Protein AF-0000000083109106 (afdb_homodimer)

Structure (mmCIF, N/CA/C/O backbone):
data_AF-0000000083109106-model_v1
#
loop_
_entity.id
_entity.type
_entity.pdbx_description
1 polymer 'Acyl-CoA dehydrogenase'
#
loop_
_atom_site.group_PDB
_atom_site.id
_atom_site.type_symbol
_atom_site.label_atom_id
_atom_site.label_alt_id
_atom_site.label_comp_id
_atom_site.label_asym_id
_atom_site.label_entity_id
_atom_site.label_seq_id
_atom_site.pdbx_PDB_ins_code
_atom_site.Cartn_x
_atom_site.Cartn_y
_atom_site.Cartn_z
_atom_site.occupancy
_atom_site.B_iso_or_equiv
_atom_site.auth_seq_id
_atom_site.auth_comp_id
_atom_site.auth_asym_id
_atom_site.auth_atom_id
_atom_site.pdbx_PDB_model_num
ATOM 1 N N . MET A 1 1 ? 17.859 1.208 2.102 1 24.28 1 MET A N 1
ATOM 2 C CA . MET A 1 1 ? 17.531 -0.133 1.628 1 24.28 1 MET A CA 1
ATOM 3 C C . MET A 1 1 ? 16.375 -0.721 2.428 1 24.28 1 MET A C 1
ATOM 5 O O . MET A 1 1 ? 16.453 -0.825 3.654 1 24.28 1 MET A O 1
ATOM 9 N N . THR A 1 2 ? 15.258 -0.453 2.025 1 29.8 2 THR A N 1
ATOM 10 C CA . THR A 1 2 ? 14.125 -1.027 2.746 1 29.8 2 THR A CA 1
ATOM 11 C C . THR A 1 2 ? 14.359 -2.508 3.031 1 29.8 2 THR A C 1
ATOM 13 O O . THR A 1 2 ? 14.359 -3.33 2.111 1 29.8 2 THR A O 1
ATOM 16 N N . SER A 1 3 ? 15.141 -2.771 3.959 1 32.44 3 SER A N 1
ATOM 17 C CA . SER A 1 3 ? 15.352 -4.176 4.289 1 32.44 3 SER A CA 1
ATOM 18 C C . SER A 1 3 ? 14.023 -4.922 4.402 1 32.44 3 SER A C 1
ATOM 20 O O . SER A 1 3 ? 13.055 -4.398 4.961 1 32.44 3 SER A O 1
ATOM 22 N N . ILE A 1 4 ? 13.758 -5.617 3.451 1 40.22 4 ILE A N 1
ATOM 23 C CA . ILE A 1 4 ? 12.703 -6.598 3.688 1 40.22 4 ILE A CA 1
ATOM 24 C C . ILE A 1 4 ? 12.711 -7.02 5.156 1 40.22 4 ILE A C 1
ATOM 26 O O . ILE A 1 4 ? 13.766 -7.32 5.719 1 40.22 4 ILE A O 1
ATOM 30 N N . ALA A 1 5 ? 11.781 -6.551 5.816 1 38.44 5 ALA A N 1
ATOM 31 C CA . ALA A 1 5 ? 11.609 -6.961 7.207 1 38.44 5 ALA A CA 1
ATOM 32 C C . ALA A 1 5 ? 12.25 -8.328 7.457 1 38.44 5 ALA A C 1
ATOM 34 O O . ALA A 1 5 ? 12.016 -9.273 6.707 1 38.44 5 ALA A O 1
ATOM 35 N N . ASP A 1 6 ? 13.461 -8.438 8.086 1 45.75 6 ASP A N 1
ATOM 36 C CA . ASP A 1 6 ? 14.047 -9.688 8.57 1 45.75 6 ASP A CA 1
ATOM 37 C C . ASP A 1 6 ? 12.969 -10.625 9.109 1 45.75 6 ASP A C 1
ATOM 39 O O . ASP A 1 6 ? 12.57 -10.523 10.266 1 45.75 6 ASP A O 1
ATOM 43 N N . THR A 1 7 ? 12.016 -10.852 8.305 1 52.62 7 THR A N 1
ATOM 44 C CA . THR A 1 7 ? 11.195 -11.938 8.812 1 52.62 7 THR A CA 1
ATOM 45 C C . THR A 1 7 ? 12.062 -13.109 9.273 1 52.62 7 THR A C 1
ATOM 47 O O . THR A 1 7 ? 12.844 -13.648 8.484 1 52.62 7 THR A O 1
ATOM 50 N N . ASP A 1 8 ? 12.391 -13.055 10.453 1 64.06 8 ASP A N 1
ATOM 51 C CA . ASP A 1 8 ? 13.094 -14.18 11.062 1 64.06 8 ASP A CA 1
ATOM 52 C C . ASP A 1 8 ? 12.406 -15.508 10.727 1 64.06 8 ASP A C 1
ATOM 54 O O . ASP A 1 8 ? 12.508 -16.469 11.484 1 64.06 8 ASP A O 1
ATOM 58 N N . SER A 1 9 ? 11.758 -15.406 9.5 1 84.94 9 SER A N 1
ATOM 59 C CA . SER A 1 9 ? 11.078 -16.641 9.141 1 84.94 9 SER A CA 1
ATOM 60 C C . SER A 1 9 ? 12.062 -17.688 8.609 1 84.94 9 SER A C 1
ATOM 62 O O . SER A 1 9 ? 12.93 -17.359 7.793 1 84.94 9 SER A O 1
ATOM 64 N N . ARG A 1 10 ? 12 -18.781 9.094 1 87.88 10 ARG A N 1
ATOM 65 C CA . ARG A 1 10 ? 12.836 -19.906 8.688 1 87.88 10 ARG A CA 1
ATOM 66 C C . ARG A 1 10 ? 12.789 -20.109 7.18 1 87.88 10 ARG A C 1
ATOM 68 O O . ARG A 1 10 ? 13.828 -20.297 6.539 1 87.88 10 ARG A O 1
ATOM 75 N N . VAL A 1 11 ? 11.641 -19.969 6.492 1 95.69 11 VAL A N 1
ATOM 76 C CA . VAL A 1 11 ? 11.492 -20.25 5.07 1 95.69 11 VAL A CA 1
ATOM 77 C C . VAL A 1 11 ? 12.133 -19.141 4.246 1 95.69 11 VAL A C 1
ATOM 79 O O . VAL A 1 11 ? 12.758 -19.406 3.215 1 95.69 11 VAL A O 1
ATOM 82 N N . VAL A 1 12 ? 12.016 -17.891 4.641 1 97 12 VAL A N 1
ATOM 83 C CA . VAL A 1 12 ? 12.656 -16.781 3.949 1 97 12 VAL A CA 1
ATOM 84 C C . VAL A 1 12 ? 14.172 -16.938 4.004 1 97 12 VAL A C 1
ATOM 86 O O . VAL A 1 12 ? 14.867 -16.641 3.029 1 97 12 VAL A O 1
ATOM 89 N N . ALA A 1 13 ? 14.672 -17.438 5.141 1 97 13 ALA A N 1
ATOM 90 C CA . ALA A 1 13 ? 16.109 -17.656 5.312 1 97 13 ALA A CA 1
ATOM 91 C C . ALA A 1 13 ? 16.625 -18.719 4.344 1 97 13 ALA A C 1
ATOM 93 O O . ALA A 1 13 ? 17.75 -18.641 3.863 1 97 13 ALA A O 1
ATOM 94 N N . LEU A 1 14 ? 15.844 -19.734 4.105 1 97.5 14 LEU A N 1
ATOM 95 C CA . LEU A 1 14 ? 16.219 -20.75 3.129 1 97.5 14 LEU A CA 1
ATOM 96 C C . LEU A 1 14 ? 16.453 -20.109 1.756 1 97.5 14 LEU A C 1
ATOM 98 O O . LEU A 1 14 ? 17.438 -20.406 1.09 1 97.5 14 LEU A O 1
ATOM 102 N N . ALA A 1 15 ? 15.492 -19.25 1.32 1 98.19 15 ALA A N 1
ATOM 103 C CA . ALA A 1 15 ? 15.609 -18.562 0.034 1 98.19 15 ALA A CA 1
ATOM 104 C C . ALA A 1 15 ? 16.828 -17.656 0.009 1 98.19 15 ALA A C 1
ATOM 106 O O . ALA A 1 15 ? 17.547 -17.594 -0.99 1 98.19 15 ALA A O 1
ATOM 107 N N . ARG A 1 16 ? 17.062 -16.938 1.106 1 97.88 16 ARG A N 1
ATOM 108 C CA . ARG A 1 16 ? 18.203 -16.031 1.196 1 97.88 16 ARG A CA 1
ATOM 109 C C . ARG A 1 16 ? 19.516 -16.781 1.058 1 97.88 16 ARG A C 1
ATOM 111 O O . ARG A 1 16 ? 20.484 -16.266 0.489 1 97.88 16 ARG A O 1
ATOM 118 N N . GLY A 1 17 ? 19.562 -17.969 1.567 1 97.62 17 GLY A N 1
ATOM 119 C CA . GLY A 1 17 ? 20.75 -18.797 1.516 1 97.62 17 GLY A CA 1
ATOM 120 C C . GLY A 1 17 ? 21.141 -19.188 0.105 1 97.62 17 GLY A C 1
ATOM 121 O O . GLY A 1 17 ? 22.266 -19.641 -0.13 1 97.62 17 GLY A O 1
ATOM 122 N N . MET A 1 18 ? 20.266 -18.953 -0.868 1 98.5 18 MET A N 1
ATOM 123 C CA . MET A 1 18 ? 20.5 -19.344 -2.256 1 98.5 18 MET A CA 1
ATOM 124 C C . MET A 1 18 ? 21.219 -18.25 -3.025 1 98.5 18 MET A C 1
ATOM 126 O O . MET A 1 18 ? 21.641 -18.453 -4.164 1 98.5 18 MET A O 1
ATOM 130 N N . ARG A 1 19 ? 21.406 -17.062 -2.482 1 98.19 19 ARG A N 1
ATOM 131 C CA . ARG A 1 19 ? 21.766 -15.836 -3.182 1 98.19 19 ARG A CA 1
ATOM 132 C C . ARG A 1 19 ? 23.047 -16.016 -3.99 1 98.19 19 ARG A C 1
ATOM 134 O O . ARG A 1 19 ? 23.078 -15.758 -5.195 1 98.19 19 ARG A O 1
ATOM 141 N N . ASP A 1 20 ? 24.109 -16.531 -3.385 1 98.25 20 ASP A N 1
ATOM 142 C CA . ASP A 1 20 ? 25.391 -16.641 -4.055 1 98.25 20 ASP A CA 1
ATOM 143 C C . ASP A 1 20 ? 25.344 -17.641 -5.207 1 98.25 20 ASP A C 1
ATOM 145 O O . ASP A 1 20 ? 25.844 -17.375 -6.297 1 98.25 20 ASP A O 1
ATOM 149 N N . LEU A 1 21 ? 24.719 -18.719 -4.926 1 98.62 21 LEU A N 1
ATOM 150 C CA . LEU A 1 21 ? 24.625 -19.766 -5.934 1 98.62 21 LEU A CA 1
ATOM 151 C C . LEU A 1 21 ? 23.781 -19.312 -7.121 1 98.62 21 LEU A C 1
ATOM 153 O O . LEU A 1 21 ? 24.156 -19.531 -8.273 1 98.62 21 LEU A O 1
ATOM 157 N N . VAL A 1 22 ? 22.641 -18.688 -6.871 1 98.56 22 VAL A N 1
ATOM 158 C CA . VAL A 1 22 ? 21.734 -18.234 -7.922 1 98.56 22 VAL A CA 1
ATOM 159 C C . VAL A 1 22 ? 22.422 -17.172 -8.766 1 98.56 22 VAL A C 1
ATOM 161 O O . VAL A 1 22 ? 22.312 -17.172 -9.992 1 98.56 22 VAL A O 1
ATOM 164 N N . GLN A 1 23 ? 23.109 -16.297 -8.109 1 97 23 GLN A N 1
ATOM 165 C CA . GLN A 1 23 ? 23.844 -15.273 -8.836 1 97 23 GLN A CA 1
ATOM 166 C C . GLN A 1 23 ? 24.891 -15.891 -9.75 1 97 23 GLN A C 1
ATOM 168 O O . GLN A 1 23 ? 25.031 -15.492 -10.906 1 97 23 GLN A O 1
ATOM 173 N N . ALA A 1 24 ? 25.609 -16.859 -9.25 1 97.38 24 ALA A N 1
ATOM 174 C CA . ALA A 1 24 ? 26.688 -17.5 -9.992 1 97.38 24 ALA A CA 1
ATOM 175 C C . ALA A 1 24 ? 26.156 -18.281 -11.188 1 97.38 24 ALA A C 1
ATOM 177 O O . ALA A 1 24 ? 26.797 -18.359 -12.234 1 97.38 24 ALA A O 1
ATOM 178 N N . GLU A 1 25 ? 24.953 -18.828 -11.023 1 97.62 25 GLU A N 1
ATOM 179 C CA . GLU A 1 25 ? 24.422 -19.766 -12.008 1 97.62 25 GLU A CA 1
ATOM 180 C C . GLU A 1 25 ? 23.469 -19.078 -12.977 1 97.62 25 GLU A C 1
ATOM 182 O O . GLU A 1 25 ? 23.031 -19.688 -13.953 1 97.62 25 GLU A O 1
ATOM 187 N N . ALA A 1 26 ? 23.125 -17.828 -12.75 1 96.31 26 ALA A N 1
ATOM 188 C CA . ALA A 1 26 ? 22.078 -17.141 -13.508 1 96.31 26 ALA A CA 1
ATOM 189 C C . ALA A 1 26 ? 22.359 -17.203 -15.008 1 96.31 26 ALA A C 1
ATOM 191 O O . ALA A 1 26 ? 21.453 -17.5 -15.797 1 96.31 26 ALA A O 1
ATOM 192 N N . GLY A 1 27 ? 23.594 -16.891 -15.391 1 94.88 27 GLY A N 1
ATOM 193 C CA . GLY A 1 27 ? 23.953 -16.938 -16.797 1 94.88 27 GLY A CA 1
ATOM 194 C C . GLY A 1 27 ? 23.797 -18.328 -17.391 1 94.88 27 GLY A C 1
ATOM 195 O O . GLY A 1 27 ? 23.312 -18.469 -18.516 1 94.88 27 GLY A O 1
ATOM 196 N N . GLU A 1 28 ? 24.219 -19.328 -16.672 1 96.69 28 GLU A N 1
ATOM 197 C CA . GLU A 1 28 ? 24.125 -20.703 -17.156 1 96.69 28 GLU A CA 1
ATOM 198 C C . GLU A 1 28 ? 22.672 -21.156 -17.25 1 96.69 28 GLU A C 1
ATOM 200 O O . GLU A 1 28 ? 22.312 -21.938 -18.141 1 96.69 28 GLU A O 1
ATOM 205 N N . CYS A 1 29 ? 21.812 -20.734 -16.344 1 96.31 29 CYS A N 1
ATOM 206 C CA . CYS A 1 29 ? 20.391 -21.031 -16.422 1 96.31 29 CYS A CA 1
ATOM 207 C C . CYS A 1 29 ? 19.797 -20.516 -17.734 1 96.31 29 CYS A C 1
ATOM 209 O O . CYS A 1 29 ? 19 -21.203 -18.375 1 96.31 29 CYS A O 1
ATOM 211 N N . GLU A 1 30 ? 20.203 -19.312 -18.125 1 94.44 30 GLU A N 1
ATOM 212 C CA . GLU A 1 30 ? 19.719 -18.734 -19.375 1 94.44 30 GLU A CA 1
ATOM 213 C C . GLU A 1 30 ? 20.188 -19.547 -20.578 1 94.44 30 GLU A C 1
ATOM 215 O O . GLU A 1 30 ? 19.406 -19.844 -21.484 1 94.44 30 GLU A O 1
ATOM 220 N N . ARG A 1 31 ? 21.422 -19.844 -20.531 1 93.94 31 ARG A N 1
ATOM 221 C CA . ARG A 1 31 ? 22 -20.594 -21.641 1 93.94 31 ARG A CA 1
ATOM 222 C C . ARG A 1 31 ? 21.344 -21.969 -21.781 1 93.94 31 ARG A C 1
ATOM 224 O O . ARG A 1 31 ? 21.016 -22.406 -22.891 1 93.94 31 ARG A O 1
ATOM 231 N N . ALA A 1 32 ? 21.094 -22.578 -20.672 1 94.25 32 ALA A N 1
ATOM 232 C CA . ALA A 1 32 ? 20.516 -23.922 -20.625 1 94.25 32 ALA A CA 1
ATOM 233 C C . ALA A 1 32 ? 19 -23.891 -20.797 1 94.25 32 ALA A C 1
ATOM 235 O O . ALA A 1 32 ? 18.375 -24.922 -21.047 1 94.25 32 ALA A O 1
ATOM 236 N N . ARG A 1 33 ? 18.344 -22.719 -20.625 1 94.88 33 ARG A N 1
ATOM 237 C CA . ARG A 1 33 ? 16.906 -22.484 -20.688 1 94.88 33 ARG A CA 1
ATOM 238 C C . ARG A 1 33 ? 16.156 -23.328 -19.672 1 94.88 33 ARG A C 1
ATOM 240 O O . ARG A 1 33 ? 15.117 -23.906 -19.969 1 94.88 33 ARG A O 1
ATOM 247 N N . THR A 1 34 ? 16.781 -23.531 -18.578 1 95.19 34 THR A N 1
ATOM 248 C CA . THR A 1 34 ? 16.234 -24.203 -17.391 1 95.19 34 THR A CA 1
ATOM 249 C C . THR A 1 34 ? 17.125 -23.938 -16.172 1 95.19 34 THR A C 1
ATOM 251 O O . THR A 1 34 ? 18.203 -23.359 -16.297 1 95.19 34 THR A O 1
ATOM 254 N N . LEU A 1 35 ? 16.641 -24.219 -14.977 1 96.88 35 LEU A N 1
ATOM 255 C CA . LEU A 1 35 ? 17.5 -24.125 -13.812 1 96.88 35 LEU A CA 1
ATOM 256 C C . LEU A 1 35 ? 18.625 -25.156 -13.875 1 96.88 35 LEU A C 1
ATOM 258 O O . LEU A 1 35 ? 18.406 -26.297 -14.312 1 96.88 35 LEU A O 1
ATOM 262 N N . THR A 1 36 ? 19.766 -24.766 -13.438 1 97.44 36 THR A N 1
ATOM 263 C CA . THR A 1 36 ? 20.891 -25.688 -13.391 1 97.44 36 THR A CA 1
ATOM 264 C C . THR A 1 36 ? 20.719 -26.703 -12.258 1 97.44 36 THR A C 1
ATOM 266 O O . THR A 1 36 ? 20.031 -26.422 -11.273 1 97.44 36 THR A O 1
ATOM 269 N N . ALA A 1 37 ? 21.375 -27.844 -12.383 1 97.12 37 ALA A N 1
ATOM 270 C CA . ALA A 1 37 ? 21.297 -28.922 -11.398 1 97.12 37 ALA A CA 1
ATOM 271 C C . ALA A 1 37 ? 21.766 -28.453 -10.023 1 97.12 37 ALA A C 1
ATOM 273 O O . ALA A 1 37 ? 21.156 -28.781 -9.008 1 97.12 37 ALA A O 1
ATOM 274 N N . PRO A 1 38 ? 22.812 -27.625 -9.977 1 98.19 38 PRO A N 1
ATOM 275 C CA . PRO A 1 38 ? 23.266 -27.172 -8.656 1 98.19 38 PRO A CA 1
ATOM 276 C C . PRO A 1 38 ? 22.188 -26.391 -7.902 1 98.19 38 PRO A C 1
ATOM 278 O O . PRO A 1 38 ? 22.062 -26.547 -6.688 1 98.19 38 PRO A O 1
ATOM 281 N N . ILE A 1 39 ? 21.406 -25.562 -8.586 1 98.38 39 ILE A N 1
ATOM 282 C CA . ILE A 1 39 ? 20.359 -24.781 -7.93 1 98.38 39 ILE A CA 1
ATOM 283 C C . ILE A 1 39 ? 19.266 -25.703 -7.418 1 98.38 39 ILE A C 1
ATOM 285 O O . ILE A 1 39 ? 18.859 -25.609 -6.262 1 98.38 39 ILE A O 1
ATOM 289 N N . VAL A 1 40 ? 18.859 -26.672 -8.227 1 98 40 VAL A N 1
ATOM 290 C CA . VAL A 1 40 ? 17.797 -27.594 -7.844 1 98 40 VAL A CA 1
ATOM 291 C C . VAL A 1 40 ? 18.266 -28.453 -6.664 1 98 40 VAL A C 1
ATOM 293 O O . VAL A 1 40 ? 17.516 -28.641 -5.699 1 98 40 VAL A O 1
ATOM 296 N N . ASP A 1 41 ? 19.5 -28.922 -6.762 1 97.94 41 ASP A N 1
ATOM 297 C CA . ASP A 1 41 ? 20.062 -29.734 -5.699 1 97.94 41 ASP A CA 1
ATOM 298 C C . ASP A 1 41 ? 20.125 -28.969 -4.379 1 97.94 41 ASP A C 1
ATOM 300 O O . ASP A 1 41 ? 19.812 -29.516 -3.32 1 97.94 41 ASP A O 1
ATOM 304 N N . GLU A 1 42 ? 20.516 -27.719 -4.492 1 98.31 42 GLU A N 1
ATOM 305 C CA . GLU A 1 42 ? 20.609 -26.906 -3.277 1 98.31 42 GLU A CA 1
ATOM 306 C C . GLU A 1 42 ? 19.234 -26.594 -2.709 1 98.31 42 GLU A C 1
ATOM 308 O O . GLU A 1 42 ? 19.062 -26.5 -1.491 1 98.31 42 GLU A O 1
ATOM 313 N N . MET A 1 43 ? 18.203 -26.391 -3.561 1 98.25 43 MET A N 1
ATOM 314 C CA . MET A 1 43 ? 16.844 -26.188 -3.08 1 98.25 43 MET A CA 1
ATOM 315 C C . MET A 1 43 ? 16.375 -27.406 -2.281 1 98.25 43 MET A C 1
ATOM 317 O O . MET A 1 43 ? 15.688 -27.25 -1.266 1 98.25 43 MET A O 1
ATOM 321 N N . TRP A 1 44 ? 16.766 -28.578 -2.684 1 97.5 44 TRP A N 1
ATOM 322 C CA . TRP A 1 44 ? 16.406 -29.781 -1.955 1 97.5 44 TRP A CA 1
ATOM 323 C C . TRP A 1 44 ? 17.203 -29.906 -0.668 1 97.5 44 TRP A C 1
ATOM 325 O O . TRP A 1 44 ? 16.656 -30.219 0.39 1 97.5 44 TRP A O 1
ATOM 335 N N . ALA A 1 45 ? 18.5 -29.625 -0.801 1 97.62 45 ALA A N 1
ATOM 336 C CA . ALA A 1 45 ? 19.391 -29.766 0.347 1 97.62 45 ALA A CA 1
ATOM 337 C C . ALA A 1 45 ? 18.984 -28.844 1.479 1 97.62 45 ALA A C 1
ATOM 339 O O . ALA A 1 45 ? 19.078 -29.188 2.656 1 97.62 45 ALA A O 1
ATOM 340 N N . SER A 1 46 ? 18.562 -27.672 1.137 1 96.81 46 SER A N 1
ATOM 341 C CA . SER A 1 46 ? 18.203 -26.672 2.137 1 96.81 46 SER A CA 1
ATOM 342 C C . SER A 1 46 ? 16.781 -26.875 2.654 1 96.81 46 SER A C 1
ATOM 344 O O . SER A 1 46 ? 16.422 -26.375 3.719 1 96.81 46 SER A O 1
ATOM 346 N N . GLY A 1 47 ? 15.938 -27.578 1.851 1 97.06 47 GLY A N 1
ATOM 347 C CA . GLY A 1 47 ? 14.539 -27.766 2.205 1 97.06 47 GLY A CA 1
ATOM 348 C C . GLY A 1 47 ? 13.617 -26.766 1.532 1 97.06 47 GLY A C 1
ATOM 349 O O . GLY A 1 47 ? 12.398 -26.828 1.715 1 97.06 47 GLY A O 1
ATOM 350 N N . LEU A 1 48 ? 14.117 -25.891 0.708 1 98.12 48 LEU A N 1
ATOM 351 C CA . LEU A 1 48 ? 13.336 -24.844 0.062 1 98.12 48 LEU A CA 1
ATOM 352 C C . LEU A 1 48 ? 12.32 -25.453 -0.909 1 98.12 48 LEU A C 1
ATOM 354 O O . LEU A 1 48 ? 11.18 -24.984 -0.991 1 98.12 48 LEU A O 1
ATOM 358 N N . MET A 1 49 ? 12.68 -26.516 -1.581 1 97.88 49 MET A N 1
ATOM 359 C CA . MET A 1 49 ? 11.852 -27.094 -2.635 1 97.88 49 MET A CA 1
ATOM 360 C C . MET A 1 49 ? 10.523 -27.578 -2.072 1 97.88 49 MET A C 1
ATOM 362 O O . MET A 1 49 ? 9.484 -27.484 -2.73 1 97.88 49 MET A O 1
ATOM 366 N N . SER A 1 50 ? 10.562 -28.094 -0.83 1 97.25 50 SER A N 1
ATOM 367 C CA . SER A 1 50 ? 9.359 -28.688 -0.251 1 97.25 50 SER A CA 1
ATOM 368 C C . SER A 1 50 ? 8.758 -27.781 0.817 1 97.25 50 SER A C 1
ATOM 370 O O . SER A 1 50 ? 7.77 -28.125 1.459 1 97.25 50 SER A O 1
ATOM 372 N N . ALA A 1 51 ? 9.266 -26.609 0.972 1 97.62 51 ALA A N 1
ATOM 373 C CA . ALA A 1 51 ? 8.992 -25.781 2.148 1 97.62 51 ALA A CA 1
ATOM 374 C C . ALA A 1 51 ? 7.508 -25.469 2.271 1 97.62 51 ALA A C 1
ATOM 376 O O . ALA A 1 51 ? 6.98 -25.359 3.379 1 97.62 51 ALA A O 1
ATOM 377 N N . PHE A 1 52 ? 6.793 -25.375 1.169 1 97.81 52 PHE A N 1
ATOM 378 C CA . PHE A 1 52 ? 5.41 -24.906 1.206 1 97.81 52 PHE A CA 1
ATOM 379 C C . PHE A 1 52 ? 4.453 -26.078 1.37 1 97.81 52 PHE A C 1
ATOM 381 O O . PHE A 1 52 ? 3.268 -25.891 1.645 1 97.81 52 PHE A O 1
ATOM 388 N N . ASN A 1 53 ? 4.945 -27.328 1.288 1 97.81 53 ASN A N 1
ATOM 389 C CA . ASN A 1 53 ? 4.109 -28.531 1.376 1 97.81 53 ASN A CA 1
ATOM 390 C C . ASN A 1 53 ? 3.559 -28.719 2.785 1 97.81 53 ASN A C 1
ATOM 392 O O . ASN A 1 53 ? 4.109 -28.188 3.752 1 97.81 53 ASN A O 1
ATOM 396 N N . PRO A 1 54 ? 2.43 -29.484 2.857 1 97.75 54 PRO A N 1
ATOM 397 C CA . PRO A 1 54 ? 2.053 -30.016 4.168 1 97.75 54 PRO A CA 1
ATOM 398 C C . PRO A 1 54 ? 3.193 -30.781 4.848 1 97.75 54 PRO A C 1
ATOM 400 O O . PRO A 1 54 ? 4.055 -31.344 4.168 1 97.75 54 PRO A O 1
ATOM 403 N N . VAL A 1 55 ? 3.135 -30.859 6.125 1 97.38 55 VAL A N 1
ATOM 404 C CA . VAL A 1 55 ? 4.172 -31.516 6.914 1 97.38 55 VAL A CA 1
ATOM 405 C C . VAL A 1 55 ? 4.301 -32.969 6.48 1 97.38 55 VAL A C 1
ATOM 407 O O . VAL A 1 55 ? 5.414 -33.5 6.375 1 97.38 55 VAL A O 1
ATOM 410 N N . ALA A 1 56 ? 3.244 -33.656 6.188 1 97.31 56 ALA A N 1
ATOM 411 C CA . ALA A 1 56 ? 3.242 -35.062 5.754 1 97.31 56 ALA A CA 1
ATOM 412 C C . ALA A 1 56 ? 4.051 -35.219 4.473 1 97.31 56 ALA A C 1
ATOM 414 O O . ALA A 1 56 ? 4.531 -36.344 4.184 1 97.31 56 ALA A O 1
ATOM 415 N N . ALA A 1 57 ? 4.23 -34.156 3.73 1 97.69 57 ALA A N 1
ATOM 416 C CA . ALA A 1 57 ? 4.969 -34.219 2.471 1 97.69 57 ALA A CA 1
ATOM 417 C C . ALA A 1 57 ? 6.324 -33.5 2.604 1 97.69 57 ALA A C 1
ATOM 419 O O . ALA A 1 57 ? 6.926 -33.125 1.603 1 97.69 57 ALA A O 1
ATOM 420 N N . GLY A 1 58 ? 6.715 -33.281 3.83 1 96.25 58 GLY A N 1
ATOM 421 C CA . GLY A 1 58 ? 8.07 -32.812 4.082 1 96.25 58 GLY A CA 1
ATOM 422 C C . GLY A 1 58 ? 8.164 -31.281 4.156 1 96.25 58 GLY A C 1
ATOM 423 O O . GLY A 1 58 ? 9.266 -30.734 4.223 1 96.25 58 GLY A O 1
ATOM 424 N N . GLY A 1 59 ? 7.074 -30.562 4.094 1 97 59 GLY A N 1
ATOM 425 C CA . GLY A 1 59 ? 7.102 -29.109 4.168 1 97 59 GLY A CA 1
ATOM 426 C C . GLY A 1 59 ? 6.91 -28.578 5.574 1 97 59 GLY A C 1
ATOM 427 O O . GLY A 1 59 ? 6.992 -29.344 6.547 1 97 59 GLY A O 1
ATOM 428 N N . VAL A 1 60 ? 6.785 -27.219 5.672 1 96.62 60 VAL A N 1
ATOM 429 C CA . VAL A 1 60 ? 6.672 -26.594 6.992 1 96.62 60 VAL A CA 1
ATOM 430 C C . VAL A 1 60 ? 5.406 -25.75 7.062 1 96.62 60 VAL A C 1
ATOM 432 O O . VAL A 1 60 ? 5.184 -25.031 8.039 1 96.62 60 VAL A O 1
ATOM 435 N N . GLU A 1 61 ? 4.602 -25.75 6.035 1 96.94 61 GLU A N 1
ATOM 436 C CA . GLU A 1 61 ? 3.293 -25.094 5.988 1 96.94 61 GLU A CA 1
ATOM 437 C C . GLU A 1 61 ? 3.383 -23.641 6.418 1 96.94 61 GLU A C 1
ATOM 439 O O . GLU A 1 61 ? 2.707 -23.219 7.359 1 96.94 61 GLU A O 1
ATOM 444 N N . PRO A 1 62 ? 4.09 -22.859 5.652 1 97.38 62 PRO A N 1
ATOM 445 C CA . PRO A 1 62 ? 4.27 -21.453 6.043 1 97.38 62 PRO A CA 1
ATOM 446 C C . PRO A 1 62 ? 2.99 -20.625 5.887 1 97.38 62 PRO A C 1
ATOM 448 O O . PRO A 1 62 ? 2.078 -21.031 5.16 1 97.38 62 PRO A O 1
ATOM 451 N N . SER A 1 63 ? 2.881 -19.531 6.621 1 97.38 63 SER A N 1
ATOM 452 C CA . SER A 1 63 ? 1.812 -18.562 6.441 1 97.38 63 SER A CA 1
ATOM 453 C C . SER A 1 63 ? 1.942 -17.828 5.109 1 97.38 63 SER A C 1
ATOM 455 O O . SER A 1 63 ? 2.982 -17.906 4.453 1 97.38 63 SER A O 1
ATOM 457 N N . PHE A 1 64 ? 0.935 -17.156 4.703 1 98.12 64 PHE A N 1
ATOM 458 C CA . PHE A 1 64 ? 0.995 -16.375 3.479 1 98.12 64 PHE A CA 1
ATOM 459 C C . PHE A 1 64 ? 2.074 -15.297 3.58 1 98.12 64 PHE A C 1
ATOM 461 O O . PHE A 1 64 ? 2.744 -14.992 2.592 1 98.12 64 PHE A O 1
ATOM 468 N N . THR A 1 65 ? 2.191 -14.656 4.746 1 98.12 65 THR A N 1
ATOM 469 C CA . THR A 1 65 ? 3.258 -13.672 4.91 1 98.12 65 THR A CA 1
ATOM 470 C C . THR A 1 65 ? 4.617 -14.289 4.594 1 98.12 65 THR A C 1
ATOM 472 O O . THR A 1 65 ? 5.414 -13.703 3.861 1 98.12 65 THR A O 1
ATOM 475 N N . GLU A 1 66 ? 4.871 -15.469 5.125 1 97.94 66 GLU A N 1
ATOM 476 C CA . GLU A 1 66 ? 6.137 -16.156 4.895 1 97.94 66 GLU A CA 1
ATOM 477 C C . GLU A 1 66 ? 6.297 -16.547 3.43 1 97.94 66 GLU A C 1
ATOM 479 O O . GLU A 1 66 ? 7.379 -16.406 2.859 1 97.94 66 GLU A O 1
ATOM 484 N N . MET A 1 67 ? 5.234 -17.062 2.807 1 98.5 67 MET A N 1
ATOM 485 C CA . MET A 1 67 ? 5.289 -17.438 1.397 1 98.5 67 MET A CA 1
ATOM 486 C C . MET A 1 67 ? 5.602 -16.234 0.523 1 98.5 67 MET A C 1
ATOM 488 O O . MET A 1 67 ? 6.496 -16.297 -0.324 1 98.5 67 MET A O 1
ATOM 492 N N . ILE A 1 68 ? 4.859 -15.141 0.78 1 98.75 68 ILE A N 1
ATOM 493 C CA . ILE A 1 68 ? 4.984 -13.922 -0.01 1 98.75 68 ILE A CA 1
ATOM 494 C C . ILE A 1 68 ? 6.41 -13.383 0.094 1 98.75 68 ILE A C 1
ATOM 496 O O . ILE A 1 68 ? 7.051 -13.102 -0.922 1 98.75 68 ILE A O 1
ATOM 500 N N . GLU A 1 69 ? 6.953 -13.32 1.255 1 98.62 69 GLU A N 1
ATOM 501 C CA . GLU A 1 69 ? 8.297 -12.789 1.45 1 98.62 69 GLU A CA 1
ATOM 502 C C . GLU A 1 69 ? 9.352 -13.719 0.853 1 98.62 69 GLU A C 1
ATOM 504 O O . GLU A 1 69 ? 10.383 -13.258 0.363 1 98.62 69 GLU A O 1
ATOM 509 N N . THR A 1 70 ? 9.109 -15.023 0.958 1 98.75 70 THR A N 1
ATOM 510 C CA . THR A 1 70 ? 10.016 -15.992 0.35 1 98.75 70 THR A CA 1
ATOM 511 C C . THR A 1 70 ? 10.07 -15.797 -1.163 1 98.75 70 THR A C 1
ATOM 513 O O . THR A 1 70 ? 11.156 -15.742 -1.746 1 98.75 70 THR A O 1
ATOM 516 N N . TRP A 1 71 ? 8.93 -15.664 -1.773 1 98.81 71 TRP A N 1
ATOM 517 C CA . TRP A 1 71 ? 8.875 -15.492 -3.221 1 98.81 71 TRP A CA 1
ATOM 518 C C . TRP A 1 71 ? 9.484 -14.164 -3.637 1 98.81 71 TRP A C 1
ATOM 520 O O . TRP A 1 71 ? 10.148 -14.078 -4.676 1 98.81 71 TRP A O 1
ATOM 530 N N . ILE A 1 72 ? 9.25 -13.078 -2.865 1 98.81 72 ILE A N 1
ATOM 531 C CA . ILE A 1 72 ? 9.883 -11.797 -3.15 1 98.81 72 ILE A CA 1
ATOM 532 C C . ILE A 1 72 ? 11.406 -11.953 -3.121 1 98.81 72 ILE A C 1
ATOM 534 O O . ILE A 1 72 ? 12.102 -11.469 -4.016 1 98.81 72 ILE A O 1
ATOM 538 N N . GLU A 1 73 ? 11.906 -12.68 -2.145 1 98.69 73 GLU A N 1
ATOM 539 C CA . GLU A 1 73 ? 13.344 -12.906 -2.018 1 98.69 73 GLU A CA 1
ATOM 540 C C . GLU A 1 73 ? 13.883 -13.688 -3.215 1 98.69 73 GLU A C 1
ATOM 542 O O . GLU A 1 73 ? 14.922 -13.328 -3.777 1 98.69 73 GLU A O 1
ATOM 547 N N . MET A 1 74 ? 13.203 -14.719 -3.578 1 98.81 74 MET A N 1
ATOM 548 C CA . MET A 1 74 ? 13.656 -15.539 -4.703 1 98.81 74 MET A CA 1
ATOM 549 C C . MET A 1 74 ? 13.68 -14.727 -5.992 1 98.81 74 MET A C 1
ATOM 551 O O . MET A 1 74 ? 14.648 -14.781 -6.746 1 98.81 74 MET A O 1
ATOM 555 N N . ALA A 1 75 ? 12.602 -13.961 -6.215 1 98.88 75 ALA A N 1
ATOM 556 C CA . ALA A 1 75 ? 12.484 -13.172 -7.441 1 98.88 75 ALA A CA 1
ATOM 557 C C . ALA A 1 75 ? 13.469 -12.008 -7.449 1 98.88 75 ALA A C 1
ATOM 559 O O . ALA A 1 75 ? 13.93 -11.586 -8.508 1 98.88 75 ALA A O 1
ATOM 560 N N . TRP A 1 76 ? 13.75 -11.484 -6.262 1 98.69 76 TRP A N 1
ATOM 561 C CA . TRP A 1 76 ? 14.766 -10.445 -6.133 1 98.69 76 TRP A CA 1
ATOM 562 C C . TRP A 1 76 ? 16.125 -10.945 -6.613 1 98.69 76 TRP A C 1
ATOM 564 O O . TRP A 1 76 ? 16.891 -10.188 -7.219 1 98.69 76 TRP A O 1
ATOM 574 N N . GLN A 1 77 ? 16.453 -12.195 -6.367 1 98.56 77 GLN A N 1
ATOM 575 C CA . GLN A 1 77 ? 17.734 -12.789 -6.762 1 98.56 77 GLN A CA 1
ATOM 576 C C . GLN A 1 77 ? 17.812 -12.953 -8.273 1 98.56 77 GLN A C 1
ATOM 578 O O . GLN A 1 77 ? 18.828 -12.617 -8.891 1 98.56 77 GLN A O 1
ATOM 583 N N . ASP A 1 78 ? 16.812 -13.492 -8.82 1 98.5 78 ASP A N 1
ATOM 584 C CA . ASP A 1 78 ? 16.734 -13.773 -10.258 1 98.5 78 ASP A CA 1
ATOM 585 C C . ASP A 1 78 ? 15.305 -14.07 -10.688 1 98.5 78 ASP A C 1
ATOM 587 O O . ASP A 1 78 ? 14.57 -14.773 -9.984 1 98.5 78 ASP A O 1
ATOM 591 N N . GLY A 1 79 ? 14.906 -13.508 -11.812 1 98.44 79 GLY A N 1
ATOM 592 C CA . GLY A 1 79 ? 13.539 -13.664 -12.297 1 98.44 79 GLY A CA 1
ATOM 593 C C . GLY A 1 79 ? 13.164 -15.109 -12.555 1 98.44 79 GLY A C 1
ATOM 594 O O . GLY A 1 79 ? 12.078 -15.547 -12.172 1 98.44 79 GLY A O 1
ATOM 595 N N . SER A 1 80 ? 14.031 -15.82 -13.195 1 98.25 80 SER A N 1
ATOM 596 C CA . SER A 1 80 ? 13.742 -17.219 -13.508 1 98.25 80 SER A CA 1
ATOM 597 C C . SER A 1 80 ? 13.688 -18.062 -12.242 1 98.25 80 SER A C 1
ATOM 599 O O . SER A 1 80 ? 12.797 -18.906 -12.078 1 98.25 80 SER A O 1
ATOM 601 N N . PHE A 1 81 ? 14.648 -17.859 -11.32 1 98.56 81 PHE A N 1
ATOM 602 C CA . PHE A 1 81 ? 14.656 -18.562 -10.047 1 98.56 81 PHE A CA 1
ATOM 603 C C . PHE A 1 81 ? 13.367 -18.297 -9.266 1 98.56 81 PHE A C 1
ATOM 605 O O . PHE A 1 81 ? 12.75 -19.219 -8.75 1 98.56 81 PHE A O 1
ATOM 612 N N . GLY A 1 82 ? 12.961 -17.016 -9.219 1 98.75 82 GLY A N 1
ATOM 613 C CA . GLY A 1 82 ? 11.703 -16.656 -8.586 1 98.75 82 GLY A CA 1
ATOM 614 C C . GLY A 1 82 ? 10.5 -17.328 -9.227 1 98.75 82 GLY A C 1
ATOM 615 O O . GLY A 1 82 ? 9.57 -17.734 -8.531 1 98.75 82 GLY A O 1
ATOM 616 N N . TRP A 1 83 ? 10.516 -17.391 -10.555 1 98.56 83 TRP A N 1
ATOM 617 C CA . TRP A 1 83 ? 9.398 -18 -11.281 1 98.56 83 TRP A CA 1
ATOM 618 C C . TRP A 1 83 ? 9.266 -19.469 -10.945 1 98.56 83 TRP A C 1
ATOM 620 O O . TRP A 1 83 ? 8.148 -20 -10.836 1 98.56 83 TRP A O 1
ATOM 630 N N . ILE A 1 84 ? 10.375 -20.141 -10.805 1 98 84 ILE A N 1
ATOM 631 C CA . ILE A 1 84 ? 10.352 -21.531 -10.398 1 98 84 ILE A CA 1
ATOM 632 C C . ILE A 1 84 ? 9.773 -21.656 -8.992 1 98 84 ILE A C 1
ATOM 634 O O . ILE A 1 84 ? 9.062 -22.625 -8.688 1 98 84 ILE A O 1
ATOM 638 N N . GLY A 1 85 ? 10.023 -20.672 -8.188 1 98.38 85 GLY A N 1
ATOM 639 C CA . GLY A 1 85 ? 9.406 -20.609 -6.871 1 98.38 85 GLY A CA 1
ATOM 640 C C . GLY A 1 85 ? 7.895 -20.578 -6.918 1 98.38 85 GLY A C 1
ATOM 641 O O . GLY A 1 85 ? 7.227 -21.172 -6.074 1 98.38 85 GLY A O 1
ATOM 642 N N . ILE A 1 86 ? 7.355 -19.875 -7.926 1 98.31 86 ILE A N 1
ATOM 643 C CA . ILE A 1 86 ? 5.906 -19.734 -7.941 1 98.31 86 ILE A CA 1
ATOM 644 C C . ILE A 1 86 ? 5.293 -20.781 -8.859 1 98.31 86 ILE A C 1
ATOM 646 O O . ILE A 1 86 ? 4.078 -20.812 -9.055 1 98.31 86 ILE A O 1
ATOM 650 N N . ALA A 1 87 ? 6.133 -21.609 -9.477 1 97.88 87 ALA A N 1
ATOM 651 C CA . ALA A 1 87 ? 5.652 -22.719 -10.297 1 97.88 87 ALA A CA 1
ATOM 652 C C . ALA A 1 87 ? 5.754 -24.047 -9.555 1 97.88 87 ALA A C 1
ATOM 654 O O . ALA A 1 87 ? 4.734 -24.656 -9.211 1 97.88 87 ALA A O 1
ATOM 655 N N . ASN A 1 88 ? 6.938 -24.422 -9.133 1 98.38 88 ASN A N 1
ATOM 656 C CA . ASN A 1 88 ? 7.176 -25.734 -8.562 1 98.38 88 ASN A CA 1
ATOM 657 C C . ASN A 1 88 ? 6.617 -25.844 -7.145 1 98.38 88 ASN A C 1
ATOM 659 O O . ASN A 1 88 ? 5.996 -26.844 -6.789 1 98.38 88 ASN A O 1
ATOM 663 N N . LEU A 1 89 ? 6.824 -24.828 -6.332 1 98.31 89 LEU A N 1
ATOM 664 C CA . LEU A 1 89 ? 6.441 -24.938 -4.93 1 98.31 89 LEU A CA 1
ATOM 665 C C . LEU A 1 89 ? 4.926 -25.016 -4.785 1 98.31 89 LEU A C 1
ATOM 667 O O . LEU A 1 89 ? 4.406 -25.922 -4.141 1 98.31 89 LEU A O 1
ATOM 671 N N . PRO A 1 90 ? 4.191 -24.172 -5.461 1 97.88 90 PRO A N 1
ATOM 672 C CA . PRO A 1 90 ? 2.738 -24.312 -5.348 1 97.88 90 PRO A CA 1
ATOM 673 C C . PRO A 1 90 ? 2.219 -25.594 -5.996 1 97.88 90 PRO A C 1
ATOM 675 O O . PRO A 1 90 ? 1.215 -26.156 -5.551 1 97.88 90 PRO A O 1
ATOM 678 N N . SER A 1 91 ? 2.869 -26.062 -7.047 1 98.12 91 SER A N 1
ATOM 679 C CA . SER A 1 91 ? 2.441 -27.297 -7.684 1 98.12 91 SER A CA 1
ATOM 680 C C . SER A 1 91 ? 2.572 -28.484 -6.73 1 98.12 91 SER A C 1
ATOM 682 O O . SER A 1 91 ? 1.65 -29.297 -6.609 1 98.12 91 SER A O 1
ATOM 684 N N . SER A 1 92 ? 3.719 -28.578 -6.098 1 97.94 92 SER A N 1
ATOM 685 C CA . SER A 1 92 ? 3.93 -29.641 -5.117 1 97.94 92 SER A CA 1
ATOM 686 C C . SER A 1 92 ? 2.984 -29.484 -3.93 1 97.94 92 SER A C 1
ATOM 688 O O . SER A 1 92 ? 2.473 -30.484 -3.408 1 97.94 92 SER A O 1
ATOM 690 N N . PHE A 1 93 ? 2.779 -28.281 -3.471 1 97.94 93 PHE A N 1
ATOM 691 C CA . PHE A 1 93 ? 1.834 -27.969 -2.406 1 97.94 93 PHE A CA 1
ATOM 692 C C . PHE A 1 93 ? 0.446 -28.5 -2.738 1 97.94 93 PHE A C 1
ATOM 694 O O . PHE A 1 93 ? -0.171 -29.188 -1.923 1 97.94 93 PHE A O 1
ATOM 701 N N . ALA A 1 94 ? -0.047 -28.203 -3.916 1 98.12 94 ALA A N 1
ATOM 702 C CA . ALA A 1 94 ? -1.396 -28.594 -4.32 1 98.12 94 ALA A CA 1
ATOM 703 C C . ALA A 1 94 ? -1.528 -30.109 -4.398 1 98.12 94 ALA A C 1
ATOM 705 O O . ALA A 1 94 ? -2.473 -30.688 -3.854 1 98.12 94 ALA A O 1
ATOM 706 N N . ALA A 1 95 ? -0.582 -30.734 -5.039 1 98.44 95 ALA A N 1
ATOM 707 C CA . ALA A 1 95 ? -0.637 -32.188 -5.156 1 98.44 95 ALA A CA 1
ATOM 708 C C . ALA A 1 95 ? -0.596 -32.844 -3.783 1 98.44 95 ALA A C 1
ATOM 710 O O . ALA A 1 95 ? -1.366 -33.781 -3.51 1 98.44 95 ALA A O 1
ATOM 711 N N . ALA A 1 96 ? 0.269 -32.375 -2.961 1 98.31 96 ALA A N 1
ATOM 712 C CA . ALA A 1 96 ? 0.419 -32.938 -1.628 1 98.31 96 ALA A CA 1
ATOM 713 C C . ALA A 1 96 ? -0.854 -32.781 -0.806 1 98.31 96 ALA A C 1
ATOM 715 O O . ALA A 1 96 ? -1.23 -33.656 -0.035 1 98.31 96 ALA A O 1
ATOM 716 N N . ALA A 1 97 ? -1.492 -31.656 -0.961 1 98.44 97 ALA A N 1
ATOM 717 C CA . ALA A 1 97 ? -2.652 -31.328 -0.139 1 98.44 97 ALA A CA 1
ATOM 718 C C . ALA A 1 97 ? -3.9 -32.062 -0.636 1 98.44 97 ALA A C 1
ATOM 720 O O . ALA A 1 97 ? -4.746 -32.469 0.162 1 98.44 97 ALA A O 1
ATOM 721 N N . TYR A 1 98 ? -4.02 -32.219 -1.973 1 98.62 98 TYR A N 1
ATOM 722 C CA . TYR A 1 98 ? -5.363 -32.5 -2.471 1 98.62 98 TYR A CA 1
ATOM 723 C C . TYR A 1 98 ? -5.445 -33.906 -3.096 1 98.62 98 TYR A C 1
ATOM 725 O O . TYR A 1 98 ? -6.539 -34.406 -3.326 1 98.62 98 TYR A O 1
ATOM 733 N N . LEU A 1 99 ? -4.336 -34.531 -3.398 1 98.62 99 LEU A N 1
ATOM 734 C CA . LEU A 1 99 ? -4.414 -35.906 -3.861 1 98.62 99 LEU A CA 1
ATOM 735 C C . LEU A 1 99 ? -5.02 -36.812 -2.789 1 98.62 99 LEU A C 1
ATOM 737 O O . LEU A 1 99 ? -4.711 -36.688 -1.604 1 98.62 99 LEU A O 1
ATOM 741 N N . PRO A 1 100 ? -5.836 -37.781 -3.25 1 98.31 100 PRO A N 1
ATOM 742 C CA . PRO A 1 100 ? -6.266 -38.812 -2.305 1 98.31 100 PRO A CA 1
ATOM 743 C C . PRO A 1 100 ? -5.098 -39.594 -1.708 1 98.31 100 PRO A C 1
ATOM 745 O O . PRO A 1 100 ? -3.984 -39.531 -2.238 1 98.31 100 PRO A O 1
ATOM 748 N N . ASP A 1 101 ? -5.355 -40.344 -0.641 1 98.31 101 ASP A N 1
ATOM 749 C CA . ASP A 1 101 ? -4.316 -41.031 0.109 1 98.31 101 ASP A CA 1
ATOM 750 C C . ASP A 1 101 ? -3.523 -41.969 -0.798 1 98.31 101 ASP A C 1
ATOM 752 O O . ASP A 1 101 ? -2.299 -42.062 -0.694 1 98.31 101 ASP A O 1
ATOM 756 N N . GLU A 1 102 ? -4.203 -42.625 -1.608 1 98.38 102 GLU A N 1
ATOM 757 C CA . GLU A 1 102 ? -3.535 -43.562 -2.504 1 98.38 102 GLU A CA 1
ATOM 758 C C . GLU A 1 102 ? -2.59 -42.844 -3.459 1 98.38 102 GLU A C 1
ATOM 760 O O . GLU A 1 102 ? -1.468 -43.312 -3.691 1 98.38 102 GLU A O 1
ATOM 765 N N . GLY A 1 103 ? -3.066 -41.812 -4.066 1 98.5 103 GLY A N 1
ATOM 766 C CA . GLY A 1 103 ? -2.219 -41 -4.93 1 98.5 103 GLY A CA 1
ATOM 767 C C . GLY A 1 103 ? -1.029 -40.406 -4.211 1 98.5 103 GLY A C 1
ATOM 768 O O . GLY A 1 103 ? 0.081 -40.375 -4.742 1 98.5 103 GLY A O 1
ATOM 769 N N . PHE A 1 104 ? -1.286 -39.906 -3 1 98.5 104 PHE A N 1
ATOM 770 C CA . PHE A 1 104 ? -0.217 -39.375 -2.18 1 98.5 104 PHE A CA 1
ATOM 771 C C . PHE A 1 104 ? 0.849 -40.406 -1.891 1 98.5 104 PHE A C 1
ATOM 773 O O . PHE A 1 104 ? 2.045 -40.125 -1.978 1 98.5 104 PHE A O 1
ATOM 780 N N . ALA A 1 105 ? 0.434 -41.594 -1.5 1 98.38 105 ALA A N 1
ATOM 781 C CA . ALA A 1 105 ? 1.37 -42.656 -1.23 1 98.38 105 ALA A CA 1
ATOM 782 C C . ALA A 1 105 ? 2.225 -42.969 -2.457 1 98.38 105 ALA A C 1
ATOM 784 O O . ALA A 1 105 ? 3.438 -43.188 -2.342 1 98.38 105 ALA A O 1
ATOM 785 N N . GLU A 1 106 ? 1.613 -42.938 -3.561 1 98.06 106 GLU A N 1
ATOM 786 C CA . GLU A 1 106 ? 2.303 -43.25 -4.805 1 98.06 106 GLU A CA 1
ATOM 787 C C . GLU A 1 106 ? 3.287 -42.156 -5.191 1 98.06 106 GLU A C 1
ATOM 789 O O . GLU A 1 106 ? 4.414 -42.438 -5.598 1 98.06 106 GLU A O 1
ATOM 794 N N . VAL A 1 107 ? 2.867 -40.938 -5.117 1 98.12 107 VAL A N 1
ATOM 795 C CA . VAL A 1 107 ? 3.625 -39.812 -5.68 1 98.12 107 VAL A CA 1
ATOM 796 C C . VAL A 1 107 ? 4.652 -39.312 -4.664 1 98.12 107 VAL A C 1
ATOM 798 O O . VAL A 1 107 ? 5.805 -39.062 -5.016 1 98.12 107 VAL A O 1
ATOM 801 N N . PHE A 1 108 ? 4.293 -39.188 -3.416 1 97.94 108 PHE A N 1
ATOM 802 C CA . PHE A 1 108 ? 5.145 -38.562 -2.422 1 97.94 108 PHE A CA 1
ATOM 803 C C . PHE A 1 108 ? 5.82 -39.594 -1.538 1 97.94 108 PHE A C 1
ATOM 805 O O . PHE A 1 108 ? 7.047 -39.719 -1.555 1 97.94 108 PHE A O 1
ATOM 812 N N . ALA A 1 109 ? 5.004 -40.438 -0.88 1 97.12 109 ALA A N 1
ATOM 813 C CA . ALA A 1 109 ? 5.555 -41.375 0.084 1 97.12 109 ALA A CA 1
ATOM 814 C C . ALA A 1 109 ? 6.539 -42.344 -0.588 1 97.12 109 ALA A C 1
ATOM 816 O O . ALA A 1 109 ? 7.609 -42.625 -0.046 1 97.12 109 ALA A O 1
ATOM 817 N N . ALA A 1 110 ? 6.203 -42.781 -1.719 1 97.12 110 ALA A N 1
ATOM 818 C CA . ALA A 1 110 ? 7.027 -43.75 -2.436 1 97.12 110 ALA A CA 1
ATOM 819 C C . ALA A 1 110 ? 8.352 -43.125 -2.877 1 97.12 110 ALA A C 1
ATOM 821 O O . ALA A 1 110 ? 9.289 -43.844 -3.246 1 97.12 110 ALA A O 1
ATOM 822 N N . HIS A 1 111 ? 8.438 -41.844 -2.854 1 96.94 111 HIS A N 1
ATOM 823 C CA . HIS A 1 111 ? 9.641 -41.156 -3.293 1 96.94 111 HIS A CA 1
ATOM 824 C C . HIS A 1 111 ? 10.258 -40.344 -2.15 1 96.94 111 HIS A C 1
ATOM 826 O O . HIS A 1 111 ? 10.891 -39.312 -2.381 1 96.94 111 HIS A O 1
ATOM 832 N N . ASP A 1 112 ? 9.992 -40.719 -0.926 1 96.44 112 ASP A N 1
ATOM 833 C CA . ASP A 1 112 ? 10.508 -40.094 0.283 1 96.44 112 ASP A CA 1
ATOM 834 C C . ASP A 1 112 ? 10.219 -38.594 0.287 1 96.44 112 ASP A C 1
ATOM 836 O O . ASP A 1 112 ? 11.055 -37.781 0.719 1 96.44 112 ASP A O 1
ATOM 840 N N . ASN A 1 113 ? 9.133 -38.219 -0.362 1 96.25 113 ASN A N 1
ATOM 841 C CA . ASN A 1 113 ? 8.641 -36.844 -0.429 1 96.25 113 ASN A CA 1
ATOM 842 C C . ASN A 1 113 ? 9.586 -35.938 -1.229 1 96.25 113 ASN A C 1
ATOM 844 O O . ASN A 1 113 ? 9.531 -34.719 -1.114 1 96.25 113 ASN A O 1
ATOM 848 N N . ARG A 1 114 ? 10.461 -36.5 -1.965 1 95.5 114 ARG A N 1
ATOM 849 C CA . ARG A 1 114 ? 11.352 -35.75 -2.852 1 95.5 114 ARG A CA 1
ATOM 850 C C . ARG A 1 114 ? 10.812 -35.75 -4.277 1 95.5 114 ARG A C 1
ATOM 852 O O . ARG A 1 114 ? 11.336 -36.438 -5.152 1 95.5 114 ARG A O 1
ATOM 859 N N . VAL A 1 115 ? 9.82 -34.906 -4.48 1 94.06 115 VAL A N 1
ATOM 860 C CA . VAL A 1 115 ? 9.109 -34.875 -5.754 1 94.06 115 VAL A CA 1
ATOM 861 C C . VAL A 1 115 ? 9.062 -33.438 -6.289 1 94.06 115 VAL A C 1
ATOM 863 O O . VAL A 1 115 ? 8.547 -32.531 -5.625 1 94.06 115 VAL A O 1
ATOM 866 N N . THR A 1 116 ? 9.672 -33.219 -7.402 1 95.75 116 THR A N 1
ATOM 867 C CA . THR A 1 116 ? 9.484 -31.953 -8.109 1 95.75 116 THR A CA 1
ATOM 868 C C . THR A 1 116 ? 8.312 -32.031 -9.078 1 95.75 116 THR A C 1
ATOM 870 O O . THR A 1 116 ? 8.094 -33.094 -9.695 1 95.75 116 THR A O 1
ATOM 873 N N . MET A 1 117 ? 7.602 -31 -9.102 1 96.56 117 MET A N 1
ATOM 874 C CA . MET A 1 117 ? 6.418 -30.969 -9.953 1 96.56 117 MET A CA 1
ATOM 875 C C . MET A 1 117 ? 6.223 -29.594 -10.578 1 96.56 117 MET A C 1
ATOM 877 O O . MET A 1 117 ? 6.523 -28.578 -9.945 1 96.56 117 MET A O 1
ATOM 881 N N . GLY A 1 118 ? 5.781 -29.578 -11.766 1 96.44 118 GLY A N 1
ATOM 882 C CA . GLY A 1 118 ? 5.367 -28.391 -12.5 1 96.44 118 GLY A CA 1
ATOM 883 C C . GLY A 1 118 ? 4.32 -28.688 -13.555 1 96.44 118 GLY A C 1
ATOM 884 O O . GLY A 1 118 ? 3.768 -29.781 -13.609 1 96.44 118 GLY A O 1
ATOM 885 N N . GLY A 1 119 ? 3.99 -27.641 -14.32 1 95.88 119 GLY A N 1
ATOM 886 C CA . GLY A 1 119 ? 3.039 -27.828 -15.406 1 95.88 119 GLY A CA 1
ATOM 887 C C . GLY A 1 119 ? 1.843 -26.906 -15.312 1 95.88 119 GLY A C 1
ATOM 888 O O . GLY A 1 119 ? 1.847 -25.953 -14.531 1 95.88 119 GLY A O 1
ATOM 889 N N . GLN A 1 120 ? 0.918 -27.109 -16.203 1 95.75 120 GLN A N 1
ATOM 890 C CA . GLN A 1 120 ? -0.258 -26.25 -16.328 1 95.75 120 GLN A CA 1
ATOM 891 C C . GLN A 1 120 ? -1.48 -26.906 -15.68 1 95.75 120 GLN A C 1
ATOM 893 O O . GLN A 1 120 ? -1.885 -28 -16.078 1 95.75 120 GLN A O 1
ATOM 898 N N . PHE A 1 121 ? -2.102 -26.219 -14.781 1 95.81 121 PHE A N 1
ATOM 899 C CA . PHE A 1 121 ? -3.242 -26.734 -14.031 1 95.81 121 PHE A CA 1
ATOM 900 C C . PHE A 1 121 ? -4.547 -26.422 -14.758 1 95.81 121 PHE A C 1
ATOM 902 O O . PHE A 1 121 ? -5.531 -27.156 -14.617 1 95.81 121 PHE A O 1
ATOM 909 N N . PHE A 1 122 ? -4.543 -25.406 -15.492 1 92.44 122 PHE A N 1
ATOM 910 C CA . PHE A 1 122 ? -5.738 -25.078 -16.266 1 92.44 122 PHE A CA 1
ATOM 911 C C . PHE A 1 122 ? -5.938 -26.062 -17.406 1 92.44 122 PHE A C 1
ATOM 913 O O . PHE A 1 122 ? -4.973 -26.469 -18.047 1 92.44 122 PHE A O 1
ATOM 920 N N . PRO A 1 123 ? -7.145 -26.359 -17.688 1 95.12 123 PRO A N 1
ATOM 921 C CA . PRO A 1 123 ? -7.418 -27.453 -18.609 1 95.12 123 PRO A CA 1
ATOM 922 C C . PRO A 1 123 ? -7.113 -27.094 -20.062 1 95.12 123 PRO A C 1
ATOM 924 O O . PRO A 1 123 ? -7.648 -26.109 -20.578 1 95.12 123 PRO A O 1
ATOM 927 N N . ASN A 1 124 ? -6.301 -27.875 -20.672 1 96.31 124 ASN A N 1
ATOM 928 C CA . ASN A 1 124 ? -6.082 -27.891 -22.109 1 96.31 124 ASN A CA 1
ATOM 929 C C . ASN A 1 124 ? -6.105 -29.312 -22.672 1 96.31 124 ASN A C 1
ATOM 931 O O . ASN A 1 124 ? -5.691 -29.547 -23.797 1 96.31 124 ASN A O 1
ATOM 935 N N . GLY A 1 125 ? -6.512 -30.25 -21.797 1 97.06 125 GLY A N 1
ATOM 936 C CA . GLY A 1 125 ? -6.707 -31.625 -22.188 1 97.06 125 GLY A CA 1
ATOM 937 C C . GLY A 1 125 ? -8.102 -32.156 -21.891 1 97.06 125 GLY A C 1
ATOM 938 O O . GLY A 1 125 ? -8.922 -31.438 -21.312 1 97.06 125 GLY A O 1
ATOM 939 N N . GLN A 1 126 ? -8.312 -33.312 -22.406 1 97.62 126 GLN A N 1
ATOM 940 C CA . GLN A 1 126 ? -9.531 -34.062 -22.109 1 97.62 126 GLN A CA 1
ATOM 941 C C . GLN A 1 126 ? -9.203 -35.438 -21.516 1 97.62 126 GLN A C 1
ATOM 943 O O . GLN A 1 126 ? -8.172 -36.031 -21.859 1 97.62 126 GLN A O 1
ATOM 948 N N . GLY A 1 127 ? -10.055 -35.844 -20.578 1 98.06 127 GLY A N 1
ATOM 949 C CA . GLY A 1 127 ? -9.875 -37.156 -19.953 1 98.06 127 GLY A CA 1
ATOM 950 C C . GLY A 1 127 ? -11.117 -38.031 -20.016 1 98.06 127 GLY A C 1
ATOM 951 O O . GLY A 1 127 ? -12.078 -37.812 -19.281 1 98.06 127 GLY A O 1
ATOM 952 N N . HIS A 1 128 ? -11.07 -39 -20.812 1 97.19 128 HIS A N 1
ATOM 953 C CA . HIS A 1 128 ? -12.188 -39.938 -20.906 1 97.19 128 HIS A CA 1
ATOM 954 C C . HIS A 1 128 ? -12.242 -40.844 -19.672 1 97.19 128 HIS A C 1
ATOM 956 O O . HIS A 1 128 ? -11.289 -41.594 -19.406 1 97.19 128 HIS A O 1
ATOM 962 N N . ALA A 1 129 ? -13.406 -40.812 -19.016 1 96 129 ALA A N 1
ATOM 963 C CA . ALA A 1 129 ? -13.547 -41.594 -17.797 1 96 129 ALA A CA 1
ATOM 964 C C . ALA A 1 129 ? -13.734 -43.062 -18.109 1 96 129 ALA A C 1
ATOM 966 O O . ALA A 1 129 ? -14.469 -43.438 -19.031 1 96 129 ALA A O 1
ATOM 967 N N . GLY A 1 130 ? -12.977 -43.875 -17.344 1 91.5 130 GLY A N 1
ATOM 968 C CA . GLY A 1 130 ? -13.094 -45.312 -17.469 1 91.5 130 GLY A CA 1
ATOM 969 C C . GLY A 1 130 ? -12.086 -46.062 -16.625 1 91.5 130 GLY A C 1
ATOM 970 O O . GLY A 1 130 ? -11.031 -45.531 -16.281 1 91.5 130 GLY A O 1
ATOM 971 N N . ASP A 1 131 ? -12.477 -47.281 -16.219 1 90.88 131 ASP A N 1
ATOM 972 C CA . ASP A 1 131 ? -11.586 -48.25 -15.594 1 90.88 131 ASP A CA 1
ATOM 973 C C . ASP A 1 131 ? -10.922 -47.656 -14.352 1 90.88 131 ASP A C 1
ATOM 975 O O . ASP A 1 131 ? -9.703 -47.75 -14.18 1 90.88 131 ASP A O 1
ATOM 979 N N . GLY A 1 132 ? -11.578 -46.812 -13.594 1 94.56 132 GLY A N 1
ATOM 980 C CA . GLY A 1 132 ? -11.062 -46.312 -12.32 1 94.56 132 GLY A CA 1
ATOM 981 C C . GLY A 1 132 ? -10.18 -45.094 -12.469 1 94.56 132 GLY A C 1
ATOM 982 O O . GLY A 1 132 ? -9.523 -44.656 -11.516 1 94.56 132 GLY A O 1
ATOM 983 N N . GLY A 1 133 ? -10.25 -44.5 -13.656 1 97.69 133 GLY A N 1
ATOM 984 C CA . GLY A 1 133 ? -9.453 -43.312 -13.914 1 97.69 133 GLY A CA 1
ATOM 985 C C . GLY A 1 133 ? -9.844 -42.594 -15.195 1 97.69 133 GLY A C 1
ATOM 986 O O . GLY A 1 133 ? -11.023 -42.5 -15.508 1 97.69 133 GLY A O 1
ATOM 987 N N . TYR A 1 134 ? -8.828 -41.969 -15.789 1 98.12 134 TYR A N 1
ATOM 988 C CA . TYR A 1 134 ? -9.055 -41.156 -16.984 1 98.12 134 TYR A CA 1
ATOM 989 C C . TYR A 1 134 ? -8.008 -41.469 -18.047 1 98.12 134 TYR A C 1
ATOM 991 O O . TYR A 1 134 ? -6.824 -41.625 -17.734 1 98.12 134 TYR A O 1
ATOM 999 N N . LEU A 1 135 ? -8.414 -41.562 -19.266 1 98.25 135 LEU A N 1
ATOM 1000 C CA . LEU A 1 135 ? -7.5 -41.531 -20.406 1 98.25 135 LEU A CA 1
ATOM 1001 C C . LEU A 1 135 ? -7.301 -40.125 -20.906 1 98.25 135 LEU A C 1
ATOM 1003 O O . LEU A 1 135 ? -8.133 -39.594 -21.641 1 98.25 135 LEU A O 1
ATOM 1007 N N . VAL A 1 136 ? -6.121 -39.531 -20.609 1 98.31 136 VAL A N 1
ATOM 1008 C CA . VAL A 1 136 ? -5.91 -38.094 -20.766 1 98.31 136 VAL A CA 1
ATOM 1009 C C . VAL A 1 136 ? -5.141 -37.844 -22.047 1 98.31 136 VAL A C 1
ATOM 1011 O O . VAL A 1 136 ? -4.109 -38.469 -22.312 1 98.31 136 VAL A O 1
ATOM 1014 N N . SER A 1 137 ? -5.641 -37 -22.844 1 98.19 137 SER A N 1
ATOM 1015 C CA . SER A 1 137 ? -4.977 -36.438 -24.031 1 98.19 137 SER A CA 1
ATOM 1016 C C . SER A 1 137 ? -5.062 -34.938 -24.062 1 98.19 137 SER A C 1
ATOM 1018 O O . SER A 1 137 ? -6.078 -34.344 -23.688 1 98.19 137 SER A O 1
ATOM 1020 N N . GLY A 1 138 ? -4.004 -34.312 -24.438 1 97.62 138 GLY A N 1
ATOM 1021 C CA . GLY A 1 138 ? -3.982 -32.875 -24.547 1 97.62 138 GLY A CA 1
ATOM 1022 C C . GLY A 1 138 ? -2.605 -32.312 -24.844 1 97.62 138 GLY A C 1
ATOM 1023 O O . GLY A 1 138 ? -1.643 -33.062 -25 1 97.62 138 GLY A O 1
ATOM 1024 N N . SER A 1 139 ? -2.539 -31.031 -25.078 1 96.62 139 SER A N 1
ATOM 1025 C CA . SER A 1 139 ? -1.312 -30.266 -25.266 1 96.62 139 SER A CA 1
ATOM 1026 C C . SER A 1 139 ? -1.325 -28.984 -24.438 1 96.62 139 SER A C 1
ATOM 1028 O O . SER A 1 139 ? -2.283 -28.203 -24.5 1 96.62 139 SER A O 1
ATOM 1030 N N . TRP A 1 140 ? -0.354 -28.875 -23.641 1 95.38 140 TRP A N 1
ATOM 1031 C CA . TRP A 1 140 ? -0.218 -27.734 -22.734 1 95.38 140 TRP A CA 1
ATOM 1032 C C . TRP A 1 140 ? 1.017 -26.906 -23.078 1 95.38 140 TRP A C 1
ATOM 1034 O O . TRP A 1 140 ? 1.998 -27.438 -23.609 1 95.38 140 TRP A O 1
ATOM 1044 N N . SER A 1 141 ? 0.926 -25.625 -22.812 1 91.38 141 SER A N 1
ATOM 1045 C CA . SER A 1 141 ? 2.027 -24.719 -23.109 1 91.38 141 SER A CA 1
ATOM 1046 C C . SER A 1 141 ? 2.623 -24.125 -21.844 1 91.38 141 SER A C 1
ATOM 1048 O O . SER A 1 141 ? 1.917 -23.922 -20.844 1 91.38 141 SER A O 1
ATOM 1050 N N . PHE A 1 142 ? 3.955 -23.906 -21.828 1 90.75 142 PHE A N 1
ATOM 1051 C CA . PHE A 1 142 ? 4.672 -23.141 -20.828 1 90.75 142 PHE A CA 1
ATOM 1052 C C . PHE A 1 142 ? 4.641 -23.844 -19.469 1 90.75 142 PHE A C 1
ATOM 1054 O O . PHE A 1 142 ? 4.32 -23.219 -18.453 1 90.75 142 PHE A O 1
ATOM 1061 N N . GLY A 1 143 ? 4.812 -25.109 -19.531 1 94.69 143 GLY A N 1
ATOM 1062 C CA . GLY A 1 143 ? 4.945 -25.797 -18.25 1 94.69 143 GLY A CA 1
ATOM 1063 C C . GLY A 1 143 ? 6.215 -25.438 -17.516 1 94.69 143 GLY A C 1
ATOM 1064 O O . GLY A 1 143 ? 7.246 -26.094 -17.672 1 94.69 143 GLY A O 1
ATOM 1065 N N . SER A 1 144 ? 6.113 -24.422 -16.609 1 94.88 144 SER A N 1
ATOM 1066 C CA . SER A 1 144 ? 7.285 -23.906 -15.914 1 94.88 144 SER A CA 1
ATOM 1067 C C . SER A 1 144 ? 7.848 -24.922 -14.93 1 94.88 144 SER A C 1
ATOM 1069 O O . SER A 1 144 ? 7.09 -25.562 -14.188 1 94.88 144 SER A O 1
ATOM 1071 N N . GLY A 1 145 ? 9.195 -25.094 -14.961 1 93.69 145 GLY A N 1
ATOM 1072 C CA . GLY A 1 145 ? 9.898 -25.953 -14.023 1 93.69 145 GLY A CA 1
ATOM 1073 C C . GLY A 1 145 ? 9.828 -27.422 -14.391 1 93.69 145 GLY A C 1
ATOM 1074 O O . GLY A 1 145 ? 10.289 -28.281 -13.633 1 93.69 145 GLY A O 1
ATOM 1075 N N . ILE A 1 146 ? 9.219 -27.734 -15.516 1 94.12 146 ILE A N 1
ATOM 1076 C CA . ILE A 1 146 ? 9.062 -29.156 -15.859 1 94.12 146 ILE A CA 1
ATOM 1077 C C . ILE A 1 146 ? 10.359 -29.688 -16.453 1 94.12 146 ILE A C 1
ATOM 1079 O O . ILE A 1 146 ? 10.531 -30.906 -16.609 1 94.12 146 ILE A O 1
ATOM 1083 N N . GLY A 1 147 ? 11.336 -28.797 -16.719 1 88.69 147 GLY A N 1
ATOM 1084 C CA . GLY A 1 147 ? 12.656 -29.219 -17.156 1 88.69 147 GLY A CA 1
ATOM 1085 C C . GLY A 1 147 ? 13.352 -30.125 -16.156 1 88.69 147 GLY A C 1
ATOM 1086 O O . GLY A 1 147 ? 14.188 -30.953 -16.531 1 88.69 147 GLY A O 1
ATOM 1087 N N . HIS A 1 148 ? 13.016 -29.938 -14.906 1 92.31 148 HIS A N 1
ATOM 1088 C CA . HIS A 1 148 ? 13.656 -30.75 -13.867 1 92.31 148 HIS A CA 1
ATOM 1089 C C . HIS A 1 148 ? 12.617 -31.469 -13.016 1 92.31 148 HIS A C 1
ATOM 1091 O O . HIS A 1 148 ? 12.93 -31.906 -11.906 1 92.31 148 HIS A O 1
ATOM 1097 N N . SER A 1 149 ? 11.383 -31.562 -13.469 1 95.81 149 SER A N 1
ATOM 1098 C CA . SER A 1 149 ? 10.312 -32.125 -12.648 1 95.81 149 SER A CA 1
ATOM 1099 C C . SER A 1 149 ? 10.148 -33.625 -12.906 1 95.81 149 SER A C 1
ATOM 1101 O O . SER A 1 149 ? 10.234 -34.062 -14.055 1 95.81 149 SER A O 1
ATOM 1103 N N . GLU A 1 150 ? 9.891 -34.344 -11.883 1 95.44 150 GLU A N 1
ATOM 1104 C CA . GLU A 1 150 ? 9.633 -35.781 -11.977 1 95.44 150 GLU A CA 1
ATOM 1105 C C . GLU A 1 150 ? 8.18 -36.062 -12.367 1 95.44 150 GLU A C 1
ATOM 1107 O O . GLU A 1 150 ? 7.883 -37.062 -13.016 1 95.44 150 GLU A O 1
ATOM 1112 N N . TYR A 1 151 ? 7.34 -35.25 -11.922 1 97.94 151 TYR A N 1
ATOM 1113 C CA . TYR A 1 151 ? 5.926 -35.312 -12.281 1 97.94 151 TYR A CA 1
ATOM 1114 C C . TYR A 1 151 ? 5.473 -34.031 -12.953 1 97.94 151 TYR A C 1
ATOM 1116 O O . TYR A 1 151 ? 6.008 -32.938 -12.672 1 97.94 151 TYR A O 1
ATOM 1124 N N . VAL A 1 152 ? 4.52 -34.125 -13.836 1 98.06 152 VAL A N 1
ATOM 1125 C CA . VAL A 1 152 ? 3.998 -33 -14.594 1 98.06 152 VAL A CA 1
ATOM 1126 C C . VAL A 1 152 ? 2.488 -32.875 -14.383 1 98.06 152 VAL A C 1
ATOM 1128 O O . VAL A 1 152 ? 1.762 -33.875 -14.523 1 98.06 152 VAL A O 1
ATOM 1131 N N . ALA A 1 153 ? 2.08 -31.734 -14 1 98.19 153 ALA A N 1
ATOM 1132 C CA . ALA A 1 153 ? 0.653 -31.453 -13.859 1 98.19 153 ALA A CA 1
ATOM 1133 C C . ALA A 1 153 ? 0.012 -31.188 -15.219 1 98.19 153 ALA A C 1
ATOM 1135 O O . ALA A 1 153 ? 0.604 -30.516 -16.062 1 98.19 153 ALA A O 1
ATOM 1136 N N . ALA A 1 154 ? -1.145 -31.734 -15.438 1 98.38 154 ALA A N 1
ATOM 1137 C CA . ALA A 1 154 ? -1.899 -31.594 -16.672 1 98.38 154 ALA A CA 1
ATOM 1138 C C . ALA A 1 154 ? -3.383 -31.375 -16.391 1 98.38 154 ALA A C 1
ATOM 1140 O O . ALA A 1 154 ? -4.113 -32.312 -16.094 1 98.38 154 ALA A O 1
ATOM 1141 N N . GLY A 1 155 ? -3.814 -30.109 -16.516 1 98.25 155 GLY A N 1
ATOM 1142 C CA . GLY A 1 155 ? -5.238 -29.844 -16.359 1 98.25 155 GLY A CA 1
ATOM 1143 C C . GLY A 1 155 ? -6.07 -30.391 -17.516 1 98.25 155 GLY A C 1
ATOM 1144 O O . GLY A 1 155 ? -5.668 -30.312 -18.672 1 98.25 155 GLY A O 1
ATOM 1145 N N . PHE A 1 156 ? -7.242 -30.938 -17.141 1 98.19 156 PHE A N 1
ATOM 1146 C CA . PHE A 1 156 ? -8.055 -31.547 -18.172 1 98.19 156 PHE A CA 1
ATOM 1147 C C . PHE A 1 156 ? -9.539 -31.484 -17.812 1 98.19 156 PHE A C 1
ATOM 1149 O O . PHE A 1 156 ? -9.891 -31.219 -16.672 1 98.19 156 PHE A O 1
ATOM 1156 N N . LEU A 1 157 ? -10.367 -31.641 -18.812 1 97.81 157 LEU A N 1
ATOM 1157 C CA . LEU A 1 157 ? -11.812 -31.766 -18.672 1 97.81 157 LEU A CA 1
ATOM 1158 C C . LEU A 1 157 ? -12.234 -33.219 -18.703 1 97.81 157 LEU A C 1
ATOM 1160 O O . LEU A 1 157 ? -12.062 -33.906 -19.703 1 97.81 157 LEU A O 1
ATOM 1164 N N . PRO A 1 158 ? -12.766 -33.688 -17.578 1 97.44 158 PRO A N 1
ATOM 1165 C CA . PRO A 1 158 ? -13.273 -35.062 -17.609 1 97.44 158 PRO A CA 1
ATOM 1166 C C . PRO A 1 158 ? -14.445 -35.25 -18.578 1 97.44 158 PRO A C 1
ATOM 1168 O O . PRO A 1 158 ? -15.328 -34.375 -18.641 1 97.44 158 PRO A O 1
ATOM 1171 N N . MET A 1 159 ? -14.414 -36.344 -19.281 1 95.94 159 MET A N 1
ATOM 1172 C CA . MET A 1 159 ? -15.43 -36.656 -20.281 1 95.94 159 MET A CA 1
ATOM 1173 C C . MET A 1 159 ? -16.125 -38 -19.953 1 95.94 159 MET A C 1
ATOM 1175 O O . MET A 1 159 ? -15.453 -39 -19.672 1 95.94 159 MET A O 1
ATOM 1179 N N . ASP A 1 160 ? -17.422 -37.969 -19.922 1 93 160 ASP A N 1
ATOM 1180 C CA . ASP A 1 160 ? -18.219 -39.188 -19.828 1 93 160 ASP A CA 1
ATOM 1181 C C . ASP A 1 160 ? -18.875 -39.531 -21.172 1 93 160 ASP A C 1
ATOM 1183 O O . ASP A 1 160 ? -19.734 -38.781 -21.641 1 93 160 ASP A O 1
ATOM 1187 N N . ASP A 1 161 ? -18.5 -40.656 -21.672 1 89.44 161 ASP A N 1
ATOM 1188 C CA . ASP A 1 161 ? -19.062 -41.125 -22.953 1 89.44 161 ASP A CA 1
ATOM 1189 C C . ASP A 1 161 ? -19.047 -40 -23.984 1 89.44 161 ASP A C 1
ATOM 1191 O O . ASP A 1 161 ? -20.062 -39.719 -24.609 1 89.44 161 ASP A O 1
ATOM 1195 N N . GLY A 1 162 ? -17.969 -39.219 -24 1 86.31 162 GLY A N 1
ATOM 1196 C CA . GLY A 1 162 ? -17.75 -38.219 -25.031 1 86.31 162 GLY A CA 1
ATOM 1197 C C . GLY A 1 162 ? -18.312 -36.844 -24.656 1 86.31 162 GLY A C 1
ATOM 1198 O O . GLY A 1 162 ? -18.109 -35.875 -25.375 1 86.31 162 GLY A O 1
ATOM 1199 N N . GLU A 1 163 ? -18.984 -36.781 -23.516 1 91.44 163 GLU A N 1
ATOM 1200 C CA . GLU A 1 163 ? -19.578 -35.5 -23.094 1 91.44 163 GLU A CA 1
ATOM 1201 C C . GLU A 1 163 ? -18.859 -34.938 -21.875 1 91.44 163 GLU A C 1
ATOM 1203 O O . GLU A 1 163 ? -18.469 -35.688 -20.969 1 91.44 163 GLU A O 1
ATOM 1208 N N . MET A 1 164 ? -18.797 -33.688 -21.859 1 91.19 164 MET A N 1
ATOM 1209 C CA . MET A 1 164 ? -18.156 -33 -20.75 1 91.19 164 MET A CA 1
ATOM 1210 C C . MET A 1 164 ? -18.953 -33.156 -19.453 1 91.19 164 MET A C 1
ATOM 1212 O O . MET A 1 164 ? -20.188 -33.156 -19.5 1 91.19 164 MET A O 1
ATOM 1216 N N . ARG A 1 165 ? -18.266 -33.25 -18.375 1 92 165 ARG A N 1
ATOM 1217 C CA . ARG A 1 165 ? -18.891 -33.25 -17.062 1 92 165 ARG A CA 1
ATOM 1218 C C . ARG A 1 165 ? -19.094 -31.844 -16.531 1 92 165 ARG A C 1
ATOM 1220 O O . ARG A 1 165 ? -18.141 -31.062 -16.484 1 92 165 ARG A O 1
ATOM 1227 N N . TRP A 1 166 ? -20.312 -31.578 -16.141 1 88.44 166 TRP A N 1
ATOM 1228 C CA . TRP A 1 166 ? -20.625 -30.234 -15.688 1 88.44 166 TRP A CA 1
ATOM 1229 C C . TRP A 1 166 ? -20.922 -30.219 -14.188 1 88.44 166 TRP A C 1
ATOM 1231 O O . TRP A 1 166 ? -21.578 -31.125 -13.672 1 88.44 166 TRP A O 1
ATOM 1241 N N . ILE A 1 167 ? -20.359 -29.312 -13.43 1 84.44 167 ILE A N 1
ATOM 1242 C CA . ILE A 1 167 ? -20.688 -29.094 -12.023 1 84.44 167 ILE A CA 1
ATOM 1243 C C . ILE A 1 167 ? -22.016 -28.328 -11.93 1 84.44 167 ILE A C 1
ATOM 1245 O O . ILE A 1 167 ? -22.906 -28.719 -11.18 1 84.44 167 ILE A O 1
ATOM 1249 N N . THR A 1 168 ? -22.094 -27.219 -12.578 1 83.31 168 THR A N 1
ATOM 1250 C CA . THR A 1 168 ? -23.312 -26.453 -12.773 1 83.31 168 THR A CA 1
ATOM 1251 C C . THR A 1 168 ? -23.422 -25.984 -14.227 1 83.31 168 THR A C 1
ATOM 1253 O O . THR A 1 168 ? -22.5 -26.156 -15.016 1 83.31 168 THR A O 1
ATOM 1256 N N . GLU A 1 169 ? -24.578 -25.516 -14.477 1 79.44 169 GLU A N 1
ATOM 1257 C CA . GLU A 1 169 ? -24.766 -25.031 -15.844 1 79.44 169 GLU A CA 1
ATOM 1258 C C . GLU A 1 169 ? -23.703 -24 -16.203 1 79.44 169 GLU A C 1
ATOM 1260 O O . GLU A 1 169 ? -23.516 -23 -15.5 1 79.44 169 GLU A O 1
ATOM 1265 N N . GLY A 1 170 ? -22.953 -24.344 -17.219 1 81.06 170 GLY A N 1
ATOM 1266 C CA . GLY A 1 170 ? -21.969 -23.422 -17.75 1 81.06 170 GLY A CA 1
ATOM 1267 C C . GLY A 1 170 ? -20.625 -23.516 -17.047 1 81.06 170 GLY A C 1
ATOM 1268 O O . GLY A 1 170 ? -19.672 -22.797 -17.391 1 81.06 170 GLY A O 1
ATOM 1269 N N . PHE A 1 171 ? -20.547 -24.406 -16.141 1 87.31 171 PHE A N 1
ATOM 1270 C CA . PHE A 1 171 ? -19.297 -24.562 -15.406 1 87.31 171 PHE A CA 1
ATOM 1271 C C . PHE A 1 171 ? -18.875 -26.016 -15.375 1 87.31 171 PHE A C 1
ATOM 1273 O O . PHE A 1 171 ? -19.297 -26.781 -14.5 1 87.31 171 PHE A O 1
ATOM 1280 N N . PRO A 1 172 ? -17.953 -26.344 -16.203 1 91.62 172 PRO A N 1
ATOM 1281 C CA . PRO A 1 172 ? -17.531 -27.734 -16.281 1 91.62 172 PRO A CA 1
ATOM 1282 C C . PRO A 1 172 ? -16.625 -28.141 -15.125 1 91.62 172 PRO A C 1
ATOM 1284 O O . PRO A 1 172 ? -15.992 -27.297 -14.508 1 91.62 172 PRO A O 1
ATOM 1287 N N . GLU A 1 173 ? -16.672 -29.406 -14.875 1 94.44 173 GLU A N 1
ATOM 1288 C CA . GLU A 1 173 ? -15.672 -29.938 -13.953 1 94.44 173 GLU A CA 1
ATOM 1289 C C . GLU A 1 173 ? -14.266 -29.828 -14.531 1 94.44 173 GLU A C 1
ATOM 1291 O O . GLU A 1 173 ? -14.062 -30.062 -15.727 1 94.44 173 GLU A O 1
ATOM 1296 N N . MET A 1 174 ? -13.352 -29.375 -13.742 1 96.69 174 MET A N 1
ATOM 1297 C CA . MET A 1 174 ? -11.945 -29.266 -14.102 1 96.69 174 MET A CA 1
ATOM 1298 C C . MET A 1 174 ? -11.07 -30.047 -13.125 1 96.69 174 MET A C 1
ATOM 1300 O O . MET A 1 174 ? -11.227 -29.906 -11.906 1 96.69 174 MET A O 1
ATOM 1304 N N . ARG A 1 175 ? -10.242 -30.891 -13.695 1 98 175 ARG A N 1
ATOM 1305 C CA . ARG A 1 175 ? -9.375 -31.688 -12.852 1 98 175 ARG A CA 1
ATOM 1306 C C . ARG A 1 175 ? -7.914 -31.547 -13.266 1 98 175 ARG A C 1
ATOM 1308 O O . ARG A 1 175 ? -7.621 -31.094 -14.375 1 98 175 ARG A O 1
ATOM 1315 N N . VAL A 1 176 ? -7.023 -31.859 -12.375 1 98.56 176 VAL A N 1
ATOM 1316 C CA . VAL A 1 176 ? -5.582 -31.859 -12.602 1 98.56 176 VAL A CA 1
ATOM 1317 C C . VAL A 1 176 ? -5.039 -33.281 -12.484 1 98.56 176 VAL A C 1
ATOM 1319 O O . VAL A 1 176 ? -5.273 -33.969 -11.477 1 98.56 176 VAL A O 1
ATOM 1322 N N . ALA A 1 177 ? -4.383 -33.719 -13.492 1 98.75 177 ALA A N 1
ATOM 1323 C CA . ALA A 1 177 ? -3.686 -35 -13.461 1 98.75 177 ALA A CA 1
ATOM 1324 C C . ALA A 1 177 ? -2.219 -34.812 -13.078 1 98.75 177 ALA A C 1
ATOM 1326 O O . ALA A 1 177 ? -1.566 -33.875 -13.531 1 98.75 177 ALA A O 1
ATOM 1327 N N . VAL A 1 178 ? -1.753 -35.594 -12.203 1 98.62 178 VAL A N 1
ATOM 1328 C CA . VAL A 1 178 ? -0.335 -35.688 -11.867 1 98.62 178 VAL A CA 1
ATOM 1329 C C . VAL A 1 178 ? 0.299 -36.844 -12.609 1 98.62 178 VAL A C 1
ATOM 1331 O O . VAL A 1 178 ? 0.083 -38.031 -12.25 1 98.62 178 VAL A O 1
ATOM 1334 N N . VAL A 1 179 ? 1.126 -36.562 -13.594 1 98.5 179 VAL A N 1
ATOM 1335 C CA . VAL A 1 179 ? 1.575 -37.594 -14.539 1 98.5 179 VAL A CA 1
ATOM 1336 C C . VAL A 1 179 ? 3.09 -37.75 -14.453 1 98.5 179 VAL A C 1
ATOM 1338 O O . VAL A 1 179 ? 3.826 -36.75 -14.461 1 98.5 179 VAL A O 1
ATOM 1341 N N . PRO A 1 180 ? 3.572 -39 -14.352 1 97.81 180 PRO A N 1
ATOM 1342 C CA . PRO A 1 180 ? 5.023 -39.188 -14.406 1 97.81 180 PRO A CA 1
ATOM 1343 C C . PRO A 1 180 ? 5.645 -38.625 -15.68 1 97.81 180 PRO A C 1
ATOM 1345 O O . PRO A 1 180 ? 5.062 -38.75 -16.766 1 97.81 180 PRO A O 1
ATOM 1348 N N . ARG A 1 181 ? 6.789 -38.094 -15.547 1 96.31 181 ARG A N 1
ATOM 1349 C CA . ARG A 1 181 ? 7.484 -37.375 -16.625 1 96.31 181 ARG A CA 1
ATOM 1350 C C . ARG A 1 181 ? 7.652 -38.281 -17.844 1 96.31 181 ARG A C 1
ATOM 1352 O O . ARG A 1 181 ? 7.566 -37.812 -18.984 1 96.31 181 ARG A O 1
ATOM 1359 N N . ASP A 1 182 ? 7.891 -39.562 -17.656 1 96.19 182 ASP A N 1
ATOM 1360 C CA . ASP A 1 182 ? 8.211 -40.469 -18.75 1 96.19 182 ASP A CA 1
ATOM 1361 C C . ASP A 1 182 ? 6.977 -40.75 -19.594 1 96.19 182 ASP A C 1
ATOM 1363 O O . ASP A 1 182 ? 7.082 -41.344 -20.672 1 96.19 182 ASP A O 1
ATOM 1367 N N . GLN A 1 183 ? 5.824 -40.344 -19.125 1 97.56 183 GLN A N 1
ATOM 1368 C CA . GLN A 1 183 ? 4.59 -40.562 -19.875 1 97.56 183 GLN A CA 1
ATOM 1369 C C . GLN A 1 183 ? 4.18 -39.312 -20.641 1 97.56 183 GLN A C 1
ATOM 1371 O O . GLN A 1 183 ? 3.135 -39.281 -21.281 1 97.56 183 GLN A O 1
ATOM 1376 N N . ILE A 1 184 ? 4.984 -38.281 -20.578 1 96.81 184 ILE A N 1
ATOM 1377 C CA . ILE A 1 184 ? 4.727 -37 -21.188 1 96.81 184 ILE A CA 1
ATOM 1378 C C . ILE A 1 184 ? 5.676 -36.781 -22.375 1 96.81 184 ILE A C 1
ATOM 1380 O O . ILE A 1 184 ? 6.859 -37.125 -22.281 1 96.81 184 ILE A O 1
ATOM 1384 N N . SER A 1 185 ? 5.195 -36.25 -23.438 1 95.88 185 SER A N 1
ATOM 1385 C CA . SER A 1 185 ? 6.035 -35.812 -24.547 1 95.88 185 SER A CA 1
ATOM 1386 C C . SER A 1 185 ? 6.352 -34.312 -24.453 1 95.88 185 SER A C 1
ATOM 1388 O O . SER A 1 185 ? 5.445 -33.5 -24.359 1 95.88 185 SER A O 1
ATOM 1390 N N . PHE A 1 186 ? 7.633 -34.031 -24.484 1 92.69 186 PHE A N 1
ATOM 1391 C CA . PHE A 1 186 ? 8.07 -32.656 -24.391 1 92.69 186 PHE A CA 1
ATOM 1392 C C . PHE A 1 186 ? 8.422 -32.094 -25.766 1 92.69 186 PHE A C 1
ATOM 1394 O O . PHE A 1 186 ? 9.023 -32.781 -26.578 1 92.69 186 PHE A O 1
ATOM 1401 N N . ASN A 1 187 ? 7.977 -30.938 -26.047 1 84.62 187 ASN A N 1
ATOM 1402 C CA . ASN A 1 187 ? 8.367 -30.219 -27.25 1 84.62 187 ASN A CA 1
ATOM 1403 C C . ASN A 1 187 ? 9.211 -28.984 -26.922 1 84.62 187 ASN A C 1
ATOM 1405 O O . ASN A 1 187 ? 8.906 -28.25 -25.984 1 84.62 187 ASN A O 1
ATOM 1409 N N . ASP A 1 188 ? 10.547 -29.062 -27.172 1 72.56 188 ASP A N 1
ATOM 1410 C CA . ASP A 1 188 ? 11.438 -27.969 -26.812 1 72.56 188 ASP A CA 1
ATOM 1411 C C . ASP A 1 188 ? 11.047 -26.688 -27.531 1 72.56 188 ASP A C 1
ATOM 1413 O O . ASP A 1 188 ? 11.078 -26.625 -28.75 1 72.56 188 ASP A O 1
ATOM 1417 N N . GLY A 1 189 ? 10.203 -25.828 -26.922 1 76 189 GLY A N 1
ATOM 1418 C CA . GLY A 1 189 ? 9.719 -24.609 -27.531 1 76 189 GLY A CA 1
ATOM 1419 C C . GLY A 1 189 ? 9.953 -23.375 -26.672 1 76 189 GLY A C 1
ATOM 1420 O O . GLY A 1 189 ? 9.445 -22.297 -26.984 1 76 189 GLY A O 1
ATOM 1421 N N . TRP A 1 190 ? 10.867 -23.531 -25.75 1 87.94 190 TRP A N 1
ATOM 1422 C CA . TRP A 1 190 ? 10.953 -22.391 -24.844 1 87.94 190 TRP A CA 1
ATOM 1423 C C . TRP A 1 190 ? 12.062 -21.438 -25.281 1 87.94 190 TRP A C 1
ATOM 1425 O O . TRP A 1 190 ? 13.07 -21.281 -24.594 1 87.94 190 TRP A O 1
ATOM 1435 N N . HIS A 1 191 ? 11.883 -20.859 -26.469 1 89.62 191 HIS A N 1
ATOM 1436 C CA . HIS A 1 191 ? 12.719 -19.797 -27.031 1 89.62 191 HIS A CA 1
ATOM 1437 C C . HIS A 1 191 ? 12.047 -18.438 -26.891 1 89.62 191 HIS A C 1
ATOM 1439 O O . HIS A 1 191 ? 11.312 -18.016 -27.781 1 89.62 191 HIS A O 1
ATOM 1445 N N . VAL A 1 192 ? 12.352 -17.797 -25.734 1 90.12 192 VAL A N 1
ATOM 1446 C CA . VAL A 1 192 ? 11.625 -16.578 -25.375 1 90.12 192 VAL A CA 1
ATOM 1447 C C . VAL A 1 192 ? 12.609 -15.484 -24.984 1 90.12 192 VAL A C 1
ATOM 1449 O O . VAL A 1 192 ? 13.812 -15.742 -24.859 1 90.12 192 VAL A O 1
ATOM 1452 N N . GLN A 1 193 ? 12.133 -14.312 -24.828 1 90.75 193 GLN A N 1
ATOM 1453 C CA . GLN A 1 193 ? 12.969 -13.164 -24.516 1 90.75 193 GLN A CA 1
ATOM 1454 C C . GLN A 1 193 ? 13.328 -13.133 -23.031 1 90.75 193 GLN A C 1
ATOM 1456 O O . GLN A 1 193 ? 14.422 -12.703 -22.672 1 90.75 193 GLN A O 1
ATOM 1461 N N . GLY A 1 194 ? 12.453 -13.477 -22.172 1 95.12 194 GLY A N 1
ATOM 1462 C CA . GLY A 1 194 ? 12.633 -13.445 -20.734 1 95.12 194 GLY A CA 1
ATOM 1463 C C . GLY A 1 194 ? 12.172 -14.711 -20.031 1 95.12 194 GLY A C 1
ATOM 1464 O O . GLY A 1 194 ? 11.438 -15.516 -20.625 1 95.12 194 GLY A O 1
ATOM 1465 N N . LEU A 1 195 ? 12.672 -14.867 -18.812 1 97.12 195 LEU A N 1
ATOM 1466 C CA . LEU A 1 195 ? 12.406 -16.078 -18.047 1 97.12 195 LEU A CA 1
ATOM 1467 C C . LEU A 1 195 ? 12.969 -17.312 -18.766 1 97.12 195 LEU A C 1
ATOM 1469 O O . LEU A 1 195 ? 12.359 -18.391 -18.734 1 97.12 195 LEU A O 1
ATOM 1473 N N . LYS A 1 196 ? 14.023 -17.078 -19.359 1 95.31 196 LYS A N 1
ATOM 1474 C CA . LYS A 1 196 ? 14.648 -18.125 -20.172 1 95.31 196 LYS A CA 1
ATOM 1475 C C . LYS A 1 196 ? 15.047 -19.328 -19.328 1 95.31 196 LYS A C 1
ATOM 1477 O O . LYS A 1 196 ? 15.023 -20.469 -19.797 1 95.31 196 LYS A O 1
ATOM 1482 N N . GLY A 1 197 ? 15.398 -19.062 -18.125 1 96.19 197 GLY A N 1
ATOM 1483 C CA . GLY A 1 197 ? 15.938 -20.109 -17.281 1 96.19 197 GLY A CA 1
ATOM 1484 C C . GLY A 1 197 ? 14.867 -20.922 -16.594 1 96.19 197 GLY A C 1
ATOM 1485 O O . GLY A 1 197 ? 15.164 -21.719 -15.695 1 96.19 197 GLY A O 1
ATOM 1486 N N . THR A 1 198 ? 13.57 -20.859 -16.969 1 96.56 198 THR A N 1
ATOM 1487 C CA . THR A 1 198 ? 12.484 -21.469 -16.203 1 96.56 198 THR A CA 1
ATOM 1488 C C . THR A 1 198 ? 12.18 -22.875 -16.703 1 96.56 198 THR A C 1
ATOM 1490 O O . THR A 1 198 ? 11.492 -23.641 -16.031 1 96.56 198 THR A O 1
ATOM 1493 N N . GLY A 1 199 ? 12.734 -23.219 -17.969 1 94.44 199 GLY A N 1
ATOM 1494 C CA . GLY A 1 199 ? 12.375 -24.5 -18.531 1 94.44 199 GLY A CA 1
ATOM 1495 C C . GLY A 1 199 ? 10.883 -24.656 -18.766 1 94.44 199 GLY A C 1
ATOM 1496 O O . GLY A 1 199 ? 10.305 -25.719 -18.484 1 94.44 199 GLY A O 1
ATOM 1497 N N . SER A 1 200 ? 10.203 -23.578 -19.188 1 94.56 200 SER A N 1
ATOM 1498 C CA . SER A 1 200 ? 8.758 -23.578 -19.422 1 94.56 200 SER A CA 1
ATOM 1499 C C . SER A 1 200 ? 8.414 -24.234 -20.75 1 94.56 200 SER A C 1
ATOM 1501 O O . SER A 1 200 ? 7.84 -23.594 -21.625 1 94.56 200 SER A O 1
ATOM 1503 N N . TYR A 1 201 ? 8.594 -25.547 -20.812 1 94.75 201 TYR A N 1
ATOM 1504 C CA . TYR A 1 201 ? 8.445 -26.281 -22.062 1 94.75 201 TYR A CA 1
ATOM 1505 C C . TYR A 1 201 ? 6.973 -26.531 -22.375 1 94.75 201 TYR A C 1
ATOM 1507 O O . TYR A 1 201 ? 6.141 -26.609 -21.469 1 94.75 201 TYR A O 1
ATOM 1515 N N . ASP A 1 202 ? 6.734 -26.625 -23.672 1 94.81 202 ASP A N 1
ATOM 1516 C CA . ASP A 1 202 ? 5.465 -27.203 -24.109 1 94.81 202 ASP A CA 1
ATOM 1517 C C . ASP A 1 202 ? 5.477 -28.719 -23.984 1 94.81 202 ASP A C 1
ATOM 1519 O O . ASP A 1 202 ? 6.531 -29.359 -24.094 1 94.81 202 ASP A O 1
ATOM 1523 N N . TYR A 1 203 ? 4.301 -29.281 -23.734 1 96.06 203 TYR A N 1
ATOM 1524 C CA . TYR A 1 203 ? 4.246 -30.719 -23.562 1 96.06 203 TYR A CA 1
ATOM 1525 C C . TYR A 1 203 ? 2.869 -31.266 -23.938 1 96.06 203 TYR A C 1
ATOM 1527 O O . TYR A 1 203 ? 1.928 -30.5 -24.125 1 96.06 203 TYR A O 1
ATOM 1535 N N . SER A 1 204 ? 2.818 -32.562 -24.125 1 97.25 204 SER A N 1
ATOM 1536 C CA . SER A 1 204 ? 1.571 -33.219 -24.531 1 97.25 204 SER A CA 1
ATOM 1537 C C . SER A 1 204 ? 1.477 -34.625 -23.984 1 97.25 204 SER A C 1
ATOM 1539 O O . SER A 1 204 ? 2.486 -35.219 -23.594 1 97.25 204 SER A O 1
ATOM 1541 N N . ALA A 1 205 ? 0.339 -35.062 -23.812 1 97.38 205 ALA A N 1
ATOM 1542 C CA . ALA A 1 205 ? -0.016 -36.438 -23.484 1 97.38 205 ALA A CA 1
ATOM 1543 C C . ALA A 1 205 ? -1.01 -37 -24.484 1 97.38 205 ALA A C 1
ATOM 1545 O O . ALA A 1 205 ? -1.92 -36.312 -24.938 1 97.38 205 ALA A O 1
ATOM 1546 N N . GLU A 1 206 ? -0.795 -38.25 -24.891 1 97.44 206 GLU A N 1
ATOM 1547 C CA . GLU A 1 206 ? -1.687 -38.938 -25.812 1 97.44 206 GLU A CA 1
ATOM 1548 C C . GLU A 1 206 ? -2.217 -40.219 -25.203 1 97.44 206 GLU A C 1
ATOM 1550 O O . GLU A 1 206 ? -1.531 -41.25 -25.234 1 97.44 206 GLU A O 1
ATOM 1555 N N . GLN A 1 207 ? -3.42 -40.219 -24.828 1 97.25 207 GLN A N 1
ATOM 1556 C CA . GLN A 1 207 ? -4.117 -41.375 -24.281 1 97.25 207 GLN A CA 1
ATOM 1557 C C . GLN A 1 207 ? -3.344 -41.969 -23.125 1 97.25 207 GLN A C 1
ATOM 1559 O O . GLN A 1 207 ? -3.105 -43.188 -23.094 1 97.25 207 GLN A O 1
ATOM 1564 N N . VAL A 1 208 ? -2.928 -41.156 -22.234 1 98.31 208 VAL A N 1
ATOM 1565 C CA . VAL A 1 208 ? -2.219 -41.594 -21.031 1 98.31 208 VAL A CA 1
ATOM 1566 C C . VAL A 1 208 ? -3.223 -41.906 -19.938 1 98.31 208 VAL A C 1
ATOM 1568 O O . VAL A 1 208 ? -4.039 -41.062 -19.562 1 98.31 208 VAL A O 1
ATOM 1571 N N . PHE A 1 209 ? -3.199 -43.125 -19.484 1 98.5 209 PHE A N 1
ATOM 1572 C CA . PHE A 1 209 ? -4.09 -43.469 -18.391 1 98.5 209 PHE A CA 1
ATOM 1573 C C . PHE A 1 209 ? -3.594 -42.906 -17.062 1 98.5 209 PHE A C 1
ATOM 1575 O O . PHE A 1 209 ? -2.447 -43.125 -16.672 1 98.5 209 PHE A O 1
ATOM 1582 N N . VAL A 1 210 ? -4.395 -42.188 -16.391 1 98.62 210 VAL A N 1
ATOM 1583 C CA . VAL A 1 210 ? -4.125 -41.625 -15.062 1 98.62 210 VAL A CA 1
ATOM 1584 C C . VAL A 1 210 ? -5.18 -42.125 -14.078 1 98.62 210 VAL A C 1
ATOM 1586 O O . VAL A 1 210 ? -6.367 -41.812 -14.219 1 98.62 210 VAL A O 1
ATOM 1589 N N . PRO A 1 211 ? -4.785 -42.938 -13.125 1 98.56 211 PRO A N 1
ATOM 1590 C CA . PRO A 1 211 ? -5.766 -43.375 -12.117 1 98.56 211 PRO A CA 1
ATOM 1591 C C . PRO A 1 211 ? -6.414 -42.188 -11.398 1 98.56 211 PRO A C 1
ATOM 1593 O O . PRO A 1 211 ? -5.773 -41.156 -11.211 1 98.56 211 PRO A O 1
ATOM 1596 N N . GLU A 1 212 ? -7.668 -42.312 -10.945 1 98 212 GLU A N 1
ATOM 1597 C CA . GLU A 1 212 ? -8.398 -41.25 -10.25 1 98 212 GLU A CA 1
ATOM 1598 C C . GLU A 1 212 ? -7.625 -40.781 -9.039 1 98 212 GLU A C 1
ATOM 1600 O O . GLU A 1 212 ? -7.688 -39.594 -8.688 1 98 212 GLU A O 1
ATOM 1605 N N . SER A 1 213 ? -6.863 -41.625 -8.43 1 98.31 213 SER A N 1
ATOM 1606 C CA . SER A 1 213 ? -6.113 -41.344 -7.215 1 98.31 213 SER A CA 1
ATOM 1607 C C . SER A 1 213 ? -4.977 -40.344 -7.5 1 98.31 213 SER A C 1
ATOM 1609 O O . SER A 1 213 ? -4.414 -39.75 -6.578 1 98.31 213 SER A O 1
ATOM 1611 N N . ARG A 1 214 ? -4.629 -40.125 -8.758 1 98.62 214 ARG A N 1
ATOM 1612 C CA . ARG A 1 214 ? -3.584 -39.188 -9.117 1 98.62 214 ARG A CA 1
ATOM 1613 C C . ARG A 1 214 ? -4.176 -37.906 -9.742 1 98.62 214 ARG A C 1
ATOM 1615 O O . ARG A 1 214 ? -3.529 -37.25 -10.562 1 98.62 214 ARG A O 1
ATOM 1622 N N . THR A 1 215 ? -5.43 -37.688 -9.445 1 98.62 215 THR A N 1
ATOM 1623 C CA . THR A 1 215 ? -6.094 -36.469 -9.891 1 98.62 215 THR A CA 1
ATOM 1624 C C . THR A 1 215 ? -6.789 -35.781 -8.719 1 98.62 215 THR A C 1
ATOM 1626 O O . THR A 1 215 ? -7.031 -36.375 -7.684 1 98.62 215 THR A O 1
ATOM 1629 N N . PHE A 1 216 ? -7.09 -34.531 -8.836 1 98.12 216 PHE A N 1
ATOM 1630 C CA . PHE A 1 216 ? -7.918 -33.781 -7.906 1 98.12 216 PHE A CA 1
ATOM 1631 C C . PHE A 1 216 ? -8.609 -32.625 -8.625 1 98.12 216 PHE A C 1
ATOM 1633 O O . PHE A 1 216 ? -8.219 -32.25 -9.734 1 98.12 216 PHE A O 1
ATOM 1640 N N . GLU A 1 217 ? -9.68 -32.125 -8.086 1 96.69 217 GLU A N 1
ATOM 1641 C CA . GLU A 1 217 ? -10.43 -31.031 -8.672 1 96.69 217 GLU A CA 1
ATOM 1642 C C . GLU A 1 217 ? -9.656 -29.719 -8.578 1 96.69 217 GLU A C 1
ATOM 1644 O O . GLU A 1 217 ? -9.086 -29.406 -7.535 1 96.69 217 GLU A O 1
ATOM 1649 N N . LEU A 1 218 ? -9.656 -28.922 -9.641 1 96.75 218 LEU A N 1
ATOM 1650 C CA . LEU A 1 218 ? -8.812 -27.734 -9.773 1 96.75 218 LEU A CA 1
ATOM 1651 C C . LEU A 1 218 ? -9.141 -26.719 -8.688 1 96.75 218 LEU A C 1
ATOM 1653 O O . LEU A 1 218 ? -8.234 -26.109 -8.102 1 96.75 218 LEU A O 1
ATOM 1657 N N . PHE A 1 219 ? -10.453 -26.5 -8.367 1 94.25 219 PHE A N 1
ATOM 1658 C CA . PHE A 1 219 ? -10.859 -25.406 -7.477 1 94.25 219 PHE A CA 1
ATOM 1659 C C . PHE A 1 219 ? -11.227 -25.953 -6.102 1 94.25 219 PHE A C 1
ATOM 1661 O O . PHE A 1 219 ? -11.93 -25.281 -5.336 1 94.25 219 PHE A O 1
ATOM 1668 N N . VAL A 1 220 ? -10.758 -27.156 -5.781 1 94.62 220 VAL A N 1
ATOM 1669 C CA . VAL A 1 220 ? -11.078 -27.781 -4.504 1 94.62 220 VAL A CA 1
ATOM 1670 C C . VAL A 1 220 ? -10.43 -27 -3.365 1 94.62 220 VAL A C 1
ATOM 1672 O O . VAL A 1 220 ? -9.328 -26.469 -3.516 1 94.62 220 VAL A O 1
ATOM 1675 N N . ARG A 1 221 ? -11.125 -26.938 -2.188 1 95.5 221 ARG A N 1
ATOM 1676 C CA . ARG A 1 221 ? -10.625 -26.25 -0.999 1 95.5 221 ARG A CA 1
ATOM 1677 C C . ARG A 1 221 ? -10.758 -27.141 0.236 1 95.5 221 ARG A C 1
ATOM 1679 O O . ARG A 1 221 ? -10.781 -26.641 1.363 1 95.5 221 ARG A O 1
ATOM 1686 N N . GLU A 1 222 ? -10.922 -28.422 0.012 1 96.62 222 GLU A N 1
ATOM 1687 C CA . GLU A 1 222 ? -10.961 -29.422 1.066 1 96.62 222 GLU A CA 1
ATOM 1688 C C . GLU A 1 222 ? -9.742 -30.344 1.007 1 96.62 222 GLU A C 1
ATOM 1690 O O . GLU A 1 222 ? -9.758 -31.359 0.321 1 96.62 222 GLU A O 1
ATOM 1695 N N . PRO A 1 223 ? -8.773 -30.031 1.755 1 98.12 223 PRO A N 1
ATOM 1696 C CA . PRO A 1 223 ? -7.516 -30.781 1.687 1 98.12 223 PRO A CA 1
ATOM 1697 C C . PRO A 1 223 ? -7.609 -32.156 2.369 1 98.12 223 PRO A C 1
ATOM 1699 O O . PRO A 1 223 ? -8.383 -32.312 3.314 1 98.12 223 PRO A O 1
ATOM 1702 N N . HIS A 1 224 ? -6.844 -33.094 1.887 1 98.25 224 HIS A N 1
ATOM 1703 C CA . HIS A 1 224 ? -6.676 -34.375 2.549 1 98.25 224 HIS A CA 1
ATOM 1704 C C . HIS A 1 224 ? -5.586 -34.312 3.615 1 98.25 224 HIS A C 1
ATOM 1706 O O . HIS A 1 224 ? -5.551 -35.125 4.527 1 98.25 224 HIS A O 1
ATOM 1712 N N . ARG A 1 225 ? -4.719 -33.312 3.406 1 97.06 225 ARG A N 1
ATOM 1713 C CA . ARG A 1 225 ? -3.555 -33.156 4.277 1 97.06 225 ARG A CA 1
ATOM 1714 C C . ARG A 1 225 ? -3.191 -31.688 4.438 1 97.06 225 ARG A C 1
ATOM 1716 O O . ARG A 1 225 ? -3.43 -30.891 3.537 1 97.06 225 ARG A O 1
ATOM 1723 N N . GLY A 1 226 ? -2.602 -31.406 5.645 1 96.25 226 GLY A N 1
ATOM 1724 C CA . GLY A 1 226 ? -2.172 -30.047 5.953 1 96.25 226 GLY A CA 1
ATOM 1725 C C . GLY A 1 226 ? -3.1 -29.328 6.914 1 96.25 226 GLY A C 1
ATOM 1726 O O . GLY A 1 226 ? -4.32 -29.516 6.855 1 96.25 226 GLY A O 1
ATOM 1727 N N . ALA A 1 227 ? -2.504 -28.516 7.727 1 94.06 227 ALA A N 1
ATOM 1728 C CA . ALA A 1 227 ? -3.26 -27.828 8.766 1 94.06 227 ALA A CA 1
ATOM 1729 C C . ALA A 1 227 ? -3.33 -26.328 8.484 1 94.06 227 ALA A C 1
ATOM 1731 O O . ALA A 1 227 ? -4.156 -25.609 9.062 1 94.06 227 ALA A O 1
ATOM 1732 N N . SER A 1 228 ? -2.539 -25.906 7.586 1 95.5 228 SER A N 1
ATOM 1733 C CA . SER A 1 228 ? -2.479 -24.484 7.289 1 95.5 228 SER A CA 1
ATOM 1734 C C . SER A 1 228 ? -3.771 -24 6.641 1 95.5 228 SER A C 1
ATOM 1736 O O . SER A 1 228 ? -4.363 -24.703 5.82 1 95.5 228 SER A O 1
ATOM 1738 N N . PRO A 1 229 ? -4.227 -22.734 6.93 1 97.56 229 PRO A N 1
ATOM 1739 C CA . PRO A 1 229 ? -5.387 -22.172 6.242 1 97.56 229 PRO A CA 1
ATOM 1740 C C . PRO A 1 229 ? -5.223 -22.141 4.727 1 97.56 229 PRO A C 1
ATOM 1742 O O . PRO A 1 229 ? -6.207 -22.219 3.99 1 97.56 229 PRO A O 1
ATOM 1745 N N . ALA A 1 230 ? -4.004 -22.047 4.266 1 97.44 230 ALA A N 1
ATOM 1746 C CA . ALA A 1 230 ? -3.74 -22 2.83 1 97.44 230 ALA A CA 1
ATOM 1747 C C . ALA A 1 230 ? -4.34 -23.203 2.117 1 97.44 230 ALA A C 1
ATOM 1749 O O . ALA A 1 230 ? -4.844 -23.078 0.998 1 97.44 230 ALA A O 1
ATOM 1750 N N . THR A 1 231 ? -4.27 -24.375 2.75 1 97.75 231 THR A N 1
ATOM 1751 C CA . THR A 1 231 ? -4.793 -25.578 2.129 1 97.75 231 THR A CA 1
ATOM 1752 C C . THR A 1 231 ? -6.316 -25.531 2.027 1 97.75 231 THR A C 1
ATOM 1754 O O . THR A 1 231 ? -6.906 -26.141 1.131 1 97.75 231 THR A O 1
ATOM 1757 N N . ARG A 1 232 ? -6.914 -24.781 2.928 1 97.88 232 ARG A N 1
ATOM 1758 C CA . ARG A 1 232 ? -8.367 -24.641 2.928 1 97.88 232 ARG A CA 1
ATOM 1759 C C . ARG A 1 232 ? -8.797 -23.453 2.066 1 97.88 232 ARG A C 1
ATOM 1761 O O . ARG A 1 232 ? -9.992 -23.219 1.88 1 97.88 232 ARG A O 1
ATOM 1768 N N . MET A 1 233 ? -7.879 -22.703 1.606 1 97.62 233 MET A N 1
ATOM 1769 C CA . MET A 1 233 ? -8.172 -21.594 0.706 1 97.62 233 MET A CA 1
ATOM 1770 C C . MET A 1 233 ? -8.086 -22.047 -0.751 1 97.62 233 MET A C 1
ATOM 1772 O O . MET A 1 233 ? -8.703 -21.438 -1.627 1 97.62 233 MET A O 1
ATOM 1776 N N . GLY A 1 234 ? -7.348 -23.125 -0.975 1 96.31 234 GLY A N 1
ATOM 1777 C CA . GLY A 1 234 ? -7.219 -23.641 -2.328 1 96.31 234 GLY A CA 1
ATOM 1778 C C . GLY A 1 234 ? -5.988 -23.125 -3.051 1 96.31 234 GLY A C 1
ATOM 1779 O O . GLY A 1 234 ? -5.254 -22.297 -2.52 1 96.31 234 GLY A O 1
ATOM 1780 N N . LEU A 1 235 ? -5.805 -23.578 -4.258 1 96.5 235 LEU A N 1
ATOM 1781 C CA . LEU A 1 235 ? -4.602 -23.297 -5.035 1 96.5 235 LEU A CA 1
ATOM 1782 C C . LEU A 1 235 ? -4.625 -21.875 -5.598 1 96.5 235 LEU A C 1
ATOM 1784 O O . LEU A 1 235 ? -3.576 -21.25 -5.754 1 96.5 235 LEU A O 1
ATOM 1788 N N . MET A 1 236 ? -5.793 -21.328 -5.871 1 95.88 236 MET A N 1
ATOM 1789 C CA . MET A 1 236 ? -5.914 -20.062 -6.598 1 95.88 236 MET A CA 1
ATOM 1790 C C . MET A 1 236 ? -5.301 -18.922 -5.805 1 95.88 236 MET A C 1
ATOM 1792 O O . MET A 1 236 ? -4.488 -18.156 -6.332 1 95.88 236 MET A O 1
ATOM 1796 N N . PRO A 1 237 ? -5.613 -18.797 -4.535 1 97.25 237 PRO A N 1
ATOM 1797 C CA . PRO A 1 237 ? -4.965 -17.734 -3.766 1 97.25 237 PRO A CA 1
ATOM 1798 C C . PRO A 1 237 ? -3.451 -17.906 -3.688 1 97.25 237 PRO A C 1
ATOM 1800 O O . PRO A 1 237 ? -2.715 -16.906 -3.727 1 97.25 237 PRO A O 1
ATOM 1803 N N . VAL A 1 238 ? -2.982 -19.125 -3.59 1 97.94 238 VAL A N 1
ATOM 1804 C CA . VAL A 1 238 ? -1.547 -19.375 -3.506 1 97.94 238 VAL A CA 1
ATOM 1805 C C . VAL A 1 238 ? -0.87 -18.938 -4.805 1 97.94 238 VAL A C 1
ATOM 1807 O O . VAL A 1 238 ? 0.179 -18.297 -4.781 1 97.94 238 VAL A O 1
ATOM 1810 N N . THR A 1 239 ? -1.478 -19.25 -5.879 1 97.5 239 THR A N 1
ATOM 1811 C CA . THR A 1 239 ? -0.947 -18.875 -7.188 1 97.5 239 THR A CA 1
ATOM 1812 C C . THR A 1 239 ? -0.979 -17.359 -7.371 1 97.5 239 THR A C 1
ATOM 1814 O O . THR A 1 239 ? -0.024 -16.766 -7.883 1 97.5 239 THR A O 1
ATOM 1817 N N . ALA A 1 240 ? -2.08 -16.75 -6.965 1 97.62 240 ALA A N 1
ATOM 1818 C CA . ALA A 1 240 ? -2.205 -15.289 -7.082 1 97.62 240 ALA A CA 1
ATOM 1819 C C . ALA A 1 240 ? -1.138 -14.578 -6.254 1 97.62 240 ALA A C 1
ATOM 1821 O O . ALA A 1 240 ? -0.504 -13.633 -6.727 1 97.62 240 ALA A O 1
ATOM 1822 N N . ALA A 1 241 ? -0.968 -15.062 -5.051 1 98.44 241 ALA A N 1
ATOM 1823 C CA . ALA A 1 241 ? 0.077 -14.508 -4.191 1 98.44 241 ALA A CA 1
ATOM 1824 C C . ALA A 1 241 ? 1.454 -14.672 -4.828 1 98.44 241 ALA A C 1
ATOM 1826 O O . ALA A 1 241 ? 2.303 -13.781 -4.727 1 98.44 241 ALA A O 1
ATOM 1827 N N . GLY A 1 242 ? 1.617 -15.797 -5.395 1 98.62 242 GLY A N 1
ATOM 1828 C CA . GLY A 1 242 ? 2.885 -16.078 -6.055 1 98.62 242 GLY A CA 1
ATOM 1829 C C . GLY A 1 242 ? 3.207 -15.102 -7.168 1 98.62 242 GLY A C 1
ATOM 1830 O O . GLY A 1 242 ? 4.293 -14.523 -7.199 1 98.62 242 GLY A O 1
ATOM 1831 N N . HIS A 1 243 ? 2.289 -14.898 -8.07 1 98.5 243 HIS A N 1
ATOM 1832 C CA . HIS A 1 243 ? 2.518 -14.008 -9.203 1 98.5 243 HIS A CA 1
ATOM 1833 C C . HIS A 1 243 ? 2.775 -12.578 -8.742 1 98.5 243 HIS A C 1
ATOM 1835 O O . HIS A 1 243 ? 3.639 -11.891 -9.289 1 98.5 243 HIS A O 1
ATOM 1841 N N . ALA A 1 244 ? 2.002 -12.141 -7.773 1 98.62 244 ALA A N 1
ATOM 1842 C CA . ALA A 1 244 ? 2.197 -10.797 -7.227 1 98.62 244 ALA A CA 1
ATOM 1843 C C . ALA A 1 244 ? 3.582 -10.664 -6.598 1 98.62 244 ALA A C 1
ATOM 1845 O O . ALA A 1 244 ? 4.297 -9.688 -6.863 1 98.62 244 ALA A O 1
ATOM 1846 N N . SER A 1 245 ? 3.951 -11.641 -5.777 1 98.81 245 SER A N 1
ATOM 1847 C CA . SER A 1 245 ? 5.219 -11.609 -5.055 1 98.81 245 SER A CA 1
ATOM 1848 C C . SER A 1 245 ? 6.402 -11.672 -6.016 1 98.81 245 SER A C 1
ATOM 1850 O O . SER A 1 245 ? 7.41 -10.992 -5.812 1 98.81 245 SER A O 1
ATOM 1852 N N . TRP A 1 246 ? 6.25 -12.516 -7.004 1 98.81 246 TRP A N 1
ATOM 1853 C CA . TRP A 1 246 ? 7.297 -12.617 -8.016 1 98.81 246 TRP A CA 1
ATOM 1854 C C . TRP A 1 246 ? 7.543 -11.273 -8.68 1 98.81 246 TRP A C 1
ATOM 1856 O O . TRP A 1 246 ? 8.688 -10.812 -8.758 1 98.81 246 TRP A O 1
ATOM 1866 N N . ALA A 1 247 ? 6.465 -10.625 -9.148 1 98.88 247 ALA A N 1
ATOM 1867 C CA . ALA A 1 247 ? 6.598 -9.336 -9.82 1 98.88 247 ALA A CA 1
ATOM 1868 C C . ALA A 1 247 ? 7.234 -8.297 -8.898 1 98.88 247 ALA A C 1
ATOM 1870 O O . ALA A 1 247 ? 8.117 -7.547 -9.312 1 98.88 247 ALA A O 1
ATOM 1871 N N . LEU A 1 248 ? 6.773 -8.273 -7.668 1 98.88 248 LEU A N 1
ATOM 1872 C CA . LEU A 1 248 ? 7.32 -7.352 -6.676 1 98.88 248 LEU A CA 1
ATOM 1873 C C . LEU A 1 248 ? 8.812 -7.598 -6.473 1 98.88 248 LEU A C 1
ATOM 1875 O O . LEU A 1 248 ? 9.594 -6.652 -6.375 1 98.88 248 LEU A O 1
ATOM 1879 N N . GLY A 1 249 ? 9.211 -8.867 -6.406 1 98.94 249 GLY A N 1
ATOM 1880 C CA . GLY A 1 249 ? 10.609 -9.195 -6.203 1 98.94 249 GLY A CA 1
ATOM 1881 C C . GLY A 1 249 ? 11.5 -8.75 -7.352 1 98.94 249 GLY A C 1
ATOM 1882 O O . GLY A 1 249 ? 12.562 -8.172 -7.129 1 98.94 249 GLY A O 1
ATOM 1883 N N . VAL A 1 250 ? 11.078 -9.016 -8.555 1 98.81 250 VAL A N 1
ATOM 1884 C CA . VAL A 1 250 ? 11.852 -8.602 -9.727 1 98.81 250 VAL A CA 1
ATOM 1885 C C . VAL A 1 250 ? 11.977 -7.082 -9.758 1 98.81 250 VAL A C 1
ATOM 1887 O O . VAL A 1 250 ? 13.07 -6.547 -9.961 1 98.81 250 VAL A O 1
ATOM 1890 N N . ALA A 1 251 ? 10.859 -6.398 -9.523 1 98.81 251 ALA A N 1
ATOM 1891 C CA . ALA A 1 251 ? 10.867 -4.938 -9.531 1 98.81 251 ALA A CA 1
ATOM 1892 C C . ALA A 1 251 ? 11.797 -4.387 -8.445 1 98.81 251 ALA A C 1
ATOM 1894 O O . ALA A 1 251 ? 12.516 -3.41 -8.672 1 98.81 251 ALA A O 1
ATOM 1895 N N . LYS A 1 252 ? 11.734 -4.977 -7.328 1 98.75 252 LYS A N 1
ATOM 1896 C CA . LYS A 1 252 ? 12.602 -4.539 -6.242 1 98.75 252 LYS A CA 1
ATOM 1897 C C . LYS A 1 252 ? 14.07 -4.664 -6.629 1 98.75 252 LYS A C 1
ATOM 1899 O O . LYS A 1 252 ? 14.883 -3.803 -6.289 1 98.75 252 LYS A O 1
ATOM 1904 N N . SER A 1 253 ? 14.461 -5.785 -7.219 1 98.5 253 SER A N 1
ATOM 1905 C CA . SER A 1 253 ? 15.852 -5.977 -7.637 1 98.5 253 SER A CA 1
ATOM 1906 C C . SER A 1 253 ? 16.312 -4.852 -8.562 1 98.5 253 SER A C 1
ATOM 1908 O O . SER A 1 253 ? 17.438 -4.363 -8.445 1 98.5 253 SER A O 1
ATOM 1910 N N . MET A 1 254 ? 15.406 -4.445 -9.461 1 98.12 254 MET A N 1
ATOM 1911 C CA . MET A 1 254 ? 15.742 -3.391 -10.414 1 98.12 254 MET A CA 1
ATOM 1912 C C . MET A 1 254 ? 15.852 -2.037 -9.719 1 98.12 254 MET A C 1
ATOM 1914 O O . MET A 1 254 ? 16.75 -1.251 -10.008 1 98.12 254 MET A O 1
ATOM 1918 N N . LEU A 1 255 ? 14.953 -1.727 -8.766 1 97.88 255 LEU A N 1
ATOM 1919 C CA . LEU A 1 255 ? 15.008 -0.487 -7.996 1 97.88 255 LEU A CA 1
ATOM 1920 C C . LEU A 1 255 ? 16.297 -0.419 -7.172 1 97.88 255 LEU A C 1
ATOM 1922 O O . LEU A 1 255 ? 16.938 0.632 -7.102 1 97.88 255 LEU A O 1
ATOM 1926 N N . ASP A 1 256 ? 16.641 -1.521 -6.559 1 96.62 256 ASP A N 1
ATOM 1927 C CA . ASP A 1 256 ? 17.875 -1.582 -5.781 1 96.62 256 ASP A CA 1
ATOM 1928 C C . ASP A 1 256 ? 19.094 -1.359 -6.668 1 96.62 256 ASP A C 1
ATOM 1930 O O . ASP A 1 256 ? 20 -0.61 -6.305 1 96.62 256 ASP A O 1
ATOM 1934 N N . ASP A 1 257 ? 19.125 -2.023 -7.809 1 95.12 257 ASP A N 1
ATOM 1935 C CA . ASP A 1 257 ? 20.25 -1.919 -8.711 1 95.12 257 ASP A CA 1
ATOM 1936 C C . ASP A 1 257 ? 20.438 -0.486 -9.211 1 95.12 257 ASP A C 1
ATOM 1938 O O . ASP A 1 257 ? 21.562 0.012 -9.297 1 95.12 257 ASP A O 1
ATOM 1942 N N . VAL A 1 258 ? 19.344 0.169 -9.539 1 94.94 258 VAL A N 1
ATOM 1943 C CA . VAL A 1 258 ? 19.453 1.519 -10.078 1 94.94 258 VAL A CA 1
ATOM 1944 C C . VAL A 1 258 ? 19.859 2.488 -8.977 1 94.94 258 VAL A C 1
ATOM 1946 O O . VAL A 1 258 ? 20.609 3.441 -9.219 1 94.94 258 VAL A O 1
ATOM 1949 N N . GLN A 1 259 ? 19.375 2.299 -7.777 1 94.12 259 GLN A N 1
ATOM 1950 C CA . GLN A 1 259 ? 19.812 3.127 -6.656 1 94.12 259 GLN A CA 1
ATOM 1951 C C . GLN A 1 259 ? 21.312 2.998 -6.426 1 94.12 259 GLN A C 1
ATOM 1953 O O . GLN A 1 259 ? 22 3.992 -6.18 1 94.12 259 GLN A O 1
ATOM 1958 N N . ASP A 1 260 ? 21.828 1.795 -6.512 1 91.56 260 ASP A N 1
ATOM 1959 C CA . ASP A 1 260 ? 23.266 1.556 -6.371 1 91.56 260 ASP A CA 1
ATOM 1960 C C . ASP A 1 260 ? 24.047 2.201 -7.516 1 91.56 260 ASP A C 1
ATOM 1962 O O . ASP A 1 260 ? 25.109 2.781 -7.301 1 91.56 260 ASP A O 1
ATOM 1966 N N . LEU A 1 261 ? 23.5 2.053 -8.648 1 90.5 261 LEU A N 1
ATOM 1967 C CA . LEU A 1 261 ? 24.125 2.602 -9.852 1 90.5 261 LEU A CA 1
ATOM 1968 C C . LEU A 1 261 ? 24.172 4.125 -9.797 1 90.5 261 LEU A C 1
ATOM 1970 O O . LEU A 1 261 ? 25.109 4.742 -10.312 1 90.5 261 LEU A O 1
ATOM 1974 N N . ALA A 1 262 ? 23.172 4.738 -9.188 1 89.88 262 ALA A N 1
ATOM 1975 C CA . ALA A 1 262 ? 22.984 6.188 -9.211 1 89.88 262 ALA A CA 1
ATOM 1976 C C . ALA A 1 262 ? 24.141 6.891 -8.492 1 89.88 262 ALA A C 1
ATOM 1978 O O . ALA A 1 262 ? 24.484 8.023 -8.82 1 89.88 262 ALA A O 1
ATOM 1979 N N . ALA A 1 263 ? 24.75 6.23 -7.613 1 81 263 ALA A N 1
ATOM 1980 C CA . ALA A 1 263 ? 25.844 6.832 -6.867 1 81 263 ALA A CA 1
ATOM 1981 C C . ALA A 1 263 ? 27.094 6.965 -7.738 1 81 263 ALA A C 1
ATOM 1983 O O . ALA A 1 263 ? 27.906 7.871 -7.539 1 81 263 ALA A O 1
ATOM 1984 N N . THR A 1 264 ? 27.25 6.117 -8.672 1 81.38 264 THR A N 1
ATOM 1985 C CA . THR A 1 264 ? 28.5 6.066 -9.406 1 81.38 264 THR A CA 1
ATOM 1986 C C . THR A 1 264 ? 28.281 6.469 -10.867 1 81.38 264 THR A C 1
ATOM 1988 O O . THR A 1 264 ? 29.25 6.742 -11.586 1 81.38 264 THR A O 1
ATOM 1991 N N . LYS A 1 265 ? 27.125 6.57 -11.234 1 76.81 265 LYS A N 1
ATOM 1992 C CA . LYS A 1 265 ? 26.859 6.832 -12.641 1 76.81 265 LYS A CA 1
ATOM 1993 C C . LYS A 1 265 ? 26.781 8.336 -12.922 1 76.81 265 LYS A C 1
ATOM 1995 O O . LYS A 1 265 ? 26.016 9.047 -12.273 1 76.81 265 LYS A O 1
ATOM 2000 N N . PHE A 1 266 ? 27.641 8.758 -13.836 1 72.44 266 PHE A N 1
ATOM 2001 C CA . PHE A 1 266 ? 27.672 10.148 -14.273 1 72.44 266 PHE A CA 1
ATOM 2002 C C . PHE A 1 266 ? 27.203 10.266 -15.719 1 72.44 266 PHE A C 1
ATOM 2004 O O . PHE A 1 266 ? 27.484 9.398 -16.547 1 72.44 266 PHE A O 1
ATOM 2011 N N . ARG A 1 267 ? 26.234 11.164 -15.852 1 62.41 267 ARG A N 1
ATOM 2012 C CA . ARG A 1 267 ? 25.859 11.391 -17.234 1 62.41 267 ARG A CA 1
ATOM 2013 C C . ARG A 1 267 ? 26.797 12.367 -17.922 1 62.41 267 ARG A C 1
ATOM 2015 O O . ARG A 1 267 ? 27.25 13.328 -17.297 1 62.41 267 ARG A O 1
ATOM 2022 N N . MET A 1 268 ? 27.109 11.938 -19.109 1 56.81 268 MET A N 1
ATOM 2023 C CA . MET A 1 268 ? 28.078 12.688 -19.922 1 56.81 268 MET A CA 1
ATOM 2024 C C . MET A 1 268 ? 27.703 14.164 -19.969 1 56.81 268 MET A C 1
ATOM 2026 O O . MET A 1 268 ? 28.578 15.031 -19.969 1 56.81 268 MET A O 1
ATOM 2030 N N . SER A 1 269 ? 26.344 14.414 -19.953 1 51.75 269 SER A N 1
ATOM 2031 C CA . SER A 1 269 ? 25.938 15.781 -20.219 1 51.75 269 SER A CA 1
ATOM 2032 C C . SER A 1 269 ? 26.094 16.672 -18.984 1 51.75 269 SER A C 1
ATOM 2034 O O . SER A 1 269 ? 26.359 17.859 -19.109 1 51.75 269 SER A O 1
ATOM 2036 N N . ASP A 1 270 ? 25.922 16.203 -17.766 1 56.69 270 ASP A N 1
ATOM 2037 C CA . ASP A 1 270 ? 25.719 17.125 -16.656 1 56.69 270 ASP A CA 1
ATOM 2038 C C . ASP A 1 270 ? 26.828 16.969 -15.617 1 56.69 270 ASP A C 1
ATOM 2040 O O . ASP A 1 270 ? 26.906 17.75 -14.664 1 56.69 270 ASP A O 1
ATOM 2044 N N . MET A 1 271 ? 27.906 16.312 -15.906 1 64.38 271 MET A N 1
ATOM 2045 C CA . MET A 1 271 ? 29.016 16.125 -14.977 1 64.38 271 MET A CA 1
ATOM 2046 C C . MET A 1 271 ? 28.5 15.898 -13.555 1 64.38 271 MET A C 1
ATOM 2048 O O . MET A 1 271 ? 29.172 16.266 -12.586 1 64.38 271 MET A O 1
ATOM 2052 N N . ALA A 1 272 ? 27.234 15.617 -13.328 1 74.25 272 ALA A N 1
ATOM 2053 C CA . ALA A 1 272 ? 26.703 15.266 -12.008 1 74.25 272 ALA A CA 1
ATOM 2054 C C . ALA A 1 272 ? 26.219 13.82 -11.984 1 74.25 272 ALA A C 1
ATOM 2056 O O . ALA A 1 272 ? 25.828 13.266 -13.016 1 74.25 272 ALA A O 1
ATOM 2057 N N . SER A 1 273 ? 26.359 13.328 -10.797 1 85 273 SER A N 1
ATOM 2058 C CA . SER A 1 273 ? 25.906 11.953 -10.633 1 85 273 SER A CA 1
ATOM 2059 C C . SER A 1 273 ? 24.391 11.844 -10.836 1 85 273 SER A C 1
ATOM 2061 O O . SER A 1 273 ? 23.656 12.812 -10.617 1 85 273 SER A O 1
ATOM 2063 N N . LEU A 1 274 ? 23.938 10.719 -11.375 1 87 274 LEU A N 1
ATOM 2064 C CA . LEU A 1 274 ? 22.516 10.445 -11.516 1 87 274 LEU A CA 1
ATOM 2065 C C . LEU A 1 274 ? 21.781 10.672 -10.203 1 87 274 LEU A C 1
ATOM 2067 O O . LEU A 1 274 ? 20.672 11.203 -10.188 1 87 274 LEU A O 1
ATOM 2071 N N . ALA A 1 275 ? 22.391 10.375 -9.117 1 88.75 275 ALA A N 1
ATOM 2072 C CA . ALA A 1 275 ? 21.812 10.492 -7.785 1 88.75 275 ALA A CA 1
ATOM 2073 C C . ALA A 1 275 ? 21.516 11.945 -7.445 1 88.75 275 ALA A C 1
ATOM 2075 O O . ALA A 1 275 ? 20.562 12.234 -6.703 1 88.75 275 ALA A O 1
ATOM 2076 N N . SER A 1 276 ? 22.234 12.852 -7.973 1 89.38 276 SER A N 1
ATOM 2077 C CA . SER A 1 276 ? 22.125 14.258 -7.609 1 89.38 276 SER A CA 1
ATOM 2078 C C . SER A 1 276 ? 21.031 14.945 -8.422 1 89.38 276 SER A C 1
ATOM 2080 O O . SER A 1 276 ? 20.656 16.078 -8.117 1 89.38 276 SER A O 1
ATOM 2082 N N . ARG A 1 277 ? 20.516 14.289 -9.414 1 90.25 277 ARG A N 1
ATOM 2083 C CA . ARG A 1 277 ? 19.484 14.883 -10.258 1 90.25 277 ARG A CA 1
ATOM 2084 C C . ARG A 1 277 ? 18.125 14.852 -9.57 1 90.25 277 ARG A C 1
ATOM 2086 O O . ARG A 1 277 ? 17.641 13.781 -9.188 1 90.25 277 ARG A O 1
ATOM 2093 N N . PRO A 1 278 ? 17.469 15.992 -9.555 1 92.44 278 PRO A N 1
ATOM 2094 C CA . PRO A 1 278 ? 16.172 16.062 -8.891 1 92.44 278 PRO A CA 1
ATOM 2095 C C . PRO A 1 278 ? 15.125 15.148 -9.531 1 92.44 278 PRO A C 1
ATOM 2097 O O . PRO A 1 278 ? 14.266 14.602 -8.836 1 92.44 278 PRO A O 1
ATOM 2100 N N . THR A 1 279 ? 15.188 15 -10.82 1 92.56 279 THR A N 1
ATOM 2101 C CA . THR A 1 279 ? 14.227 14.141 -11.5 1 92.56 279 THR A CA 1
ATOM 2102 C C . THR A 1 279 ? 14.398 12.688 -11.078 1 92.56 279 THR A C 1
ATOM 2104 O O . THR A 1 279 ? 13.422 11.953 -10.922 1 92.56 279 THR A O 1
ATOM 2107 N N . PHE A 1 280 ? 15.719 12.281 -10.914 1 95.12 280 PHE A N 1
ATOM 2108 C CA . PHE A 1 280 ? 15.984 10.938 -10.414 1 95.12 280 PHE A CA 1
ATOM 2109 C C . PHE A 1 280 ? 15.477 10.789 -8.984 1 95.12 280 PHE A C 1
ATOM 2111 O O . PHE A 1 280 ? 14.844 9.789 -8.641 1 95.12 280 PHE A O 1
ATOM 2118 N N . GLN A 1 281 ? 15.766 11.797 -8.18 1 95.88 281 GLN A N 1
ATOM 2119 C CA . GLN A 1 281 ? 15.375 11.773 -6.773 1 95.88 281 GLN A CA 1
ATOM 2120 C C . GLN A 1 281 ? 13.859 11.688 -6.625 1 95.88 281 GLN A C 1
ATOM 2122 O O . GLN A 1 281 ? 13.352 10.867 -5.855 1 95.88 281 GLN A O 1
ATOM 2127 N N . LYS A 1 282 ? 13.141 12.453 -7.359 1 96.5 282 LYS A N 1
ATOM 2128 C CA . LYS A 1 282 ? 11.68 12.43 -7.359 1 96.5 282 LYS A CA 1
ATOM 2129 C C . LYS A 1 282 ? 11.156 11.062 -7.797 1 96.5 282 LYS A C 1
ATOM 2131 O O . LYS A 1 282 ? 10.242 10.516 -7.18 1 96.5 282 LYS A O 1
ATOM 2136 N N . GLY A 1 283 ? 11.719 10.555 -8.891 1 97.31 283 GLY A N 1
ATOM 2137 C CA . GLY A 1 283 ? 11.328 9.242 -9.383 1 97.31 283 GLY A CA 1
ATOM 2138 C C . GLY A 1 283 ? 11.594 8.125 -8.383 1 97.31 283 GLY A C 1
ATOM 2139 O O . GLY A 1 283 ? 10.758 7.238 -8.203 1 97.31 283 GLY A O 1
ATOM 2140 N N . LEU A 1 284 ? 12.766 8.148 -7.742 1 97.31 284 LEU A N 1
ATOM 2141 C CA . LEU A 1 284 ? 13.109 7.145 -6.742 1 97.31 284 LEU A CA 1
ATOM 2142 C C . LEU A 1 284 ? 12.125 7.16 -5.586 1 97.31 284 LEU A C 1
ATOM 2144 O O . LEU A 1 284 ? 11.641 6.109 -5.156 1 97.31 284 LEU A O 1
ATOM 2148 N N . ALA A 1 285 ? 11.781 8.344 -5.094 1 97.5 285 ALA A N 1
ATOM 2149 C CA . ALA A 1 285 ? 10.836 8.477 -3.988 1 97.5 285 ALA A CA 1
ATOM 2150 C C . ALA A 1 285 ? 9.469 7.898 -4.355 1 97.5 285 ALA A C 1
ATOM 2152 O O . ALA A 1 285 ? 8.875 7.148 -3.58 1 97.5 285 ALA A O 1
ATOM 2153 N N . HIS A 1 286 ? 9.039 8.195 -5.527 1 98.12 286 HIS A N 1
ATOM 2154 C CA . HIS A 1 286 ? 7.727 7.75 -5.992 1 98.12 286 HIS A CA 1
ATOM 2155 C C . HIS A 1 286 ? 7.676 6.23 -6.121 1 98.12 286 HIS A C 1
ATOM 2157 O O . HIS A 1 286 ? 6.746 5.59 -5.625 1 98.12 286 HIS A O 1
ATOM 2163 N N . HIS A 1 287 ? 8.664 5.699 -6.805 1 98.56 287 HIS A N 1
ATOM 2164 C CA . HIS A 1 287 ? 8.578 4.289 -7.16 1 98.56 287 HIS A CA 1
ATOM 2165 C C . HIS A 1 287 ? 8.906 3.398 -5.965 1 98.56 287 HIS A C 1
ATOM 2167 O O . HIS A 1 287 ? 8.352 2.305 -5.832 1 98.56 287 HIS A O 1
ATOM 2173 N N . ARG A 1 288 ? 9.734 3.879 -5.07 1 97.88 288 ARG A N 1
ATOM 2174 C CA . ARG A 1 288 ? 9.945 3.137 -3.832 1 97.88 288 ARG A CA 1
ATOM 2175 C C . ARG A 1 288 ? 8.672 3.111 -2.99 1 97.88 288 ARG A C 1
ATOM 2177 O O . ARG A 1 288 ? 8.336 2.086 -2.393 1 97.88 288 ARG A O 1
ATOM 2184 N N . ALA A 1 289 ? 7.984 4.207 -2.92 1 98.5 289 ALA A N 1
ATOM 2185 C CA . ALA A 1 289 ? 6.719 4.266 -2.191 1 98.5 289 ALA A CA 1
ATOM 2186 C C . ALA A 1 289 ? 5.672 3.363 -2.834 1 98.5 289 ALA A C 1
ATOM 2188 O O . ALA A 1 289 ? 4.941 2.654 -2.137 1 98.5 289 ALA A O 1
ATOM 2189 N N . ALA A 1 290 ? 5.602 3.422 -4.164 1 98.75 290 ALA A N 1
ATOM 2190 C CA . ALA A 1 290 ? 4.641 2.605 -4.902 1 98.75 290 ALA A CA 1
ATOM 2191 C C . ALA A 1 290 ? 4.871 1.119 -4.645 1 98.75 290 ALA A C 1
ATOM 2193 O O . ALA A 1 290 ? 3.922 0.37 -4.406 1 98.75 290 ALA A O 1
ATOM 2194 N N . TRP A 1 291 ? 6.145 0.704 -4.695 1 98.75 291 TRP A N 1
ATOM 2195 C CA . TRP A 1 291 ? 6.496 -0.691 -4.445 1 98.75 291 TRP A CA 1
ATOM 2196 C C . TRP A 1 291 ? 6.09 -1.113 -3.037 1 98.75 291 TRP A C 1
ATOM 2198 O O . TRP A 1 291 ? 5.449 -2.15 -2.854 1 98.75 291 TRP A O 1
ATOM 2208 N N . ARG A 1 292 ? 6.469 -0.265 -2.074 1 98.69 292 ARG A N 1
ATOM 2209 C CA . ARG A 1 292 ? 6.156 -0.576 -0.684 1 98.69 292 ARG A CA 1
ATOM 2210 C C . ARG A 1 292 ? 4.648 -0.664 -0.469 1 98.69 292 ARG A C 1
ATOM 2212 O O . ARG A 1 292 ? 4.164 -1.567 0.217 1 98.69 292 ARG A O 1
ATOM 2219 N N . ALA A 1 293 ? 3.91 0.258 -1.055 1 98.88 293 ALA A N 1
ATOM 2220 C CA . ALA A 1 293 ? 2.453 0.274 -0.942 1 98.88 293 ALA A CA 1
ATOM 2221 C C . ALA A 1 293 ? 1.844 -0.993 -1.535 1 98.88 293 ALA A C 1
ATOM 2223 O O . ALA A 1 293 ? 0.958 -1.604 -0.932 1 98.88 293 ALA A O 1
ATOM 2224 N N . ALA A 1 294 ? 2.305 -1.407 -2.703 1 98.88 294 ALA A N 1
ATOM 2225 C CA . ALA A 1 294 ? 1.793 -2.6 -3.373 1 98.88 294 ALA A CA 1
ATOM 2226 C C . ALA A 1 294 ? 2.074 -3.854 -2.551 1 98.88 294 ALA A C 1
ATOM 2228 O O . ALA A 1 294 ? 1.21 -4.723 -2.416 1 98.88 294 ALA A O 1
ATOM 2229 N N . ARG A 1 295 ? 3.287 -3.961 -2.018 1 98.88 295 ARG A N 1
ATOM 2230 C CA . ARG A 1 295 ? 3.637 -5.082 -1.154 1 98.88 295 ARG A CA 1
ATOM 2231 C C . ARG A 1 295 ? 2.707 -5.156 0.052 1 98.88 295 ARG A C 1
ATOM 2233 O O . ARG A 1 295 ? 2.207 -6.23 0.392 1 98.88 295 ARG A O 1
ATOM 2240 N N . LEU A 1 296 ? 2.471 -4 0.67 1 98.81 296 LEU A N 1
ATOM 2241 C CA . LEU A 1 296 ? 1.617 -3.955 1.853 1 98.81 296 LEU A CA 1
ATOM 2242 C C . LEU A 1 296 ? 0.188 -4.355 1.506 1 98.81 296 LEU A C 1
ATOM 2244 O O . LEU A 1 296 ? -0.487 -5.016 2.301 1 98.81 296 LEU A O 1
ATOM 2248 N N . LEU A 1 297 ? -0.269 -3.967 0.335 1 98.88 297 LEU A N 1
ATOM 2249 C CA . LEU A 1 297 ? -1.613 -4.324 -0.105 1 98.88 297 LEU A CA 1
ATOM 2250 C C . LEU A 1 297 ? -1.753 -5.836 -0.252 1 98.88 297 LEU A C 1
ATOM 2252 O O . LEU A 1 297 ? -2.744 -6.418 0.192 1 98.88 297 LEU A O 1
ATOM 2256 N N . VAL A 1 298 ? -0.75 -6.445 -0.881 1 98.88 298 VAL A N 1
ATOM 2257 C CA . VAL A 1 298 ? -0.782 -7.895 -1.068 1 98.88 298 VAL A CA 1
ATOM 2258 C C . VAL A 1 298 ? -0.763 -8.586 0.291 1 98.88 298 VAL A C 1
ATOM 2260 O O . VAL A 1 298 ? -1.584 -9.469 0.555 1 98.88 298 VAL A O 1
ATOM 2263 N N . LEU A 1 299 ? 0.135 -8.172 1.146 1 98.75 299 LEU A N 1
ATOM 2264 C CA . LEU A 1 299 ? 0.212 -8.758 2.48 1 98.75 299 LEU A CA 1
ATOM 2265 C C . LEU A 1 299 ? -1.116 -8.617 3.215 1 98.75 299 LEU A C 1
ATOM 2267 O O . LEU A 1 299 ? -1.611 -9.578 3.809 1 98.75 299 LEU A O 1
ATOM 2271 N N . ASP A 1 300 ? -1.73 -7.465 3.133 1 98.62 300 ASP A N 1
ATOM 2272 C CA . ASP A 1 300 ? -2.973 -7.199 3.852 1 98.62 300 ASP A CA 1
ATOM 2273 C C . ASP A 1 300 ? -4.113 -8.055 3.314 1 98.62 300 ASP A C 1
ATOM 2275 O O . ASP A 1 300 ? -4.859 -8.664 4.086 1 98.62 300 ASP A O 1
ATOM 2279 N N . ALA A 1 301 ? -4.285 -8.094 2.002 1 98.75 301 ALA A N 1
ATOM 2280 C CA . ALA A 1 301 ? -5.391 -8.82 1.391 1 98.75 301 ALA A CA 1
ATOM 2281 C C . ALA A 1 301 ? -5.297 -10.312 1.693 1 98.75 301 ALA A C 1
ATOM 2283 O O . ALA A 1 301 ? -6.285 -10.938 2.082 1 98.75 301 ALA A O 1
ATOM 2284 N N . PHE A 1 302 ? -4.137 -10.867 1.592 1 98.75 302 PHE A N 1
ATOM 2285 C CA . PHE A 1 302 ? -3.984 -12.312 1.722 1 98.75 302 PHE A CA 1
ATOM 2286 C C . PHE A 1 302 ? -4 -12.727 3.188 1 98.75 302 PHE A C 1
ATOM 2288 O O . PHE A 1 302 ? -4.539 -13.781 3.533 1 98.75 302 PHE A O 1
ATOM 2295 N N . THR A 1 303 ? -3.436 -11.945 4.082 1 98.5 303 THR A N 1
ATOM 2296 C CA . THR A 1 303 ? -3.451 -12.312 5.496 1 98.5 303 THR A CA 1
ATOM 2297 C C . THR A 1 303 ? -4.84 -12.109 6.09 1 98.5 303 THR A C 1
ATOM 2299 O O . THR A 1 303 ? -5.242 -12.836 7.008 1 98.5 303 THR A O 1
ATOM 2302 N N . THR A 1 304 ? -5.617 -11.141 5.594 1 98.5 304 THR A N 1
ATOM 2303 C CA . THR A 1 304 ? -7.004 -10.977 6.012 1 98.5 304 THR A CA 1
ATOM 2304 C C . THR A 1 304 ? -7.82 -12.219 5.676 1 98.5 304 THR A C 1
ATOM 2306 O O . THR A 1 304 ? -8.539 -12.75 6.523 1 98.5 304 THR A O 1
ATOM 2309 N N . ALA A 1 305 ? -7.688 -12.68 4.477 1 98.69 305 ALA A N 1
ATOM 2310 C CA . ALA A 1 305 ? -8.391 -13.883 4.055 1 98.69 305 ALA A CA 1
ATOM 2311 C C . ALA A 1 305 ? -7.91 -15.102 4.84 1 98.69 305 ALA A C 1
ATOM 2313 O O . ALA A 1 305 ? -8.719 -15.93 5.266 1 98.69 305 ALA A O 1
ATOM 2314 N N . GLU A 1 306 ? -6.598 -15.203 5.016 1 98.62 306 GLU A N 1
ATOM 2315 C CA . GLU A 1 306 ? -6.008 -16.297 5.766 1 98.62 306 GLU A CA 1
ATOM 2316 C C . GLU A 1 306 ? -6.551 -16.359 7.191 1 98.62 306 GLU A C 1
ATOM 2318 O O . GLU A 1 306 ? -6.863 -17.438 7.703 1 98.62 306 GLU A O 1
ATOM 2323 N N . SER A 1 307 ? -6.668 -15.195 7.805 1 98.44 307 SER A N 1
ATOM 2324 C CA . SER A 1 307 ? -7.168 -15.102 9.172 1 98.44 307 SER A CA 1
ATOM 2325 C C . SER A 1 307 ? -8.633 -15.523 9.258 1 98.44 307 SER A C 1
ATOM 2327 O O . SER A 1 307 ? -9.039 -16.188 10.219 1 98.44 307 SER A O 1
ATOM 2329 N N . ALA A 1 308 ? -9.406 -15.133 8.32 1 98.44 308 ALA A N 1
ATOM 2330 C CA . ALA A 1 308 ? -10.805 -15.531 8.289 1 98.44 308 ALA A CA 1
ATOM 2331 C C . ALA A 1 308 ? -10.945 -17.047 8.188 1 98.44 308 ALA A C 1
ATOM 2333 O O . ALA A 1 308 ? -11.68 -17.656 8.969 1 98.44 308 ALA A O 1
ATOM 2334 N N . VAL A 1 309 ? -10.219 -17.625 7.312 1 98.44 309 VAL A N 1
ATOM 2335 C CA . VAL A 1 309 ? -10.297 -19.062 7.098 1 98.44 309 VAL A CA 1
ATOM 2336 C C . VAL A 1 309 ? -9.742 -19.797 8.32 1 98.44 309 VAL A C 1
ATOM 2338 O O . VAL A 1 309 ? -10.273 -20.828 8.719 1 98.44 309 VAL A O 1
ATOM 2341 N N . ALA A 1 310 ? -8.672 -19.297 8.891 1 98.12 310 ALA A N 1
ATOM 2342 C CA . ALA A 1 310 ? -8.109 -19.875 10.102 1 98.12 310 ALA A CA 1
ATOM 2343 C C . ALA A 1 310 ? -9.133 -19.891 11.234 1 98.12 310 ALA A C 1
ATOM 2345 O O . ALA A 1 310 ? -9.148 -20.812 12.055 1 98.12 310 ALA A O 1
ATOM 2346 N N . ALA A 1 311 ? -10 -18.906 11.258 1 97.75 311 ALA A N 1
ATOM 2347 C CA . ALA A 1 311 ? -11.016 -18.781 12.305 1 97.75 311 ALA A CA 1
ATOM 2348 C C . ALA A 1 311 ? -12.234 -19.641 11.984 1 97.75 311 ALA A C 1
ATOM 2350 O O . ALA A 1 311 ? -13.211 -19.656 12.742 1 97.75 311 ALA A O 1
ATOM 2351 N N . GLY A 1 312 ? -12.234 -20.328 10.898 1 96.75 312 GLY A N 1
ATOM 2352 C CA . GLY A 1 312 ? -13.312 -21.234 10.531 1 96.75 312 GLY A CA 1
ATOM 2353 C C . GLY A 1 312 ? -14.367 -20.578 9.664 1 96.75 312 GLY A C 1
ATOM 2354 O O . GLY A 1 312 ? -15.422 -21.156 9.422 1 96.75 312 GLY A O 1
ATOM 2355 N N . GLU A 1 313 ? -14.023 -19.312 9.195 1 97.38 313 GLU A N 1
ATOM 2356 C CA . GLU A 1 313 ? -14.969 -18.625 8.32 1 97.38 313 GLU A CA 1
ATOM 2357 C C . GLU A 1 313 ? -14.781 -19.047 6.863 1 97.38 313 GLU A C 1
ATOM 2359 O O . GLU A 1 313 ? -13.766 -19.641 6.508 1 97.38 313 GLU A O 1
ATOM 2364 N N . GLU A 1 314 ? -15.773 -18.75 6.09 1 95.81 314 GLU A N 1
ATOM 2365 C CA . GLU A 1 314 ? -15.734 -19.078 4.668 1 95.81 314 GLU A CA 1
ATOM 2366 C C . GLU A 1 314 ? -14.844 -18.094 3.908 1 95.81 314 GLU A C 1
ATOM 2368 O O . GLU A 1 314 ? -14.836 -16.891 4.203 1 95.81 314 GLU A O 1
ATOM 2373 N N . LEU A 1 315 ? -14.141 -18.609 2.941 1 97.31 315 LEU A N 1
ATOM 2374 C CA . LEU A 1 315 ? -13.477 -17.75 1.979 1 97.31 315 LEU A CA 1
ATOM 2375 C C . LEU A 1 315 ? -14.484 -17.156 0.997 1 97.31 315 LEU A C 1
ATOM 2377 O O . LEU A 1 315 ? -14.711 -17.719 -0.078 1 97.31 315 LEU A O 1
ATOM 2381 N N . THR A 1 316 ? -15.023 -16.031 1.295 1 97.25 316 THR A N 1
ATOM 2382 C CA . THR A 1 316 ? -16.125 -15.438 0.546 1 97.25 316 THR A CA 1
ATOM 2383 C C . THR A 1 316 ? -15.648 -14.953 -0.82 1 97.25 316 THR A C 1
ATOM 2385 O O . THR A 1 316 ? -14.453 -14.711 -1.02 1 97.25 316 THR A O 1
ATOM 2388 N N . PRO A 1 317 ? -16.578 -14.789 -1.739 1 97.12 317 PRO A N 1
ATOM 2389 C CA . PRO A 1 317 ? -16.219 -14.195 -3.029 1 97.12 317 PRO A CA 1
ATOM 2390 C C . PRO A 1 317 ? -15.57 -12.82 -2.889 1 97.12 317 PRO A C 1
ATOM 2392 O O . PRO A 1 317 ? -14.664 -12.484 -3.652 1 97.12 317 PRO A O 1
ATOM 2395 N N . ALA A 1 318 ? -15.977 -12.094 -1.937 1 97.25 318 ALA A N 1
ATOM 2396 C CA . ALA A 1 318 ? -15.422 -10.758 -1.717 1 97.25 318 ALA A CA 1
ATOM 2397 C C . ALA A 1 318 ? -13.953 -10.844 -1.296 1 97.25 318 ALA A C 1
ATOM 2399 O O . ALA A 1 318 ? -13.125 -10.055 -1.751 1 97.25 318 ALA A O 1
ATOM 2400 N N . LEU A 1 319 ? -13.656 -11.789 -0.388 1 98.06 319 LEU A N 1
ATOM 2401 C CA . LEU A 1 319 ? -12.273 -11.992 0.028 1 98.06 319 LEU A CA 1
ATOM 2402 C C . LEU A 1 319 ? -11.406 -12.422 -1.151 1 98.06 319 LEU A C 1
ATOM 2404 O O . LEU A 1 319 ? -10.281 -11.945 -1.313 1 98.06 319 LEU A O 1
ATOM 2408 N N . ARG A 1 320 ? -11.945 -13.289 -1.951 1 98 320 ARG A N 1
ATOM 2409 C CA . ARG A 1 320 ? -11.211 -13.742 -3.131 1 98 320 ARG A CA 1
ATOM 2410 C C . ARG A 1 320 ? -10.992 -12.602 -4.113 1 98 320 ARG A C 1
ATOM 2412 O O . ARG A 1 320 ? -9.906 -12.453 -4.676 1 98 320 ARG A O 1
ATOM 2419 N N . ALA A 1 321 ? -12.016 -11.797 -4.301 1 97.81 321 ALA A N 1
ATOM 2420 C CA . ALA A 1 321 ? -11.906 -10.633 -5.176 1 97.81 321 ALA A CA 1
ATOM 2421 C C . ALA A 1 321 ? -10.836 -9.672 -4.676 1 97.81 321 ALA A C 1
ATOM 2423 O O . ALA A 1 321 ? -10.039 -9.156 -5.465 1 97.81 321 ALA A O 1
ATOM 2424 N N . ASP A 1 322 ? -10.766 -9.445 -3.398 1 98.19 322 ASP A N 1
ATOM 2425 C CA . ASP A 1 322 ? -9.781 -8.547 -2.805 1 98.19 322 ASP A CA 1
ATOM 2426 C C . ASP A 1 322 ? -8.359 -9.039 -3.062 1 98.19 322 ASP A C 1
ATOM 2428 O O . ASP A 1 322 ? -7.477 -8.258 -3.41 1 98.19 322 ASP A O 1
ATOM 2432 N N . MET A 1 323 ? -8.164 -10.312 -2.873 1 98.38 323 MET A N 1
ATOM 2433 C CA . MET A 1 323 ? -6.84 -10.898 -3.082 1 98.38 323 MET A CA 1
ATOM 2434 C C . MET A 1 323 ? -6.418 -10.781 -4.543 1 98.38 323 MET A C 1
ATOM 2436 O O . MET A 1 323 ? -5.273 -10.43 -4.836 1 98.38 323 MET A O 1
ATOM 2440 N N . ARG A 1 324 ? -7.348 -11.016 -5.398 1 98.19 324 ARG A N 1
ATOM 2441 C CA . ARG A 1 324 ? -7.016 -11.023 -6.82 1 98.19 324 ARG A CA 1
ATOM 2442 C C . ARG A 1 324 ? -6.727 -9.617 -7.328 1 98.19 324 ARG A C 1
ATOM 2444 O O . ARG A 1 324 ? -5.801 -9.414 -8.117 1 98.19 324 ARG A O 1
ATOM 2451 N N . VAL A 1 325 ? -7.492 -8.648 -6.883 1 98.25 325 VAL A N 1
ATOM 2452 C CA . VAL A 1 325 ? -7.25 -7.266 -7.281 1 98.25 325 VAL A CA 1
ATOM 2453 C C . VAL A 1 325 ? -5.914 -6.789 -6.715 1 98.25 325 VAL A C 1
ATOM 2455 O O . VAL A 1 325 ? -5.172 -6.066 -7.383 1 98.25 325 VAL A O 1
ATOM 2458 N N . ALA A 1 326 ? -5.637 -7.184 -5.488 1 98.62 326 ALA A N 1
ATOM 2459 C CA . ALA A 1 326 ? -4.344 -6.844 -4.902 1 98.62 326 ALA A CA 1
ATOM 2460 C C . ALA A 1 326 ? -3.197 -7.398 -5.742 1 98.62 326 ALA A C 1
ATOM 2462 O O . ALA A 1 326 ? -2.199 -6.711 -5.969 1 98.62 326 ALA A O 1
ATOM 2463 N N . ALA A 1 327 ? -3.344 -8.602 -6.203 1 98.5 327 ALA A N 1
ATOM 2464 C CA . ALA A 1 327 ? -2.303 -9.242 -7.004 1 98.5 327 ALA A CA 1
ATOM 2465 C C . ALA A 1 327 ? -2.131 -8.539 -8.352 1 98.5 327 ALA A C 1
ATOM 2467 O O . ALA A 1 327 ? -1.007 -8.281 -8.781 1 98.5 327 ALA A O 1
ATOM 2468 N N . VAL A 1 328 ? -3.232 -8.211 -9.016 1 98.06 328 VAL A N 1
ATOM 2469 C CA . VAL A 1 328 ? -3.182 -7.527 -10.297 1 98.06 328 VAL A CA 1
ATOM 2470 C C . VAL A 1 328 ? -2.529 -6.156 -10.133 1 98.06 328 VAL A C 1
ATOM 2472 O O . VAL A 1 328 ? -1.649 -5.781 -10.906 1 98.06 328 VAL A O 1
ATOM 2475 N N . TYR A 1 329 ? -2.939 -5.453 -9.102 1 98.38 329 TYR A N 1
ATOM 2476 C CA . TYR A 1 329 ? -2.398 -4.125 -8.836 1 98.38 329 TYR A CA 1
ATOM 2477 C C . TYR A 1 329 ? -0.896 -4.188 -8.586 1 98.38 329 TYR A C 1
ATOM 2479 O O . TYR A 1 329 ? -0.141 -3.361 -9.109 1 98.38 329 TYR A O 1
ATOM 2487 N N . ALA A 1 330 ? -0.485 -5.129 -7.773 1 98.62 330 ALA A N 1
ATOM 2488 C CA . ALA A 1 330 ? 0.934 -5.27 -7.457 1 98.62 330 ALA A CA 1
ATOM 2489 C C . ALA A 1 330 ? 1.747 -5.578 -8.711 1 98.62 330 ALA A C 1
ATOM 2491 O O . ALA A 1 330 ? 2.859 -5.074 -8.875 1 98.62 330 ALA A O 1
ATOM 2492 N N . THR A 1 331 ? 1.225 -6.41 -9.555 1 98.44 331 THR A N 1
ATOM 2493 C CA . THR A 1 331 ? 1.909 -6.77 -10.789 1 98.44 331 THR A CA 1
ATOM 2494 C C . THR A 1 331 ? 2.049 -5.555 -11.711 1 98.44 331 THR A C 1
ATOM 2496 O O . THR A 1 331 ? 3.125 -5.305 -12.258 1 98.44 331 THR A O 1
ATOM 2499 N N . ASP A 1 332 ? 0.993 -4.793 -11.852 1 97.62 332 ASP A N 1
ATOM 2500 C CA . ASP A 1 332 ? 1.021 -3.584 -12.672 1 97.62 332 ASP A CA 1
ATOM 2501 C C . ASP A 1 332 ? 2.004 -2.561 -12.109 1 97.62 332 ASP A C 1
ATOM 2503 O O . ASP A 1 332 ? 2.771 -1.952 -12.852 1 97.62 332 ASP A O 1
ATOM 2507 N N . THR A 1 333 ? 1.928 -2.357 -10.828 1 98.5 333 THR A N 1
ATOM 2508 C CA . THR A 1 333 ? 2.814 -1.413 -10.156 1 98.5 333 THR A CA 1
ATOM 2509 C C . THR A 1 333 ? 4.273 -1.839 -10.312 1 98.5 333 THR A C 1
ATOM 2511 O O . THR A 1 333 ? 5.148 -1.004 -10.555 1 98.5 333 THR A O 1
ATOM 2514 N N . ALA A 1 334 ? 4.523 -3.16 -10.148 1 98.62 334 ALA A N 1
ATOM 2515 C CA . ALA A 1 334 ? 5.875 -3.695 -10.312 1 98.62 334 ALA A CA 1
ATOM 2516 C C . ALA A 1 334 ? 6.406 -3.43 -11.719 1 98.62 334 ALA A C 1
ATOM 2518 O O . ALA A 1 334 ? 7.566 -3.049 -11.883 1 98.62 334 ALA A O 1
ATOM 2519 N N . ARG A 1 335 ? 5.598 -3.613 -12.703 1 97.88 335 ARG A N 1
ATOM 2520 C CA . ARG A 1 335 ? 6 -3.355 -14.078 1 97.88 335 ARG A CA 1
ATOM 2521 C C . ARG A 1 335 ? 6.355 -1.885 -14.281 1 97.88 335 ARG A C 1
ATOM 2523 O O . ARG A 1 335 ? 7.348 -1.563 -14.938 1 97.88 335 ARG A O 1
ATOM 2530 N N . ALA A 1 336 ? 5.562 -0.998 -13.688 1 98.06 336 ALA A N 1
ATOM 2531 C CA . ALA A 1 336 ? 5.832 0.435 -13.789 1 98.06 336 ALA A CA 1
ATOM 2532 C C . ALA A 1 336 ? 7.152 0.795 -13.125 1 98.06 336 ALA A C 1
ATOM 2534 O O . ALA A 1 336 ? 7.918 1.61 -13.641 1 98.06 336 ALA A O 1
ATOM 2535 N N . CYS A 1 337 ? 7.414 0.221 -11.969 1 98.5 337 CYS A N 1
ATOM 2536 C CA . CYS A 1 337 ? 8.68 0.433 -11.281 1 98.5 337 CYS A CA 1
ATOM 2537 C C . CYS A 1 337 ? 9.852 -0.038 -12.141 1 98.5 337 CYS A C 1
ATOM 2539 O O . CYS A 1 337 ? 10.867 0.648 -12.242 1 98.5 337 CYS A O 1
ATOM 2541 N N . ALA A 1 338 ? 9.672 -1.21 -12.734 1 98.19 338 ALA A N 1
ATOM 2542 C CA . ALA A 1 338 ? 10.719 -1.794 -13.57 1 98.19 338 ALA A CA 1
ATOM 2543 C C . ALA A 1 338 ? 10.992 -0.931 -14.797 1 98.19 338 ALA A C 1
ATOM 2545 O O . ALA A 1 338 ? 12.141 -0.728 -15.18 1 98.19 338 ALA A O 1
ATOM 2546 N N . GLU A 1 339 ? 9.961 -0.445 -15.391 1 97.31 339 GLU A N 1
ATOM 2547 C CA . GLU A 1 339 ? 10.094 0.425 -16.562 1 97.31 339 GLU A CA 1
ATOM 2548 C C . GLU A 1 339 ? 10.883 1.688 -16.219 1 97.31 339 GLU A C 1
ATOM 2550 O O . GLU A 1 339 ? 11.789 2.072 -16.953 1 97.31 339 GLU A O 1
ATOM 2555 N N . TRP A 1 340 ? 10.508 2.311 -15.117 1 97.81 340 TRP A N 1
ATOM 2556 C CA . TRP 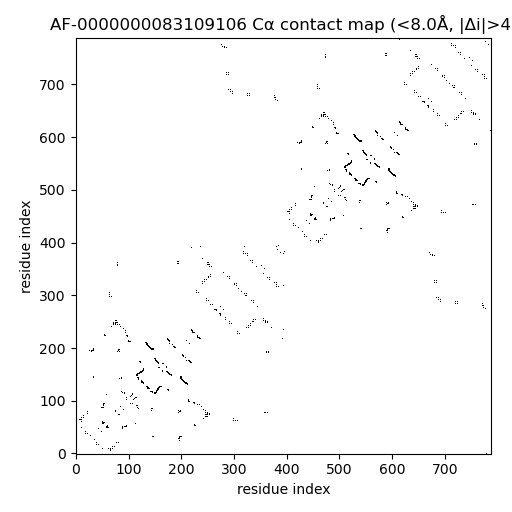A 1 340 ? 11.227 3.512 -14.695 1 97.81 340 TRP A CA 1
ATOM 2557 C C . TRP A 1 340 ? 12.695 3.211 -14.438 1 97.81 340 TRP A C 1
ATOM 2559 O O . TRP A 1 340 ? 13.578 3.947 -14.891 1 97.81 340 TRP A O 1
ATOM 2569 N N . ALA A 1 341 ? 12.977 2.109 -13.711 1 97.31 341 ALA A N 1
ATOM 2570 C CA . ALA A 1 341 ? 14.352 1.728 -13.383 1 97.31 341 ALA A CA 1
ATOM 2571 C C . ALA A 1 341 ? 15.172 1.485 -14.648 1 97.31 341 ALA A C 1
ATOM 2573 O O . ALA A 1 341 ? 16.328 1.899 -14.734 1 97.31 341 ALA A O 1
ATOM 2574 N N . HIS A 1 342 ? 14.57 0.821 -15.609 1 96 342 HIS A N 1
ATOM 2575 C CA . HIS A 1 342 ? 15.25 0.539 -16.875 1 96 342 HIS A CA 1
ATOM 2576 C C . HIS A 1 342 ? 15.617 1.827 -17.609 1 96 342 HIS A C 1
ATOM 2578 O O . HIS A 1 342 ? 16.734 1.974 -18.094 1 96 342 HIS A O 1
ATOM 2584 N N . LEU A 1 343 ? 14.703 2.76 -17.656 1 94.12 343 LEU A N 1
ATOM 2585 C CA . LEU A 1 343 ? 14.875 3.994 -18.406 1 94.12 343 LEU A CA 1
ATOM 2586 C C . LEU A 1 343 ? 15.922 4.887 -17.75 1 94.12 343 LEU A C 1
ATOM 2588 O O . LEU A 1 343 ? 16.766 5.465 -18.438 1 94.12 343 LEU A O 1
ATOM 2592 N N . VAL A 1 344 ? 15.961 4.934 -16.469 1 93.25 344 VAL A N 1
ATOM 2593 C CA . VAL A 1 344 ? 16.875 5.848 -15.797 1 93.25 344 VAL A CA 1
ATOM 2594 C C . VAL A 1 344 ? 18.281 5.258 -15.789 1 93.25 344 VAL A C 1
ATOM 2596 O O . VAL A 1 344 ? 19.266 5.992 -15.719 1 93.25 344 VAL A O 1
ATOM 2599 N N . ALA A 1 345 ? 18.375 3.947 -15.836 1 91.31 345 ALA A N 1
ATOM 2600 C CA . ALA A 1 345 ? 19.688 3.283 -15.859 1 91.31 345 ALA A CA 1
ATOM 2601 C C . ALA A 1 345 ? 20.391 3.518 -17.188 1 91.31 345 ALA A C 1
ATOM 2603 O O . ALA A 1 345 ? 21.625 3.447 -17.266 1 91.31 345 ALA A O 1
ATOM 2604 N N . GLY A 1 346 ? 19.641 3.783 -18.281 1 86.44 346 GLY A N 1
ATOM 2605 C CA . GLY A 1 346 ? 20.234 4.059 -19.578 1 86.44 346 GLY A CA 1
ATOM 2606 C C . GLY A 1 346 ? 20.984 2.875 -20.156 1 86.44 346 GLY A C 1
ATOM 2607 O O . GLY A 1 346 ? 20.469 1.756 -20.172 1 86.44 346 GLY A O 1
ATOM 2608 N N . THR A 1 347 ? 22.156 3.115 -20.578 1 81.06 347 THR A N 1
ATOM 2609 C CA . THR A 1 347 ? 22.906 2.115 -21.344 1 81.06 347 THR A CA 1
ATOM 2610 C C . THR A 1 347 ? 23.344 0.964 -20.422 1 81.06 347 THR A C 1
ATOM 2612 O O . THR A 1 347 ? 23.562 -0.155 -20.891 1 81.06 347 THR A O 1
ATOM 2615 N N . SER A 1 348 ? 23.391 1.203 -19.156 1 80.38 348 SER A N 1
ATOM 2616 C CA . SER A 1 348 ? 23.75 0.147 -18.219 1 80.38 348 SER A CA 1
ATOM 2617 C C . SER A 1 348 ? 22.688 -0.95 -18.203 1 80.38 348 SER A C 1
ATOM 2619 O O . SER A 1 348 ? 22.984 -2.105 -17.891 1 80.38 348 SER A O 1
ATOM 2621 N N . ALA A 1 349 ? 21.531 -0.602 -18.578 1 84.19 349 ALA A N 1
ATOM 2622 C CA . ALA A 1 349 ? 20.422 -1.533 -18.453 1 84.19 349 ALA A CA 1
ATOM 2623 C C . ALA A 1 349 ? 20.328 -2.438 -19.688 1 84.19 349 ALA A C 1
ATOM 2625 O O . ALA A 1 349 ? 19.594 -3.424 -19.688 1 84.19 349 ALA A O 1
ATOM 2626 N N . ILE A 1 350 ? 21.156 -2.184 -20.719 1 85 350 ILE A N 1
ATOM 2627 C CA . ILE A 1 350 ? 20.922 -2.936 -21.938 1 85 350 ILE A CA 1
ATOM 2628 C C . ILE A 1 350 ? 22.094 -3.883 -22.203 1 85 350 ILE A C 1
ATOM 2630 O O . ILE A 1 350 ? 22.094 -4.633 -23.172 1 85 350 ILE A O 1
ATOM 2634 N N . ARG A 1 351 ? 23.031 -3.781 -21.297 1 83.38 351 ARG A N 1
ATOM 2635 C CA . ARG A 1 351 ? 24.172 -4.691 -21.453 1 83.38 351 ARG A CA 1
AT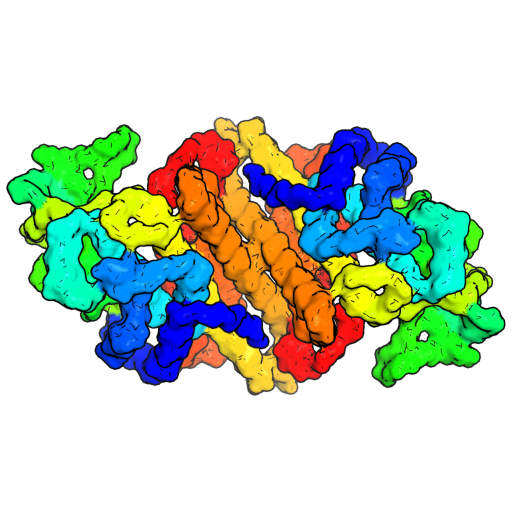OM 2636 C C . ARG A 1 351 ? 23.781 -6.117 -21.094 1 83.38 351 ARG A C 1
ATOM 2638 O O . ARG A 1 351 ? 23.375 -6.383 -19.953 1 83.38 351 ARG A O 1
ATOM 2645 N N . GLU A 1 352 ? 24.016 -6.996 -21.984 1 83.19 352 GLU A N 1
ATOM 2646 C CA . GLU A 1 352 ? 23.625 -8.391 -21.797 1 83.19 352 GLU A CA 1
ATOM 2647 C C . GLU A 1 352 ? 24.375 -9.039 -20.641 1 83.19 352 GLU A C 1
ATOM 2649 O O . GLU A 1 352 ? 25.578 -8.805 -20.469 1 83.19 352 GLU A O 1
ATOM 2654 N N . GLY A 1 353 ? 23.609 -9.719 -19.844 1 81.5 353 GLY A N 1
ATOM 2655 C CA . GLY A 1 353 ? 24.234 -10.508 -18.797 1 81.5 353 GLY A CA 1
ATOM 2656 C C . GLY A 1 353 ? 24.078 -9.898 -17.406 1 81.5 353 GLY A C 1
ATOM 2657 O O . GLY A 1 353 ? 24.234 -10.594 -16.406 1 81.5 353 GLY A O 1
ATOM 2658 N N . SER A 1 354 ? 23.75 -8.609 -17.391 1 88.06 354 SER A N 1
ATOM 2659 C CA . SER A 1 354 ? 23.531 -8.023 -16.062 1 88.06 354 SER A CA 1
ATOM 2660 C C . SER A 1 354 ? 22.188 -8.438 -15.492 1 88.06 354 SER A C 1
ATOM 2662 O O . SER A 1 354 ? 21.281 -8.812 -16.234 1 88.06 354 SER A O 1
ATOM 2664 N N . ARG A 1 355 ? 22.125 -8.43 -14.203 1 92.62 355 ARG A N 1
ATOM 2665 C CA . ARG A 1 355 ? 20.859 -8.742 -13.523 1 92.62 355 ARG A CA 1
ATOM 2666 C C . ARG A 1 355 ? 19.766 -7.762 -13.938 1 92.62 355 ARG A C 1
ATOM 2668 O O . ARG A 1 355 ? 18.609 -8.156 -14.133 1 92.62 355 ARG A O 1
ATOM 2675 N N . LEU A 1 356 ? 20.141 -6.504 -14.078 1 94.12 356 LEU A N 1
ATOM 2676 C CA . LEU A 1 356 ? 19.188 -5.461 -14.438 1 94.12 356 LEU A CA 1
ATOM 2677 C C . LEU A 1 356 ? 18.594 -5.719 -15.812 1 94.12 356 LEU A C 1
ATOM 2679 O O . LEU A 1 356 ? 17.375 -5.586 -16 1 94.12 356 LEU A O 1
ATOM 2683 N N . GLU A 1 357 ? 19.469 -6.031 -16.719 1 94.5 357 GLU A N 1
ATOM 2684 C CA . GLU A 1 357 ? 19.016 -6.32 -18.078 1 94.5 357 GLU A CA 1
ATOM 2685 C C . GLU A 1 357 ? 18.125 -7.555 -18.109 1 94.5 357 GLU A C 1
ATOM 2687 O O . GLU A 1 357 ? 17.062 -7.543 -18.734 1 94.5 357 GLU A O 1
ATOM 2692 N N . ARG A 1 358 ? 18.438 -8.609 -17.469 1 95.5 358 ARG A N 1
ATOM 2693 C CA . ARG A 1 358 ? 17.656 -9.844 -17.406 1 95.5 358 ARG A CA 1
ATOM 2694 C C . ARG A 1 358 ? 16.328 -9.609 -16.719 1 95.5 358 ARG A C 1
ATOM 2696 O O . ARG A 1 358 ? 15.289 -10.102 -17.172 1 95.5 358 ARG A O 1
ATOM 2703 N N . ALA A 1 359 ? 16.375 -8.859 -15.641 1 97.44 359 ALA A N 1
ATOM 2704 C CA . ALA A 1 359 ? 15.164 -8.586 -14.859 1 97.44 359 ALA A CA 1
ATOM 2705 C C . ALA A 1 359 ? 14.125 -7.852 -15.703 1 97.44 359 ALA A C 1
ATOM 2707 O O . ALA A 1 359 ? 12.922 -8.102 -15.57 1 97.44 359 ALA A O 1
ATOM 2708 N N . PHE A 1 360 ? 14.594 -6.965 -16.516 1 96.69 360 PHE A N 1
ATOM 2709 C CA . PHE A 1 360 ? 13.672 -6.211 -17.344 1 96.69 360 PHE A CA 1
ATOM 2710 C C . PHE A 1 360 ? 12.984 -7.125 -18.359 1 96.69 360 PHE A C 1
ATOM 2712 O O . PHE A 1 360 ? 11.766 -7.039 -18.562 1 96.69 360 PHE A O 1
ATOM 2719 N N . ARG A 1 361 ? 13.711 -7.977 -19 1 96.12 361 ARG A N 1
ATOM 2720 C CA . ARG A 1 361 ? 13.102 -8.938 -19.906 1 96.12 361 ARG A CA 1
ATOM 2721 C C . ARG A 1 361 ? 12.148 -9.875 -19.172 1 96.12 361 ARG A C 1
ATOM 2723 O O . ARG A 1 361 ? 11.062 -10.18 -19.672 1 96.12 361 ARG A O 1
ATOM 2730 N N . ASP A 1 362 ? 12.508 -10.266 -18 1 97.69 362 ASP A N 1
ATOM 2731 C CA . ASP A 1 362 ? 11.719 -11.211 -17.219 1 97.69 362 ASP A CA 1
ATOM 2732 C C . ASP A 1 362 ? 10.391 -10.602 -16.797 1 97.69 362 ASP A C 1
ATOM 2734 O O . ASP A 1 362 ? 9.344 -11.25 -16.906 1 97.69 362 ASP A O 1
ATOM 2738 N N . ILE A 1 363 ? 10.414 -9.344 -16.344 1 97.62 363 ILE A N 1
ATOM 2739 C CA . ILE A 1 363 ? 9.195 -8.75 -15.789 1 97.62 363 ILE A CA 1
ATOM 2740 C C . ILE A 1 363 ? 8.164 -8.578 -16.891 1 97.62 363 ILE A C 1
ATOM 2742 O O . ILE A 1 363 ? 6.965 -8.742 -16.656 1 97.62 363 ILE A O 1
ATOM 2746 N N . TYR A 1 364 ? 8.555 -8.25 -18.094 1 94.69 364 TYR A N 1
ATOM 2747 C CA . TYR A 1 364 ? 7.617 -8.07 -19.188 1 94.69 364 TYR A CA 1
ATOM 2748 C C . TYR A 1 364 ? 7.102 -9.414 -19.688 1 94.69 364 TYR A C 1
ATOM 2750 O O . TYR A 1 364 ? 5.973 -9.508 -20.188 1 94.69 364 TYR A O 1
ATOM 2758 N N . THR A 1 365 ? 7.91 -10.414 -19.547 1 95.25 365 THR A N 1
ATOM 2759 C CA . THR A 1 365 ? 7.469 -11.758 -19.922 1 95.25 365 THR A CA 1
ATOM 2760 C C . THR A 1 365 ? 6.477 -12.305 -18.891 1 95.25 365 THR A C 1
ATOM 2762 O O . THR A 1 365 ? 5.391 -12.758 -19.25 1 95.25 365 THR A O 1
ATOM 2765 N N . GLY A 1 366 ? 6.801 -12.148 -17.656 1 95.81 366 GLY A N 1
ATOM 2766 C CA . GLY A 1 366 ? 6.012 -12.773 -16.609 1 95.81 366 GLY A CA 1
ATOM 2767 C C . GLY A 1 366 ? 4.688 -12.07 -16.375 1 95.81 366 GLY A C 1
ATOM 2768 O O . GLY A 1 366 ? 3.695 -12.719 -16.016 1 95.81 366 GLY A O 1
ATOM 2769 N N . THR A 1 367 ? 4.605 -10.773 -16.562 1 93.25 367 THR A N 1
ATOM 2770 C CA . THR A 1 367 ? 3.408 -10.008 -16.219 1 93.25 367 THR A CA 1
ATOM 2771 C C . THR A 1 367 ? 2.365 -10.117 -17.328 1 93.25 367 THR A C 1
ATOM 2773 O O . THR A 1 367 ? 1.274 -9.555 -17.219 1 93.25 367 THR A O 1
ATOM 2776 N N . GLN A 1 368 ? 2.631 -10.93 -18.359 1 88.88 368 GLN A N 1
ATOM 2777 C CA . GLN A 1 368 ? 1.657 -11.219 -19.406 1 88.88 368 GLN A CA 1
ATOM 2778 C C . GLN A 1 368 ? 0.782 -12.414 -19.031 1 88.88 368 GLN A C 1
ATOM 2780 O O . GLN A 1 368 ? -0.178 -12.727 -19.734 1 88.88 368 GLN A O 1
ATOM 2785 N N . HIS A 1 369 ? 1.113 -13.016 -17.984 1 89.88 369 HIS A N 1
ATOM 2786 C CA . HIS A 1 369 ? 0.392 -14.219 -17.594 1 89.88 369 HIS A CA 1
ATOM 2787 C C . HIS A 1 369 ? -1.09 -13.93 -17.375 1 89.88 369 HIS A C 1
ATOM 2789 O O . HIS A 1 369 ? -1.448 -12.914 -16.781 1 89.88 369 HIS A O 1
ATOM 2795 N N . ALA A 1 370 ? -1.902 -14.82 -17.734 1 84.19 370 ALA A N 1
ATOM 2796 C CA . ALA A 1 370 ? -3.354 -14.656 -17.75 1 84.19 370 ALA A CA 1
ATOM 2797 C C . ALA A 1 370 ? -3.916 -14.562 -16.344 1 84.19 370 ALA A C 1
ATOM 2799 O O . ALA A 1 370 ? -4.965 -13.953 -16.125 1 84.19 370 ALA A O 1
ATOM 2800 N N . PHE A 1 371 ? -3.191 -15.133 -15.453 1 87 371 PHE A N 1
ATOM 2801 C CA . PHE A 1 371 ? -3.67 -15.203 -14.078 1 87 371 PHE A CA 1
ATOM 2802 C C . PHE A 1 371 ? -3.754 -13.82 -13.461 1 87 371 PHE A C 1
ATOM 2804 O O . PHE A 1 371 ? -4.426 -13.625 -12.445 1 87 371 PHE A O 1
ATOM 2811 N N . ILE A 1 372 ? -3.076 -12.812 -14.055 1 89.75 372 ILE A N 1
ATOM 2812 C CA . ILE A 1 372 ? -3.066 -11.453 -13.539 1 89.75 372 ILE A CA 1
ATOM 2813 C C . ILE A 1 372 ? -3.543 -10.484 -14.617 1 89.75 372 ILE A C 1
ATOM 2815 O O . ILE A 1 372 ? -3.143 -9.32 -14.633 1 89.75 372 ILE A O 1
ATOM 2819 N N . SER A 1 373 ? -4.387 -10.875 -15.43 1 88.94 373 SER A N 1
ATOM 2820 C CA . SER A 1 373 ? -4.852 -10.062 -16.547 1 88.94 373 SER A CA 1
ATOM 2821 C C . SER A 1 373 ? -5.922 -9.07 -16.109 1 88.94 373 SER A C 1
ATOM 2823 O O . SER A 1 373 ? -6.422 -9.148 -14.984 1 88.94 373 SER A O 1
ATOM 2825 N N . GLU A 1 374 ? -6.242 -8.234 -17 1 90.06 374 GLU A N 1
ATOM 2826 C CA . GLU A 1 374 ? -7.266 -7.211 -16.781 1 90.06 374 GLU A CA 1
ATOM 2827 C C . GLU A 1 374 ? -8.625 -7.844 -16.516 1 90.06 374 GLU A C 1
ATOM 2829 O O . GLU A 1 374 ? -9.43 -7.309 -15.742 1 90.06 374 GLU A O 1
ATOM 2834 N N . LYS A 1 375 ? -8.852 -8.969 -17.094 1 92.12 375 LYS A N 1
ATOM 2835 C CA . LYS A 1 375 ? -10.125 -9.664 -16.906 1 92.12 375 LYS A CA 1
ATOM 2836 C C . LYS A 1 375 ? -10.352 -10 -15.43 1 92.12 375 LYS A C 1
ATOM 2838 O O . LYS A 1 375 ? -11.492 -9.961 -14.953 1 92.12 375 LYS A O 1
ATOM 2843 N N . VAL A 1 376 ? -9.305 -10.297 -14.773 1 93.69 376 VAL A N 1
ATOM 2844 C CA . VAL A 1 376 ? -9.383 -10.656 -13.359 1 93.69 376 VAL A CA 1
ATOM 2845 C C . VAL A 1 376 ? -9.883 -9.453 -12.555 1 93.69 376 VAL A C 1
ATOM 2847 O O . VAL A 1 376 ? -10.734 -9.602 -11.672 1 93.69 376 VAL A O 1
ATOM 2850 N N . ALA A 1 377 ? -9.383 -8.281 -12.867 1 94.12 377 ALA A N 1
ATOM 2851 C CA . ALA A 1 377 ? -9.812 -7.059 -12.195 1 94.12 377 ALA A CA 1
ATOM 2852 C C . ALA A 1 377 ? -11.281 -6.77 -12.477 1 94.12 377 ALA A C 1
ATOM 2854 O O . ALA A 1 377 ? -12.023 -6.367 -11.57 1 94.12 377 ALA A O 1
ATOM 2855 N N . ILE A 1 378 ? -11.711 -7 -13.664 1 95.25 378 ILE A N 1
ATOM 2856 C CA . ILE A 1 378 ? -13.086 -6.77 -14.078 1 95.25 378 ILE A CA 1
ATOM 2857 C C . ILE A 1 378 ? -14.016 -7.734 -13.344 1 95.25 378 ILE A C 1
ATOM 2859 O O . ILE A 1 378 ? -15.039 -7.32 -12.789 1 95.25 378 ILE A O 1
ATOM 2863 N N . ASP A 1 379 ? -13.609 -9.016 -13.258 1 95.06 379 ASP A N 1
ATOM 2864 C CA . ASP A 1 379 ? -14.406 -10.016 -12.547 1 95.06 379 ASP A CA 1
ATOM 2865 C C . ASP A 1 379 ? -14.547 -9.648 -11.07 1 95.06 379 ASP A C 1
ATOM 2867 O O . ASP A 1 379 ? -15.625 -9.781 -10.492 1 95.06 379 ASP A O 1
ATOM 2871 N N . ALA A 1 380 ? -13.5 -9.211 -10.492 1 95.94 380 ALA A N 1
ATOM 2872 C CA . ALA A 1 380 ? -13.508 -8.828 -9.078 1 95.94 380 ALA A CA 1
ATOM 2873 C C . ALA A 1 380 ? -14.438 -7.645 -8.844 1 95.94 380 ALA A C 1
ATOM 2875 O O . ALA A 1 380 ? -15.211 -7.633 -7.879 1 95.94 380 ALA A O 1
ATOM 2876 N N . ALA A 1 381 ? -14.344 -6.664 -9.719 1 96.19 381 ALA A N 1
ATOM 2877 C CA . ALA A 1 381 ? -15.188 -5.477 -9.586 1 96.19 381 ALA A CA 1
ATOM 2878 C C . ALA A 1 381 ? -16.672 -5.84 -9.703 1 96.19 381 ALA A C 1
ATOM 2880 O O . ALA A 1 381 ? -17.516 -5.242 -9.039 1 96.19 381 ALA A O 1
ATOM 2881 N N . GLN A 1 382 ? -16.969 -6.816 -10.539 1 95.44 382 GLN A N 1
ATOM 2882 C CA . GLN A 1 382 ? -18.344 -7.262 -10.688 1 95.44 382 GLN A CA 1
ATOM 2883 C C . GLN A 1 382 ? -18.891 -7.84 -9.375 1 95.44 382 GLN A C 1
ATOM 2885 O O . GLN A 1 382 ? -20.047 -7.648 -9.039 1 95.44 382 GLN A O 1
ATOM 2890 N N . ILE A 1 383 ? -18.078 -8.5 -8.664 1 95.62 383 ILE A N 1
ATOM 2891 C CA . ILE A 1 383 ? -18.453 -9.031 -7.359 1 95.62 383 ILE A CA 1
ATOM 2892 C C . ILE A 1 383 ? -18.719 -7.883 -6.387 1 95.62 383 ILE A C 1
ATOM 2894 O O . ILE A 1 383 ? -19.75 -7.855 -5.707 1 95.62 383 ILE A O 1
ATOM 2898 N N . TRP A 1 384 ? -17.797 -6.883 -6.402 1 94 384 TRP A N 1
ATOM 2899 C CA . TRP A 1 384 ? -17.922 -5.742 -5.504 1 94 384 TRP A CA 1
ATOM 2900 C C . TRP A 1 384 ? -19.203 -4.961 -5.793 1 94 384 TRP A C 1
ATOM 2902 O O . TRP A 1 384 ? -19.812 -4.398 -4.879 1 94 384 TRP A O 1
ATOM 2912 N N . LEU A 1 385 ? -19.578 -4.934 -7.059 1 94.06 385 LEU A N 1
ATOM 2913 C CA . LEU A 1 385 ? -20.719 -4.137 -7.508 1 94.06 385 LEU A CA 1
ATOM 2914 C C . LEU A 1 385 ? -22.016 -4.934 -7.406 1 94.06 385 LEU A C 1
ATOM 2916 O O . LEU A 1 385 ? -23.094 -4.402 -7.668 1 94.06 385 LEU A O 1
ATOM 2920 N N . GLY A 1 386 ? -21.938 -6.25 -7.098 1 92.12 386 GLY A N 1
ATOM 2921 C CA . GLY A 1 386 ? -23.094 -7.102 -6.945 1 92.12 386 GLY A CA 1
ATOM 2922 C C . GLY A 1 386 ? -23.688 -7.547 -8.273 1 92.12 386 GLY A C 1
ATOM 2923 O O . GLY A 1 386 ? -24.844 -7.965 -8.336 1 92.12 386 GLY A O 1
ATOM 2924 N N . ILE A 1 387 ? -22.906 -7.379 -9.312 1 91.88 387 ILE A N 1
ATOM 2925 C CA . ILE A 1 387 ? -23.375 -7.797 -10.633 1 91.88 387 ILE A CA 1
ATOM 2926 C C . ILE A 1 387 ? -23.359 -9.32 -10.727 1 91.88 387 ILE A C 1
ATOM 2928 O O . ILE A 1 387 ? -24.25 -9.914 -11.336 1 91.88 387 ILE A O 1
ATOM 2932 N N . ILE A 1 388 ? -22.328 -9.938 -10.141 1 92.19 388 ILE A N 1
ATOM 2933 C CA . ILE A 1 388 ? -22.281 -11.391 -10.016 1 92.19 388 ILE A CA 1
ATOM 2934 C C . ILE A 1 388 ? -22.047 -11.773 -8.555 1 92.19 388 ILE A C 1
ATOM 2936 O O . ILE A 1 388 ? -21.406 -11.023 -7.809 1 92.19 388 ILE A O 1
ATOM 2940 N N . GLU A 1 389 ? -22.516 -12.906 -8.203 1 92 389 GLU A N 1
ATOM 2941 C CA . GLU A 1 389 ? -22.375 -13.367 -6.824 1 92 389 GLU A CA 1
ATOM 2942 C C . GLU A 1 389 ? -21.016 -14 -6.582 1 92 389 GLU A C 1
ATOM 2944 O O . GLU A 1 389 ? -20.469 -13.922 -5.477 1 92 389 GLU A O 1
ATOM 2949 N N . ASP A 1 390 ? -20.578 -14.688 -7.676 1 92.31 390 ASP A N 1
ATOM 2950 C CA . ASP A 1 390 ? -19.344 -15.453 -7.523 1 92.31 390 ASP A CA 1
ATOM 2951 C C . ASP A 1 390 ? -18.688 -15.703 -8.875 1 92.31 390 ASP A C 1
ATOM 2953 O O . ASP A 1 390 ? -19.328 -15.539 -9.922 1 92.31 390 ASP A O 1
ATOM 2957 N N . GLN A 1 391 ? -17.391 -15.875 -8.836 1 89.25 391 GLN A N 1
ATOM 2958 C CA . GLN A 1 391 ? -16.562 -16.328 -9.953 1 89.25 391 GLN A CA 1
ATOM 2959 C C . GLN A 1 391 ? -15.57 -17.391 -9.508 1 89.25 391 GLN A C 1
ATOM 2961 O O . GLN A 1 391 ? -14.492 -17.078 -9.016 1 89.25 391 GLN A O 1
ATOM 2966 N N . PRO A 1 392 ? -15.82 -18.625 -9.805 1 81.62 392 PRO A N 1
ATOM 2967 C CA . PRO A 1 392 ? -15.023 -19.734 -9.266 1 81.62 392 PRO A CA 1
ATOM 2968 C C . PRO A 1 392 ? -13.539 -19.625 -9.617 1 81.62 392 PRO A C 1
ATOM 2970 O O . PRO A 1 392 ? -12.688 -20.078 -8.859 1 81.62 392 PRO A O 1
ATOM 2973 N N . GLY A 1 393 ? -13.195 -19.047 -10.664 1 84.12 393 GLY A N 1
ATOM 2974 C CA . GLY A 1 393 ? -11.805 -18.953 -11.086 1 84.12 393 GLY A CA 1
ATOM 2975 C C . GLY A 1 393 ? -11.023 -17.891 -10.312 1 84.12 393 GLY A C 1
ATOM 2976 O O . GLY A 1 393 ? -9.805 -17.812 -10.438 1 84.12 393 GLY A O 1
ATOM 2977 N N . LEU A 1 394 ? -11.836 -17.188 -9.445 1 88.38 394 LEU A N 1
ATOM 2978 C CA . LEU A 1 394 ? -11.164 -16.203 -8.625 1 88.38 394 LEU A CA 1
ATOM 2979 C C . LEU A 1 394 ? -10.602 -16.828 -7.352 1 88.38 394 LEU A C 1
ATOM 2981 O O . LEU A 1 394 ? -11.289 -17.594 -6.68 1 88.38 394 LEU A O 1
ATOM 2985 N N . MET B 1 1 ? -17.766 -2.359 0.044 1 24.2 1 MET B N 1
ATOM 2986 C CA . MET B 1 1 ? -17.453 -1.18 0.845 1 24.2 1 MET B CA 1
ATOM 2987 C C . MET B 1 1 ? -16.297 -1.458 1.799 1 24.2 1 MET B C 1
ATOM 2989 O O . MET B 1 1 ? -16.375 -2.375 2.619 1 24.2 1 MET B O 1
ATOM 2993 N N . THR B 1 2 ? -15.172 -1.325 1.33 1 30.64 2 THR B N 1
ATOM 2994 C CA . THR B 1 2 ? -14.039 -1.524 2.234 1 30.64 2 THR B CA 1
ATOM 2995 C C . THR B 1 2 ? -14.297 -0.836 3.574 1 30.64 2 THR B C 1
ATOM 2997 O O . THR B 1 2 ? -14.328 0.394 3.648 1 30.64 2 THR B O 1
ATOM 3000 N N . SER B 1 3 ? -15.062 -1.415 4.348 1 32.84 3 SER B N 1
ATOM 3001 C CA . SER B 1 3 ? -15.32 -0.82 5.652 1 32.84 3 SER B CA 1
ATOM 3002 C C . SER B 1 3 ? -14.016 -0.413 6.34 1 32.84 3 SER B C 1
ATOM 3004 O O . SER B 1 3 ? -13.031 -1.151 6.301 1 32.84 3 SER B O 1
ATOM 3006 N N . ILE B 1 4 ? -13.773 0.778 6.324 1 40.47 4 ILE B N 1
ATOM 3007 C CA . ILE B 1 4 ? -12.742 1.219 7.254 1 40.47 4 ILE B CA 1
ATOM 3008 C C . ILE B 1 4 ? -12.75 0.325 8.492 1 40.47 4 ILE B C 1
ATOM 3010 O O . ILE B 1 4 ? -13.805 0.056 9.07 1 40.47 4 ILE B O 1
ATOM 3014 N N . ALA B 1 5 ? -11.836 -0.493 8.555 1 38.5 5 ALA B N 1
ATOM 3015 C CA . ALA B 1 5 ? -11.664 -1.337 9.734 1 38.5 5 ALA B CA 1
ATOM 3016 C C . ALA B 1 5 ? -12.312 -0.706 10.961 1 38.5 5 ALA B C 1
ATOM 3018 O O . ALA B 1 5 ? -12.086 0.469 11.258 1 38.5 5 ALA B O 1
ATOM 3019 N N . ASP B 1 6 ? -13.508 -1.152 11.422 1 46.12 6 ASP B N 1
ATOM 3020 C CA . ASP B 1 6 ? -14.117 -0.784 12.695 1 46.12 6 ASP B CA 1
ATOM 3021 C C . ASP B 1 6 ? -13.055 -0.613 13.781 1 46.12 6 ASP B C 1
ATOM 3023 O O . ASP B 1 6 ? -12.664 -1.584 14.43 1 46.12 6 ASP B O 1
ATOM 3027 N N . THR B 1 7 ? -12.094 0.159 13.477 1 52.38 7 THR B N 1
ATOM 3028 C CA . THR B 1 7 ? -11.281 0.438 14.648 1 52.38 7 THR B CA 1
ATOM 3029 C C . THR B 1 7 ? -12.156 0.83 15.836 1 52.38 7 THR B C 1
ATOM 3031 O O . THR B 1 7 ? -12.945 1.772 15.742 1 52.38 7 THR B O 1
ATOM 3034 N N . ASP B 1 8 ? -12.5 -0.102 16.547 1 63.84 8 ASP B N 1
ATOM 3035 C CA . ASP B 1 8 ? -13.211 0.138 17.797 1 63.84 8 ASP B CA 1
ATOM 3036 C C . ASP B 1 8 ? -12.523 1.23 18.625 1 63.84 8 ASP B C 1
ATOM 3038 O O . ASP B 1 8 ? -12.641 1.258 19.844 1 63.84 8 ASP B O 1
ATOM 3042 N N . SER B 1 9 ? -11.859 2.121 17.766 1 84.62 9 SER B N 1
ATOM 3043 C CA . SER B 1 9 ? -11.18 3.18 18.5 1 84.62 9 SER B CA 1
ATOM 3044 C C . SER B 1 9 ? -12.164 4.246 18.969 1 84.62 9 SER B C 1
ATOM 3046 O O . SER B 1 9 ? -13.016 4.688 18.203 1 84.62 9 SER B O 1
ATOM 3048 N N . ARG B 1 10 ? -12.125 4.559 20.141 1 87.69 10 ARG B N 1
ATOM 3049 C CA . ARG B 1 10 ? -12.961 5.578 20.75 1 87.69 10 ARG B CA 1
ATOM 3050 C C . ARG B 1 10 ? -12.898 6.887 19.984 1 87.69 10 ARG B C 1
ATOM 3052 O O . ARG B 1 10 ? -13.93 7.512 19.719 1 87.69 10 ARG B O 1
ATOM 3059 N N . VAL B 1 11 ? -11.734 7.332 19.453 1 95.81 11 VAL B N 1
ATOM 3060 C CA . VAL B 1 11 ? -11.57 8.625 18.797 1 95.81 11 VAL B CA 1
ATOM 3061 C C . VAL B 1 11 ? -12.195 8.578 17.406 1 95.81 11 VAL B C 1
ATOM 3063 O O . VAL B 1 11 ? -12.805 9.555 16.953 1 95.81 11 VAL B O 1
ATOM 3066 N N . VAL B 1 12 ? -12.078 7.492 16.672 1 97.06 12 VAL B N 1
ATOM 3067 C CA . VAL B 1 12 ? -12.703 7.34 15.359 1 97.06 12 VAL B CA 1
ATOM 3068 C C . VAL B 1 12 ? -14.219 7.406 15.5 1 97.06 12 VAL B C 1
ATOM 3070 O O . VAL B 1 12 ? -14.898 7.984 14.648 1 97.06 12 VAL B O 1
ATOM 3073 N N . ALA B 1 13 ? -14.734 6.82 16.594 1 97.06 13 ALA B N 1
ATOM 3074 C CA . ALA B 1 13 ? -16.172 6.832 16.844 1 97.06 13 ALA B CA 1
ATOM 3075 C C . ALA B 1 13 ? -16.688 8.25 17.078 1 97.06 13 ALA B C 1
ATOM 3077 O O . ALA B 1 13 ? -17.812 8.586 16.688 1 97.06 13 ALA B O 1
ATOM 3078 N N . LEU B 1 14 ? -15.906 9.062 17.734 1 97.56 14 LEU B N 1
ATOM 3079 C CA . LEU B 1 14 ? -16.281 10.461 17.906 1 97.56 14 LEU B CA 1
ATOM 3080 C C . LEU B 1 14 ? -16.484 11.141 16.562 1 97.56 14 LEU B C 1
ATOM 3082 O O . LEU B 1 14 ? -17.469 11.852 16.359 1 97.56 14 LEU B O 1
ATOM 3086 N N . ALA B 1 15 ? -15.516 10.938 15.625 1 98.19 15 ALA B N 1
ATOM 3087 C CA . ALA B 1 15 ? -15.617 11.516 14.289 1 98.19 15 ALA B CA 1
ATOM 3088 C C . ALA B 1 15 ? -16.828 10.977 13.539 1 98.19 15 ALA B C 1
ATOM 3090 O O . ALA B 1 15 ? -17.547 11.727 12.867 1 98.19 15 ALA B O 1
ATOM 3091 N N . ARG B 1 16 ? -17.078 9.68 13.664 1 97.88 16 ARG B N 1
ATOM 3092 C CA . ARG B 1 16 ? -18.219 9.055 12.992 1 97.88 16 ARG B CA 1
ATOM 3093 C C . ARG B 1 16 ? -19.531 9.641 13.484 1 97.88 16 ARG B C 1
ATOM 3095 O O . ARG B 1 16 ? -20.484 9.766 12.711 1 97.88 16 ARG B O 1
ATOM 3102 N N . GLY B 1 17 ? -19.578 9.969 14.719 1 97.69 17 GLY B N 1
ATOM 3103 C CA . GLY B 1 17 ? -20.781 10.531 15.32 1 97.69 17 GLY B CA 1
ATOM 3104 C C . GLY B 1 17 ? -21.156 11.883 14.742 1 97.69 17 GLY B C 1
ATOM 3105 O O . GLY B 1 17 ? -22.266 12.359 14.938 1 97.69 17 GLY B O 1
ATOM 3106 N N . MET B 1 18 ? -20.266 12.508 13.977 1 98.5 18 MET B N 1
ATOM 3107 C CA . MET B 1 18 ? -20.469 13.836 13.414 1 98.5 18 MET B CA 1
ATOM 3108 C C . MET B 1 18 ? -21.172 13.758 12.062 1 98.5 18 MET B C 1
ATOM 3110 O O . MET B 1 18 ? -21.578 14.773 11.516 1 98.5 18 MET B O 1
ATOM 3114 N N . ARG B 1 19 ? -21.375 12.586 11.469 1 98.19 19 ARG B N 1
ATOM 3115 C CA . ARG B 1 19 ? -21.719 12.375 10.062 1 98.19 19 ARG B CA 1
ATOM 3116 C C . ARG B 1 19 ? -22.984 13.125 9.688 1 98.19 19 ARG B C 1
ATOM 3118 O O . ARG B 1 19 ? -22.984 13.906 8.727 1 98.19 19 ARG B O 1
ATOM 3125 N N . ASP B 1 20 ? -24.047 12.977 10.445 1 98.25 20 ASP B N 1
ATOM 3126 C CA . ASP B 1 20 ? -25.328 13.578 10.102 1 98.25 20 ASP B CA 1
ATOM 3127 C C . ASP B 1 20 ? -25.266 15.102 10.164 1 98.25 20 ASP B C 1
ATOM 3129 O O . ASP B 1 20 ? -25.766 15.789 9.273 1 98.25 20 ASP B O 1
ATOM 3133 N N . LEU B 1 21 ? -24.656 15.555 11.195 1 98.62 21 LEU B N 1
ATOM 3134 C CA . LEU B 1 21 ? -24.562 17 11.391 1 98.62 21 LEU B CA 1
ATOM 3135 C C . LEU B 1 21 ? -23.688 17.625 10.305 1 98.62 21 LEU B C 1
ATOM 3137 O O . LEU B 1 21 ? -24.062 18.672 9.75 1 98.62 21 LEU B O 1
ATOM 3141 N N . VAL B 1 22 ? -22.547 17.047 10 1 98.5 22 VAL B N 1
ATOM 3142 C CA . VAL B 1 22 ? -21.625 17.578 9 1 98.5 22 VAL B CA 1
ATOM 3143 C C . VAL B 1 22 ? -22.297 17.578 7.629 1 98.5 22 VAL B C 1
ATOM 3145 O O . VAL B 1 22 ? -22.172 18.547 6.867 1 98.5 22 VAL B O 1
ATOM 3148 N N . GLN B 1 23 ? -22.984 16.531 7.34 1 97.06 23 GLN B N 1
ATOM 3149 C CA . GLN B 1 23 ? -23.719 16.469 6.074 1 97.06 23 GLN B CA 1
ATOM 3150 C C . GLN B 1 23 ? -24.75 17.578 5.977 1 97.06 23 GLN B C 1
ATOM 3152 O O . GLN B 1 23 ? -24.875 18.234 4.941 1 97.06 23 GLN B O 1
ATOM 3157 N N . ALA B 1 24 ? -25.469 17.781 7.035 1 97.44 24 ALA B N 1
ATOM 3158 C CA . ALA B 1 24 ? -26.547 18.766 7.055 1 97.44 24 ALA B CA 1
ATOM 3159 C C . ALA B 1 24 ? -26 20.188 6.938 1 97.44 24 ALA B C 1
ATOM 3161 O O . ALA B 1 24 ? -26.625 21.062 6.332 1 97.44 24 ALA B O 1
ATOM 3162 N N . GLU B 1 25 ? -24.812 20.391 7.48 1 97.69 25 GLU B N 1
ATOM 3163 C CA . GLU B 1 25 ? -24.281 21.75 7.617 1 97.69 25 GLU B CA 1
ATOM 3164 C C . GLU B 1 25 ? -23.297 22.078 6.488 1 97.69 25 GLU B C 1
ATOM 3166 O O . GLU B 1 25 ? -22.859 23.219 6.363 1 97.69 25 GLU B O 1
ATOM 3171 N N . ALA B 1 26 ? -22.953 21.109 5.645 1 96.38 26 ALA B N 1
ATOM 3172 C CA . ALA B 1 26 ? -21.891 21.281 4.656 1 96.38 26 ALA B CA 1
ATOM 3173 C C . ALA B 1 26 ? -22.156 22.484 3.77 1 96.38 26 ALA B C 1
ATOM 3175 O O . ALA B 1 26 ? -21.25 23.281 3.518 1 96.38 26 ALA B O 1
ATOM 3176 N N . GLY B 1 27 ? -23.391 22.594 3.268 1 94.94 27 GLY B N 1
ATOM 3177 C CA . GLY B 1 27 ? -23.734 23.734 2.432 1 94.94 27 GLY B CA 1
ATOM 3178 C C . GLY B 1 27 ? -23.578 25.062 3.143 1 94.94 27 GLY B C 1
ATOM 3179 O O . GLY B 1 27 ? -23.078 26.031 2.561 1 94.94 27 GLY B O 1
ATOM 3180 N N . GLU B 1 28 ? -24 25.125 4.359 1 96.69 28 GLU B N 1
ATOM 3181 C CA . GLU B 1 28 ? -23.922 26.359 5.137 1 96.69 28 GLU B CA 1
ATOM 3182 C C . GLU B 1 28 ? -22.469 26.719 5.453 1 96.69 28 GLU B C 1
ATOM 3184 O O . GLU B 1 28 ? -22.094 27.891 5.512 1 96.69 28 GLU B O 1
ATOM 3189 N N . CYS B 1 29 ? -21.625 25.734 5.703 1 96.31 29 CYS B N 1
ATOM 3190 C CA . CYS B 1 29 ? -20.188 25.969 5.906 1 96.31 29 CYS B CA 1
ATOM 3191 C C . CYS B 1 29 ? -19.578 26.672 4.695 1 96.31 29 CYS B C 1
ATOM 3193 O O . CYS B 1 29 ? -18.781 27.594 4.848 1 96.31 29 CYS B O 1
ATOM 3195 N N . GLU B 1 30 ? -19.984 26.234 3.51 1 94.5 30 GLU B N 1
ATOM 3196 C CA . GLU B 1 30 ? -19.484 26.844 2.289 1 94.5 30 GLU B CA 1
ATOM 3197 C C . GLU B 1 30 ? -19.938 28.297 2.168 1 94.5 30 GLU B C 1
ATOM 3199 O O . GLU B 1 30 ? -19.141 29.188 1.842 1 94.5 30 GLU B O 1
ATOM 3204 N N . ARG B 1 31 ? -21.172 28.453 2.41 1 94 31 ARG B N 1
ATOM 3205 C CA . ARG B 1 31 ? -21.734 29.797 2.301 1 94 31 ARG B CA 1
ATOM 3206 C C . ARG B 1 31 ? -21.078 30.75 3.295 1 94 31 ARG B C 1
ATOM 3208 O O . ARG B 1 31 ? -20.75 31.875 2.953 1 94 31 ARG B O 1
ATOM 3215 N N . ALA B 1 32 ? -20.844 30.266 4.469 1 94.31 32 ALA B N 1
ATOM 3216 C CA . ALA B 1 32 ? -20.281 31.062 5.551 1 94.31 32 ALA B CA 1
ATOM 3217 C C . ALA B 1 32 ? -18.766 31.156 5.438 1 94.31 32 ALA B C 1
ATOM 3219 O O . ALA B 1 32 ? -18.141 31.984 6.102 1 94.31 32 ALA B O 1
ATOM 3220 N N . ARG B 1 33 ? -18.109 30.281 4.633 1 94.88 33 ARG B N 1
ATOM 3221 C CA . ARG B 1 33 ? -16.672 30.172 4.422 1 94.88 33 ARG B CA 1
ATOM 3222 C C . ARG B 1 33 ? -15.938 29.891 5.73 1 94.88 33 ARG B C 1
ATOM 3224 O O . ARG B 1 33 ? -14.891 30.484 6 1 94.88 33 ARG B O 1
ATOM 3231 N N . THR B 1 34 ? -16.562 29.188 6.562 1 95.25 34 THR B N 1
ATOM 3232 C CA . THR B 1 34 ? -16.047 28.656 7.828 1 95.25 34 THR B CA 1
ATOM 3233 C C . THR B 1 34 ? -16.953 27.562 8.367 1 95.25 34 THR B C 1
ATOM 3235 O O . THR B 1 34 ? -18.031 27.312 7.832 1 95.25 34 THR B O 1
ATOM 3238 N N . LEU B 1 35 ? -16.484 26.797 9.344 1 96.88 35 LEU B N 1
ATOM 3239 C CA . LEU B 1 35 ? -17.359 25.828 9.992 1 96.88 35 LEU B CA 1
ATOM 3240 C C . LEU B 1 35 ? -18.484 26.531 10.742 1 96.88 35 LEU B C 1
ATOM 3242 O O . LEU B 1 35 ? -18.266 27.578 11.359 1 96.88 35 LEU B O 1
ATOM 3246 N N . THR B 1 36 ? -19.641 25.953 10.695 1 97.5 36 THR B N 1
ATOM 3247 C CA . THR B 1 36 ? -20.766 26.5 11.438 1 97.5 36 THR B CA 1
ATOM 3248 C C . THR B 1 36 ? -20.609 26.234 12.93 1 97.5 36 THR B C 1
ATOM 3250 O O . THR B 1 36 ? -19.922 25.297 13.336 1 97.5 36 THR B O 1
ATOM 3253 N N . ALA B 1 37 ? -21.266 27.062 13.742 1 97.06 37 ALA B N 1
ATOM 3254 C CA . ALA B 1 37 ? -21.203 26.953 15.195 1 97.06 37 ALA B CA 1
ATOM 3255 C C . ALA B 1 37 ? -21.688 25.594 15.68 1 97.06 37 ALA B C 1
ATOM 3257 O O . ALA B 1 37 ? -21.094 25 16.578 1 97.06 37 ALA B O 1
ATOM 3258 N N . PRO B 1 38 ? -22.734 25.047 15.047 1 98.19 38 PRO B N 1
ATOM 3259 C CA . PRO B 1 38 ? -23.203 23.734 15.508 1 98.19 38 PRO B CA 1
ATOM 3260 C C . PRO B 1 38 ? -22.141 22.656 15.375 1 98.19 38 PRO B C 1
ATOM 3262 O O . PRO B 1 38 ? -22.031 21.781 16.25 1 98.19 38 PRO B O 1
ATOM 3265 N N . ILE B 1 39 ? -21.344 22.656 14.32 1 98.38 39 ILE B N 1
ATOM 3266 C CA . ILE B 1 39 ? -20.297 21.656 14.125 1 98.38 39 ILE B CA 1
ATOM 3267 C C . ILE B 1 39 ? -19.219 21.828 15.188 1 98.38 39 ILE B C 1
ATOM 3269 O O . ILE B 1 39 ? -18.812 20.859 15.836 1 98.38 39 ILE B O 1
ATOM 3273 N N . VAL B 1 40 ? -18.797 23.047 15.438 1 98 40 VAL B N 1
ATOM 3274 C CA . VAL B 1 40 ? -17.75 23.328 16.422 1 98 40 VAL B CA 1
ATOM 3275 C C . VAL B 1 40 ? -18.234 22.938 17.812 1 98 40 VAL B C 1
ATOM 3277 O O . VAL B 1 40 ? -17.516 22.297 18.578 1 98 40 VAL B O 1
ATOM 3280 N N . ASP B 1 41 ? -19.484 23.297 18.094 1 97.94 41 ASP B N 1
ATOM 3281 C CA . ASP B 1 41 ? -20.062 22.984 19.391 1 97.94 41 ASP B CA 1
ATOM 3282 C C . ASP B 1 41 ? -20.141 21.469 19.609 1 97.94 41 ASP B C 1
ATOM 3284 O O . ASP B 1 41 ? -19.844 20.984 20.703 1 97.94 41 ASP B O 1
ATOM 3288 N N . GLU B 1 42 ? -20.516 20.797 18.562 1 98.31 42 GLU B N 1
ATOM 3289 C CA . GLU B 1 42 ? -20.625 19.344 18.688 1 98.31 42 GLU B CA 1
ATOM 3290 C C . GLU B 1 42 ? -19.25 18.688 18.812 1 98.31 42 GLU B C 1
ATOM 3292 O O . GLU B 1 42 ? -19.109 17.688 19.5 1 98.31 42 GLU B O 1
ATOM 3297 N N . MET B 1 43 ? -18.219 19.219 18.141 1 98.19 43 MET B N 1
ATOM 3298 C CA . MET B 1 43 ? -16.859 18.719 18.297 1 98.19 43 MET B CA 1
ATOM 3299 C C . MET B 1 43 ? -16.406 18.844 19.75 1 98.19 43 MET B C 1
ATOM 3301 O O . MET B 1 43 ? -15.734 17.953 20.281 1 98.19 43 MET B O 1
ATOM 3305 N N . TRP B 1 44 ? -16.797 19.875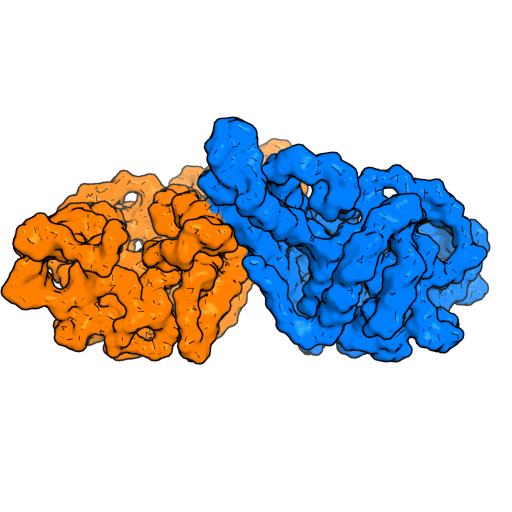 20.422 1 97.38 44 TRP B N 1
ATOM 3306 C CA . TRP B 1 44 ? -16.453 20.062 21.828 1 97.38 44 TRP B CA 1
ATOM 3307 C C . TRP B 1 44 ? -17.281 19.141 22.703 1 97.38 44 TRP B C 1
ATOM 3309 O O . TRP B 1 44 ? -16.75 18.5 23.609 1 97.38 44 TRP B O 1
ATOM 3319 N N . ALA B 1 45 ? -18.562 19.078 22.391 1 97.56 45 ALA B N 1
ATOM 3320 C CA . ALA B 1 45 ? -19.469 18.266 23.203 1 97.56 45 ALA B CA 1
ATOM 3321 C C . ALA B 1 45 ? -19.062 16.797 23.172 1 97.56 45 ALA B C 1
ATOM 3323 O O . ALA B 1 45 ? -19.188 16.094 24.188 1 97.56 45 ALA B O 1
ATOM 3324 N N . SER B 1 46 ? -18.625 16.344 22.047 1 96.81 46 SER B N 1
ATOM 3325 C CA . SER B 1 46 ? -18.281 14.938 21.891 1 96.81 46 SER B CA 1
ATOM 3326 C C . SER B 1 46 ? -16.875 14.656 22.406 1 96.81 46 SER B C 1
ATOM 3328 O O . SER B 1 46 ? -16.516 13.508 22.672 1 96.81 46 SER B O 1
ATOM 3330 N N . GLY B 1 47 ? -16.016 15.719 22.469 1 97 47 GLY B N 1
ATOM 3331 C CA . GLY B 1 47 ? -14.617 15.547 22.859 1 97 47 GLY B CA 1
ATOM 3332 C C . GLY B 1 47 ? -13.68 15.445 21.672 1 97 47 GLY B C 1
ATOM 3333 O O . GLY B 1 47 ? -12.469 15.32 21.844 1 97 47 GLY B O 1
ATOM 3334 N N . LEU B 1 48 ? -14.172 15.547 20.469 1 98.12 48 LEU B N 1
ATOM 3335 C CA . LEU B 1 48 ? -13.367 15.398 19.25 1 98.12 48 LEU B CA 1
ATOM 3336 C C . LEU B 1 48 ? -12.352 16.531 19.141 1 98.12 48 LEU B C 1
ATOM 3338 O O . LEU B 1 48 ? -11.203 16.297 18.734 1 98.12 48 LEU B O 1
ATOM 3342 N N . MET B 1 49 ? -12.703 17.719 19.531 1 97.81 49 MET B N 1
ATOM 3343 C CA . MET B 1 49 ? -11.867 18.906 19.344 1 97.81 49 MET B CA 1
ATOM 3344 C C . MET B 1 49 ? -10.555 18.766 20.094 1 97.81 49 MET B C 1
ATOM 3346 O O . MET B 1 49 ? -9.508 19.203 19.625 1 97.81 49 MET B O 1
ATOM 3350 N N . SER B 1 50 ? -10.609 18.109 21.281 1 97.19 50 SER B N 1
ATOM 3351 C CA . SER B 1 50 ? -9.414 18.016 22.109 1 97.19 50 SER B CA 1
ATOM 3352 C C . SER B 1 50 ? -8.82 16.609 22.078 1 97.19 50 SER B C 1
ATOM 3354 O O . SER B 1 50 ? -7.848 16.312 22.781 1 97.19 50 SER B O 1
ATOM 3356 N N . ALA B 1 51 ? -9.32 15.758 21.25 1 97.62 51 ALA B N 1
ATOM 3357 C CA . ALA B 1 51 ? -9.062 14.328 21.344 1 97.62 51 ALA B CA 1
ATOM 3358 C C . ALA B 1 51 ? -7.574 14.023 21.188 1 97.62 51 ALA B C 1
ATOM 3360 O O . ALA B 1 51 ? -7.059 13.078 21.797 1 97.62 51 ALA B O 1
ATOM 3361 N N . PHE B 1 52 ? -6.848 14.828 20.438 1 97.81 52 PHE B N 1
ATOM 3362 C CA . PHE B 1 52 ? -5.465 14.5 20.109 1 97.81 52 PHE B CA 1
ATOM 3363 C C . PHE B 1 52 ? -4.516 15.094 21.141 1 97.81 52 PHE B C 1
ATOM 3365 O O . PHE B 1 52 ? -3.33 14.75 21.188 1 97.81 52 PHE B O 1
ATOM 3372 N N . ASN B 1 53 ? -5.016 15.945 22.062 1 97.81 53 ASN B N 1
ATOM 3373 C CA . ASN B 1 53 ? -4.188 16.625 23.062 1 97.81 53 ASN B CA 1
ATOM 3374 C C . ASN B 1 53 ? -3.658 15.633 24.109 1 97.81 53 ASN B C 1
ATOM 3376 O O . ASN B 1 53 ? -4.219 14.555 24.281 1 97.81 53 ASN B O 1
ATOM 3380 N N . PRO B 1 54 ? -2.535 16.031 24.766 1 97.69 54 PRO B N 1
ATOM 3381 C CA . PRO B 1 54 ? -2.18 15.344 26 1 97.69 54 PRO B CA 1
ATOM 3382 C C . PRO B 1 54 ? -3.332 15.297 27 1 97.69 54 PRO B C 1
ATOM 3384 O O . PRO B 1 54 ? -4.184 16.188 27.016 1 97.69 54 PRO B O 1
ATOM 3387 N N . VAL B 1 55 ? -3.287 14.344 27.859 1 97.38 55 VAL B N 1
ATOM 3388 C CA . VAL B 1 55 ? -4.336 14.141 28.859 1 97.38 55 VAL B CA 1
ATOM 3389 C C . VAL B 1 55 ? -4.469 15.391 29.734 1 97.38 55 VAL B C 1
ATOM 3391 O O . VAL B 1 55 ? -5.582 15.805 30.062 1 97.38 55 VAL B O 1
ATOM 3394 N N . ALA B 1 56 ? -3.416 16.031 30.078 1 97.31 56 ALA B N 1
ATOM 3395 C CA . ALA B 1 56 ? -3.418 17.234 30.906 1 97.31 56 ALA B CA 1
ATOM 3396 C C . ALA B 1 56 ? -4.207 18.359 30.234 1 97.31 56 ALA B C 1
ATOM 3398 O O . ALA B 1 56 ? -4.691 19.266 30.906 1 97.31 56 ALA B O 1
ATOM 3399 N N . ALA B 1 57 ? -4.371 18.266 28.922 1 97.62 57 ALA B N 1
ATOM 3400 C CA . ALA B 1 57 ? -5.094 19.297 28.172 1 97.62 57 ALA B CA 1
ATOM 3401 C C . ALA B 1 57 ? -6.445 18.766 27.688 1 97.62 57 ALA B C 1
ATOM 3403 O O . ALA B 1 57 ? -7.035 19.312 26.75 1 97.62 57 ALA B O 1
ATOM 3404 N N . GLY B 1 58 ? -6.848 17.656 28.266 1 96.19 58 GLY B N 1
ATOM 3405 C CA . GLY B 1 58 ? -8.203 17.172 28.047 1 96.19 58 GLY B CA 1
ATOM 3406 C C . GLY B 1 58 ? -8.297 16.172 26.906 1 96.19 58 GLY B C 1
ATOM 3407 O O . GLY B 1 58 ? -9.391 15.781 26.5 1 96.19 58 GLY B O 1
ATOM 3408 N N . GLY B 1 59 ? -7.203 15.766 26.312 1 96.94 59 GLY B N 1
ATOM 3409 C CA . GLY B 1 59 ? -7.227 14.805 25.219 1 96.94 59 GLY B CA 1
ATOM 3410 C C . GLY B 1 59 ? -7.047 13.375 25.688 1 96.94 59 GLY B C 1
ATOM 3411 O O . GLY B 1 59 ? -7.137 13.086 26.891 1 96.94 59 GLY B O 1
ATOM 3412 N N . VAL B 1 60 ? -6.906 12.445 24.672 1 96.69 60 VAL B N 1
ATOM 3413 C CA . VAL B 1 60 ? -6.809 11.031 25.016 1 96.69 60 VAL B CA 1
ATOM 3414 C C . VAL B 1 60 ? -5.535 10.445 24.422 1 96.69 60 VAL B C 1
ATOM 3416 O O . VAL B 1 60 ? -5.316 9.227 24.484 1 96.69 60 VAL B O 1
ATOM 3419 N N . GLU B 1 61 ? -4.723 11.234 23.781 1 96.94 61 GLU B N 1
ATOM 3420 C CA . GLU B 1 61 ? -3.408 10.859 23.266 1 96.94 61 GLU B CA 1
ATOM 3421 C C . GLU B 1 61 ? -3.494 9.617 22.375 1 96.94 61 GLU B C 1
ATOM 3423 O O . GLU B 1 61 ? -2.826 8.617 22.641 1 96.94 61 GLU B O 1
ATOM 3428 N N . PRO B 1 62 ? -4.191 9.742 21.281 1 97.38 62 PRO B N 1
ATOM 3429 C CA . PRO B 1 62 ? -4.363 8.562 20.422 1 97.38 62 PRO B CA 1
ATOM 3430 C C . PRO B 1 62 ? -3.08 8.164 19.688 1 97.38 62 PRO B C 1
ATOM 3432 O O . PRO B 1 62 ? -2.16 8.977 19.578 1 97.38 62 PRO B O 1
ATOM 3435 N N . SER B 1 63 ? -2.971 6.906 19.297 1 97.38 63 SER B N 1
ATOM 3436 C CA . SER B 1 63 ? -1.893 6.43 18.438 1 97.38 63 SER B CA 1
ATOM 3437 C C . SER B 1 63 ? -2.002 7.02 17.031 1 97.38 63 SER B C 1
ATOM 3439 O O . SER B 1 63 ? -3.035 7.59 16.672 1 97.38 63 SER B O 1
ATOM 3441 N N . PHE B 1 64 ? -0.993 6.902 16.266 1 98.19 64 PHE B N 1
ATOM 3442 C CA . PHE B 1 64 ? -1.034 7.367 14.891 1 98.19 64 PHE B CA 1
ATOM 3443 C C . PHE B 1 64 ? -2.109 6.629 14.102 1 98.19 64 PHE B C 1
ATOM 3445 O O . PHE B 1 64 ? -2.77 7.219 13.242 1 98.19 64 PHE B O 1
ATOM 3452 N N . THR B 1 65 ? -2.238 5.328 14.32 1 98.19 65 THR B N 1
ATOM 3453 C CA . THR B 1 65 ? -3.301 4.594 13.641 1 98.19 65 THR B CA 1
ATOM 3454 C C . THR B 1 65 ? -4.66 5.234 13.906 1 98.19 65 THR B C 1
ATOM 3456 O O . THR B 1 65 ? -5.445 5.449 12.984 1 98.19 65 THR B O 1
ATOM 3459 N N . GLU B 1 66 ? -4.93 5.551 15.164 1 97.94 66 GLU B N 1
ATOM 3460 C CA . GLU B 1 66 ? -6.199 6.168 15.547 1 97.94 66 GLU B CA 1
ATOM 3461 C C . GLU B 1 66 ? -6.34 7.559 14.938 1 97.94 66 GLU B C 1
ATOM 3463 O O . GLU B 1 66 ? -7.414 7.926 14.461 1 97.94 66 GLU B O 1
ATOM 3468 N N . MET B 1 67 ? -5.27 8.367 14.969 1 98.5 67 MET B N 1
ATOM 3469 C CA . MET B 1 67 ? -5.305 9.703 14.383 1 98.5 67 MET B CA 1
ATOM 3470 C C . MET B 1 67 ? -5.602 9.633 12.891 1 98.5 67 MET B C 1
ATOM 3472 O O . MET B 1 67 ? -6.484 10.336 12.391 1 98.5 67 MET B O 1
ATOM 3476 N N . ILE B 1 68 ? -4.863 8.742 12.203 1 98.75 68 ILE B N 1
ATOM 3477 C CA . ILE B 1 68 ? -4.969 8.594 10.75 1 98.75 68 ILE B CA 1
ATOM 3478 C C . ILE B 1 68 ? -6.395 8.188 10.383 1 98.75 68 ILE B C 1
ATOM 3480 O O . ILE B 1 68 ? -7.02 8.805 9.516 1 98.75 68 ILE B O 1
ATOM 3484 N N . GLU B 1 69 ? -6.945 7.246 11.055 1 98.62 69 GLU B N 1
ATOM 3485 C CA . GLU B 1 69 ? -8.289 6.773 10.742 1 98.62 69 GLU B CA 1
ATOM 3486 C C . GLU B 1 69 ? -9.336 7.828 11.086 1 98.62 69 GLU B C 1
ATOM 3488 O O . GLU B 1 69 ? -10.367 7.934 10.406 1 98.62 69 GLU B O 1
ATOM 3493 N N . THR B 1 70 ? -9.109 8.555 12.172 1 98.75 70 THR B N 1
ATOM 3494 C CA . THR B 1 70 ? -10.008 9.641 12.531 1 98.75 70 THR B CA 1
ATOM 3495 C C . THR B 1 70 ? -10.047 10.703 11.438 1 98.75 70 THR B C 1
ATOM 3497 O O . THR B 1 70 ? -11.117 11.141 11.023 1 98.75 70 THR B O 1
ATOM 3500 N N . TRP B 1 71 ? -8.898 11.094 10.977 1 98.81 71 TRP B N 1
ATOM 3501 C CA . TRP B 1 71 ? -8.812 12.117 9.938 1 98.81 71 TRP B CA 1
ATOM 3502 C C . TRP B 1 71 ? -9.414 11.617 8.625 1 98.81 71 TRP B C 1
ATOM 3504 O O . TRP B 1 71 ? -10.055 12.375 7.902 1 98.81 71 TRP B O 1
ATOM 3514 N N . ILE B 1 72 ? -9.18 10.344 8.273 1 98.88 72 ILE B N 1
ATOM 3515 C CA . ILE B 1 72 ? -9.805 9.773 7.082 1 98.88 72 ILE B CA 1
ATOM 3516 C C . ILE B 1 72 ? -11.32 9.859 7.203 1 98.88 72 ILE B C 1
ATOM 3518 O O . ILE B 1 72 ? -12 10.258 6.258 1 98.88 72 ILE B O 1
ATOM 3522 N N . GLU B 1 73 ? -11.844 9.531 8.359 1 98.69 73 GLU B N 1
ATOM 3523 C CA . GLU B 1 73 ? -13.281 9.594 8.602 1 98.69 73 GLU B CA 1
ATOM 3524 C C . GLU B 1 73 ? -13.812 11.016 8.461 1 98.69 73 GLU B C 1
ATOM 3526 O O . GLU B 1 73 ? -14.844 11.234 7.812 1 98.69 73 GLU B O 1
ATOM 3531 N N . MET B 1 74 ? -13.141 11.938 9.055 1 98.81 74 MET B N 1
ATOM 3532 C CA . MET B 1 74 ? -13.578 13.328 8.992 1 98.81 74 MET B CA 1
ATOM 3533 C C . MET B 1 74 ? -13.586 13.828 7.551 1 98.81 74 MET B C 1
ATOM 3535 O O . MET B 1 74 ? -14.547 14.469 7.113 1 98.81 74 MET B O 1
ATOM 3539 N N . ALA B 1 75 ? -12.5 13.531 6.82 1 98.88 75 ALA B N 1
ATOM 3540 C CA . ALA B 1 75 ? -12.359 14 5.445 1 98.88 75 ALA B CA 1
ATOM 3541 C C . ALA B 1 75 ? -13.336 13.281 4.52 1 98.88 75 ALA B C 1
ATOM 3543 O O . ALA B 1 75 ? -13.781 13.852 3.52 1 98.88 75 ALA B O 1
ATOM 3544 N N . TRP B 1 76 ? -13.633 12.031 4.84 1 98.69 76 TRP B N 1
ATOM 3545 C CA . TRP B 1 76 ? -14.641 11.281 4.094 1 98.69 76 TRP B CA 1
ATOM 3546 C C . TRP B 1 76 ? -15.992 11.977 4.172 1 98.69 76 TRP B C 1
ATOM 3548 O O . TRP B 1 76 ? -16.75 11.992 3.195 1 98.69 76 TRP B O 1
ATOM 3558 N N . GLN B 1 77 ? -16.344 12.57 5.297 1 98.56 77 GLN B N 1
ATOM 3559 C CA . GLN B 1 77 ? -17.609 13.258 5.496 1 98.56 77 GLN B CA 1
ATOM 3560 C C . GLN B 1 77 ? -17.672 14.547 4.684 1 98.56 77 GLN B C 1
ATOM 3562 O O . GLN B 1 77 ? -18.688 14.82 4.027 1 98.56 77 GLN B O 1
ATOM 3567 N N . ASP B 1 78 ? -16.656 15.305 4.777 1 98.5 78 ASP B N 1
ATOM 3568 C CA . ASP B 1 78 ? -16.562 16.594 4.105 1 98.5 78 ASP B CA 1
ATOM 3569 C C . ASP B 1 78 ? -15.133 17.109 4.094 1 98.5 78 ASP B C 1
ATOM 3571 O O . ASP B 1 78 ? -14.414 17 5.09 1 98.5 78 ASP B O 1
ATOM 3575 N N . GLY B 1 79 ? -14.719 17.641 2.955 1 98.5 79 GLY B N 1
ATOM 3576 C CA . GLY B 1 79 ? -13.352 18.094 2.797 1 98.5 79 GLY B CA 1
ATOM 3577 C C . GLY B 1 79 ? -12.977 19.203 3.77 1 98.5 79 GLY B C 1
ATOM 3578 O O . GLY B 1 79 ? -11.898 19.172 4.367 1 98.5 79 GLY B O 1
ATOM 3579 N N . SER B 1 80 ? -13.836 20.156 3.914 1 98.25 80 SER B N 1
ATOM 3580 C CA . SER B 1 80 ? -13.547 21.266 4.816 1 98.25 80 SER B CA 1
ATOM 3581 C C . SER B 1 80 ? -13.523 20.797 6.27 1 98.25 80 SER B C 1
ATOM 3583 O O . SER B 1 80 ? -12.648 21.203 7.035 1 98.25 80 SER B O 1
ATOM 3585 N N . PHE B 1 81 ? -14.492 19.953 6.672 1 98.56 81 PHE B N 1
ATOM 3586 C CA . PHE B 1 81 ? -14.516 19.406 8.023 1 98.56 81 PHE B CA 1
ATOM 3587 C C . PHE B 1 81 ? -13.242 18.609 8.312 1 98.56 81 PHE B C 1
ATOM 3589 O O . PHE B 1 81 ? -12.633 18.781 9.367 1 98.56 81 PHE B O 1
ATOM 3596 N N . GLY B 1 82 ? -12.82 17.781 7.34 1 98.75 82 GLY B N 1
ATOM 3597 C CA . GLY B 1 82 ? -11.57 17.047 7.473 1 98.75 82 GLY B CA 1
ATOM 3598 C C . GLY B 1 82 ? -10.367 17.969 7.609 1 98.75 82 GLY B C 1
ATOM 3599 O O . GLY B 1 82 ? -9.445 17.672 8.383 1 98.75 82 GLY B O 1
ATOM 3600 N N . TRP B 1 83 ? -10.367 19.047 6.84 1 98.56 83 TRP B N 1
ATOM 3601 C CA . TRP B 1 83 ? -9.25 19.984 6.871 1 98.56 83 TRP B CA 1
ATOM 3602 C C . TRP B 1 83 ? -9.125 20.641 8.242 1 98.56 83 TRP B C 1
ATOM 3604 O O . TRP B 1 83 ? -8.016 20.875 8.727 1 98.56 83 TRP B O 1
ATOM 3614 N N . ILE B 1 84 ? -10.242 20.938 8.828 1 98 84 ILE B N 1
ATOM 3615 C CA . ILE B 1 84 ? -10.227 21.5 10.18 1 98 84 ILE B CA 1
ATOM 3616 C C . ILE B 1 84 ? -9.664 20.469 11.156 1 98 84 ILE B C 1
ATOM 3618 O O . ILE B 1 84 ? -8.969 20.828 12.109 1 98 84 ILE B O 1
ATOM 3622 N N . GLY B 1 85 ? -9.922 19.219 10.883 1 98.38 85 GLY B N 1
ATOM 3623 C CA . GLY B 1 85 ? -9.328 18.156 11.672 1 98.38 85 GLY B CA 1
ATOM 3624 C C . GLY B 1 85 ? -7.809 18.156 11.625 1 98.38 85 GLY B C 1
ATOM 3625 O O . GLY B 1 85 ? -7.152 17.875 12.633 1 98.38 85 GLY B O 1
ATOM 3626 N N . ILE B 1 86 ? -7.258 18.516 10.461 1 98.31 86 ILE B N 1
ATOM 3627 C CA . ILE B 1 86 ? -5.805 18.422 10.352 1 98.31 86 ILE B CA 1
ATOM 3628 C C . ILE B 1 86 ? -5.188 19.797 10.609 1 98.31 86 ILE B C 1
ATOM 3630 O O . ILE B 1 86 ? -3.971 19.969 10.531 1 98.31 86 ILE B O 1
ATOM 3634 N N . ALA B 1 87 ? -6.027 20.812 10.875 1 97.94 87 ALA B N 1
ATOM 3635 C CA . ALA B 1 87 ? -5.547 22.141 11.227 1 97.94 87 ALA B CA 1
ATOM 3636 C C . ALA B 1 87 ? -5.664 22.375 12.734 1 97.94 87 ALA B C 1
ATOM 3638 O O . ALA B 1 87 ? -4.652 22.5 13.43 1 97.94 87 ALA B O 1
ATOM 3639 N N . ASN B 1 88 ? -6.855 22.281 13.273 1 98.38 88 ASN B N 1
ATOM 3640 C CA . ASN B 1 88 ? -7.105 22.656 14.664 1 98.38 88 ASN B CA 1
ATOM 3641 C C . ASN B 1 88 ? -6.562 21.609 15.633 1 98.38 88 ASN B C 1
ATOM 3643 O O . ASN B 1 88 ? -5.953 21.953 16.641 1 98.38 88 ASN B O 1
ATOM 3647 N N . LEU B 1 89 ? -6.777 20.344 15.336 1 98.31 89 LEU B N 1
ATOM 3648 C CA . LEU B 1 89 ? -6.414 19.312 16.297 1 98.31 89 LEU B CA 1
ATOM 3649 C C . LEU B 1 89 ? -4.898 19.234 16.469 1 98.31 89 LEU B C 1
ATOM 3651 O O . LEU B 1 89 ? -4.395 19.297 17.594 1 98.31 89 LEU B O 1
ATOM 3655 N N . PRO B 1 90 ? -4.148 19.25 15.398 1 97.88 90 PRO B N 1
ATOM 3656 C CA . PRO B 1 90 ? -2.697 19.234 15.602 1 97.88 90 PRO B CA 1
ATOM 3657 C C . PRO B 1 90 ? -2.176 20.531 16.203 1 97.88 90 PRO B C 1
ATOM 3659 O O . PRO B 1 90 ? -1.182 20.531 16.938 1 97.88 90 PRO B O 1
ATOM 3662 N N . SER B 1 91 ? -2.818 21.656 15.898 1 98.12 91 SER B N 1
ATOM 3663 C CA . SER B 1 91 ? -2.389 22.922 16.484 1 98.12 91 SER B CA 1
ATOM 3664 C C . SER B 1 91 ? -2.535 22.906 18 1 98.12 91 SER B C 1
ATOM 3666 O O . SER B 1 91 ? -1.621 23.312 18.719 1 98.12 91 SER B O 1
ATOM 3668 N N . SER B 1 92 ? -3.686 22.469 18.453 1 97.94 92 SER B N 1
ATOM 3669 C CA . SER B 1 92 ? -3.92 22.375 19.891 1 97.94 92 SER B CA 1
ATOM 3670 C C . SER B 1 92 ? -2.99 21.344 20.531 1 97.94 92 SER B C 1
ATOM 3672 O O . SER B 1 92 ? -2.496 21.547 21.641 1 97.94 92 SER B O 1
ATOM 3674 N N . PHE B 1 93 ? -2.789 20.234 19.875 1 97.88 93 PHE B N 1
ATOM 3675 C CA . PHE B 1 93 ? -1.857 19.203 20.297 1 97.88 93 PHE B CA 1
ATOM 3676 C C . PHE B 1 93 ? -0.467 19.781 20.531 1 97.88 93 PHE B C 1
ATOM 3678 O O . PHE B 1 93 ? 0.136 19.578 21.578 1 97.88 93 PHE B O 1
ATOM 3685 N N . ALA B 1 94 ? 0.035 20.516 19.578 1 98.12 94 ALA B N 1
ATOM 3686 C CA . ALA B 1 94 ? 1.387 21.078 19.641 1 98.12 94 ALA B CA 1
ATOM 3687 C C . ALA B 1 94 ? 1.514 22.078 20.781 1 98.12 94 ALA B C 1
ATOM 3689 O O . ALA B 1 94 ? 2.451 22 21.578 1 98.12 94 ALA B O 1
ATOM 3690 N N . ALA B 1 95 ? 0.575 22.969 20.859 1 98.44 95 ALA B N 1
ATOM 3691 C CA . ALA B 1 95 ? 0.622 23.969 21.922 1 98.44 95 ALA B CA 1
ATOM 3692 C C . ALA B 1 95 ? 0.561 23.297 23.297 1 98.44 95 ALA B C 1
ATOM 3694 O O . ALA B 1 95 ? 1.32 23.656 24.203 1 98.44 95 ALA B O 1
ATOM 3695 N N . ALA B 1 96 ? -0.303 22.359 23.422 1 98.31 96 ALA B N 1
ATOM 3696 C CA . ALA B 1 96 ? -0.474 21.672 24.703 1 98.31 96 ALA B CA 1
ATOM 3697 C C . ALA B 1 96 ? 0.789 20.922 25.094 1 98.31 96 ALA B C 1
ATOM 3699 O O . ALA B 1 96 ? 1.15 20.859 26.266 1 98.31 96 ALA B O 1
ATOM 3700 N N . ALA B 1 97 ? 1.432 20.344 24.125 1 98.44 97 ALA B N 1
ATOM 3701 C CA . ALA B 1 97 ? 2.584 19.484 24.391 1 98.44 97 ALA B CA 1
ATOM 3702 C C . ALA B 1 97 ? 3.834 20.312 24.672 1 98.44 97 ALA B C 1
ATOM 3704 O O . ALA B 1 97 ? 4.668 19.938 25.5 1 98.44 97 ALA B O 1
ATOM 3705 N N . TYR B 1 98 ? 3.973 21.484 23.984 1 98.62 98 TYR B N 1
ATOM 3706 C CA . TYR B 1 98 ? 5.32 22.031 23.891 1 98.62 98 TYR B CA 1
ATOM 3707 C C . TYR B 1 98 ? 5.402 23.391 24.594 1 98.62 98 TYR B C 1
ATOM 3709 O O . TYR B 1 98 ? 6.496 23.891 24.859 1 98.62 98 TYR B O 1
ATOM 3717 N N . LEU B 1 99 ? 4.285 24.031 24.906 1 98.62 99 LEU B N 1
ATOM 3718 C CA . LEU B 1 99 ? 4.363 25.25 25.688 1 98.62 99 LEU B CA 1
ATOM 3719 C C . LEU B 1 99 ? 4.949 24.969 27.078 1 98.62 99 LEU B C 1
ATOM 3721 O O . LEU B 1 99 ? 4.633 23.953 27.688 1 98.62 99 LEU B O 1
ATOM 3725 N N . PRO B 1 100 ? 5.766 25.922 27.547 1 98.31 100 PRO B N 1
ATOM 3726 C CA . PRO B 1 100 ? 6.18 25.828 28.938 1 98.31 100 PRO B CA 1
ATOM 3727 C C . PRO B 1 100 ? 4.996 25.844 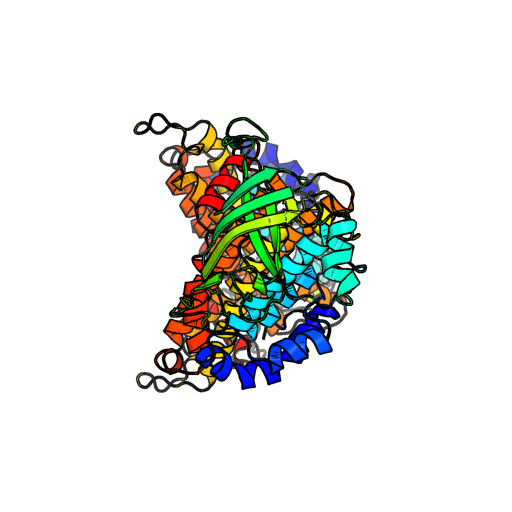29.906 1 98.31 100 PRO B C 1
ATOM 3729 O O . PRO B 1 100 ? 3.893 26.25 29.531 1 98.31 100 PRO B O 1
ATOM 3732 N N . ASP B 1 101 ? 5.238 25.5 31.172 1 98.31 101 ASP B N 1
ATOM 3733 C CA . ASP B 1 101 ? 4.188 25.359 32.188 1 98.31 101 ASP B CA 1
ATOM 3734 C C . ASP B 1 101 ? 3.402 26.656 32.344 1 98.31 101 ASP B C 1
ATOM 3736 O O . ASP B 1 101 ? 2.174 26.625 32.438 1 98.31 101 ASP B O 1
ATOM 3740 N N . GLU B 1 102 ? 4.086 27.688 32.344 1 98.38 102 GLU B N 1
ATOM 3741 C CA . GLU B 1 102 ? 3.424 28.984 32.5 1 98.38 102 GLU B CA 1
ATOM 3742 C C . GLU B 1 102 ? 2.494 29.281 31.344 1 98.38 102 GLU B C 1
ATOM 3744 O O . GLU B 1 102 ? 1.371 29.75 31.531 1 98.38 102 GLU B O 1
ATOM 3749 N N . GLY B 1 103 ? 2.98 29.094 30.141 1 98.5 103 GLY B N 1
ATOM 3750 C CA . GLY B 1 103 ? 2.15 29.266 28.953 1 98.5 103 GLY B CA 1
ATOM 3751 C C . GLY B 1 103 ? 0.955 28.344 28.922 1 98.5 103 GLY B C 1
ATOM 3752 O O . GLY B 1 103 ? -0.149 28.75 28.562 1 98.5 103 GLY B O 1
ATOM 3753 N N . PHE B 1 104 ? 1.203 27.094 29.297 1 98.5 104 PHE B N 1
ATOM 3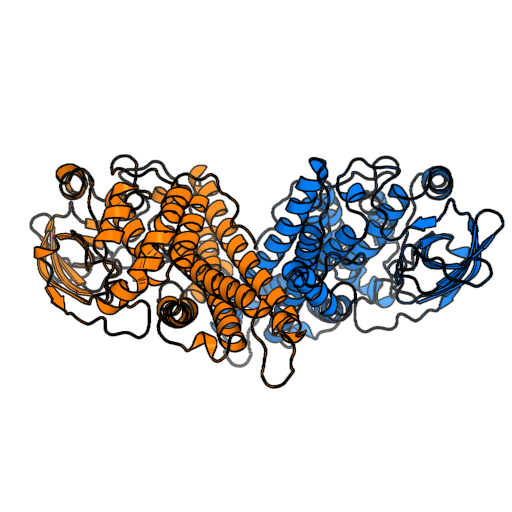754 C CA . PHE B 1 104 ? 0.127 26.109 29.359 1 98.5 104 PHE B CA 1
ATOM 3755 C C . PHE B 1 104 ? -0.947 26.547 30.359 1 98.5 104 PHE B C 1
ATOM 3757 O O . PHE B 1 104 ? -2.141 26.453 30.062 1 98.5 104 PHE B O 1
ATOM 3764 N N . ALA B 1 105 ? -0.544 26.969 31.531 1 98.38 105 ALA B N 1
ATOM 3765 C CA . ALA B 1 105 ? -1.488 27.438 32.531 1 98.38 105 ALA B CA 1
ATOM 3766 C C . ALA B 1 105 ? -2.33 28.594 32 1 98.38 105 ALA B C 1
ATOM 3768 O O . ALA B 1 105 ? -3.543 28.641 32.219 1 98.38 105 ALA B O 1
ATOM 3769 N N . GLU B 1 106 ? -1.707 29.422 31.281 1 98.06 106 GLU B N 1
ATOM 3770 C CA . GLU B 1 106 ? -2.383 30.609 30.75 1 98.06 106 GLU B CA 1
ATOM 3771 C C . GLU B 1 106 ? -3.357 30.234 29.641 1 98.06 106 GLU B C 1
ATOM 3773 O O . GLU B 1 106 ? -4.484 30.734 29.594 1 98.06 106 GLU B O 1
ATOM 3778 N N . VAL B 1 107 ? -2.938 29.406 28.75 1 98.12 107 VAL B N 1
ATOM 3779 C CA . VAL B 1 107 ? -3.686 29.156 27.516 1 98.12 107 VAL B CA 1
ATOM 3780 C C . VAL B 1 107 ? -4.723 28.062 27.75 1 98.12 107 VAL B C 1
ATOM 3782 O O . VAL B 1 107 ? -5.871 28.172 27.328 1 98.12 107 VAL B O 1
ATOM 3785 N N . PHE B 1 108 ? -4.371 27 28.422 1 97.94 108 PHE B N 1
ATOM 3786 C CA . PHE B 1 108 ? -5.234 25.828 28.531 1 97.94 108 PHE B CA 1
ATOM 3787 C C . PHE B 1 108 ? -5.926 25.797 29.891 1 97.94 108 PHE B C 1
ATOM 3789 O O . PHE B 1 108 ? -7.152 25.891 29.969 1 97.94 108 PHE B O 1
ATOM 3796 N N . ALA B 1 109 ? -5.125 25.812 30.984 1 97.12 109 ALA B N 1
ATOM 3797 C CA . ALA B 1 109 ? -5.695 25.656 32.312 1 97.12 109 ALA B CA 1
ATOM 3798 C C . ALA B 1 109 ? -6.672 26.781 32.625 1 97.12 109 ALA B C 1
ATOM 3800 O O . ALA B 1 109 ? -7.75 26.547 33.188 1 97.12 109 ALA B O 1
ATOM 3801 N N . ALA B 1 110 ? -6.32 27.938 32.25 1 97.12 110 ALA B N 1
ATOM 3802 C CA . ALA B 1 110 ? -7.141 29.109 32.562 1 97.12 110 ALA B CA 1
ATOM 3803 C C . ALA B 1 110 ? -8.453 29.062 31.781 1 97.12 110 ALA B C 1
ATOM 3805 O O . ALA B 1 110 ? -9.391 29.812 32.094 1 97.12 110 ALA B O 1
ATOM 3806 N N . HIS B 1 111 ? -8.547 28.25 30.797 1 96.88 111 HIS B N 1
ATOM 3807 C CA . HIS B 1 111 ? -9.734 28.156 29.953 1 96.88 111 HIS B CA 1
ATOM 3808 C C . HIS B 1 111 ? -10.359 26.766 30.031 1 96.88 111 HIS B C 1
ATOM 3810 O O . HIS B 1 111 ? -10.969 26.312 29.062 1 96.88 111 HIS B O 1
ATOM 3816 N N . ASP B 1 112 ? -10.109 26.047 31.094 1 96.31 112 ASP B N 1
ATOM 3817 C CA . ASP B 1 112 ? -10.641 24.719 31.359 1 96.31 112 ASP B CA 1
ATOM 3818 C C . ASP B 1 112 ? -10.344 23.781 30.188 1 96.31 112 ASP B C 1
ATOM 3820 O O . ASP B 1 112 ? -11.18 22.953 29.828 1 96.31 112 ASP B O 1
ATOM 3824 N N . ASN B 1 113 ? -9.25 24.031 29.484 1 96.06 113 ASN B N 1
ATOM 3825 C CA . ASN B 1 113 ? -8.75 23.234 28.375 1 96.06 113 ASN B CA 1
ATOM 3826 C C . ASN B 1 113 ? -9.68 23.297 27.172 1 96.06 113 ASN B C 1
ATOM 3828 O O . ASN B 1 113 ? -9.625 22.438 26.297 1 96.06 113 ASN B O 1
ATOM 3832 N N . ARG B 1 114 ? -10.539 24.234 27.141 1 95.31 114 ARG B N 1
ATOM 3833 C CA . ARG B 1 114 ? -11.414 24.469 26 1 95.31 114 ARG B CA 1
ATOM 3834 C C . ARG B 1 114 ? -10.859 25.578 25.109 1 95.31 114 ARG B C 1
ATOM 3836 O O . ARG B 1 114 ? -11.383 26.703 25.094 1 95.31 114 ARG B O 1
ATOM 3843 N N . VAL B 1 115 ? -9.867 25.203 24.312 1 93.75 115 VAL B N 1
ATOM 3844 C CA . VAL B 1 115 ? -9.141 26.172 23.516 1 93.75 115 VAL B CA 1
ATOM 3845 C C . VAL B 1 115 ? -9.07 25.703 22.062 1 93.75 115 VAL B C 1
ATOM 3847 O O . VAL B 1 115 ? -8.555 24.625 21.781 1 93.75 115 VAL B O 1
ATOM 3850 N N . THR B 1 116 ? -9.664 26.438 21.188 1 95.69 116 THR B N 1
ATOM 3851 C CA . THR B 1 116 ? -9.461 26.203 19.766 1 95.69 116 THR B CA 1
ATOM 3852 C C . THR B 1 116 ? -8.273 27 19.25 1 95.69 116 THR B C 1
ATOM 3854 O O . THR B 1 116 ? -8.047 28.141 19.672 1 95.69 116 THR B O 1
ATOM 3857 N N . MET B 1 117 ? -7.551 26.375 18.422 1 96.56 117 MET B N 1
ATOM 3858 C CA . MET B 1 117 ? -6.352 27 17.891 1 96.56 117 MET B CA 1
ATOM 3859 C C . MET B 1 117 ? -6.145 26.641 16.422 1 96.56 117 MET B C 1
ATOM 3861 O O . MET B 1 117 ? -6.457 25.516 16.016 1 96.56 117 MET B O 1
ATOM 3865 N N . GLY B 1 118 ? -5.672 27.547 15.672 1 96.44 118 GLY B N 1
ATOM 3866 C CA . GLY B 1 118 ? -5.242 27.375 14.297 1 96.44 118 GLY B CA 1
ATOM 3867 C C . GLY B 1 118 ? -4.184 28.375 13.867 1 96.44 118 GLY B C 1
ATOM 3868 O O . GLY B 1 118 ? -3.627 29.094 14.703 1 96.44 118 GLY B O 1
ATOM 3869 N N . GLY B 1 119 ? -3.85 28.328 12.594 1 95.94 119 GLY B N 1
ATOM 3870 C CA . GLY B 1 119 ? -2.885 29.281 12.078 1 95.94 119 GLY B CA 1
ATOM 3871 C C . GLY B 1 119 ? -1.686 28.625 11.422 1 95.94 119 GLY B C 1
ATOM 3872 O O . GLY B 1 119 ? -1.695 27.422 11.164 1 95.94 119 GLY B O 1
ATOM 3873 N N . GLN B 1 120 ? -0.756 29.438 11.047 1 95.69 120 GLN B N 1
ATOM 3874 C CA . GLN B 1 120 ? 0.426 28.984 10.312 1 95.69 120 GLN B CA 1
ATOM 3875 C C . GLN B 1 120 ? 1.637 28.891 11.242 1 95.69 120 GLN B C 1
ATOM 3877 O O . GLN B 1 120 ? 2.043 29.875 11.852 1 95.69 120 GLN B O 1
ATOM 3882 N N . PHE B 1 121 ? 2.238 27.75 11.273 1 95.88 121 PHE B N 1
ATOM 3883 C CA . PHE B 1 121 ? 3.367 27.484 12.156 1 95.88 121 PHE B CA 1
ATOM 3884 C C . PHE B 1 121 ? 4.684 27.859 11.477 1 95.88 121 PHE B C 1
ATOM 3886 O O . PHE B 1 121 ? 5.66 28.188 12.148 1 95.88 121 PHE B O 1
ATOM 3893 N N . PHE B 1 122 ? 4.699 27.781 10.234 1 92.38 122 PHE B N 1
ATOM 3894 C CA . PHE B 1 122 ? 5.906 28.172 9.516 1 92.38 122 PHE B CA 1
ATOM 3895 C C . PHE B 1 122 ? 6.113 29.688 9.578 1 92.38 122 PHE B C 1
ATOM 3897 O O . PHE B 1 122 ? 5.152 30.453 9.477 1 92.38 122 PHE B O 1
ATOM 3904 N N . PRO B 1 123 ? 7.32 30.078 9.641 1 95.12 123 PRO B N 1
ATOM 3905 C CA . PRO B 1 123 ? 7.598 31.484 9.93 1 95.12 123 PRO B CA 1
ATOM 3906 C C . PRO B 1 123 ? 7.32 32.406 8.734 1 95.12 123 PRO B C 1
ATOM 3908 O O . PRO B 1 123 ? 7.863 32.188 7.648 1 95.12 123 PRO B O 1
ATOM 3911 N N . ASN B 1 124 ? 6.52 33.375 8.953 1 96.31 124 ASN B N 1
ATOM 3912 C CA . ASN B 1 124 ? 6.316 34.5 8.07 1 96.31 124 ASN B CA 1
ATOM 3913 C C . ASN B 1 124 ? 6.336 35.812 8.836 1 96.31 124 ASN B C 1
ATOM 3915 O O . ASN B 1 124 ? 5.906 36.844 8.312 1 96.31 124 ASN B O 1
ATOM 3919 N N . GLY B 1 125 ? 6.742 35.719 10.102 1 97.06 125 GLY B N 1
ATOM 3920 C CA . GLY B 1 125 ? 6.93 36.906 10.953 1 97.06 125 GLY B CA 1
ATOM 3921 C C . GLY B 1 125 ? 8.32 36.969 11.555 1 97.06 125 GLY B C 1
ATOM 3922 O O . GLY B 1 125 ? 9.141 36.062 11.359 1 97.06 125 GLY B O 1
ATOM 3923 N N . GLN B 1 126 ? 8.523 38.094 12.148 1 97.62 126 GLN B N 1
ATOM 3924 C CA . GLN B 1 126 ? 9.734 38.312 12.938 1 97.62 126 GLN B CA 1
ATOM 3925 C C . GLN B 1 126 ? 9.391 38.719 14.367 1 97.62 126 GLN B C 1
ATOM 3927 O O . GLN B 1 126 ? 8.359 39.344 14.609 1 97.62 126 GLN B O 1
ATOM 3932 N N . GLY B 1 127 ? 10.219 38.25 15.305 1 98.06 127 GLY B N 1
ATOM 3933 C CA . GLY B 1 127 ? 10.023 38.562 16.703 1 98.06 127 GLY B CA 1
ATOM 3934 C C . GLY B 1 127 ? 11.258 39.156 17.359 1 98.06 127 GLY B C 1
ATOM 3935 O O . GLY B 1 127 ? 12.211 38.438 17.656 1 98.06 127 GLY B O 1
ATOM 3936 N N . HIS B 1 128 ? 11.219 40.406 17.625 1 97.19 128 HIS B N 1
ATOM 3937 C CA . HIS B 1 128 ? 12.328 41.062 18.328 1 97.19 128 HIS B CA 1
ATOM 3938 C C . HIS B 1 128 ? 12.359 40.656 19.797 1 97.19 128 HIS B C 1
ATOM 3940 O O . HIS B 1 128 ? 11.398 40.906 20.531 1 97.19 128 HIS B O 1
ATOM 3946 N N . ALA B 1 129 ? 13.508 40.094 20.188 1 96.06 129 ALA B N 1
ATOM 3947 C CA . ALA B 1 129 ? 13.633 39.625 21.562 1 96.06 129 ALA B CA 1
ATOM 3948 C C . ALA B 1 129 ? 13.82 40.781 22.531 1 96.06 129 ALA B C 1
ATOM 3950 O O . ALA B 1 129 ? 14.562 41.719 22.234 1 96.06 129 ALA B O 1
ATOM 3951 N N . GLY B 1 130 ? 13.055 40.688 23.609 1 91.56 130 GLY B N 1
ATOM 3952 C CA . GLY B 1 130 ? 13.172 41.688 24.672 1 91.56 130 GLY B CA 1
ATOM 3953 C C . GLY B 1 130 ? 12.148 41.5 25.766 1 91.56 130 GLY B C 1
ATOM 3954 O O . GLY B 1 130 ? 11.094 40.906 25.562 1 91.56 130 GLY B O 1
ATOM 3955 N N . ASP B 1 131 ? 12.539 41.938 26.969 1 90.81 131 ASP B N 1
ATOM 3956 C CA . ASP B 1 131 ? 11.633 42.062 28.109 1 90.81 131 ASP B CA 1
ATOM 3957 C C . ASP B 1 131 ? 10.953 40.75 28.406 1 90.81 131 ASP B C 1
ATOM 3959 O O . ASP B 1 131 ? 9.734 40.688 28.594 1 90.81 131 ASP B O 1
ATOM 3963 N N . GLY B 1 132 ? 11.602 39.594 28.219 1 94.56 132 GLY B N 1
ATOM 3964 C CA . GLY B 1 132 ? 11.078 38.312 28.625 1 94.56 132 GLY B CA 1
ATOM 3965 C C . GLY B 1 132 ? 10.195 37.656 27.562 1 94.56 132 GLY B C 1
ATOM 3966 O O . GLY B 1 132 ? 9.531 36.656 27.828 1 94.56 132 GLY B O 1
ATOM 3967 N N . GLY B 1 133 ? 10.273 38.219 26.375 1 97.69 133 GLY B N 1
ATOM 3968 C CA . GLY B 1 133 ? 9.477 37.688 25.281 1 97.69 133 GLY B CA 1
ATOM 3969 C C . GLY B 1 133 ? 9.891 38.25 23.922 1 97.69 133 GLY B C 1
ATOM 3970 O O . GLY B 1 133 ? 11.078 38.406 23.656 1 97.69 133 GLY B O 1
ATOM 3971 N N . TYR B 1 134 ? 8.883 38.312 23.031 1 98.12 134 TYR B N 1
ATOM 3972 C CA . TYR B 1 134 ? 9.133 38.75 21.672 1 98.12 134 TYR B CA 1
ATOM 3973 C C . TYR B 1 134 ? 8.094 39.781 21.234 1 98.12 134 TYR B C 1
ATOM 3975 O O . TYR B 1 134 ? 6.91 39.656 21.547 1 98.12 134 TYR B O 1
ATOM 3983 N N . LEU B 1 135 ? 8.531 40.812 20.562 1 98.25 135 LEU B N 1
ATOM 3984 C CA . LEU B 1 135 ? 7.629 41.688 19.812 1 98.25 135 LEU B CA 1
ATOM 3985 C C . LEU B 1 135 ? 7.445 41.188 18.391 1 98.25 135 LEU B C 1
ATOM 3987 O O . LEU B 1 135 ? 8.289 41.438 17.516 1 98.25 135 LEU B O 1
ATOM 3991 N N . VAL B 1 136 ? 6.266 40.594 18.109 1 98.31 136 VAL B N 1
ATOM 3992 C CA . VAL B 1 136 ? 6.059 39.812 16.891 1 98.31 136 VAL B CA 1
ATOM 3993 C C . VAL B 1 136 ? 5.312 40.656 15.859 1 98.31 136 VAL B C 1
ATOM 3995 O O . VAL B 1 136 ? 4.285 41.281 16.172 1 98.31 136 VAL B O 1
ATOM 3998 N N . SER B 1 137 ? 5.844 40.75 14.719 1 98.19 137 SER B N 1
ATOM 3999 C CA . SER B 1 137 ? 5.199 41.344 13.547 1 98.19 137 SER B CA 1
ATOM 4000 C C . SER B 1 137 ? 5.293 40.438 12.344 1 98.19 137 SER B C 1
ATOM 4002 O O . SER B 1 137 ? 6.309 39.75 12.141 1 98.19 137 SER B O 1
ATOM 4004 N N . GLY B 1 138 ? 4.234 40.344 11.609 1 97.56 138 GLY B N 1
ATOM 4005 C CA . GLY B 1 138 ? 4.227 39.531 10.414 1 97.56 138 GLY B CA 1
ATOM 4006 C C . GLY B 1 138 ? 2.857 39.406 9.766 1 97.56 138 GLY B C 1
ATOM 4007 O O . GLY B 1 138 ? 1.893 40.031 10.25 1 97.56 138 GLY B O 1
ATOM 4008 N N . SER B 1 139 ? 2.807 38.812 8.633 1 96.56 139 SER B N 1
ATOM 4009 C CA . SER B 1 139 ? 1.588 38.469 7.895 1 96.56 139 SER B CA 1
ATOM 4010 C C . SER B 1 139 ? 1.597 37.031 7.414 1 96.56 139 SER B C 1
ATOM 4012 O O . SER B 1 139 ? 2.561 36.594 6.785 1 96.56 139 SER B O 1
ATOM 4014 N N . TRP B 1 140 ? 0.609 36.344 7.797 1 95.38 140 TRP B N 1
ATOM 4015 C CA . TRP B 1 140 ? 0.466 34.938 7.477 1 95.38 140 TRP B CA 1
ATOM 4016 C C . TRP B 1 140 ? -0.76 34.688 6.602 1 95.38 140 TRP B C 1
ATOM 4018 O O . TRP B 1 140 ? -1.737 35.438 6.676 1 95.38 140 TRP B O 1
ATOM 4028 N N . SER B 1 141 ? -0.664 33.656 5.77 1 91.38 141 SER B N 1
ATOM 4029 C CA . SER B 1 141 ? -1.757 33.344 4.859 1 91.38 141 SER B CA 1
ATOM 4030 C C . SER B 1 141 ? -2.371 31.984 5.188 1 91.38 141 SER B C 1
ATOM 4032 O O . SER B 1 141 ? -1.681 31.094 5.68 1 91.38 141 SER B O 1
ATOM 4034 N N . PHE B 1 142 ? -3.688 31.859 5.004 1 90.69 142 PHE B N 1
ATOM 4035 C CA . PHE B 1 142 ? -4.414 30.594 5.012 1 90.69 142 PHE B CA 1
ATOM 4036 C C . PHE B 1 142 ? -4.406 29.984 6.406 1 90.69 142 PHE B C 1
ATOM 4038 O O . PHE B 1 142 ? -4.09 28.797 6.566 1 90.69 142 PHE B O 1
ATOM 4045 N N . GLY B 1 143 ? -4.602 30.828 7.363 1 94.75 143 GLY B N 1
ATOM 4046 C CA . GLY B 1 143 ? -4.75 30.266 8.695 1 94.75 143 GLY B CA 1
ATOM 4047 C C . GLY B 1 143 ? -6.023 29.453 8.867 1 94.75 143 GLY B C 1
ATOM 4048 O O . GLY B 1 143 ? -7.055 30 9.273 1 94.75 143 GLY B O 1
ATOM 4049 N N . SER B 1 144 ? -5.93 28.125 8.617 1 94.94 144 SER B N 1
ATOM 4050 C CA . SER B 1 144 ? -7.109 27.266 8.625 1 94.94 144 SER B CA 1
ATOM 4051 C C . SER B 1 144 ? -7.688 27.141 10.031 1 94.94 144 SER B C 1
ATOM 4053 O O . SER B 1 144 ? -6.949 26.938 11 1 94.94 144 SER B O 1
ATOM 4055 N N . GLY B 1 145 ? -9.031 27.281 10.141 1 93.81 145 GLY B N 1
ATOM 4056 C CA . GLY B 1 145 ? -9.766 27.094 11.383 1 93.81 145 GLY B CA 1
ATOM 4057 C C . GLY B 1 145 ? -9.703 28.297 12.305 1 93.81 145 GLY B C 1
ATOM 4058 O O . GLY B 1 145 ? -10.195 28.234 13.438 1 93.81 145 GLY B O 1
ATOM 4059 N N . ILE B 1 146 ? -9.078 29.375 11.852 1 94.25 146 ILE B N 1
ATOM 4060 C CA . ILE B 1 146 ? -8.93 30.516 12.75 1 94.25 146 ILE B CA 1
ATOM 4061 C C . ILE B 1 146 ? -10.219 31.328 12.773 1 94.25 146 ILE B C 1
ATOM 4063 O O . ILE B 1 146 ? -10.391 32.219 13.625 1 94.25 146 ILE B O 1
ATOM 4067 N N . GLY B 1 147 ? -11.18 30.969 11.906 1 89.06 147 GLY B N 1
ATOM 4068 C CA . GLY B 1 147 ? -12.5 31.594 11.945 1 89.06 147 GLY B CA 1
ATOM 4069 C C . GLY B 1 147 ? -13.219 31.375 13.266 1 89.06 147 GLY B C 1
ATOM 4070 O O . GLY B 1 147 ? -14.055 32.188 13.656 1 89.06 147 GLY B O 1
ATOM 4071 N N . HIS B 1 148 ? -12.891 30.312 13.914 1 92.44 148 HIS B N 1
ATOM 4072 C CA . HIS B 1 148 ? -13.555 30 15.18 1 92.44 148 HIS B CA 1
ATOM 4073 C C . HIS B 1 148 ? -12.531 29.781 16.297 1 92.44 148 HIS B C 1
ATOM 4075 O O . HIS B 1 148 ? -12.867 29.203 17.328 1 92.44 148 HIS B O 1
ATOM 4081 N N . SER B 1 149 ? -11.281 30.156 16.094 1 95.88 149 SER B N 1
ATOM 4082 C CA . SER B 1 149 ? -10.234 29.859 17.062 1 95.88 149 SER B CA 1
ATOM 4083 C C . SER B 1 149 ? -10.07 30.984 18.062 1 95.88 149 SER B C 1
ATOM 4085 O O . SER B 1 149 ? -10.141 32.156 17.703 1 95.88 149 SER B O 1
ATOM 4087 N N . GLU B 1 150 ? -9.82 30.641 19.297 1 95.5 150 GLU B N 1
ATOM 4088 C CA . GLU B 1 150 ? -9.57 31.609 20.359 1 95.5 150 GLU B CA 1
ATOM 4089 C C . GLU B 1 150 ? -8.109 32.062 20.344 1 95.5 150 GLU B C 1
ATOM 4091 O O . GLU B 1 150 ? -7.812 33.219 20.75 1 95.5 150 GLU B O 1
ATOM 4096 N N . TYR B 1 151 ? -7.273 31.203 19.984 1 97.94 151 TYR B N 1
ATOM 4097 C CA . TYR B 1 151 ? -5.855 31.516 19.828 1 97.94 151 TYR B CA 1
ATOM 4098 C C . TYR B 1 151 ? -5.383 31.25 18.406 1 97.94 151 TYR B C 1
ATOM 4100 O O . TYR B 1 151 ? -5.914 30.359 17.734 1 97.94 151 TYR B O 1
ATOM 4108 N N . VAL B 1 152 ? -4.418 32 17.953 1 98.12 152 VAL B N 1
ATOM 4109 C CA . VAL B 1 152 ? -3.881 31.875 16.609 1 98.12 152 VAL B CA 1
ATOM 4110 C C . VAL B 1 152 ? -2.375 31.625 16.672 1 98.12 152 VAL B C 1
ATOM 4112 O O . VAL B 1 152 ? -1.652 32.344 17.359 1 98.12 152 VAL B O 1
ATOM 4115 N N . ALA B 1 153 ? -1.967 30.609 16.016 1 98.19 153 ALA B N 1
ATOM 4116 C CA . ALA B 1 153 ? -0.54 30.312 15.898 1 98.19 153 ALA B CA 1
ATOM 4117 C C . ALA B 1 153 ? 0.119 31.203 14.852 1 98.19 153 ALA B C 1
ATOM 4119 O O . ALA B 1 153 ? -0.455 31.453 13.789 1 98.19 153 ALA B O 1
ATOM 4120 N N . ALA B 1 154 ? 1.271 31.719 15.156 1 98.38 154 ALA B N 1
ATOM 4121 C CA . ALA B 1 154 ? 2.043 32.594 14.281 1 98.38 154 ALA B CA 1
ATOM 4122 C C . ALA B 1 154 ? 3.523 32.219 14.305 1 98.38 154 ALA B C 1
ATOM 4124 O O . ALA B 1 154 ? 4.242 32.594 15.242 1 98.38 154 ALA B O 1
ATOM 4125 N N . GLY B 1 155 ? 3.967 31.531 13.258 1 98.25 155 GLY B N 1
ATOM 4126 C CA . GLY B 1 155 ? 5.387 31.234 13.164 1 98.25 155 GLY B CA 1
ATOM 4127 C C . GLY B 1 155 ? 6.234 32.469 12.883 1 98.25 155 GLY B C 1
ATOM 4128 O O . GLY B 1 155 ? 5.844 33.344 12.094 1 98.25 155 GLY B O 1
ATOM 4129 N N . PHE B 1 156 ? 7.395 32.5 13.562 1 98.19 156 PHE B N 1
ATOM 4130 C CA . PHE B 1 156 ? 8.219 33.688 13.398 1 98.19 156 PHE B CA 1
ATOM 4131 C C . PHE B 1 156 ? 9.695 33.375 13.594 1 98.19 156 PHE B C 1
ATOM 4133 O O . PHE B 1 156 ? 10.031 32.312 14.109 1 98.19 156 PHE B O 1
ATOM 4140 N N . LEU B 1 157 ? 10.531 34.25 13.109 1 97.75 157 LEU B N 1
ATOM 4141 C CA . LEU B 1 157 ? 11.977 34.188 13.32 1 97.75 157 LEU B CA 1
ATOM 4142 C C . LEU B 1 157 ? 12.391 35.125 14.453 1 97.75 157 LEU B C 1
ATOM 4144 O O . LEU B 1 157 ? 12.234 36.344 14.352 1 97.75 157 LEU B O 1
ATOM 4148 N N . PRO B 1 158 ? 12.898 34.562 15.523 1 97.44 158 PRO B N 1
ATOM 4149 C CA . PRO B 1 158 ? 13.406 35.438 16.578 1 97.44 158 PRO B CA 1
ATOM 4150 C C . PRO B 1 158 ? 14.586 36.281 16.125 1 97.44 158 PRO B C 1
ATOM 4152 O O . PRO B 1 158 ? 15.477 35.781 15.43 1 97.44 158 PRO B O 1
ATOM 4155 N N . MET B 1 159 ? 14.562 37.5 16.547 1 95.94 159 MET B N 1
ATOM 4156 C CA . MET B 1 159 ? 15.594 38.469 16.188 1 95.94 159 MET B CA 1
ATOM 4157 C C . MET B 1 159 ? 16.266 39.031 17.438 1 95.94 159 MET B C 1
ATOM 4159 O O . MET B 1 159 ? 15.586 39.469 18.375 1 95.94 159 MET B O 1
ATOM 4163 N N . ASP B 1 160 ? 17.562 39 17.453 1 92.94 160 ASP B N 1
ATOM 4164 C CA . ASP B 1 160 ? 18.344 39.688 18.484 1 92.94 160 ASP B CA 1
ATOM 4165 C C . ASP B 1 160 ? 19.016 40.938 17.922 1 92.94 160 ASP B C 1
ATOM 4167 O O . ASP B 1 160 ? 19.891 40.844 17.047 1 92.94 160 ASP B O 1
ATOM 4171 N N . ASP B 1 161 ? 18.656 42.031 18.484 1 89.44 161 ASP B N 1
ATOM 4172 C CA . ASP B 1 161 ? 19.234 43.312 18.062 1 89.44 161 ASP B CA 1
ATOM 4173 C C . ASP B 1 161 ? 19.234 43.438 16.531 1 89.44 161 ASP B C 1
ATOM 4175 O O . ASP B 1 161 ? 20.266 43.75 15.93 1 89.44 161 ASP B O 1
ATOM 4179 N N . GLY B 1 162 ? 18.172 42.969 15.898 1 86.31 162 GLY B N 1
ATOM 4180 C CA . GLY B 1 162 ? 17.969 43.156 14.469 1 86.31 162 GLY B CA 1
ATOM 4181 C C . GLY B 1 162 ? 18.531 42 13.641 1 86.31 162 GLY B C 1
ATOM 4182 O O . GLY B 1 162 ? 18.359 41.969 12.422 1 86.31 162 GLY B O 1
ATOM 4183 N N . GLU B 1 163 ? 19.188 41.062 14.297 1 91.38 163 GLU B N 1
ATOM 4184 C CA . GLU B 1 163 ? 19.781 39.938 13.578 1 91.38 163 GLU B CA 1
ATOM 4185 C C . GLU B 1 163 ? 19.062 38.625 13.883 1 91.38 163 GLU B C 1
ATOM 4187 O O . GLU B 1 163 ? 18.641 38.406 15.023 1 91.38 163 GLU B O 1
ATOM 4192 N N . MET B 1 164 ? 19 37.844 12.922 1 91.12 164 MET B N 1
ATOM 4193 C CA . MET B 1 164 ? 18.344 36.531 13.062 1 91.12 164 MET B CA 1
ATOM 4194 C C . MET B 1 164 ? 19.125 35.625 14 1 91.12 164 MET B C 1
ATOM 4196 O O . MET B 1 164 ? 20.359 35.625 13.992 1 91.12 164 MET B O 1
ATOM 4200 N N . ARG B 1 165 ? 18.422 34.844 14.742 1 92 165 ARG B N 1
ATOM 4201 C CA . ARG B 1 165 ? 19.031 33.812 15.578 1 92 165 ARG B CA 1
ATOM 4202 C C . ARG B 1 165 ? 19.234 32.531 14.797 1 92 165 ARG B C 1
ATOM 4204 O O . ARG B 1 165 ? 18.281 32 14.203 1 92 165 ARG B O 1
ATOM 4211 N N . TRP B 1 166 ? 20.438 32.031 14.844 1 88.5 166 TRP B N 1
ATOM 4212 C CA . TRP B 1 166 ? 20.75 30.828 14.07 1 88.5 166 TRP B CA 1
ATOM 4213 C C . TRP B 1 166 ? 21.016 29.656 14.992 1 88.5 166 TRP B C 1
ATOM 4215 O O . TRP B 1 166 ? 21.672 29.797 16.031 1 88.5 166 TRP B O 1
ATOM 4225 N N . ILE B 1 167 ? 20.438 28.5 14.766 1 84.5 167 ILE B N 1
ATOM 4226 C CA . ILE B 1 167 ? 20.766 27.266 15.461 1 84.5 167 ILE B CA 1
ATOM 4227 C C . ILE B 1 167 ? 22.094 26.703 14.938 1 84.5 167 ILE B C 1
ATOM 4229 O O . ILE B 1 167 ? 22.969 26.344 15.719 1 84.5 167 ILE B O 1
ATOM 4233 N N . THR B 1 168 ? 22.188 26.531 13.664 1 83.31 168 THR B N 1
ATOM 4234 C CA . THR B 1 168 ? 23.406 26.203 12.945 1 83.31 168 THR B CA 1
ATOM 4235 C C . THR B 1 168 ? 23.547 27.047 11.68 1 83.31 168 THR B C 1
ATOM 4237 O O . THR B 1 168 ? 22.625 27.766 11.312 1 83.31 168 THR B O 1
ATOM 4240 N N . GLU B 1 169 ? 24.703 26.938 11.172 1 79.44 169 GLU B N 1
ATOM 4241 C CA . GLU B 1 169 ? 24.906 27.703 9.945 1 79.44 169 GLU B CA 1
ATOM 4242 C C . GLU B 1 169 ? 23.844 27.359 8.898 1 79.44 169 GLU B C 1
ATOM 4244 O O . GLU B 1 169 ? 23.656 26.188 8.555 1 79.44 169 GLU B O 1
ATOM 4249 N N . GLY B 1 170 ? 23.109 28.375 8.531 1 81 170 GLY B N 1
ATOM 4250 C CA . GLY B 1 170 ? 22.125 28.219 7.469 1 81 170 GLY B CA 1
ATOM 4251 C C . GLY B 1 170 ? 20.781 27.75 7.973 1 81 170 GLY B C 1
ATOM 4252 O O . GLY B 1 170 ? 19.844 27.562 7.184 1 81 170 GLY B O 1
ATOM 4253 N N . PHE B 1 171 ? 20.703 27.578 9.234 1 87.44 171 PHE B N 1
ATOM 4254 C CA . PHE B 1 171 ? 19.438 27.109 9.805 1 87.44 171 PHE B CA 1
ATOM 4255 C C . PHE B 1 171 ? 19.016 28 10.961 1 87.44 171 PHE B C 1
ATOM 4257 O O . PHE B 1 171 ? 19.438 27.781 12.102 1 87.44 171 PHE B O 1
ATOM 4264 N N . PRO B 1 172 ? 18.109 28.859 10.68 1 91.62 172 PRO B N 1
ATOM 4265 C CA . PRO B 1 172 ? 17.688 29.797 11.727 1 91.62 172 PRO B CA 1
ATOM 4266 C C . PRO B 1 172 ? 16.766 29.141 12.75 1 91.62 172 PRO B C 1
ATOM 4268 O O . PRO B 1 172 ? 16.109 28.141 12.453 1 91.62 172 PRO B O 1
ATOM 4271 N N . GLU B 1 173 ? 16.781 29.734 13.891 1 94.5 173 GLU B N 1
ATOM 4272 C CA . GLU B 1 173 ? 15.773 29.344 14.867 1 94.5 173 GLU B CA 1
ATOM 4273 C C . GLU B 1 173 ? 14.375 29.734 14.406 1 94.5 173 GLU B C 1
ATOM 4275 O O . GLU B 1 173 ? 14.188 30.812 13.828 1 94.5 173 GLU B O 1
ATOM 4280 N N . MET B 1 174 ? 13.453 28.844 14.531 1 96.62 174 MET B N 1
ATOM 4281 C CA . MET B 1 174 ? 12.047 29.062 14.203 1 96.62 174 MET B CA 1
ATOM 4282 C C . MET B 1 174 ? 11.156 28.781 15.414 1 96.62 174 MET B C 1
ATOM 4284 O O . MET B 1 174 ? 11.305 27.75 16.062 1 96.62 174 MET B O 1
ATOM 4288 N N . ARG B 1 175 ? 10.344 29.766 15.703 1 98 175 ARG B N 1
ATOM 4289 C CA . ARG B 1 175 ? 9.453 29.609 16.859 1 98 175 ARG B CA 1
ATOM 4290 C C . ARG B 1 175 ? 8 29.859 16.453 1 98 175 ARG B C 1
ATOM 4292 O O . ARG B 1 175 ? 7.727 30.438 15.414 1 98 175 ARG B O 1
ATOM 4299 N N . VAL B 1 176 ? 7.102 29.359 17.25 1 98.56 176 VAL B N 1
ATOM 4300 C CA . VAL B 1 176 ? 5.664 29.547 17.078 1 98.56 176 VAL B CA 1
ATOM 4301 C C . VAL B 1 176 ? 5.109 30.344 18.266 1 98.56 176 VAL B C 1
ATOM 4303 O O . VAL B 1 176 ? 5.324 29.984 19.422 1 98.56 176 VAL B O 1
ATOM 4306 N N . ALA B 1 177 ? 4.473 31.406 17.969 1 98.75 177 ALA B N 1
ATOM 4307 C CA . ALA B 1 177 ? 3.768 32.188 18.984 1 98.75 177 ALA B CA 1
ATOM 4308 C C . ALA B 1 177 ? 2.297 31.797 19.062 1 98.75 177 ALA B C 1
ATOM 4310 O O . ALA B 1 177 ? 1.656 31.562 18.031 1 98.75 177 ALA B O 1
ATOM 4311 N N . VAL B 1 178 ? 1.815 31.594 20.219 1 98.69 178 VAL B N 1
ATOM 4312 C CA . VAL B 1 178 ? 0.393 31.391 20.469 1 98.69 178 VAL B CA 1
ATOM 4313 C C . VAL B 1 178 ? -0.239 32.719 20.922 1 98.69 178 VAL B C 1
ATOM 4315 O O . VAL B 1 178 ? -0.037 33.156 22.047 1 98.69 178 VAL B O 1
ATOM 4318 N N . VAL B 1 179 ? -1.052 33.312 20.062 1 98.5 179 VAL B N 1
ATOM 4319 C CA . VAL B 1 179 ? -1.495 34.688 20.25 1 98.5 179 VAL B CA 1
ATOM 4320 C C . VAL B 1 179 ? -3.014 34.719 20.422 1 98.5 179 VAL B C 1
ATOM 4322 O O . VAL B 1 179 ? -3.742 34.125 19.625 1 98.5 179 VAL B O 1
ATOM 4325 N N . PRO B 1 180 ? -3.504 35.438 21.469 1 97.81 180 PRO B N 1
ATOM 4326 C CA . PRO B 1 180 ? -4.953 35.594 21.562 1 97.81 180 PRO B CA 1
ATOM 4327 C C . PRO B 1 180 ? -5.559 36.25 20.328 1 97.81 180 PRO B C 1
ATOM 4329 O O . PRO B 1 180 ? -4.965 37.156 19.75 1 97.81 180 PRO B O 1
ATOM 4332 N N . ARG B 1 181 ? -6.703 35.812 19.969 1 96.38 181 ARG B N 1
ATOM 4333 C CA . ARG B 1 181 ? -7.383 36.219 18.734 1 96.38 181 ARG B CA 1
ATOM 4334 C C . ARG B 1 181 ? -7.535 37.75 18.672 1 96.38 181 ARG B C 1
ATOM 4336 O O . ARG B 1 181 ? -7.43 38.344 17.594 1 96.38 181 ARG B O 1
ATOM 4343 N N . ASP B 1 182 ? -7.785 38.406 19.781 1 96.19 182 ASP B N 1
ATOM 4344 C CA . ASP B 1 182 ? -8.094 39.812 19.797 1 96.19 182 ASP B CA 1
ATOM 4345 C C . ASP B 1 182 ? -6.848 40.656 19.531 1 96.19 182 ASP B C 1
ATOM 4347 O O . ASP B 1 182 ? -6.945 41.875 19.297 1 96.19 182 ASP B O 1
ATOM 4351 N N . GLN B 1 183 ? -5.699 40.031 19.5 1 97.56 183 GLN B N 1
ATOM 4352 C CA . GLN B 1 183 ? -4.453 40.75 19.219 1 97.56 183 GLN B CA 1
ATOM 4353 C C . GLN B 1 183 ? -4.031 40.531 17.766 1 97.56 183 GLN B C 1
ATOM 4355 O O . GLN B 1 183 ? -2.979 41.031 17.344 1 97.56 183 GLN B O 1
ATOM 4360 N N . ILE B 1 184 ? -4.836 39.844 17 1 96.75 184 ILE B N 1
ATOM 4361 C CA . ILE B 1 184 ? -4.559 39.531 15.609 1 96.75 184 ILE B CA 1
ATOM 4362 C C . ILE B 1 184 ? -5.492 40.312 14.703 1 96.75 184 ILE B C 1
ATOM 4364 O O . ILE B 1 184 ? -6.68 40.469 15 1 96.75 184 ILE B O 1
ATOM 4368 N N . SER B 1 185 ? -4.992 40.812 13.625 1 95.88 185 SER B N 1
ATOM 4369 C CA . SER B 1 185 ? -5.812 41.438 12.578 1 95.88 185 SER B CA 1
ATOM 4370 C C . SER B 1 185 ? -6.121 40.438 11.477 1 95.88 185 SER B C 1
ATOM 4372 O O . SER B 1 185 ? -5.207 39.844 10.875 1 95.88 185 SER B O 1
ATOM 4374 N N . PHE B 1 186 ? -7.395 40.25 11.219 1 92.56 186 PHE B N 1
ATOM 4375 C CA . PHE B 1 186 ? -7.82 39.312 10.195 1 92.56 186 PHE B CA 1
ATOM 4376 C C . PHE B 1 186 ? -8.148 40.062 8.898 1 92.56 186 PHE B C 1
ATOM 4378 O O . PHE B 1 186 ? -8.742 41.125 8.922 1 92.56 186 PHE B O 1
ATOM 4385 N N . ASN B 1 187 ? -7.633 39.594 7.828 1 84.25 187 ASN B N 1
ATOM 4386 C CA . ASN B 1 187 ? -7.977 40.125 6.508 1 84.25 187 ASN B CA 1
ATOM 4387 C C . ASN B 1 187 ? -8.844 39.125 5.727 1 84.25 187 ASN B C 1
ATOM 4389 O O . ASN B 1 187 ? -8.633 37.906 5.793 1 84.25 187 ASN B O 1
ATOM 4393 N N . ASP B 1 188 ? -10.195 39.375 5.695 1 72.62 188 ASP B N 1
ATOM 4394 C CA . ASP B 1 188 ? -11.109 38.438 5.016 1 72.62 188 ASP B CA 1
ATOM 4395 C C . ASP B 1 188 ? -10.672 38.219 3.57 1 72.62 188 ASP B C 1
ATOM 4397 O O . ASP B 1 188 ? -10.398 39.156 2.834 1 72.62 188 ASP B O 1
ATOM 4401 N N . GLY B 1 189 ? -9.938 37.031 3.252 1 75.75 189 GLY B N 1
ATOM 4402 C CA . GLY B 1 189 ? -9.43 36.75 1.919 1 75.75 189 GLY B CA 1
ATOM 4403 C C . GLY B 1 189 ? -9.656 35.312 1.491 1 75.75 189 GLY B C 1
ATOM 4404 O O . GLY B 1 189 ? -9.133 34.875 0.466 1 75.75 189 GLY B O 1
ATOM 4405 N N . TRP B 1 190 ? -10.555 34.719 2.162 1 87.75 190 TRP B N 1
ATOM 4406 C CA . TRP B 1 190 ? -10.648 33.281 1.822 1 87.75 190 TRP B CA 1
ATOM 4407 C C . TRP B 1 190 ? -11.742 33.062 0.785 1 87.75 190 TRP B C 1
ATOM 4409 O O . TRP B 1 190 ? -12.758 32.438 1.079 1 87.75 190 TRP B O 1
ATOM 4419 N N . HIS B 1 191 ? -11.531 33.656 -0.398 1 89.5 191 HIS B N 1
ATOM 4420 C CA . HIS B 1 191 ? -12.352 33.406 -1.584 1 89.5 191 HIS B CA 1
ATOM 4421 C C . HIS B 1 191 ? -11.672 32.469 -2.553 1 89.5 191 HIS B C 1
ATOM 4423 O O . HIS B 1 191 ? -10.914 32.875 -3.428 1 89.5 191 HIS B O 1
ATOM 4429 N N . VAL B 1 192 ? -12 31.156 -2.33 1 90 192 VAL B N 1
ATOM 4430 C CA . VAL B 1 192 ? -11.273 30.125 -3.043 1 90 192 VAL B CA 1
ATOM 4431 C C . VAL B 1 192 ? -12.258 29.141 -3.678 1 90 192 VAL B C 1
ATOM 4433 O O . VAL B 1 192 ? -13.461 29.203 -3.416 1 90 192 VAL B O 1
ATOM 4436 N N . GLN B 1 193 ? -11.766 28.297 -4.484 1 90.69 193 GLN B N 1
ATOM 4437 C CA . GLN B 1 193 ? -12.602 27.328 -5.203 1 90.69 193 GLN B CA 1
ATOM 4438 C C . GLN B 1 193 ? -12.984 26.156 -4.309 1 90.69 193 GLN B C 1
ATOM 4440 O O . GLN B 1 193 ? -14.078 25.609 -4.426 1 90.69 193 GLN B O 1
ATOM 4445 N N . GLY B 1 194 ? -12.133 25.688 -3.484 1 95.12 194 GLY B N 1
ATOM 4446 C CA . GLY B 1 194 ? -12.336 24.547 -2.613 1 95.12 194 GLY B CA 1
ATOM 4447 C C . GLY B 1 194 ? -11.898 24.797 -1.183 1 95.12 194 GLY B C 1
ATOM 4448 O O . GLY B 1 194 ? -11.148 25.734 -0.914 1 95.12 194 GLY B O 1
ATOM 4449 N N . LEU B 1 195 ? -12.406 23.953 -0.297 1 97.12 195 LEU B N 1
ATOM 4450 C CA . LEU B 1 195 ? -12.156 24.109 1.132 1 97.12 195 LEU B CA 1
ATOM 4451 C C . LEU B 1 195 ? -12.719 25.438 1.639 1 97.12 195 LEU B C 1
ATOM 4453 O O . LEU B 1 195 ? -12.117 26.062 2.51 1 97.12 195 LEU B O 1
ATOM 4457 N N . LYS B 1 196 ? -13.766 25.766 1.072 1 95.38 196 LYS B N 1
ATOM 4458 C CA . LYS B 1 196 ? -14.383 27.047 1.373 1 95.38 196 LYS B CA 1
ATOM 4459 C C . LYS B 1 196 ? -14.797 27.125 2.84 1 95.38 196 LYS B C 1
ATOM 4461 O O . LYS B 1 196 ? -14.766 28.203 3.439 1 95.38 196 LYS B O 1
ATOM 4466 N N . GLY B 1 197 ? -15.164 26.031 3.377 1 96.31 197 GLY B N 1
ATOM 4467 C CA . GLY B 1 197 ? -15.719 26.031 4.719 1 96.31 197 GLY B CA 1
ATOM 4468 C C . GLY B 1 197 ? -14.656 25.984 5.805 1 96.31 197 GLY B C 1
ATOM 4469 O O . GLY B 1 197 ? -14.977 25.781 6.98 1 96.31 197 GLY B O 1
ATOM 4470 N N . THR B 1 198 ? -13.359 26.25 5.531 1 96.62 198 THR B N 1
ATOM 4471 C CA . THR B 1 198 ? -12.281 26.016 6.492 1 96.62 198 THR B CA 1
ATOM 4472 C C . THR B 1 198 ? -11.984 27.281 7.281 1 96.62 198 THR B C 1
ATOM 4474 O O . THR B 1 198 ? -11.305 27.234 8.312 1 96.62 198 THR B O 1
ATOM 4477 N N . GLY B 1 199 ? -12.516 28.5 6.762 1 94.62 199 GLY B N 1
ATOM 4478 C CA . GLY B 1 199 ? -12.148 29.734 7.426 1 94.62 199 GLY B CA 1
ATOM 4479 C C . GLY B 1 199 ? -10.656 30 7.418 1 94.62 199 GLY B C 1
ATOM 4480 O O . GLY B 1 199 ? -10.094 30.438 8.422 1 94.62 199 GLY B O 1
ATOM 4481 N N . SER B 1 200 ? -9.977 29.625 6.309 1 94.56 200 SER B N 1
ATOM 4482 C CA . SER B 1 200 ? -8.531 29.797 6.184 1 94.56 200 SER B CA 1
ATOM 4483 C C . SER B 1 200 ? -8.18 31.25 5.867 1 94.56 200 SER B C 1
ATOM 4485 O O . SER B 1 200 ? -7.582 31.531 4.824 1 94.56 200 SER B O 1
ATOM 4487 N N . TYR B 1 201 ? -8.359 32.125 6.855 1 94.81 201 TYR B N 1
ATOM 4488 C CA . TYR B 1 201 ? -8.195 33.562 6.648 1 94.81 201 TYR B CA 1
ATOM 4489 C C . TYR B 1 201 ? -6.723 33.969 6.672 1 94.81 201 TYR B C 1
ATOM 4491 O O . TYR B 1 201 ? -5.91 33.312 7.32 1 94.81 201 TYR B O 1
ATOM 4499 N N . ASP B 1 202 ? -6.465 35.031 5.941 1 94.88 202 ASP B N 1
ATOM 4500 C CA . ASP B 1 202 ? -5.191 35.719 6.141 1 94.88 202 ASP B CA 1
ATOM 4501 C C . ASP B 1 202 ? -5.215 36.562 7.406 1 94.88 202 ASP B C 1
ATOM 4503 O O . ASP B 1 202 ? -6.273 37.031 7.816 1 94.88 202 ASP B O 1
ATOM 4507 N N . TYR B 1 203 ? -4.043 36.719 7.996 1 96.06 203 TYR B N 1
ATOM 4508 C CA . TYR B 1 203 ? -4 37.469 9.234 1 96.06 203 TYR B CA 1
ATOM 4509 C C . TYR B 1 203 ? -2.621 38.094 9.453 1 96.06 203 TYR B C 1
ATOM 4511 O O . TYR B 1 203 ? -1.671 37.75 8.734 1 96.06 203 TYR B O 1
ATOM 4519 N N . SER B 1 204 ? -2.574 39.062 10.344 1 97.25 204 SER B N 1
ATOM 4520 C CA . SER B 1 204 ? -1.324 39.781 10.609 1 97.25 204 SER B CA 1
ATOM 4521 C C . SER B 1 204 ? -1.245 40.219 12.062 1 97.25 204 SER B C 1
ATOM 4523 O O . SER B 1 204 ? -2.266 40.312 12.75 1 97.25 204 SER B O 1
ATOM 4525 N N . ALA B 1 205 ? -0.108 40.344 12.531 1 97.38 205 ALA B N 1
ATOM 4526 C CA . ALA B 1 205 ? 0.235 40.969 13.82 1 97.38 205 ALA B CA 1
ATOM 4527 C C . ALA B 1 205 ? 1.241 42.094 13.648 1 97.38 205 ALA B C 1
ATOM 4529 O O . ALA B 1 205 ? 2.16 42 12.828 1 97.38 205 ALA B O 1
ATOM 4530 N N . GLU B 1 206 ? 1.031 43.156 14.352 1 97.44 206 GLU B N 1
ATOM 4531 C CA . GLU B 1 206 ? 1.934 44.312 14.328 1 97.44 206 GLU B CA 1
ATOM 4532 C C . GLU B 1 206 ? 2.441 44.656 15.727 1 97.44 206 GLU B C 1
ATOM 4534 O O . GLU B 1 206 ? 1.755 45.312 16.5 1 97.44 206 GLU B O 1
ATOM 4539 N N . GLN B 1 207 ? 3.629 44.312 15.969 1 97.31 207 GLN B N 1
ATOM 4540 C CA . GLN B 1 207 ? 4.309 44.625 17.234 1 97.31 207 GLN B CA 1
ATOM 4541 C C . GLN B 1 207 ? 3.512 44.094 18.422 1 97.31 207 GLN B C 1
ATOM 4543 O O . GLN B 1 207 ? 3.264 44.812 19.375 1 97.31 207 GLN B O 1
ATOM 4548 N N . VAL B 1 208 ? 3.088 42.875 18.312 1 98.31 208 VAL B N 1
ATOM 4549 C CA . VAL B 1 208 ? 2.361 42.219 19.391 1 98.31 208 VAL B CA 1
ATOM 4550 C C . VAL B 1 208 ? 3.35 41.562 20.344 1 98.31 208 VAL B C 1
ATOM 4552 O O . VAL B 1 208 ? 4.164 40.719 19.922 1 98.31 208 VAL B O 1
ATOM 4555 N N . PHE B 1 209 ? 3.307 41.969 21.578 1 98.5 209 PHE B N 1
ATOM 4556 C CA . PHE B 1 209 ? 4.184 41.312 22.562 1 98.5 209 PHE B CA 1
ATOM 4557 C C . PHE B 1 209 ? 3.672 39.938 22.922 1 98.5 209 PHE B C 1
ATOM 4559 O O . PHE B 1 209 ? 2.52 39.781 23.344 1 98.5 209 PHE B O 1
ATOM 4566 N N . VAL B 1 210 ? 4.465 38.938 22.781 1 98.69 210 VAL B N 1
ATOM 4567 C CA . VAL B 1 210 ? 4.184 37.562 23.172 1 98.69 210 VAL B CA 1
ATOM 4568 C C . VAL B 1 210 ? 5.223 37.094 24.203 1 98.69 210 VAL B C 1
ATOM 4570 O O . VAL B 1 210 ? 6.41 37 23.891 1 98.69 210 VAL B O 1
ATOM 4573 N N . PRO B 1 211 ? 4.812 36.875 25.422 1 98.56 211 PRO B N 1
ATOM 4574 C CA . PRO B 1 211 ? 5.777 36.344 26.391 1 98.56 211 PRO B CA 1
ATOM 4575 C C . PRO B 1 211 ? 6.422 35.031 25.922 1 98.56 211 PRO B C 1
ATOM 4577 O O . PRO B 1 211 ? 5.785 34.25 25.219 1 98.56 211 PRO B O 1
ATOM 4580 N N . GLU B 1 212 ? 7.664 34.75 26.328 1 98 212 GLU B N 1
ATOM 4581 C CA . GLU B 1 212 ? 8.391 33.562 25.938 1 98 212 GLU B CA 1
ATOM 4582 C C . GLU B 1 212 ? 7.605 32.312 26.281 1 98 212 GLU B C 1
ATOM 4584 O O . GLU B 1 212 ? 7.68 31.297 25.578 1 98 212 GLU B O 1
ATOM 4589 N N . SER B 1 213 ? 6.832 32.375 27.344 1 98.38 213 SER B N 1
ATOM 4590 C CA . SER B 1 213 ? 6.074 31.234 27.844 1 98.38 213 SER B CA 1
ATOM 4591 C C . SER B 1 213 ? 4.941 30.859 26.891 1 98.38 213 SER B C 1
ATOM 4593 O O . SER B 1 213 ? 4.383 29.766 26.984 1 98.38 213 SER B O 1
ATOM 4595 N N . ARG B 1 214 ? 4.613 31.703 25.922 1 98.62 214 ARG B N 1
ATOM 4596 C CA . ARG B 1 214 ? 3.576 31.406 24.953 1 98.62 214 ARG B CA 1
ATOM 4597 C C . ARG B 1 214 ? 4.184 31.109 23.578 1 98.62 214 ARG B C 1
ATOM 4599 O O . ARG B 1 214 ? 3.551 31.344 22.547 1 98.62 214 ARG B O 1
ATOM 4606 N N . THR B 1 215 ? 5.43 30.719 23.594 1 98.62 215 THR B N 1
ATOM 4607 C CA . THR B 1 215 ? 6.102 30.297 22.375 1 98.62 215 THR B CA 1
ATOM 4608 C C . THR B 1 215 ? 6.785 28.953 22.562 1 98.62 215 THR B C 1
ATOM 4610 O O . THR B 1 215 ? 7.012 28.516 23.703 1 98.62 215 THR B O 1
ATOM 4613 N N . PHE B 1 216 ? 7.098 28.266 21.547 1 98.12 216 PHE B N 1
ATOM 4614 C CA . PHE B 1 216 ? 7.914 27.062 21.531 1 98.12 216 PHE B CA 1
ATOM 4615 C C . PHE B 1 216 ? 8.625 26.891 20.203 1 98.12 216 PHE B C 1
ATOM 4617 O O . PHE B 1 216 ? 8.258 27.531 19.203 1 98.12 216 PHE B O 1
ATOM 4624 N N . GLU B 1 217 ? 9.695 26.156 20.172 1 96.69 217 GLU B N 1
ATOM 4625 C CA . GLU B 1 217 ? 10.461 25.922 18.938 1 96.69 217 GLU B CA 1
ATOM 4626 C C . GLU B 1 217 ? 9.695 25.047 17.969 1 96.69 217 GLU B C 1
ATOM 4628 O O . GLU B 1 217 ? 9.109 24.031 18.359 1 96.69 217 GLU B O 1
ATOM 4633 N N . LEU B 1 218 ? 9.711 25.375 16.688 1 96.69 218 LEU B N 1
ATOM 4634 C CA . LEU B 1 218 ? 8.883 24.734 15.664 1 96.69 218 LEU B CA 1
ATOM 4635 C C . LEU B 1 218 ? 9.203 23.25 15.547 1 96.69 218 LEU B C 1
ATOM 4637 O O . LEU B 1 218 ? 8.297 22.422 15.422 1 96.69 218 LEU B O 1
ATOM 4641 N N . PHE B 1 219 ? 10.516 22.859 15.594 1 94.25 219 PHE B N 1
ATOM 4642 C CA . PHE B 1 219 ? 10.914 21.484 15.305 1 94.25 219 PHE B CA 1
ATOM 4643 C C . PHE B 1 219 ? 11.258 20.734 16.594 1 94.25 219 PHE B C 1
ATOM 4645 O O . PHE B 1 219 ? 11.938 19.703 16.547 1 94.25 219 PHE B O 1
ATOM 4652 N N . VAL B 1 220 ? 10.781 21.25 17.719 1 94.62 220 VAL B N 1
ATOM 4653 C CA . VAL B 1 220 ? 11.07 20.641 19.016 1 94.62 220 VAL B CA 1
ATOM 4654 C C . VAL B 1 220 ? 10.422 19.266 19.094 1 94.62 220 VAL B C 1
ATOM 4656 O O . VAL B 1 220 ? 9.328 19.047 18.578 1 94.62 220 VAL B O 1
ATOM 4659 N N . ARG B 1 221 ? 11.094 18.297 19.797 1 95.5 221 ARG B N 1
ATOM 4660 C CA . ARG B 1 221 ? 10.586 16.953 20 1 95.5 221 ARG B CA 1
ATOM 4661 C C . ARG B 1 221 ? 10.695 16.531 21.469 1 95.5 221 ARG B C 1
ATOM 4663 O O . ARG B 1 221 ? 10.703 15.344 21.781 1 95.5 221 ARG B O 1
ATOM 4670 N N . GLU B 1 222 ? 10.852 17.5 22.328 1 96.62 222 GLU B N 1
ATOM 4671 C CA . GLU B 1 222 ? 10.875 17.312 23.766 1 96.62 222 GLU B CA 1
ATOM 4672 C C . GLU B 1 222 ? 9.648 17.938 24.422 1 96.62 222 GLU B C 1
ATOM 4674 O O . GLU B 1 222 ? 9.664 19.109 24.797 1 96.62 222 GLU B O 1
ATOM 4679 N N . PRO B 1 223 ? 8.68 17.156 24.656 1 98.12 223 PRO B N 1
ATOM 4680 C CA . PRO B 1 223 ? 7.418 17.688 25.188 1 98.12 223 PRO B CA 1
ATOM 4681 C C . PRO B 1 223 ? 7.496 18 26.672 1 98.12 223 PRO B C 1
ATOM 4683 O O . PRO B 1 223 ? 8.25 17.359 27.406 1 98.12 223 PRO B O 1
ATOM 4686 N N . HIS B 1 224 ? 6.734 18.984 27.078 1 98.25 224 HIS B N 1
ATOM 4687 C CA . HIS B 1 224 ? 6.543 19.266 28.5 1 98.25 224 HIS B CA 1
ATOM 4688 C C . HIS B 1 224 ? 5.441 18.391 29.094 1 98.25 224 HIS B C 1
ATOM 4690 O O . HIS B 1 224 ? 5.387 18.203 30.312 1 98.25 224 HIS B O 1
ATOM 4696 N N . ARG B 1 225 ? 4.582 17.953 28.188 1 97.06 225 ARG B N 1
ATOM 4697 C CA . ARG B 1 225 ? 3.402 17.188 28.578 1 97.06 225 ARG B CA 1
ATOM 4698 C C . ARG B 1 225 ? 3.057 16.141 27.531 1 97.06 225 ARG B C 1
ATOM 4700 O O . ARG B 1 225 ? 3.314 16.328 26.344 1 97.06 225 ARG B O 1
ATOM 4707 N N . GLY B 1 226 ? 2.453 15.016 28.062 1 96.25 226 GLY B N 1
ATOM 4708 C CA . GLY B 1 226 ? 2.027 13.938 27.188 1 96.25 226 GLY B CA 1
ATOM 4709 C C . GLY B 1 226 ? 2.947 12.727 27.234 1 96.25 226 GLY B C 1
ATOM 4710 O O . GLY B 1 226 ? 4.168 12.875 27.344 1 96.25 226 GLY B O 1
ATOM 4711 N N . ALA B 1 227 ? 2.355 11.586 27.094 1 94.19 227 ALA B N 1
ATOM 4712 C CA . ALA B 1 227 ? 3.102 10.336 27.203 1 94.19 227 ALA B CA 1
ATOM 4713 C C . ALA B 1 227 ? 3.188 9.625 25.859 1 94.19 227 ALA B C 1
ATOM 4715 O O . ALA B 1 227 ? 4.012 8.727 25.672 1 94.19 227 ALA B O 1
ATOM 4716 N N . SER B 1 228 ? 2.402 10.078 24.969 1 95.56 228 SER B N 1
ATOM 4717 C CA . SER B 1 228 ? 2.355 9.422 23.656 1 95.56 228 SER B CA 1
ATOM 4718 C C . SER B 1 228 ? 3.658 9.617 22.891 1 95.56 228 SER B C 1
ATOM 4720 O O . SER B 1 228 ? 4.258 10.695 22.938 1 95.56 228 SER B O 1
ATOM 4722 N N . PRO B 1 229 ? 4.113 8.602 22.094 1 97.62 229 PRO B N 1
ATOM 4723 C CA . PRO B 1 229 ? 5.289 8.781 21.234 1 97.62 229 PRO B CA 1
ATOM 4724 C C . PRO B 1 229 ? 5.145 9.953 20.266 1 97.62 229 PRO B C 1
ATOM 4726 O O . PRO B 1 229 ? 6.141 10.57 19.891 1 97.62 229 PRO B O 1
ATOM 4729 N N . ALA B 1 230 ? 3.928 10.258 19.906 1 97.44 230 ALA B N 1
ATOM 4730 C CA . ALA B 1 230 ? 3.686 11.352 18.969 1 97.44 230 ALA B CA 1
ATOM 4731 C C . ALA B 1 230 ? 4.289 12.656 19.469 1 97.44 230 ALA B C 1
ATOM 4733 O O . ALA B 1 230 ? 4.809 13.453 18.688 1 97.44 230 ALA B O 1
ATOM 4734 N N . THR B 1 231 ? 4.215 12.898 20.797 1 97.75 231 THR B N 1
ATOM 4735 C CA . THR B 1 231 ? 4.738 14.133 21.359 1 97.75 231 THR B CA 1
ATOM 4736 C C . THR B 1 231 ? 6.262 14.164 21.281 1 97.75 231 THR B C 1
ATOM 4738 O O . THR B 1 231 ? 6.859 15.242 21.203 1 97.75 231 THR B O 1
ATOM 4741 N N . ARG B 1 232 ? 6.844 12.992 21.25 1 97.81 232 ARG B N 1
ATOM 4742 C CA . ARG B 1 232 ? 8.297 12.891 21.156 1 97.81 232 ARG B CA 1
ATOM 4743 C C . ARG B 1 232 ? 8.75 12.82 19.688 1 97.81 232 ARG B C 1
ATOM 4745 O O . ARG B 1 232 ? 9.945 12.82 19.406 1 97.81 232 ARG B O 1
ATOM 4752 N N . MET B 1 233 ? 7.836 12.727 18.812 1 97.62 233 MET B N 1
ATOM 4753 C CA . MET B 1 233 ? 8.148 12.734 17.391 1 97.62 233 MET B CA 1
ATOM 4754 C C . MET B 1 233 ? 8.078 14.148 16.828 1 97.62 233 MET B C 1
ATOM 4756 O O . MET B 1 233 ? 8.711 14.453 15.812 1 97.62 233 MET B O 1
ATOM 4760 N N . GLY B 1 234 ? 7.336 15.008 17.531 1 96.25 234 GLY B N 1
ATOM 4761 C CA . GLY B 1 234 ? 7.223 16.391 17.094 1 96.25 234 GLY B CA 1
ATOM 4762 C C . GLY B 1 234 ? 6.004 16.641 16.219 1 96.25 234 GLY B C 1
ATOM 4763 O O . GLY B 1 234 ? 5.27 15.711 15.891 1 96.25 234 GLY B O 1
ATOM 4764 N N . LEU B 1 235 ? 5.824 17.859 15.812 1 96.5 235 LEU B N 1
ATOM 4765 C CA . LEU B 1 235 ? 4.633 18.297 15.102 1 96.5 235 LEU B CA 1
ATOM 4766 C C . LEU B 1 235 ? 4.672 17.859 13.641 1 96.5 235 LEU B C 1
ATOM 4768 O O . LEU B 1 235 ? 3.629 17.594 13.039 1 96.5 235 LEU B O 1
ATOM 4772 N N . MET B 1 236 ? 5.852 17.719 13.047 1 95.88 236 MET B N 1
ATOM 4773 C CA . MET B 1 236 ? 5.992 17.5 11.609 1 95.88 236 MET B CA 1
ATOM 4774 C C . MET B 1 236 ? 5.375 16.156 11.203 1 95.88 236 MET B C 1
ATOM 4776 O O . MET B 1 236 ? 4.574 16.109 10.266 1 95.88 236 MET B O 1
ATOM 4780 N N . PRO B 1 237 ? 5.672 15.094 11.898 1 97.25 237 PRO B N 1
ATOM 4781 C CA . PRO B 1 237 ? 5.02 13.836 11.539 1 97.25 237 PRO B CA 1
ATOM 4782 C C . PRO B 1 237 ? 3.5 13.891 11.703 1 97.25 237 PRO B C 1
ATOM 4784 O O . PRO B 1 237 ? 2.771 13.305 10.891 1 97.25 237 PRO B O 1
ATOM 4787 N N . VAL B 1 238 ? 3.023 14.578 12.711 1 98 238 VAL B N 1
ATOM 4788 C CA . VAL B 1 238 ? 1.586 14.672 12.938 1 98 238 VAL B CA 1
ATOM 4789 C C . VAL B 1 238 ? 0.93 15.43 11.781 1 98 238 VAL B C 1
ATOM 4791 O O . VAL B 1 238 ? -0.116 15.008 11.281 1 98 238 VAL B O 1
ATOM 4794 N N . THR B 1 239 ? 1.552 16.453 11.359 1 97.56 239 THR B N 1
ATOM 4795 C CA . THR B 1 239 ? 1.04 17.25 10.25 1 97.56 239 THR B CA 1
ATOM 4796 C C . THR B 1 239 ? 1.083 16.453 8.945 1 97.56 239 THR B C 1
ATOM 4798 O O . THR B 1 239 ? 0.139 16.5 8.156 1 97.56 239 THR B O 1
ATOM 4801 N N . ALA B 1 240 ? 2.182 15.742 8.734 1 97.69 240 ALA B N 1
ATOM 4802 C CA . ALA B 1 240 ? 2.316 14.93 7.531 1 97.69 240 ALA B CA 1
ATOM 4803 C C . ALA B 1 240 ? 1.242 13.844 7.477 1 97.69 240 ALA B C 1
ATOM 4805 O O . ALA B 1 240 ? 0.622 13.633 6.434 1 97.69 240 ALA B O 1
ATOM 4806 N N . ALA B 1 241 ? 1.05 13.195 8.602 1 98.5 241 ALA B N 1
ATOM 4807 C CA . ALA B 1 241 ? -0.003 12.188 8.688 1 98.5 241 ALA B CA 1
ATOM 4808 C C . ALA B 1 241 ? -1.372 12.797 8.398 1 98.5 241 ALA B C 1
ATOM 4810 O O . ALA B 1 241 ? -2.217 12.172 7.754 1 98.5 241 ALA B O 1
ATOM 4811 N N . GLY B 1 242 ? -1.54 13.945 8.93 1 98.69 242 GLY B N 1
ATOM 4812 C CA . GLY B 1 242 ? -2.801 14.641 8.719 1 98.69 242 GLY B CA 1
ATOM 4813 C C . GLY B 1 242 ? -3.1 14.906 7.258 1 98.69 242 GLY B C 1
ATOM 4814 O O . GLY B 1 242 ? -4.184 14.578 6.773 1 98.69 242 GLY B O 1
ATOM 4815 N N . HIS B 1 243 ? -2.162 15.477 6.551 1 98.5 243 HIS B N 1
ATOM 4816 C CA . HIS B 1 243 ? -2.371 15.82 5.148 1 98.5 243 HIS B CA 1
ATOM 4817 C C . HIS B 1 243 ? -2.625 14.57 4.312 1 98.5 243 HIS B C 1
ATOM 4819 O O . HIS B 1 243 ? -3.479 14.57 3.424 1 98.5 243 HIS B O 1
ATOM 4825 N N . ALA B 1 244 ? -1.862 13.531 4.578 1 98.69 244 ALA B N 1
ATOM 4826 C CA . ALA B 1 244 ? -2.059 12.266 3.867 1 98.69 244 ALA B CA 1
ATOM 4827 C C . ALA B 1 244 ? -3.451 11.703 4.133 1 98.69 244 ALA B C 1
ATOM 4829 O O . ALA B 1 244 ? -4.156 11.312 3.199 1 98.69 244 ALA B O 1
ATOM 4830 N N . SER B 1 245 ? -3.836 11.672 5.406 1 98.81 245 SER B N 1
ATOM 4831 C CA . SER B 1 245 ? -5.113 11.102 5.812 1 98.81 245 SER B CA 1
ATOM 4832 C C . SER B 1 245 ? -6.285 11.898 5.246 1 98.81 245 SER B C 1
ATOM 4834 O O . SER B 1 245 ? -7.289 11.32 4.828 1 98.81 245 SER B O 1
ATOM 4836 N N . TRP B 1 246 ? -6.129 13.195 5.305 1 98.81 246 TRP B N 1
ATOM 4837 C CA . TRP B 1 246 ? -7.164 14.062 4.742 1 98.81 246 TRP B CA 1
ATOM 4838 C C . TRP B 1 246 ? -7.391 13.742 3.268 1 98.81 246 TRP B C 1
ATOM 4840 O O . TRP B 1 246 ? -8.531 13.523 2.84 1 98.81 246 TRP B O 1
ATOM 4850 N N . ALA B 1 247 ? -6.305 13.695 2.486 1 98.88 247 ALA B N 1
ATOM 4851 C CA . ALA B 1 247 ? -6.418 13.414 1.057 1 98.88 247 ALA B CA 1
ATOM 4852 C C . ALA B 1 247 ? -7.062 12.055 0.813 1 98.88 247 ALA B C 1
ATOM 4854 O O . ALA B 1 247 ? -7.934 11.914 -0.049 1 98.88 247 ALA B O 1
ATOM 4855 N N . LEU B 1 248 ? -6.617 11.07 1.56 1 98.88 248 LEU B N 1
ATOM 4856 C CA . LEU B 1 248 ? -7.176 9.727 1.444 1 98.88 248 LEU B CA 1
ATOM 4857 C C . LEU B 1 248 ? -8.672 9.734 1.744 1 98.88 248 LEU B C 1
ATOM 4859 O O . LEU B 1 248 ? -9.445 9.07 1.054 1 98.88 248 LEU B O 1
ATOM 4863 N N . GLY B 1 249 ? -9.07 1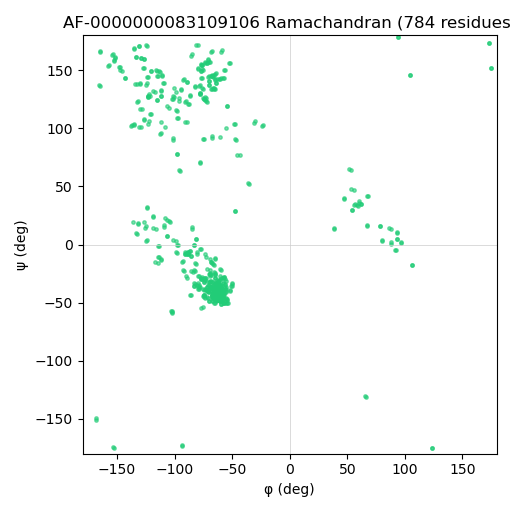0.469 2.787 1 98.94 249 GLY B N 1
ATOM 4864 C CA . GLY B 1 249 ? -10.477 10.523 3.145 1 98.94 249 GLY B CA 1
ATOM 4865 C C . GLY B 1 249 ? -11.344 11.148 2.068 1 98.94 249 GLY B C 1
ATOM 4866 O O . GLY B 1 249 ? -12.406 10.625 1.736 1 98.94 249 GLY B O 1
ATOM 4867 N N . VAL B 1 250 ? -10.914 12.258 1.53 1 98.81 250 VAL B N 1
ATOM 4868 C CA . VAL B 1 250 ? -11.664 12.93 0.472 1 98.81 250 VAL B CA 1
ATOM 4869 C C . VAL B 1 250 ? -11.781 12.008 -0.741 1 98.81 250 VAL B C 1
ATOM 4871 O O . VAL B 1 250 ? -12.867 11.836 -1.302 1 98.81 250 VAL B O 1
ATOM 4874 N N . ALA B 1 251 ? -10.672 11.383 -1.118 1 98.81 251 ALA B N 1
ATOM 4875 C CA . ALA B 1 251 ? -10.664 10.484 -2.268 1 98.81 251 ALA B CA 1
ATOM 4876 C C . ALA B 1 251 ? -11.602 9.297 -2.039 1 98.81 251 ALA B C 1
ATOM 4878 O O . ALA B 1 251 ? -12.312 8.875 -2.957 1 98.81 251 ALA B O 1
ATOM 4879 N N . LYS B 1 252 ? -11.562 8.789 -0.879 1 98.75 252 LYS B N 1
ATOM 4880 C CA . LYS B 1 252 ? -12.445 7.672 -0.56 1 98.75 252 LYS B CA 1
ATOM 4881 C C . LYS B 1 252 ? -13.914 8.062 -0.725 1 98.75 252 LYS B C 1
ATOM 4883 O O . LYS B 1 252 ? -14.727 7.27 -1.198 1 98.75 252 LYS B O 1
ATOM 4888 N N . SER B 1 253 ? -14.297 9.234 -0.21 1 98.5 253 SER B N 1
ATOM 4889 C CA . SER B 1 253 ? -15.68 9.688 -0.343 1 98.5 253 SER B CA 1
ATOM 4890 C C . SER B 1 253 ? -16.109 9.711 -1.804 1 98.5 253 SER B C 1
ATOM 4892 O O . SER B 1 253 ? -17.234 9.328 -2.131 1 98.5 253 SER B O 1
ATOM 4894 N N . MET B 1 254 ? -15.203 10.156 -2.668 1 98.19 254 MET B N 1
ATOM 4895 C CA . MET B 1 254 ? -15.516 10.25 -4.09 1 98.19 254 MET B CA 1
ATOM 4896 C C . MET B 1 254 ? -15.625 8.867 -4.715 1 98.19 254 MET B C 1
ATOM 4898 O O . MET B 1 254 ? -16.516 8.609 -5.531 1 98.19 254 MET B O 1
ATOM 4902 N N . LEU B 1 255 ? -14.734 7.918 -4.359 1 97.88 255 LEU B N 1
ATOM 4903 C CA . LEU B 1 255 ? -14.805 6.543 -4.852 1 97.88 255 LEU B CA 1
ATOM 4904 C C . LEU B 1 255 ? -16.094 5.871 -4.41 1 97.88 255 LEU B C 1
ATOM 4906 O O . LEU B 1 255 ? -16.734 5.164 -5.195 1 97.88 255 LEU B O 1
ATOM 4910 N N . ASP B 1 256 ? -16.453 6.082 -3.174 1 96.69 256 ASP B N 1
ATOM 4911 C CA . ASP B 1 256 ? -17.703 5.52 -2.656 1 96.69 256 ASP B CA 1
ATOM 4912 C C . ASP B 1 256 ? -18.906 6.086 -3.4 1 96.69 256 ASP B C 1
ATOM 4914 O O . ASP B 1 256 ? -19.812 5.34 -3.775 1 96.69 256 ASP B O 1
ATOM 4918 N N . ASP B 1 257 ? -18.922 7.395 -3.586 1 95.19 257 ASP B N 1
ATOM 4919 C CA . ASP B 1 257 ? -20.047 8.047 -4.25 1 95.19 257 ASP B CA 1
ATOM 4920 C C . ASP B 1 257 ? -20.203 7.543 -5.684 1 95.19 257 ASP B C 1
ATOM 4922 O O . ASP B 1 257 ? -21.328 7.312 -6.145 1 95.19 257 ASP B O 1
ATOM 4926 N N . VAL B 1 258 ? -19.109 7.391 -6.383 1 94.94 258 VAL B N 1
ATOM 4927 C CA . VAL B 1 258 ? -19.203 6.98 -7.777 1 94.94 258 VAL B CA 1
ATOM 4928 C C . VAL B 1 258 ? -19.609 5.512 -7.855 1 94.94 258 VAL B C 1
ATOM 4930 O O . VAL B 1 258 ? -20.344 5.113 -8.766 1 94.94 258 VAL B O 1
ATOM 4933 N N . GLN B 1 259 ? -19.141 4.684 -6.961 1 94.19 259 GLN B N 1
ATOM 4934 C CA . GLN B 1 259 ? -19.594 3.295 -6.918 1 94.19 259 GLN B CA 1
ATOM 4935 C C . GLN B 1 259 ? -21.094 3.207 -6.691 1 94.19 259 GLN B C 1
ATOM 4937 O O . GLN B 1 259 ? -21.781 2.396 -7.324 1 94.19 259 GLN B O 1
ATOM 4942 N N . ASP B 1 260 ? -21.625 4.027 -5.805 1 91.62 260 ASP B N 1
ATOM 4943 C CA . ASP B 1 260 ? -23.047 4.074 -5.551 1 91.62 260 ASP B CA 1
ATOM 4944 C C . ASP B 1 260 ? -23.812 4.57 -6.777 1 91.62 260 ASP B C 1
ATOM 4946 O O . ASP B 1 260 ? -24.875 4.047 -7.109 1 91.62 260 ASP B O 1
ATOM 4950 N N . LEU B 1 261 ? -23.266 5.551 -7.371 1 90.56 261 LEU B N 1
ATOM 4951 C CA . LEU B 1 261 ? -23.859 6.152 -8.555 1 90.56 261 LEU B CA 1
ATOM 4952 C C . LEU B 1 261 ? -23.891 5.156 -9.711 1 90.56 261 LEU B C 1
ATOM 4954 O O . LEU B 1 261 ? -24.812 5.184 -10.531 1 90.56 261 LEU B O 1
ATOM 4958 N N . ALA B 1 262 ? -22.906 4.285 -9.797 1 90 262 ALA B N 1
ATOM 4959 C CA . ALA B 1 262 ? -22.703 3.404 -10.945 1 90 262 ALA B CA 1
ATOM 4960 C C . ALA B 1 262 ? -23.859 2.418 -11.086 1 90 262 ALA B C 1
ATOM 4962 O O . ALA B 1 262 ? -24.188 1.978 -12.188 1 90 262 ALA B O 1
ATOM 4963 N N . ALA B 1 263 ? -24.5 2.131 -10.039 1 81.31 263 ALA B N 1
ATOM 4964 C CA . ALA B 1 263 ? -25.609 1.182 -10.086 1 81.31 263 ALA B CA 1
ATOM 4965 C C . ALA B 1 263 ? -26.828 1.798 -10.758 1 81.31 263 ALA B C 1
ATOM 4967 O O . ALA B 1 263 ? -27.641 1.088 -11.367 1 81.31 263 ALA B O 1
ATOM 4968 N N . THR B 1 264 ? -26.969 3.059 -10.664 1 81.69 264 THR B N 1
ATOM 4969 C CA . THR B 1 264 ? -28.203 3.686 -11.109 1 81.69 264 THR B CA 1
ATOM 4970 C C . THR B 1 264 ? -27.953 4.574 -12.32 1 81.69 264 THR B C 1
ATOM 4972 O O . THR B 1 264 ? -28.891 4.973 -13.008 1 81.69 264 THR B O 1
ATOM 4975 N N . LYS B 1 265 ? -26.781 4.801 -12.602 1 77.81 265 LYS B N 1
ATOM 4976 C CA . LYS B 1 265 ? -26.484 5.738 -13.68 1 77.81 265 LYS B CA 1
ATOM 4977 C C . LYS B 1 265 ? -26.391 5.02 -15.023 1 77.81 265 LYS B C 1
ATOM 4979 O O . LYS B 1 265 ? -25.641 4.059 -15.172 1 77.81 265 LYS B O 1
ATOM 4984 N N . PHE B 1 266 ? -27.219 5.492 -15.945 1 73.19 266 PHE B N 1
ATOM 4985 C CA . PHE B 1 266 ? -27.234 4.977 -17.312 1 73.19 266 PHE B CA 1
ATOM 4986 C C . PHE B 1 266 ? -26.719 6.027 -18.281 1 73.19 266 PHE B C 1
ATOM 4988 O O . PHE B 1 266 ? -27 7.219 -18.125 1 73.19 266 PHE B O 1
ATOM 4995 N N . ARG B 1 267 ? -25.766 5.562 -19.047 1 62.78 267 ARG B N 1
ATOM 4996 C CA . ARG B 1 267 ? -25.344 6.504 -20.094 1 62.78 267 ARG B CA 1
ATOM 4997 C C . ARG B 1 267 ? -26.281 6.441 -21.297 1 62.78 267 ARG B C 1
ATOM 4999 O O . ARG B 1 267 ? -26.734 5.363 -21.672 1 62.78 267 ARG B O 1
ATOM 5006 N N . MET B 1 268 ? -26.562 7.641 -21.703 1 57.56 268 MET B N 1
ATOM 5007 C CA . MET B 1 268 ? -27.5 7.82 -22.812 1 57.56 268 MET B CA 1
ATOM 5008 C C . MET B 1 268 ? -27.125 6.934 -24 1 57.56 268 MET B C 1
ATOM 5010 O O . MET B 1 268 ? -28 6.41 -24.688 1 57.56 268 MET B O 1
ATOM 5014 N N . SER B 1 269 ? -25.766 6.734 -24.141 1 53.22 269 SER B N 1
ATOM 5015 C CA . SER B 1 269 ? -25.344 6.082 -25.375 1 53.22 269 SER B CA 1
ATOM 5016 C C . SER B 1 269 ? -25.531 4.57 -25.297 1 53.22 269 SER B C 1
ATOM 5018 O O . SER B 1 269 ? -25.797 3.918 -26.312 1 53.22 269 SER B O 1
ATOM 5020 N N . ASP B 1 270 ? -25.359 3.906 -24.188 1 57.06 270 ASP B N 1
ATOM 5021 C CA . ASP B 1 270 ? -25.188 2.459 -24.203 1 57.06 270 ASP B CA 1
ATOM 5022 C C . ASP B 1 270 ? -26.328 1.757 -23.469 1 57.06 270 ASP B C 1
ATOM 5024 O O . ASP B 1 270 ? -26.453 0.531 -23.516 1 57.06 270 ASP B O 1
ATOM 5028 N N . MET B 1 271 ? -27.406 2.404 -23.156 1 65.75 271 MET B N 1
ATOM 5029 C CA . MET B 1 271 ? -28.531 1.81 -22.453 1 65.75 271 MET B CA 1
ATOM 5030 C C . MET B 1 271 ? -28.062 0.831 -21.375 1 65.75 271 MET B C 1
ATOM 5032 O O . MET B 1 271 ? -28.75 -0.146 -21.078 1 65.75 271 MET B O 1
ATOM 5036 N N . ALA B 1 272 ? -26.797 0.779 -20.969 1 75.5 272 ALA B N 1
ATOM 5037 C CA . ALA B 1 272 ? -26.281 -0.038 -19.875 1 75.5 272 ALA B CA 1
ATOM 5038 C C . ALA B 1 272 ? -25.812 0.834 -18.703 1 75.5 272 ALA B C 1
ATOM 5040 O O . ALA B 1 272 ? -25.406 1.979 -18.906 1 75.5 272 ALA B O 1
ATOM 5041 N N . SER B 1 273 ? -25.984 0.227 -17.594 1 85 273 SER B N 1
ATOM 5042 C CA . SER B 1 273 ? -25.531 0.954 -16.406 1 85 273 SER B CA 1
ATOM 5043 C C . SER B 1 273 ? -24.031 1.162 -16.422 1 85 273 SER B C 1
ATOM 5045 O O . SER B 1 273 ? -23.297 0.382 -17.031 1 85 273 SER B O 1
ATOM 5047 N N . LEU B 1 274 ? -23.578 2.275 -15.859 1 87.19 274 LEU B N 1
ATOM 5048 C CA . LEU B 1 274 ? -22.156 2.549 -15.711 1 87.19 274 LEU B CA 1
ATOM 5049 C C . LEU B 1 274 ? -21.438 1.368 -15.055 1 87.19 274 LEU B C 1
ATOM 5051 O O . LEU B 1 274 ? -20.328 1.018 -15.445 1 87.19 274 LEU B O 1
ATOM 5055 N N . ALA B 1 275 ? -22.078 0.71 -14.156 1 89 275 ALA B N 1
ATOM 5056 C CA . ALA B 1 275 ? -21.516 -0.408 -13.406 1 89 275 ALA B CA 1
ATOM 5057 C C . ALA B 1 275 ? -21.203 -1.587 -14.328 1 89 275 ALA B C 1
ATOM 5059 O O . ALA B 1 275 ? -20.266 -2.354 -14.078 1 89 275 ALA B O 1
ATOM 5060 N N . SER B 1 276 ? -21.922 -1.722 -15.375 1 89.5 276 SER B N 1
ATOM 5061 C CA . SER B 1 276 ? -21.797 -2.889 -16.25 1 89.5 276 SER B CA 1
ATOM 5062 C C . SER B 1 276 ? -20.688 -2.699 -17.281 1 89.5 276 SER B C 1
ATOM 5064 O O . SER B 1 276 ? -20.312 -3.646 -17.969 1 89.5 276 SER B O 1
ATOM 5066 N N . ARG B 1 277 ? -20.172 -1.519 -17.375 1 90.19 277 ARG B N 1
ATOM 5067 C CA . ARG B 1 277 ? -19.125 -1.234 -18.344 1 90.19 277 ARG B CA 1
ATOM 5068 C C . ARG B 1 277 ? -17.766 -1.762 -17.875 1 90.19 277 ARG B C 1
ATOM 5070 O O . ARG B 1 277 ? -17.297 -1.392 -16.797 1 90.19 277 ARG B O 1
ATOM 5077 N N . PRO B 1 278 ? -17.109 -2.5 -18.75 1 92.44 278 PRO B N 1
ATOM 5078 C CA . PRO B 1 278 ? -15.812 -3.07 -18.359 1 92.44 278 PRO B CA 1
ATOM 5079 C C . PRO B 1 278 ? -14.773 -2.004 -18.047 1 92.44 278 PRO B C 1
ATOM 5081 O O . PRO B 1 278 ? -13.93 -2.207 -17.172 1 92.44 278 PRO B O 1
ATOM 5084 N N . THR B 1 279 ? -14.82 -0.896 -18.734 1 92.69 279 THR B N 1
ATOM 5085 C CA . THR B 1 279 ? -13.852 0.167 -18.469 1 92.69 279 THR B CA 1
ATOM 5086 C C . THR B 1 279 ? -14.047 0.741 -17.078 1 92.69 279 THR B C 1
ATOM 5088 O O . THR B 1 279 ? -13.078 1.069 -16.391 1 92.69 279 THR B O 1
ATOM 5091 N N . PHE B 1 280 ? -15.375 0.874 -16.688 1 95.06 280 PHE B N 1
ATOM 5092 C CA . PHE B 1 280 ? -15.648 1.32 -15.32 1 95.06 280 PHE B CA 1
ATOM 5093 C C . PHE B 1 280 ? -15.172 0.292 -14.305 1 95.06 280 PHE B C 1
ATOM 5095 O O . PHE B 1 280 ? -14.555 0.647 -13.297 1 95.06 280 PHE B O 1
ATOM 5102 N N . GLN B 1 281 ? -15.461 -0.962 -14.586 1 95.94 281 GLN B N 1
ATOM 5103 C CA . GLN B 1 281 ? -15.094 -2.047 -13.688 1 95.94 281 GLN B CA 1
ATOM 5104 C C . GLN B 1 281 ? -13.578 -2.119 -13.5 1 95.94 281 GLN B C 1
ATOM 5106 O O . GLN B 1 281 ? -13.086 -2.209 -12.375 1 95.94 281 GLN B O 1
ATOM 5111 N N . LYS B 1 282 ? -12.844 -2.023 -14.555 1 96.56 282 LYS B N 1
ATOM 5112 C CA . LYS B 1 282 ? -11.383 -2.012 -14.516 1 96.56 282 LYS B CA 1
ATOM 5113 C C . LYS B 1 282 ? -10.867 -0.822 -13.711 1 96.56 282 LYS B C 1
ATOM 5115 O O . LYS B 1 282 ? -9.961 -0.968 -12.883 1 96.56 282 LYS B O 1
ATOM 5120 N N . GLY B 1 283 ? -11.414 0.355 -14.008 1 97.31 283 GLY B N 1
ATOM 5121 C CA . GLY B 1 283 ? -11.031 1.555 -13.281 1 97.31 283 GLY B CA 1
ATOM 5122 C C . GLY B 1 283 ? -11.32 1.469 -11.797 1 97.31 283 GLY B C 1
ATOM 5123 O O . GLY B 1 283 ? -10.492 1.874 -10.977 1 97.31 283 GLY B O 1
ATOM 5124 N N . LEU B 1 284 ? -12.492 0.948 -11.422 1 97.38 284 LEU B N 1
ATOM 5125 C CA . LEU B 1 284 ? -12.867 0.795 -10.023 1 97.38 284 LEU B CA 1
ATOM 5126 C C . LEU B 1 284 ? -11.891 -0.128 -9.297 1 97.38 284 LEU B C 1
ATOM 5128 O O . LEU B 1 284 ? -11.422 0.19 -8.203 1 97.38 284 LEU B O 1
ATOM 5132 N N . ALA B 1 285 ? -11.547 -1.248 -9.906 1 97.44 285 ALA B N 1
ATOM 5133 C CA . ALA B 1 285 ? -10.617 -2.205 -9.312 1 97.44 285 ALA B CA 1
ATOM 5134 C C . ALA B 1 285 ? -9.258 -1.563 -9.07 1 97.44 285 ALA B C 1
ATOM 5136 O O . ALA B 1 285 ? -8.68 -1.705 -7.988 1 97.44 285 ALA B O 1
ATOM 5137 N N . HIS B 1 286 ? -8.797 -0.834 -10.031 1 98.12 286 HIS B N 1
ATOM 5138 C CA . HIS B 1 286 ? -7.488 -0.202 -9.953 1 98.12 286 HIS B CA 1
ATOM 5139 C C . HIS B 1 286 ? -7.445 0.845 -8.844 1 98.12 286 HIS B C 1
ATOM 5141 O O . HIS B 1 286 ? -6.527 0.851 -8.023 1 98.12 286 HIS B O 1
ATOM 5147 N N . HIS B 1 287 ? -8.43 1.718 -8.859 1 98.56 287 HIS B N 1
ATOM 5148 C CA . HIS B 1 287 ? -8.352 2.875 -7.977 1 98.56 287 HIS B CA 1
ATOM 5149 C C . HIS B 1 287 ? -8.695 2.496 -6.539 1 98.56 287 HIS B C 1
ATOM 5151 O O . HIS B 1 287 ? -8.156 3.07 -5.594 1 98.56 287 HIS B O 1
ATOM 5157 N N . ARG B 1 288 ? -9.539 1.504 -6.371 1 97.94 288 ARG B N 1
ATOM 5158 C CA . ARG B 1 288 ? -9.766 0.996 -5.023 1 97.94 288 ARG B CA 1
ATOM 5159 C C . ARG B 1 288 ? -8.508 0.344 -4.461 1 97.94 288 ARG B C 1
ATOM 5161 O O . ARG B 1 288 ? -8.188 0.513 -3.283 1 97.94 288 ARG B O 1
ATOM 5168 N N . ALA B 1 289 ? -7.812 -0.393 -5.273 1 98.5 289 ALA B N 1
ATOM 5169 C CA . ALA B 1 289 ? -6.559 -1.011 -4.855 1 98.5 289 ALA B CA 1
ATOM 5170 C C . ALA B 1 289 ? -5.504 0.048 -4.535 1 98.5 289 ALA B C 1
ATOM 5172 O O . ALA B 1 289 ? -4.789 -0.061 -3.535 1 98.5 289 ALA B O 1
ATOM 5173 N N . ALA B 1 290 ? -5.418 1.051 -5.406 1 98.75 290 ALA B N 1
ATOM 5174 C CA . ALA B 1 290 ? -4.453 2.131 -5.215 1 98.75 290 ALA B CA 1
ATOM 5175 C C . ALA B 1 290 ? -4.699 2.857 -3.895 1 98.75 290 ALA B C 1
ATOM 5177 O O . ALA B 1 290 ? -3.756 3.129 -3.146 1 98.75 290 ALA B O 1
ATOM 5178 N N . TRP B 1 291 ? -5.969 3.158 -3.609 1 98.75 291 TRP B N 1
ATOM 5179 C CA . TRP B 1 291 ? -6.332 3.836 -2.371 1 98.75 291 TRP B CA 1
ATOM 5180 C C . TRP B 1 291 ? -5.949 2.994 -1.157 1 98.75 291 TRP B C 1
ATOM 5182 O O . TRP B 1 291 ? -5.32 3.49 -0.221 1 98.75 291 TRP B O 1
ATOM 5192 N N . ARG B 1 292 ? -6.328 1.718 -1.227 1 98.69 292 ARG B N 1
ATOM 5193 C CA . ARG B 1 292 ? -6.039 0.82 -0.113 1 98.69 292 ARG B CA 1
ATOM 5194 C C . ARG B 1 292 ? -4.535 0.695 0.109 1 98.69 292 ARG B C 1
ATOM 5196 O O . ARG B 1 292 ? -4.066 0.715 1.249 1 98.69 292 ARG B O 1
ATOM 5203 N N . ALA B 1 293 ? -3.781 0.578 -0.965 1 98.88 293 ALA B N 1
ATOM 5204 C CA . ALA B 1 293 ? -2.326 0.471 -0.89 1 98.88 293 ALA B CA 1
ATOM 5205 C C . ALA B 1 293 ? -1.716 1.718 -0.257 1 98.88 293 ALA B C 1
ATOM 5207 O O . ALA B 1 293 ? -0.843 1.619 0.609 1 98.88 293 ALA B O 1
ATOM 5208 N N . ALA B 1 294 ? -2.168 2.891 -0.661 1 98.88 294 ALA B N 1
ATOM 5209 C CA . ALA B 1 294 ? -1.657 4.156 -0.136 1 98.88 294 ALA B CA 1
ATOM 5210 C C . ALA B 1 294 ? -1.958 4.293 1.354 1 98.88 294 ALA B C 1
ATOM 5212 O O . ALA B 1 294 ? -1.103 4.727 2.129 1 98.88 294 ALA B O 1
ATOM 5213 N N . ARG B 1 295 ? -3.172 3.943 1.746 1 98.88 295 ARG B N 1
ATOM 5214 C CA . ARG B 1 295 ? -3.541 3.971 3.158 1 98.88 295 ARG B CA 1
ATOM 5215 C C . ARG B 1 295 ? -2.629 3.066 3.98 1 98.88 295 ARG B C 1
ATOM 5217 O O . ARG B 1 295 ? -2.148 3.463 5.043 1 98.88 295 ARG B O 1
ATOM 5224 N N . LEU B 1 296 ? -2.393 1.866 3.463 1 98.81 296 LEU B N 1
ATOM 5225 C CA . LEU B 1 296 ? -1.554 0.907 4.172 1 98.81 296 LEU B CA 1
ATOM 5226 C C . LEU B 1 296 ? -0.123 1.421 4.293 1 98.81 296 LEU B C 1
ATOM 5228 O O . LEU B 1 296 ? 0.535 1.203 5.312 1 98.81 296 LEU B O 1
ATOM 5232 N N . LEU B 1 297 ? 0.352 2.098 3.262 1 98.88 297 LEU B N 1
ATOM 5233 C CA . LEU B 1 297 ? 1.699 2.656 3.285 1 98.88 297 LEU B CA 1
ATOM 5234 C C . LEU B 1 297 ? 1.831 3.713 4.379 1 98.88 297 LEU B C 1
ATOM 5236 O O . LEU B 1 297 ? 2.814 3.721 5.121 1 98.88 297 LEU B O 1
ATOM 5240 N N . VAL B 1 298 ? 0.826 4.586 4.453 1 98.88 298 VAL B N 1
ATOM 5241 C CA . VAL B 1 298 ? 0.847 5.633 5.469 1 98.88 298 VAL B CA 1
ATOM 5242 C C . VAL B 1 298 ? 0.805 5.008 6.859 1 98.88 298 VAL B C 1
ATOM 5244 O O . VAL B 1 298 ? 1.615 5.344 7.727 1 98.88 298 VAL B O 1
ATOM 5247 N N . LEU B 1 299 ? -0.092 4.082 7.055 1 98.81 299 LEU B N 1
ATOM 5248 C CA . LEU B 1 299 ? -0.191 3.402 8.344 1 98.81 299 LEU B CA 1
ATOM 5249 C C . LEU B 1 299 ? 1.129 2.729 8.703 1 98.81 299 LEU B C 1
ATOM 5251 O O . LEU B 1 299 ? 1.61 2.861 9.828 1 98.81 299 LEU B O 1
ATOM 5255 N N . ASP B 1 300 ? 1.752 2.082 7.762 1 98.62 300 ASP B N 1
ATOM 5256 C CA . ASP B 1 300 ? 2.984 1.341 8.016 1 98.62 300 ASP B CA 1
ATOM 5257 C C . ASP B 1 300 ? 4.129 2.287 8.367 1 98.62 300 ASP B C 1
ATOM 5259 O O . ASP B 1 300 ? 4.863 2.053 9.336 1 98.62 300 ASP B O 1
ATOM 5263 N N . ALA B 1 301 ? 4.316 3.334 7.574 1 98.75 301 ALA B N 1
ATOM 5264 C CA . ALA B 1 301 ? 5.426 4.258 7.781 1 98.75 301 ALA B CA 1
ATOM 5265 C C . ALA B 1 301 ? 5.32 4.953 9.133 1 98.75 301 ALA B C 1
ATOM 5267 O O . ALA B 1 301 ? 6.301 5.031 9.875 1 98.75 301 ALA B O 1
ATOM 5268 N N . PHE B 1 302 ? 4.16 5.379 9.492 1 98.75 302 PHE B N 1
ATOM 5269 C CA . PHE B 1 302 ? 3.996 6.18 10.703 1 98.75 302 PHE B CA 1
ATOM 5270 C C . PHE B 1 302 ? 3.99 5.293 11.945 1 98.75 302 PHE B C 1
ATOM 5272 O O . PHE B 1 302 ? 4.523 5.676 12.984 1 98.75 302 PHE B O 1
ATOM 5279 N N . THR B 1 303 ? 3.424 4.113 11.883 1 98.5 303 THR B N 1
ATOM 5280 C CA . THR B 1 303 ? 3.414 3.236 13.047 1 98.5 303 THR B CA 1
ATOM 5281 C C . THR B 1 303 ? 4.797 2.633 13.281 1 98.5 303 THR B C 1
ATOM 5283 O O . THR B 1 303 ? 5.18 2.369 14.422 1 98.5 303 THR B O 1
ATOM 5286 N N . THR B 1 304 ? 5.582 2.414 12.211 1 98.5 304 THR B N 1
ATOM 5287 C CA . THR B 1 304 ? 6.961 1.972 12.367 1 98.5 304 THR B CA 1
ATOM 5288 C C . THR B 1 304 ? 7.777 3.004 13.141 1 98.5 304 THR B C 1
ATOM 5290 O O . THR B 1 304 ? 8.484 2.662 14.094 1 98.5 304 THR B O 1
ATOM 5293 N N . ALA B 1 305 ? 7.664 4.23 12.758 1 98.62 305 ALA B N 1
ATOM 5294 C CA . ALA B 1 305 ? 8.367 5.309 13.445 1 98.62 305 ALA B CA 1
ATOM 5295 C C . ALA B 1 305 ? 7.867 5.457 14.883 1 98.62 305 ALA B C 1
ATOM 5297 O O . ALA B 1 305 ? 8.664 5.637 15.805 1 98.62 305 ALA B O 1
ATOM 5298 N N . GLU B 1 306 ? 6.555 5.383 15.047 1 98.62 306 GLU B N 1
ATOM 5299 C CA . GLU B 1 306 ? 5.941 5.484 16.375 1 98.62 306 GLU B CA 1
ATOM 5300 C C . GLU B 1 306 ? 6.461 4.395 17.297 1 98.62 306 GLU B C 1
ATOM 5302 O O . GLU B 1 306 ? 6.754 4.664 18.469 1 98.62 306 GLU B O 1
ATOM 5307 N N . SER B 1 307 ? 6.582 3.195 16.781 1 98.44 307 SER B N 1
ATOM 5308 C CA . SER B 1 307 ? 7.062 2.062 17.562 1 98.44 307 SER B CA 1
ATOM 5309 C C . SER B 1 307 ? 8.523 2.25 17.969 1 98.44 307 SER B C 1
ATOM 5311 O O . SER B 1 307 ? 8.906 1.909 19.094 1 98.44 307 SER B O 1
ATOM 5313 N N . ALA B 1 308 ? 9.312 2.744 17.094 1 98.44 308 ALA B N 1
ATOM 5314 C CA . ALA B 1 308 ? 10.719 3.006 17.391 1 98.44 308 ALA B CA 1
ATOM 5315 C C . ALA B 1 308 ? 10.852 4.027 18.531 1 98.44 308 ALA B C 1
ATOM 5317 O O . ALA B 1 308 ? 11.562 3.791 19.5 1 98.44 308 ALA B O 1
ATOM 5318 N N . VAL B 1 309 ? 10.125 5.07 18.422 1 98.44 309 VAL B N 1
ATOM 5319 C CA . VAL B 1 309 ? 10.195 6.133 19.422 1 98.44 309 VAL B CA 1
ATOM 5320 C C . VAL B 1 309 ? 9.617 5.637 20.734 1 98.44 309 VAL B C 1
ATOM 5322 O O . VAL B 1 309 ? 10.133 5.965 21.812 1 98.44 309 VAL B O 1
ATOM 5325 N N . ALA B 1 310 ? 8.555 4.883 20.703 1 98.12 310 ALA B N 1
ATOM 5326 C CA . ALA B 1 310 ? 7.965 4.293 21.891 1 98.12 310 ALA B CA 1
ATOM 5327 C C . ALA B 1 310 ? 8.977 3.416 22.625 1 98.12 310 ALA B C 1
ATOM 5329 O O . ALA B 1 310 ? 8.969 3.344 23.859 1 98.12 310 ALA B O 1
ATOM 5330 N N . ALA B 1 311 ? 9.852 2.779 21.875 1 97.81 311 ALA B N 1
ATOM 5331 C CA . ALA B 1 311 ? 10.852 1.878 22.438 1 97.81 311 ALA B CA 1
ATOM 5332 C C . ALA B 1 311 ? 12.07 2.652 22.938 1 97.81 311 ALA B C 1
ATOM 5334 O O . ALA B 1 311 ? 13.031 2.059 23.422 1 97.81 311 ALA B O 1
ATOM 5335 N N . GLY B 1 312 ? 12.078 3.934 22.797 1 96.81 312 GLY B N 1
ATOM 5336 C CA . GLY B 1 312 ? 13.156 4.773 23.297 1 96.81 312 GLY B CA 1
ATOM 5337 C C . GLY B 1 312 ? 14.234 5.035 22.25 1 96.81 312 GLY B C 1
ATOM 5338 O O . GLY B 1 312 ? 15.289 5.582 22.578 1 96.81 312 GLY B O 1
ATOM 5339 N N . GLU B 1 313 ? 13.906 4.637 20.969 1 97.38 313 GLU B N 1
ATOM 5340 C CA . GLU B 1 313 ? 14.859 4.883 19.891 1 97.38 313 GLU B CA 1
ATOM 5341 C C . GLU B 1 313 ? 14.688 6.281 19.312 1 97.38 313 GLU B C 1
ATOM 5343 O O . GLU B 1 313 ? 13.68 6.941 19.562 1 97.38 313 GLU B O 1
ATOM 5348 N N . GLU B 1 314 ? 15.688 6.695 18.625 1 95.81 314 GLU B N 1
ATOM 5349 C CA . GLU B 1 314 ? 15.664 8.008 17.984 1 95.81 314 GLU B CA 1
ATOM 5350 C C . GLU B 1 314 ? 14.789 7.996 16.734 1 95.81 314 GLU B C 1
ATOM 5352 O O . GLU B 1 314 ? 14.781 7.02 15.977 1 95.81 314 GLU B O 1
ATOM 5357 N N . LEU B 1 315 ? 14.102 9.078 16.531 1 97.31 315 LEU B N 1
ATOM 5358 C CA . LEU B 1 315 ? 13.453 9.297 15.242 1 97.31 315 LEU B CA 1
ATOM 5359 C C . LEU B 1 315 ? 14.477 9.688 14.18 1 97.31 315 LEU B C 1
ATOM 5361 O O . LEU B 1 315 ? 14.711 10.875 13.945 1 97.31 315 LEU B O 1
ATOM 5365 N N . THR B 1 316 ? 15.016 8.758 13.492 1 97.25 316 THR B N 1
ATOM 5366 C CA . THR B 1 316 ? 16.125 8.961 12.578 1 97.25 316 THR B CA 1
ATOM 5367 C C . THR B 1 316 ? 15.68 9.727 11.336 1 97.25 316 THR B C 1
ATOM 5369 O O . THR B 1 316 ? 14.492 9.742 11.016 1 97.25 316 THR B O 1
ATOM 5372 N N . PRO B 1 317 ? 16.625 10.336 10.656 1 97.12 317 PRO B N 1
ATOM 5373 C CA . PRO B 1 317 ? 16.297 10.984 9.383 1 97.12 317 PRO B CA 1
ATOM 5374 C C . PRO B 1 317 ? 15.648 10.023 8.391 1 97.12 317 PRO B C 1
ATOM 5376 O O . PRO B 1 317 ? 14.75 10.422 7.637 1 97.12 317 PRO B O 1
ATOM 5379 N N . ALA B 1 318 ? 16.047 8.82 8.414 1 97.25 318 ALA B N 1
ATOM 5380 C CA . ALA B 1 318 ? 15.484 7.828 7.504 1 97.25 318 ALA B CA 1
ATOM 5381 C C . ALA B 1 318 ? 14.016 7.559 7.812 1 97.25 318 ALA B C 1
ATOM 5383 O O . ALA B 1 318 ? 13.195 7.43 6.898 1 97.25 318 ALA B O 1
ATOM 5384 N N . LEU B 1 319 ? 13.695 7.441 9.109 1 98.06 319 LEU B N 1
ATOM 5385 C CA . LEU B 1 319 ? 12.305 7.25 9.508 1 98.06 319 LEU B CA 1
ATOM 5386 C C . LEU B 1 319 ? 11.453 8.453 9.102 1 98.06 319 LEU B C 1
ATOM 5388 O O . LEU B 1 319 ? 10.336 8.281 8.609 1 98.06 319 LEU B O 1
ATOM 5392 N N . ARG B 1 320 ? 11.992 9.617 9.289 1 98 320 ARG B N 1
ATOM 5393 C CA . ARG B 1 320 ? 11.273 10.828 8.891 1 98 320 ARG B CA 1
ATOM 5394 C C . ARG B 1 320 ? 11.078 10.883 7.383 1 98 320 ARG B C 1
ATOM 5396 O O . ARG B 1 320 ? 10 11.234 6.902 1 98 320 ARG B O 1
ATOM 5403 N N . ALA B 1 321 ? 12.102 10.516 6.656 1 97.81 321 ALA B N 1
ATOM 5404 C CA . ALA B 1 321 ? 12.016 10.477 5.195 1 97.81 321 ALA B CA 1
ATOM 5405 C C . ALA B 1 321 ? 10.945 9.492 4.738 1 97.81 321 ALA B C 1
ATOM 5407 O O . ALA B 1 321 ? 10.156 9.789 3.836 1 97.81 321 ALA B O 1
ATOM 5408 N N . ASP B 1 322 ? 10.859 8.352 5.355 1 98.19 322 ASP B N 1
ATOM 5409 C CA . ASP B 1 322 ? 9.875 7.332 5.008 1 98.19 322 ASP B CA 1
ATOM 5410 C C . ASP B 1 322 ? 8.453 7.852 5.219 1 98.19 322 ASP B C 1
ATOM 5412 O O . ASP B 1 322 ? 7.578 7.641 4.379 1 98.19 322 ASP B O 1
ATOM 5416 N N . MET B 1 323 ? 8.25 8.492 6.336 1 98.38 323 MET B N 1
ATOM 5417 C CA . MET B 1 323 ? 6.926 9.031 6.645 1 98.38 323 MET B CA 1
ATOM 5418 C C . MET B 1 323 ? 6.523 10.102 5.633 1 98.38 323 MET B C 1
ATOM 5420 O O . MET B 1 323 ? 5.387 10.117 5.164 1 98.38 323 MET B O 1
ATOM 5424 N N . ARG B 1 324 ? 7.465 10.914 5.297 1 98.19 324 ARG B N 1
ATOM 5425 C CA . ARG B 1 324 ? 7.148 12.031 4.422 1 98.19 324 ARG B CA 1
ATOM 5426 C C . ARG B 1 324 ? 6.875 11.555 2.998 1 98.19 324 ARG B C 1
ATOM 5428 O O . ARG B 1 324 ? 5.961 12.047 2.336 1 98.19 324 ARG B O 1
ATOM 5435 N N . VAL B 1 325 ? 7.641 10.602 2.523 1 98.25 325 VAL B N 1
ATOM 5436 C CA . VAL B 1 325 ? 7.41 10.055 1.19 1 98.25 325 VAL B CA 1
ATOM 5437 C C . VAL B 1 325 ? 6.074 9.32 1.155 1 98.25 325 VAL B C 1
ATOM 5439 O O . VAL B 1 325 ? 5.344 9.391 0.163 1 98.25 325 VAL B O 1
ATOM 5442 N N . ALA B 1 326 ? 5.777 8.609 2.223 1 98.62 326 ALA B N 1
ATOM 5443 C CA . ALA B 1 326 ? 4.48 7.945 2.307 1 98.62 326 ALA B CA 1
ATOM 5444 C C . ALA B 1 326 ? 3.338 8.953 2.199 1 98.62 326 ALA B C 1
ATOM 5446 O O . ALA B 1 326 ? 2.348 8.711 1.507 1 98.62 326 ALA B O 1
ATOM 5447 N N . ALA B 1 327 ? 3.48 10.07 2.861 1 98.5 327 ALA B N 1
ATOM 5448 C CA . ALA B 1 327 ? 2.447 11.102 2.852 1 98.5 327 ALA B CA 1
ATOM 5449 C C . ALA B 1 327 ? 2.299 11.719 1.463 1 98.5 327 ALA B C 1
ATOM 5451 O O . ALA B 1 327 ? 1.181 11.906 0.977 1 98.5 327 ALA B O 1
ATOM 5452 N N . VAL B 1 328 ? 3.414 12.023 0.802 1 98.06 328 VAL B N 1
ATOM 5453 C CA . VAL B 1 328 ? 3.385 12.602 -0.537 1 98.06 328 VAL B CA 1
ATOM 5454 C C . VAL B 1 328 ? 2.736 11.625 -1.511 1 98.06 328 VAL B C 1
ATOM 5456 O O . VAL B 1 328 ? 1.867 12.008 -2.299 1 98.06 328 VAL B O 1
ATOM 5459 N N . TYR B 1 329 ? 3.137 10.375 -1.413 1 98.44 329 TYR B N 1
ATOM 5460 C CA . TYR B 1 329 ? 2.6 9.352 -2.295 1 98.44 329 TYR B CA 1
ATOM 5461 C C . TYR B 1 329 ? 1.093 9.203 -2.113 1 98.44 329 TYR B C 1
ATOM 5463 O O . TYR B 1 329 ? 0.35 9.102 -3.094 1 98.44 329 TYR B O 1
ATOM 5471 N N . ALA B 1 330 ? 0.668 9.156 -0.874 1 98.62 330 ALA B N 1
ATOM 5472 C CA . ALA B 1 330 ? -0.756 9 -0.584 1 98.62 330 ALA B CA 1
ATOM 5473 C C . ALA B 1 330 ? -1.555 10.18 -1.133 1 98.62 330 ALA B C 1
ATOM 5475 O O . ALA B 1 330 ? -2.662 10 -1.647 1 98.62 330 ALA B O 1
ATOM 5476 N N . THR B 1 331 ? -1.024 11.359 -0.996 1 98.44 331 THR B N 1
ATOM 5477 C CA . THR B 1 331 ? -1.697 12.555 -1.493 1 98.44 331 THR B CA 1
ATOM 5478 C C . THR B 1 331 ? -1.815 12.516 -3.014 1 98.44 331 THR B C 1
ATOM 5480 O O . THR B 1 331 ? -2.881 12.797 -3.566 1 98.44 331 THR B O 1
ATOM 5483 N N . ASP B 1 332 ? -0.759 12.141 -3.688 1 97.69 332 ASP B N 1
ATOM 5484 C CA . ASP B 1 332 ? -0.769 12.031 -5.145 1 97.69 332 ASP B CA 1
ATOM 5485 C C . ASP B 1 332 ? -1.752 10.961 -5.605 1 97.69 332 ASP B C 1
ATOM 5487 O O . ASP B 1 332 ? -2.508 11.164 -6.555 1 97.69 332 ASP B O 1
ATOM 5491 N N . THR B 1 333 ? -1.691 9.828 -4.965 1 98.5 333 THR B N 1
ATOM 5492 C CA . THR B 1 333 ? -2.584 8.727 -5.301 1 98.5 333 THR B CA 1
ATOM 5493 C C . THR B 1 333 ? -4.039 9.117 -5.082 1 98.5 333 THR B C 1
ATOM 5495 O O . THR B 1 333 ? -4.906 8.797 -5.898 1 98.5 333 THR B O 1
ATOM 5498 N N . ALA B 1 334 ? -4.301 9.82 -3.943 1 98.62 334 ALA B N 1
ATOM 5499 C CA . ALA B 1 334 ? -5.652 10.289 -3.643 1 98.62 334 ALA B CA 1
ATOM 5500 C C . ALA B 1 334 ? -6.16 11.227 -4.734 1 98.62 334 ALA B C 1
ATOM 5502 O O . ALA B 1 334 ? -7.316 11.125 -5.156 1 98.62 334 ALA B O 1
ATOM 5503 N N . ARG B 1 335 ? -5.34 12.102 -5.191 1 97.88 335 ARG B N 1
ATOM 5504 C CA . ARG B 1 335 ? -5.723 13.023 -6.258 1 97.88 335 ARG B CA 1
ATOM 5505 C C . ARG B 1 335 ? -6.062 12.266 -7.539 1 97.88 335 ARG B C 1
ATOM 5507 O O . ARG B 1 335 ? -7.043 12.586 -8.211 1 97.88 335 ARG B O 1
ATOM 5514 N N . ALA B 1 336 ? -5.273 11.25 -7.859 1 98.06 336 ALA B N 1
ATOM 5515 C CA . ALA B 1 336 ? -5.527 10.445 -9.047 1 98.06 336 ALA B CA 1
ATOM 5516 C C . ALA B 1 336 ? -6.855 9.703 -8.938 1 98.06 336 ALA B C 1
ATOM 5518 O O . ALA B 1 336 ? -7.609 9.609 -9.906 1 98.06 336 ALA B O 1
ATOM 5519 N N . CYS B 1 337 ? -7.141 9.164 -7.777 1 98.5 337 CYS B N 1
ATOM 5520 C CA . CYS B 1 337 ? -8.414 8.5 -7.531 1 98.5 337 CYS B CA 1
ATOM 5521 C C . CYS B 1 337 ? -9.578 9.469 -7.711 1 98.5 337 CYS B C 1
ATOM 5523 O O . CYS B 1 337 ? -10.586 9.125 -8.328 1 98.5 337 CYS B O 1
ATOM 5525 N N . ALA B 1 338 ? -9.398 10.656 -7.156 1 98.19 338 ALA B N 1
ATOM 5526 C CA . ALA B 1 338 ? -10.445 11.68 -7.227 1 98.19 338 ALA B CA 1
ATOM 5527 C C . ALA B 1 338 ? -10.688 12.109 -8.672 1 98.19 338 ALA B C 1
ATOM 5529 O O . ALA B 1 338 ? -11.836 12.289 -9.086 1 98.19 338 ALA B O 1
ATOM 5530 N N . GLU B 1 339 ? -9.648 12.273 -9.406 1 97.31 339 GLU B N 1
ATOM 5531 C CA . GLU B 1 339 ? -9.758 12.648 -10.812 1 97.31 339 GLU B CA 1
ATOM 5532 C C . GLU B 1 339 ? -10.539 11.602 -11.602 1 97.31 339 GLU B C 1
ATOM 5534 O O . GLU B 1 339 ? -11.438 11.945 -12.375 1 97.31 339 GLU B O 1
ATOM 5539 N N . TRP B 1 340 ? -10.172 10.352 -11.414 1 97.88 340 TRP B N 1
ATOM 5540 C CA . TRP B 1 340 ? -10.883 9.281 -12.102 1 97.88 340 TRP B CA 1
ATOM 5541 C C . TRP B 1 340 ? -12.359 9.273 -11.727 1 97.88 340 TRP B C 1
ATOM 5543 O O . TRP B 1 340 ? -13.227 9.172 -12.594 1 97.88 340 TRP B O 1
ATOM 5553 N N . ALA B 1 341 ? -12.664 9.383 -10.414 1 97.38 341 ALA B N 1
ATOM 5554 C CA . ALA B 1 341 ? -14.047 9.367 -9.93 1 97.38 341 ALA B CA 1
ATOM 5555 C C . ALA B 1 341 ? -14.852 10.516 -10.539 1 97.38 341 ALA B C 1
ATOM 5557 O O . ALA B 1 341 ? -16 10.328 -10.93 1 97.38 341 ALA B O 1
ATOM 5558 N N . HIS B 1 342 ? -14.25 11.68 -10.602 1 96 342 HIS B N 1
ATOM 5559 C CA . HIS B 1 342 ? -14.906 12.852 -11.172 1 96 342 HIS B CA 1
ATOM 5560 C C . HIS B 1 342 ? -15.25 12.625 -12.641 1 96 342 HIS B C 1
ATOM 5562 O O . HIS B 1 342 ? -16.375 12.922 -13.07 1 96 342 HIS B O 1
ATOM 5568 N N . LEU B 1 343 ? -14.336 12.078 -13.391 1 94.12 343 LEU B N 1
ATOM 5569 C CA . LEU B 1 343 ? -14.492 11.914 -14.828 1 94.12 343 LEU B CA 1
ATOM 5570 C C . LEU B 1 343 ? -15.539 10.852 -15.141 1 94.12 343 LEU B C 1
ATOM 5572 O O . LEU B 1 343 ? -16.375 11.039 -16.031 1 94.12 343 LEU B O 1
ATOM 5576 N N . VAL B 1 344 ? -15.594 9.82 -14.383 1 93.31 344 VAL B N 1
ATOM 5577 C CA . VAL B 1 344 ? -16.516 8.734 -14.695 1 93.31 344 VAL B CA 1
ATOM 5578 C C . VAL B 1 344 ? -17.922 9.102 -14.25 1 93.31 344 VAL B C 1
ATOM 5580 O O . VAL B 1 344 ? -18.906 8.609 -14.805 1 93.31 344 VAL B O 1
ATOM 5583 N N . ALA B 1 345 ? -18.031 9.938 -13.25 1 91.38 345 ALA B N 1
ATOM 5584 C CA . ALA B 1 345 ? -19.328 10.375 -12.758 1 91.38 345 ALA B CA 1
ATOM 5585 C C . ALA B 1 345 ? -20.031 11.273 -13.781 1 91.38 345 ALA B C 1
ATOM 5587 O O . ALA B 1 345 ? -21.25 11.367 -13.797 1 91.38 345 ALA B O 1
ATOM 5588 N N . GLY B 1 346 ? -19.266 11.977 -14.648 1 86.5 346 GLY B N 1
ATOM 5589 C CA . GLY B 1 346 ? -19.844 12.82 -15.68 1 86.5 346 GLY B CA 1
ATOM 5590 C C . GLY B 1 346 ? -20.594 14.016 -15.125 1 86.5 346 GLY B C 1
ATOM 5591 O O . GLY B 1 346 ? -20.094 14.727 -14.258 1 86.5 346 GLY B O 1
ATOM 5592 N N . THR B 1 347 ? -21.766 14.211 -15.609 1 81.06 347 THR B N 1
ATOM 5593 C CA . THR B 1 347 ? -22.516 15.422 -15.305 1 81.06 347 THR B CA 1
ATOM 5594 C C . THR B 1 347 ? -22.953 15.438 -13.844 1 81.06 347 THR B C 1
ATOM 5596 O O . THR B 1 347 ? -23.172 16.5 -13.266 1 81.06 347 THR B O 1
ATOM 5599 N N . SER B 1 348 ? -23.016 14.289 -13.234 1 80.44 348 SER B N 1
ATOM 5600 C CA . SER B 1 348 ? -23.375 14.211 -11.828 1 80.44 348 SER B CA 1
ATOM 5601 C C . SER B 1 348 ? -22.328 14.875 -10.945 1 80.44 348 SER B C 1
ATOM 5603 O O . SER B 1 348 ? -22.641 15.359 -9.852 1 80.44 348 SER B O 1
ATOM 5605 N N . ALA B 1 349 ? -21.172 14.938 -11.438 1 84.19 349 ALA B N 1
ATOM 5606 C CA . ALA B 1 349 ? -20.062 15.422 -10.625 1 84.19 349 ALA B CA 1
ATOM 5607 C C . ALA B 1 349 ? -19.953 16.938 -10.688 1 84.19 349 ALA B C 1
ATOM 5609 O O . ALA B 1 349 ? -19.234 17.562 -9.898 1 84.19 349 ALA B O 1
ATOM 5610 N N . ILE B 1 350 ? -20.781 17.594 -11.531 1 84.94 350 ILE B N 1
ATOM 5611 C CA . ILE B 1 350 ? -20.531 19.031 -11.703 1 84.94 350 ILE B CA 1
ATOM 5612 C C . ILE B 1 350 ? -21.719 19.828 -11.141 1 84.94 350 ILE B C 1
ATOM 5614 O O . ILE B 1 350 ? -21.688 21.047 -11.148 1 84.94 350 ILE B O 1
ATOM 5618 N N . ARG B 1 351 ? -22.656 19.047 -10.68 1 83.31 351 ARG B N 1
ATOM 5619 C CA . ARG B 1 351 ? -23.797 19.75 -10.086 1 83.31 351 ARG B CA 1
ATOM 5620 C C . ARG B 1 351 ? -23.422 20.344 -8.727 1 83.31 351 ARG B C 1
ATOM 5622 O O . ARG B 1 351 ? -23.031 19.609 -7.812 1 83.31 351 ARG B O 1
ATOM 5629 N N . GLU B 1 352 ? -23.672 21.594 -8.594 1 82.88 352 GLU B N 1
ATOM 5630 C CA . GLU B 1 352 ? -23.281 22.312 -7.387 1 82.88 352 GLU B CA 1
ATOM 5631 C C . GLU B 1 352 ? -24.047 21.812 -6.172 1 82.88 352 GLU B C 1
ATOM 5633 O O . GLU B 1 352 ? -25.25 21.547 -6.262 1 82.88 352 GLU B O 1
ATOM 5638 N N . GLY B 1 353 ? -23.297 21.609 -5.125 1 81.5 353 GLY B N 1
ATOM 5639 C CA . GLY B 1 353 ? -23.938 21.297 -3.865 1 81.5 353 GLY B CA 1
ATOM 5640 C C . GLY B 1 353 ? -23.797 19.828 -3.475 1 81.5 353 GLY B C 1
ATOM 5641 O O . GLY B 1 353 ? -23.969 19.469 -2.309 1 81.5 353 GLY B O 1
ATOM 5642 N N . SER B 1 354 ? -23.453 19 -4.457 1 88.06 354 SER B N 1
ATOM 5643 C CA . SER B 1 354 ? -23.25 17.609 -4.09 1 88.06 354 SER B CA 1
ATOM 5644 C C . SER B 1 354 ? -21.906 17.406 -3.385 1 88.06 354 SER B C 1
ATOM 5646 O O . SER B 1 354 ? -21 18.219 -3.543 1 88.06 354 SER B O 1
ATOM 5648 N N . ARG B 1 355 ? -21.859 16.391 -2.594 1 92.62 355 ARG B N 1
ATOM 5649 C CA . ARG B 1 355 ? -20.609 16.047 -1.917 1 92.62 355 ARG B CA 1
ATOM 5650 C C . ARG B 1 355 ? -19.5 15.742 -2.926 1 92.62 355 ARG B C 1
ATOM 5652 O O . ARG B 1 355 ? -18.344 16.125 -2.719 1 92.62 355 ARG B O 1
ATOM 5659 N N . LEU B 1 356 ? -19.875 15.078 -4.004 1 94.12 356 LEU B N 1
ATOM 5660 C CA . LEU B 1 356 ? -18.906 14.703 -5.031 1 94.12 356 LEU B CA 1
ATOM 5661 C C . LEU B 1 356 ? -18.297 15.938 -5.676 1 94.12 356 LEU B C 1
ATOM 5663 O O . LEU B 1 356 ? -17.078 15.992 -5.883 1 94.12 356 LEU B O 1
ATOM 5667 N N . GLU B 1 357 ? -19.172 16.844 -6.012 1 94.44 357 GLU B N 1
ATOM 5668 C CA . GLU B 1 357 ? -18.703 18.094 -6.625 1 94.44 357 GLU B CA 1
ATOM 5669 C C . GLU B 1 357 ? -17.812 18.875 -5.664 1 94.44 357 GLU B C 1
ATOM 5671 O O . GLU B 1 357 ? -16.734 19.344 -6.051 1 94.44 357 GLU B O 1
ATOM 5676 N N . ARG B 1 358 ? -18.156 19.031 -4.441 1 95.5 358 ARG B N 1
ATOM 5677 C CA . ARG B 1 358 ? -17.391 19.734 -3.426 1 95.5 358 ARG B CA 1
ATOM 5678 C C . ARG B 1 358 ? -16.062 19.047 -3.158 1 95.5 358 ARG B C 1
ATOM 5680 O O . ARG B 1 358 ? -15.023 19.703 -3.039 1 95.5 358 ARG B O 1
ATOM 5687 N N . ALA B 1 359 ? -16.109 17.734 -3.084 1 97.44 359 ALA B N 1
ATOM 5688 C CA . ALA B 1 359 ? -14.906 16.953 -2.797 1 97.44 359 ALA B CA 1
ATOM 5689 C C . ALA B 1 359 ? -13.852 17.156 -3.881 1 97.44 359 ALA B C 1
ATOM 5691 O O . ALA B 1 359 ? -12.656 17.203 -3.588 1 97.44 359 ALA B O 1
ATOM 5692 N N . PHE B 1 360 ? -14.305 17.25 -5.078 1 96.62 360 PHE B N 1
ATOM 5693 C CA . PHE B 1 360 ? -13.367 17.422 -6.18 1 96.62 360 PHE B CA 1
ATOM 5694 C C . PHE B 1 360 ? -12.672 18.781 -6.082 1 96.62 360 PHE B C 1
ATOM 5696 O O . PHE B 1 360 ? -11.453 18.875 -6.25 1 96.62 360 PHE B O 1
ATOM 5703 N N . ARG B 1 361 ? -13.391 19.812 -5.82 1 96.12 361 ARG B N 1
ATOM 5704 C CA . ARG B 1 361 ? -12.773 21.125 -5.629 1 96.12 361 ARG B CA 1
ATOM 5705 C C . ARG B 1 361 ? -11.844 21.109 -4.426 1 96.12 361 ARG B C 1
ATOM 5707 O O . ARG B 1 361 ? -10.75 21.688 -4.477 1 96.12 361 ARG B O 1
ATOM 5714 N N . ASP B 1 362 ? -12.219 20.453 -3.396 1 97.69 362 ASP B N 1
ATOM 5715 C CA . ASP B 1 362 ? -11.453 20.422 -2.154 1 97.69 362 ASP B CA 1
ATOM 5716 C C . ASP B 1 362 ? -10.117 19.703 -2.35 1 97.69 362 ASP B C 1
ATOM 5718 O O . ASP B 1 362 ? -9.078 20.172 -1.895 1 97.69 362 ASP B O 1
ATOM 5722 N N . ILE B 1 363 ? -10.141 18.547 -3.047 1 97.62 363 ILE B N 1
ATOM 5723 C CA . ILE B 1 363 ? -8.93 17.734 -3.15 1 97.62 363 ILE B CA 1
ATOM 5724 C C . ILE B 1 363 ? -7.879 18.484 -3.967 1 97.62 363 ILE B C 1
ATOM 5726 O O . ILE B 1 363 ? -6.684 18.406 -3.68 1 97.62 363 ILE B O 1
ATOM 5730 N N . TYR B 1 364 ? -8.258 19.234 -4.965 1 94.69 364 TYR B N 1
ATOM 5731 C CA . TYR B 1 364 ? -7.309 19.969 -5.781 1 94.69 364 TYR B CA 1
ATOM 5732 C C . TYR B 1 364 ? -6.797 21.203 -5.043 1 94.69 364 TYR B C 1
ATOM 5734 O O . TYR B 1 364 ? -5.664 21.641 -5.262 1 94.69 364 TYR B O 1
ATOM 5742 N N . THR B 1 365 ? -7.609 21.719 -4.168 1 95.31 365 THR B N 1
ATOM 5743 C CA . THR B 1 365 ? -7.172 22.844 -3.35 1 95.31 365 THR B CA 1
ATOM 5744 C C . THR B 1 365 ? -6.199 22.375 -2.27 1 95.31 365 THR B C 1
ATOM 5746 O O . THR B 1 365 ? -5.109 22.938 -2.123 1 95.31 365 THR B O 1
ATOM 5749 N N . GLY B 1 366 ? -6.531 21.312 -1.627 1 95.81 366 GLY B N 1
ATOM 5750 C CA . GLY B 1 366 ? -5.758 20.875 -0.478 1 95.81 366 GLY B CA 1
ATOM 5751 C C . GLY B 1 366 ? -4.43 20.25 -0.857 1 95.81 366 GLY B C 1
ATOM 5752 O O . GLY B 1 366 ? -3.447 20.375 -0.122 1 95.81 366 GLY B O 1
ATOM 5753 N N . THR B 1 367 ? -4.34 19.578 -1.993 1 93.25 367 THR B N 1
ATOM 5754 C CA . THR B 1 367 ? -3.143 18.828 -2.363 1 93.25 367 THR B CA 1
ATOM 5755 C C . THR B 1 367 ? -2.086 19.766 -2.955 1 93.25 367 THR B C 1
ATOM 5757 O O . THR B 1 367 ? -0.991 19.312 -3.311 1 93.25 367 THR B O 1
ATOM 5760 N N . GLN B 1 368 ? -2.344 21.078 -2.959 1 89 368 GLN B N 1
ATOM 5761 C CA . GLN B 1 368 ? -1.361 22.078 -3.375 1 89 368 GLN B CA 1
ATOM 5762 C C . GLN B 1 368 ? -0.495 22.516 -2.199 1 89 368 GLN B C 1
ATOM 5764 O O . GLN B 1 368 ? 0.471 23.266 -2.377 1 89 368 GLN B O 1
ATOM 5769 N N . HIS B 1 369 ? -0.84 22.062 -1.079 1 90 369 HIS B N 1
ATOM 5770 C CA . HIS B 1 369 ? -0.128 22.5 0.116 1 90 369 HIS B CA 1
ATOM 5771 C C . HIS B 1 369 ? 1.352 22.141 0.039 1 90 369 HIS B C 1
ATOM 5773 O O . HIS B 1 369 ? 1.704 21.031 -0.36 1 90 369 HIS B O 1
ATOM 5779 N N . ALA B 1 370 ? 2.164 22.969 0.515 1 84.31 370 ALA B N 1
ATOM 5780 C CA . ALA B 1 370 ? 3.615 22.859 0.386 1 84.31 370 ALA B CA 1
ATOM 5781 C C . ALA B 1 370 ? 4.16 21.703 1.21 1 84.31 370 ALA B C 1
ATOM 5783 O O . ALA B 1 370 ? 5.207 21.141 0.883 1 84.31 370 ALA B O 1
ATOM 5784 N N . PHE B 1 371 ? 3.42 21.375 2.207 1 87.25 371 PHE B N 1
ATOM 5785 C CA . PHE B 1 371 ? 3.881 20.359 3.133 1 87.25 371 PHE B CA 1
ATOM 5786 C C . PHE B 1 371 ? 3.963 19 2.439 1 87.25 371 PHE B C 1
ATOM 5788 O O . PHE B 1 371 ? 4.625 18.078 2.934 1 87.25 371 PHE B O 1
ATOM 5795 N N . ILE B 1 372 ? 3.301 18.844 1.271 1 90.06 372 ILE B N 1
ATOM 5796 C CA . ILE B 1 372 ? 3.293 17.578 0.533 1 90.06 372 ILE B CA 1
ATOM 5797 C C . ILE B 1 372 ? 3.795 17.812 -0.891 1 90.06 372 ILE B C 1
ATOM 5799 O O . ILE B 1 372 ? 3.408 17.094 -1.817 1 90.06 372 ILE B O 1
ATOM 5803 N N . SER B 1 373 ? 4.641 18.703 -1.085 1 89.06 373 SER B N 1
ATOM 5804 C CA . SER B 1 373 ? 5.129 19.078 -2.41 1 89.06 373 SER B CA 1
ATOM 5805 C C . SER B 1 373 ? 6.191 18.094 -2.9 1 89.06 373 SER B C 1
ATOM 5807 O O . SER B 1 373 ? 6.68 17.266 -2.135 1 89.06 373 SER B O 1
ATOM 5809 N N . GLU B 1 374 ? 6.539 18.266 -4.113 1 90.06 374 GLU B N 1
ATOM 5810 C CA . GLU B 1 374 ? 7.562 17.453 -4.766 1 90.06 374 GLU B CA 1
ATOM 5811 C C . GLU B 1 374 ? 8.922 17.641 -4.086 1 90.06 374 GLU B C 1
ATOM 5813 O O . GLU B 1 374 ? 9.711 16.688 -4.008 1 90.06 374 GLU B O 1
ATOM 5818 N N . LYS B 1 375 ? 9.141 18.797 -3.559 1 92.19 375 LYS B N 1
ATOM 5819 C CA . LYS B 1 375 ? 10.406 19.062 -2.877 1 92.19 375 LYS B CA 1
ATOM 5820 C C . LYS B 1 375 ? 10.617 18.125 -1.701 1 92.19 375 LYS B C 1
ATOM 5822 O O . LYS B 1 375 ? 11.742 17.719 -1.418 1 92.19 375 LYS B O 1
ATOM 5827 N N . VAL B 1 376 ? 9.555 17.797 -1.066 1 93.69 376 VAL B N 1
ATOM 5828 C CA . VAL B 1 376 ? 9.617 16.906 0.092 1 93.69 376 VAL B CA 1
ATOM 5829 C C . VAL B 1 376 ? 10.109 15.523 -0.337 1 93.69 376 VAL B C 1
ATOM 5831 O O . VAL B 1 376 ? 10.953 14.922 0.336 1 93.69 376 VAL B O 1
ATOM 5834 N N . ALA B 1 377 ? 9.617 15.047 -1.461 1 94.12 377 ALA B N 1
ATOM 5835 C CA . ALA B 1 377 ? 10.047 13.758 -1.997 1 94.12 377 ALA B CA 1
ATOM 5836 C C . ALA B 1 377 ? 11.523 13.781 -2.375 1 94.12 377 ALA B C 1
ATOM 5838 O O . ALA B 1 377 ? 12.25 12.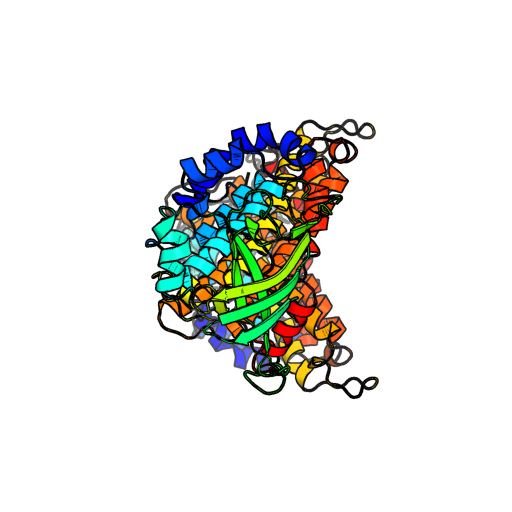82 -2.123 1 94.12 377 ALA B O 1
ATOM 5839 N N . ILE B 1 378 ? 11.969 14.859 -2.926 1 95.19 378 ILE B N 1
ATOM 5840 C CA . ILE B 1 378 ? 13.352 15.031 -3.346 1 95.19 378 ILE B CA 1
ATOM 5841 C C . ILE B 1 378 ? 14.266 15.055 -2.119 1 95.19 378 ILE B C 1
ATOM 5843 O O . ILE B 1 378 ? 15.281 14.359 -2.086 1 95.19 378 ILE B O 1
ATOM 5847 N N . ASP B 1 379 ? 13.852 15.789 -1.063 1 95.06 379 ASP B N 1
ATOM 5848 C CA . ASP B 1 379 ? 14.625 15.844 0.172 1 95.06 379 ASP B CA 1
ATOM 5849 C C . ASP B 1 379 ? 14.75 14.461 0.806 1 95.06 379 ASP B C 1
ATOM 5851 O O . ASP B 1 379 ? 15.82 14.086 1.282 1 95.06 379 ASP B O 1
ATOM 5855 N N . ALA B 1 380 ? 13.703 13.734 0.807 1 96 380 ALA B N 1
ATOM 5856 C CA . ALA B 1 380 ? 13.695 12.398 1.384 1 96 380 ALA B CA 1
ATOM 5857 C C . ALA B 1 380 ? 14.633 11.469 0.614 1 96 380 ALA B C 1
ATOM 5859 O O . ALA B 1 380 ? 15.391 10.703 1.215 1 96 380 ALA B O 1
ATOM 5860 N N . ALA B 1 381 ? 14.555 11.539 -0.699 1 96.19 381 ALA B N 1
ATOM 5861 C CA . ALA B 1 381 ? 15.406 10.703 -1.538 1 96.19 381 ALA B CA 1
ATOM 5862 C C . ALA B 1 381 ? 16.875 11.008 -1.306 1 96.19 381 ALA B C 1
ATOM 5864 O O . ALA B 1 381 ? 17.719 10.109 -1.353 1 96.19 381 ALA B O 1
ATOM 5865 N N . GLN B 1 382 ? 17.188 12.266 -1.054 1 95.44 382 GLN B N 1
ATOM 5866 C CA . GLN B 1 382 ? 18.562 12.648 -0.778 1 95.44 382 GLN B CA 1
ATOM 5867 C C . GLN B 1 382 ? 19.078 11.984 0.493 1 95.44 382 GLN B C 1
ATOM 5869 O O . GLN B 1 382 ? 20.25 11.594 0.566 1 95.44 382 GLN B O 1
ATOM 5874 N N . ILE B 1 383 ? 18.266 11.828 1.442 1 95.56 383 ILE B N 1
ATOM 5875 C CA . ILE B 1 383 ? 18.625 11.141 2.674 1 95.56 383 ILE B CA 1
ATOM 5876 C C . ILE B 1 383 ? 18.875 9.664 2.383 1 95.56 383 ILE B C 1
ATOM 5878 O O . ILE B 1 383 ? 19.891 9.109 2.799 1 95.56 383 ILE B O 1
ATOM 5882 N N . TRP B 1 384 ? 17.969 9.062 1.574 1 94 384 TRP B N 1
ATOM 5883 C CA . TRP B 1 384 ? 18.078 7.645 1.242 1 94 384 TRP B CA 1
ATOM 5884 C C . TRP B 1 384 ? 19.359 7.375 0.465 1 94 384 TRP B C 1
ATOM 5886 O O . TRP B 1 384 ? 19.969 6.305 0.6 1 94 384 TRP B O 1
ATOM 5896 N N . LEU B 1 385 ? 19.75 8.352 -0.343 1 94.06 385 LEU B N 1
ATOM 5897 C CA . LEU B 1 385 ? 20.906 8.195 -1.234 1 94.06 385 LEU B CA 1
ATOM 5898 C C . LEU B 1 385 ? 22.188 8.609 -0.534 1 94.06 385 LEU B C 1
ATOM 5900 O O . LEU B 1 385 ? 23.281 8.477 -1.103 1 94.06 385 LEU B O 1
ATOM 5904 N N . GLY B 1 386 ? 22.109 9.18 0.692 1 92.12 386 GLY B N 1
ATOM 5905 C CA . GLY B 1 386 ? 23.266 9.578 1.469 1 92.12 386 GLY B CA 1
ATOM 5906 C C . GLY B 1 386 ? 23.875 10.898 1.006 1 92.12 386 GLY B C 1
ATOM 5907 O O . GLY B 1 386 ? 25.031 11.195 1.311 1 92.12 386 GLY B O 1
ATOM 5908 N N . ILE B 1 387 ? 23.109 11.617 0.226 1 91.88 387 ILE B N 1
ATOM 5909 C CA . ILE B 1 387 ? 23.578 12.914 -0.259 1 91.88 387 ILE B CA 1
ATOM 5910 C C . ILE B 1 387 ? 23.562 13.93 0.881 1 91.88 387 ILE B C 1
ATOM 5912 O O . ILE B 1 387 ? 24.453 14.773 0.981 1 91.88 387 ILE B O 1
ATOM 5916 N N . ILE B 1 388 ? 22.531 13.859 1.718 1 92.12 388 ILE B N 1
ATOM 5917 C CA . ILE B 1 388 ? 22.469 14.664 2.936 1 92.12 388 ILE B CA 1
ATOM 5918 C C . ILE B 1 388 ? 22.203 13.758 4.137 1 92.12 388 ILE B C 1
ATOM 5920 O O . ILE B 1 388 ? 21.562 12.711 4.004 1 92.12 388 ILE B O 1
ATOM 5924 N N . GLU B 1 389 ? 22.656 14.172 5.25 1 92 389 GLU B N 1
ATOM 5925 C CA . GLU B 1 389 ? 22.5 13.383 6.46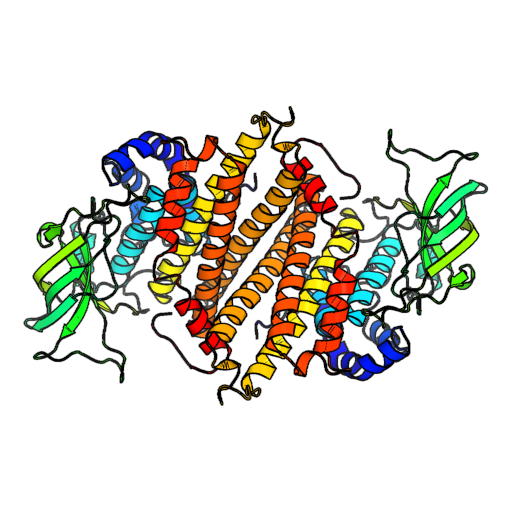5 1 92 389 GLU B CA 1
ATOM 5926 C C . GLU B 1 389 ? 21.125 13.602 7.094 1 92 389 GLU B C 1
ATOM 5928 O O . GLU B 1 389 ? 20.562 12.688 7.711 1 92 389 GLU B O 1
ATOM 5933 N N . ASP B 1 390 ? 20.719 14.891 6.941 1 92.25 390 ASP B N 1
ATOM 5934 C CA . ASP B 1 390 ? 19.469 15.266 7.613 1 92.25 390 ASP B CA 1
ATOM 5935 C C . ASP B 1 390 ? 18.828 16.484 6.953 1 92.25 390 ASP B C 1
ATOM 5937 O O . ASP B 1 390 ? 19.484 17.188 6.18 1 92.25 390 ASP B O 1
ATOM 5941 N N . GLN B 1 391 ? 17.531 16.578 7.102 1 89.31 391 GLN B N 1
ATOM 5942 C CA . GLN B 1 391 ? 16.719 17.734 6.734 1 89.31 391 GLN B CA 1
ATOM 5943 C C . GLN B 1 391 ? 15.719 18.078 7.832 1 89.31 391 GLN B C 1
ATOM 5945 O O . GLN B 1 391 ? 14.625 17.516 7.875 1 89.31 391 GLN B O 1
ATOM 5950 N N . PRO B 1 392 ? 15.969 19.078 8.617 1 81.62 392 PRO B N 1
ATOM 5951 C CA . PRO B 1 392 ? 15.156 19.359 9.805 1 81.62 392 PRO B CA 1
ATOM 5952 C C . PRO B 1 392 ? 13.68 19.578 9.477 1 81.62 392 PRO B C 1
ATOM 5954 O O . PRO B 1 392 ? 12.812 19.281 10.297 1 81.62 392 PRO B O 1
ATOM 5957 N N . GLY B 1 393 ? 13.344 20.031 8.367 1 84 393 GLY B N 1
ATOM 5958 C CA . GLY B 1 393 ? 11.961 20.297 8.016 1 84 393 GLY B CA 1
ATOM 5959 C C . GLY B 1 393 ? 11.18 19.047 7.66 1 84 393 GLY B C 1
ATOM 5960 O O . GLY B 1 393 ? 9.953 19.094 7.504 1 84 393 GLY B O 1
ATOM 5961 N N . LEU B 1 394 ? 11.969 17.938 7.668 1 88.31 394 LEU B N 1
ATOM 5962 C CA . LEU B 1 394 ? 11.289 16.672 7.391 1 88.31 394 LEU B CA 1
ATOM 5963 C C . LEU B 1 394 ? 10.711 16.078 8.664 1 88.31 394 LEU B C 1
ATOM 5965 O O . LEU B 1 394 ? 11.406 15.961 9.68 1 88.31 394 LEU B O 1
#

Sequence (788 aa):
MTSIADTDSRVVALARGMRDLVQAEAGECERARTLTAPIVDEMWASGLMSAFNPVAAGGVEPSFTEMIETWIEMAWQDGSFGWIGIANLPSSFAAAAYLPDEGFAEVFAAHDNRVTMGGQFFPNGQGHAGDGGYLVSGSWSFGSGIGHSEYVAAGFLPMDDGEMRWITEGFPEMRVAVVPRDQISFNDGWHVQGLKGTGSYDYSAEQVFVPESRTFELFVREPHRGASPATRMGLMPVTAAGHASWALGVAKSMLDDVQDLAATKFRMSDMASLASRPTFQKGLAHHRAAWRAARLLVLDAFTTAESAVAAGEELTPALRADMRVAAVYATDTARACAEWAHLVAGTSAIREGSRLERAFRDIYTGTQHAFISEKVAIDAAQIWLGIIEDQPGLMTSIADTDSRVVALARGMRDLVQAEAGECERARTLTAPIVDEMWASGLMSAFNPVAAGGVEPSFTEMIETWIEMAWQDGSFGWIGIANLPSSFAAAAYLPDEGFAEVFAAHDNRVTMGGQFFPNGQGHAGDGGYLVSGSWSFGSGIGHSEYVAAGFLPMDDGEMRWITEGFPEMRVAVVPRDQISFNDGWHVQGLKGTGSYDYSAEQVFVPESRTFELFVREPHRGASPATRMGLMPVTAAGHASWALGVAKSMLDDVQDLAATKFRMSDMASLASRPTFQKGLAHHRAAWRAARLLVLDAFTTAESAVAAGEELTPALRADMRVAAVYATDTARACAEWAHLVAGTSAIREGSRLERAFRDIYTGTQHAFISEKVAIDAAQIWLGIIEDQPGL

Foldseek 3Di:
DPPPPCPVDLLLVLLLVCQVVCLVCVVVLLVVLAGDPVSVVSCVVSQNLAQCAFVVLPHDNDALVSLLSSLLSQLLRALLSSVLSLFFHLQLRQQRWFFDPVLNCVQRVVVVSPFTEWEDQAAQWEFEDDDQFTFIWGKGFQTFQLVPGQWYKHKHFYDYPRHTDAPDVPHTWIKIATGGPVQKAWDADQPAQASSSGSRTMIIHGRDTGHPSRMGTQLDQHTPGHDALVSNRHSLLSSLSSLLSSLLSLLVSLLVVLVVQQVPDDDPPPSDGNCPDPVSVVLSVVLVVLSVVLSVQLVVLRVVLRVCSNVVHDSFQLSVLSNLLSSLSSLVSSLVSLVVSLVSSPPVQCDPPDSNVNSNSSSVVSNPDPSNDPVSNVQSVCCVVVVDRHDSSD/DPPPPCPVDLLLVLLVVCQVVCLVCVVVLLVVLAGDPVSVVSCVVSQNLAQCAFVVLPHDNDALVSLLSSLLSQLLRPLLSSVLSLFFHLQLRQQRWFFDPVLNCVQRVVVVSPFTEWEDQAAQWEFEDDDQFTQIWGKGFQTFQLVPGQWYKHKHFYDYPNHTDAPDVPHTWIKIATGGPVQKAWDADQPAQASSSGSRTMIIHGRDTGHPSRMGTQLDQHTPGHDALVSNRHSLLSSLSSLLSSLLSLLVSLLVVLVVQQVPDDDPPPSDGNCPDVVSVVLSVVLVVLSVVLSVQLVVLRVVLRVCSNVVHDSFQLSVLSNLLSSLSSLVSSLVSLVVSLVSSPPVLCDPPDSNVNSNSSSVVSNPDPSNDPVSNVQSVCCVVVVDRHDSSD

Radius of gyration: 29.66 Å; Cα contacts (8 Å, |Δi|>4): 1724; chains: 2; bounding box: 58×93×60 Å

Organism: NCBI:txid185642

Secondary structure (DSSP, 8-state):
---------HHHHHHHTTHHHHHHHHHHHHHHTS--HHHHHHHHHHTGGGTTS-GGGT-----HHHHHHHHHHHHHH-HHHHHHHHHHHHHHHHHHHHS-HHHHHHHTGGGTT---EEEEEEEEEEEEEETTEEEEEEEEEEETTGGG-SEEEEEEEEEETTEE-EEETTEE--EEEEEEGGGSEEE-----SS-GGG--EEEEEEEEEEEGGGEEETT----SS--SHHHHH-HHHHHHHHHHHHHHHHHHHHHHHHHHHHHH-B-TTTSSBGGG-HHHHHHHHHHHHHHHHHHHHHHHHHHHHHHHHHTT----HHHHHHHHHHHHHHHHHHHHHHHHHHHHHGGGGTSTT-HHHHHHHHHHHHTT-GGGSHHHHHHHHHHHHTS-S--TT-/---------HHHHHHHTTHHHHHHHHHHHHHHTS--HHHHHHHHHHTTTTTTS-GGGT-----HHHHHHHHHHHHHH-HHHHHHHHHHHHHHHHHHHHS-HHHHHHHTGGGTT---EEEEEEEEEEEEEETTEEEEEEEEEEETTGGG-SEEEEEEEEEETTEE-EEETTEE--EEEEEEGGGSEEE-----SS-GGG--EEEEEEEEEEEGGGEEETT----SS--SHHHHH-HHHHHHHHHHHHHHHHHHHHHHHHHHHHTT-B-TTTSSBGGG-HHHHHHHHHHHHHHHHHHHHHHHHHHHHHHHHHTT----HHHHHHHHHHHHHHHHHHHHHHHHHHHHHGGGGTSTT-HHHHHHHHHHHHTT-GGGSHHHHHHHHHHHTTS-S--TT-

Solvent-accessible surface area (backbone atoms only — not comparable to full-atom values): 38541 Å² total; per-residue (Å²): 124,85,65,68,73,78,58,86,41,70,66,33,50,44,42,58,71,40,48,67,59,51,59,71,41,47,67,56,11,43,74,67,30,16,70,48,67,69,59,56,51,46,28,54,73,67,40,54,56,35,32,58,12,27,57,95,42,65,18,68,41,62,52,65,67,48,48,34,51,22,30,20,50,30,4,36,66,33,42,23,61,8,47,33,49,50,30,24,29,55,41,36,22,46,49,56,18,45,25,39,71,67,22,35,42,60,59,29,60,71,43,78,37,69,60,43,23,10,40,38,60,68,64,52,25,39,18,42,57,50,96,71,22,24,38,30,31,36,57,47,68,54,14,30,30,40,70,76,23,54,27,34,37,43,8,18,32,44,18,54,93,87,35,76,41,63,74,46,94,94,37,61,45,46,29,27,36,62,37,55,42,90,69,47,47,75,43,93,62,59,83,61,87,29,47,32,19,23,16,31,30,26,35,32,33,76,66,38,76,43,52,48,38,38,28,36,58,59,82,48,41,74,48,74,37,61,84,45,40,61,45,54,62,18,53,57,60,55,46,40,45,29,54,19,20,26,33,39,9,29,21,47,38,31,48,52,49,38,58,60,43,19,72,73,36,61,42,89,86,67,82,39,38,43,57,73,34,62,70,48,20,36,49,50,32,50,41,52,42,50,50,52,11,30,53,46,32,37,50,49,36,47,46,52,45,42,51,38,36,62,72,72,43,77,83,42,54,66,50,37,27,46,34,49,34,26,23,31,50,19,33,54,51,18,50,52,38,33,51,51,31,45,62,75,46,44,74,70,29,69,42,85,86,38,67,54,28,50,31,54,36,16,52,65,50,59,66,64,41,73,89,51,32,70,65,54,26,27,55,29,29,31,42,75,70,63,74,36,84,70,58,85,91,86,123,86,65,70,73,80,59,85,40,69,66,33,50,42,41,58,70,40,46,68,60,50,58,71,42,46,66,56,10,43,75,66,30,16,70,47,68,70,59,56,52,47,29,54,72,67,41,52,58,34,32,57,12,26,57,94,41,64,18,68,42,61,52,65,66,48,49,36,51,21,30,20,51,30,5,35,66,32,42,24,62,8,48,34,50,50,30,24,30,53,40,37,23,45,49,56,18,46,24,40,72,67,23,35,42,61,59,29,60,70,43,77,38,69,60,44,23,10,40,38,59,66,63,52,26,40,18,43,57,50,96,71,21,25,38,29,30,36,56,48,67,55,14,30,30,41,71,75,22,55,28,34,38,42,8,16,33,44,20,54,93,87,35,76,41,63,75,46,93,93,36,62,45,46,30,27,35,61,37,55,42,91,69,46,47,75,42,93,63,58,82,60,87,28,45,31,20,23,14,31,29,26,35,32,34,76,67,39,77,42,52,47,40,37,29,37,58,60,81,48,40,74,48,74,37,61,84,44,40,61,46,53,63,18,53,56,59,56,48,41,47,29,53,19,20,26,33,40,10,30,20,48,37,30,50,52,50,37,59,61,43,19,73,74,36,61,43,89,87,67,81,41,38,42,57,75,33,62,69,47,19,36,49,50,33,50,42,53,44,50,51,51,10,31,52,45,31,37,49,50,35,47,46,52,45,40,51,39,37,62,71,71,42,74,85,42,54,67,49,38,26,46,34,49,33,26,22,32,50,19,32,53,51,18,50,52,39,32,51,53,31,44,62,74,44,44,73,70,30,68,41,84,85,38,66,55,27,50,31,52,36,17,52,65,51,59,68,63,40,72,89,51,32,69,65,54,28,29,54,28,28,31,43,76,70,63,77,38,84,70,57,85,90,86

pLDDT: mean 93.8, std 9.94, range [24.2, 98.94]

InterPro domains:
  IPR009100 Acyl-CoA dehydrogenase/oxidase, N-terminal and middle domain superfamily [SSF56645] (15-215)
  IPR013107 Acyl-CoA dehydrogenase, C-terminal domain [PF08028] (242-373)
  IPR036250 Acyl-CoA dehydrogenase-like, C-terminal [SSF47203] (231-388)
  IPR037069 Acyl-CoA dehydrogenase/oxidase, N-terminal domain superfamily [G3DSA:1.10.540.10] (3-113)
  IPR046373 Acyl-CoA oxidase/dehydrogenase, middle domain superfamily [G3DSA:2.40.110.10] (117-216)

Nearest PDB structures (foldseek):
  7f74-assembly1_C  TM=9.533E-01  e=3.342E-26  Mycobacterium tuberculosis H37Rv
  7f72-assembly1_A  TM=9.438E-01  e=9.724E-26  Mycobacterium tuberculosis H37Rv
  3afe-assembly1_C  TM=9.272E-01  e=2.789E-22  Mycobacterium tuberculosis
  5mr6-assembly1_E  TM=9.184E-01  e=1.558E-22  Streptomyces sp.
  2jbt-assembly1_B  TM=8.853E-01  e=3.316E-21  Acinetobacter baumannii